Protein AF-A0A1Y3N374-F1 (afdb_monomer_lite)

Sequence (1079 aa):
MPLNIETLNTNYLNYKLINCNNNICKETVGYIKFKDYDGSVKYLSLTPSINTIITEEEFDQLSSNELCIIGDIDIDDTGNNKLNSYLLNVPDPDNSIFSDYTSKNIIINTYNNIIYYDNNYYDVGINIFNGNKKINIKNISKNCEKLSIYYCKNDGICQILEGRVKNNDDYYYIDYNGTSYKIEDSSFGNEKSFVTKCETNKYGNIIDTSYELCTTNNKSIPFVTNNKINYYVIAKDEDNFKFVRAIKDVFGLNPINGKIGLNVINTITGETIDLNSSSSQEIGSYLNDIALFNCYDLNTSIECDRTYGYIISGDNNYFKISYDGSNEKEGLSFALNNEGKLNSDDYIISSSKTFNNFENDNEYILIKGGSDHYIYDSRSTAGIKITNKGKIIDIDDISEVEDMNNLGIYYCTVNSICTSLEGYVNNSEGYYKIESNGNVIKLNDDSVYFVDICNSENLGKLMRATFNICLGGEISDSSNNVDYIVKENKKYKYIDIYDDNLIIKVDIDNNTINEKINLMDVSNRQIVPLPINSDISTINLSNYILFNCNEKMDLCKQTVGYIKDDDDTNPNYYSIFLDPNENQVITKDENNCNYSDGNWSDNIYILSKPDESDSVFKEDHDKNIIIKSTNNVIYKNNIYEDYDVNIFINNNKIAGTENITDDIIAKSSSLYLCNINGECQGVEGYIRNDDYYYRIDTNSPNNSGRILSEDLVNDCSSQDENIGSLLNTGEICISKTKSIPFAESATENKNYILFDKNDDEKLLRSFPNVFIIQDFSTDSSKITDGINIIDINYISPKIIDLTSIEVGNILNIYSLYNCDTTDKECKQTIGYIKDKLERYYSILLNPSKNTPTKTINCDNNNGTVGGLSKEDNNICIKINTNDKNDYYIAKEWDNETYILDIPDSNDSIFKDYSSKNIIVKGKDNVVLYYDNLYKEAGLNMYLYNTLDNEISNDLIKYISLYLCNMNGECQGVEGYIKNNDEYYYINTLSPNNNTLITSVESDINNPKPYKFVSNCSSNDKNVGYLLSKGEICISKRESIPFTTTENKNYLFYDKNEQINLLRSSPNMFIKQNIYSGKI

Structure (mmCIF, N/CA/C/O backbone):
data_AF-A0A1Y3N374-F1
#
_entry.id   AF-A0A1Y3N374-F1
#
loop_
_atom_site.group_PDB
_atom_site.id
_atom_site.type_symbol
_atom_site.label_atom_id
_atom_site.label_alt_id
_atom_site.label_comp_id
_atom_site.label_asym_id
_atom_site.label_entity_id
_atom_site.label_seq_id
_atom_site.pdbx_PDB_ins_code
_atom_site.Cartn_x
_atom_site.Cartn_y
_atom_site.Cartn_z
_atom_site.occupancy
_atom_site.B_iso_or_equiv
_atom_site.auth_seq_id
_atom_site.auth_comp_id
_atom_site.auth_asym_id
_atom_site.auth_atom_id
_atom_site.pdbx_PDB_model_num
ATOM 1 N N . MET A 1 1 ? 26.807 5.797 -76.625 1.00 38.94 1 MET A N 1
ATOM 2 C CA . MET A 1 1 ? 26.977 5.587 -78.083 1.00 38.94 1 MET A CA 1
ATOM 3 C C . MET A 1 1 ? 28.222 4.740 -78.282 1.00 38.94 1 MET A C 1
ATOM 5 O O . MET A 1 1 ? 29.236 5.123 -77.711 1.00 38.94 1 MET A O 1
ATOM 9 N N . PRO A 1 2 ? 28.192 3.627 -79.035 1.00 40.66 2 PRO A N 1
ATOM 10 C CA . PRO A 1 2 ? 29.426 2.985 -79.463 1.00 40.66 2 PRO A CA 1
ATOM 11 C C . PRO A 1 2 ? 30.103 3.925 -80.461 1.00 40.66 2 PRO A C 1
ATOM 13 O O . PRO A 1 2 ? 29.610 4.161 -81.563 1.00 40.66 2 PRO A O 1
ATOM 16 N N . LEU A 1 3 ? 31.189 4.546 -80.023 1.00 49.72 3 LEU A N 1
ATOM 17 C CA . LEU A 1 3 ? 32.066 5.318 -80.884 1.00 49.72 3 LEU A CA 1
ATOM 18 C C . LEU A 1 3 ? 32.816 4.283 -81.734 1.00 49.72 3 LEU A C 1
ATOM 20 O O . LEU A 1 3 ? 33.681 3.578 -81.219 1.00 49.72 3 LEU A O 1
ATOM 24 N N . ASN A 1 4 ? 32.429 4.124 -83.006 1.00 49.22 4 ASN A N 1
ATOM 25 C CA . ASN A 1 4 ? 33.161 3.268 -83.940 1.00 49.22 4 ASN A CA 1
ATOM 26 C C . ASN A 1 4 ? 34.440 4.014 -84.350 1.00 49.22 4 ASN A C 1
ATOM 28 O O . ASN A 1 4 ? 34.484 4.708 -85.365 1.00 49.22 4 ASN A O 1
ATOM 32 N N . ILE A 1 5 ? 35.442 3.982 -83.472 1.00 56.81 5 ILE A N 1
ATOM 33 C CA . ILE A 1 5 ? 36.741 4.623 -83.678 1.00 56.81 5 ILE A CA 1
ATOM 34 C C . ILE A 1 5 ? 37.578 3.679 -84.544 1.00 56.81 5 ILE A C 1
ATOM 36 O O . ILE A 1 5 ? 38.475 3.003 -84.057 1.00 56.81 5 ILE A O 1
ATOM 40 N N . GLU A 1 6 ? 37.249 3.583 -85.832 1.00 54.09 6 GLU A N 1
ATOM 41 C CA . GLU A 1 6 ? 38.085 2.839 -86.787 1.00 54.09 6 GLU A CA 1
ATOM 42 C C . GLU A 1 6 ? 39.301 3.668 -87.242 1.00 54.09 6 GLU A C 1
ATOM 44 O O . GLU A 1 6 ? 40.255 3.106 -87.764 1.00 54.09 6 GLU A O 1
ATOM 49 N N . THR A 1 7 ? 39.316 4.986 -86.983 1.00 56.53 7 THR A N 1
ATOM 50 C CA . THR A 1 7 ? 40.460 5.879 -87.243 1.00 56.53 7 THR A CA 1
ATOM 51 C C . THR A 1 7 ? 40.427 7.115 -86.327 1.00 56.53 7 THR A C 1
ATOM 53 O O . THR A 1 7 ? 39.555 7.977 -86.484 1.00 56.53 7 THR A O 1
ATOM 56 N N . LEU A 1 8 ? 41.369 7.251 -85.383 1.00 57.38 8 LEU A N 1
ATOM 57 C CA . LEU A 1 8 ? 41.571 8.495 -84.621 1.00 57.38 8 LEU A CA 1
ATOM 58 C C . LEU A 1 8 ? 42.264 9.543 -85.505 1.00 57.38 8 LEU A C 1
ATOM 60 O O . LEU A 1 8 ? 43.370 9.329 -85.994 1.00 57.38 8 LEU A O 1
ATOM 64 N N . ASN A 1 9 ? 41.625 10.698 -85.705 1.00 58.34 9 ASN A N 1
ATOM 65 C CA . ASN A 1 9 ? 42.278 11.875 -86.285 1.00 58.34 9 ASN A CA 1
ATOM 66 C C . ASN A 1 9 ? 43.235 12.493 -85.239 1.00 58.34 9 ASN A C 1
ATOM 68 O O . ASN A 1 9 ? 42.987 12.362 -84.040 1.00 58.34 9 ASN A O 1
ATOM 72 N N . THR A 1 10 ? 44.299 13.188 -85.654 1.00 59.28 10 THR A N 1
ATOM 73 C CA . THR A 1 10 ? 45.440 13.645 -84.812 1.00 59.28 10 THR A CA 1
ATOM 74 C C . THR A 1 10 ? 45.109 14.648 -83.685 1.00 59.28 10 THR A C 1
ATOM 76 O O . THR A 1 10 ? 46.013 15.201 -83.068 1.00 59.28 10 THR A O 1
ATOM 79 N N . ASN A 1 11 ? 43.830 14.880 -83.375 1.00 67.88 11 ASN A N 1
ATOM 80 C CA . ASN A 1 11 ? 43.337 15.901 -82.444 1.00 67.88 11 ASN A CA 1
ATOM 81 C C . ASN A 1 11 ? 42.724 15.323 -81.148 1.00 67.88 11 ASN A C 1
ATOM 83 O O . ASN A 1 11 ? 41.814 15.907 -80.559 1.00 67.88 11 ASN A O 1
ATOM 87 N N . TYR A 1 12 ? 43.218 14.169 -80.692 1.00 69.81 12 TYR A N 1
ATOM 88 C CA . TYR A 1 12 ? 42.733 13.469 -79.492 1.00 69.81 12 TYR A CA 1
ATOM 89 C C . TYR A 1 12 ? 43.020 14.202 -78.167 1.00 69.81 12 TYR A C 1
ATOM 91 O O . TYR A 1 12 ? 42.437 13.857 -77.141 1.00 69.81 12 TYR A O 1
ATOM 99 N N . LEU A 1 13 ? 43.853 15.250 -78.180 1.00 72.12 13 LEU A N 1
ATOM 100 C CA . LEU A 1 13 ? 44.147 16.095 -77.013 1.00 72.12 13 LEU A CA 1
ATOM 101 C C . LEU A 1 13 ? 42.910 16.815 -76.435 1.00 72.12 13 LEU A C 1
ATOM 103 O O . LEU A 1 13 ? 42.966 17.280 -75.305 1.00 72.12 13 LEU A O 1
ATOM 107 N N . ASN A 1 14 ? 41.798 16.894 -77.178 1.00 78.38 14 ASN A N 1
ATOM 108 C CA . ASN A 1 14 ? 40.573 17.583 -76.744 1.00 78.38 14 ASN A CA 1
ATOM 109 C C . ASN A 1 14 ? 39.453 16.645 -76.261 1.00 78.38 14 ASN A C 1
ATOM 111 O O . ASN A 1 14 ? 38.355 17.114 -75.956 1.00 78.38 14 ASN A O 1
ATOM 115 N N . TYR A 1 15 ? 39.672 15.329 -76.245 1.00 85.75 15 TYR A N 1
ATOM 116 C CA . TYR A 1 15 ? 38.650 14.398 -75.772 1.00 85.75 15 TYR A CA 1
ATOM 117 C C . TYR A 1 15 ? 38.587 14.364 -74.247 1.00 85.75 15 TYR A C 1
ATOM 119 O O . TYR A 1 15 ? 39.608 14.424 -73.572 1.00 85.75 15 TYR A O 1
ATOM 127 N N . LYS A 1 16 ? 37.369 14.247 -73.719 1.00 86.69 16 LYS A N 1
ATOM 128 C CA . LYS A 1 16 ? 37.085 14.052 -72.296 1.00 86.69 16 LYS A CA 1
ATOM 129 C C . LYS A 1 16 ? 36.184 12.843 -72.140 1.00 86.69 16 LYS A C 1
ATOM 131 O O . LYS A 1 16 ? 35.281 12.640 -72.956 1.00 86.69 16 LYS A O 1
ATOM 136 N N . LEU A 1 17 ? 36.411 12.068 -71.089 1.00 88.19 17 LEU A N 1
ATOM 137 C CA . LEU A 1 17 ? 35.530 10.971 -70.725 1.00 88.19 17 LEU A CA 1
ATOM 138 C C . LEU A 1 17 ? 34.507 11.479 -69.711 1.00 88.19 17 LEU A C 1
ATOM 140 O O . LEU A 1 17 ? 34.872 12.092 -68.713 1.00 88.19 17 LEU A O 1
ATOM 144 N N . ILE A 1 18 ? 33.221 11.264 -69.981 1.00 89.12 18 ILE A N 1
ATOM 145 C CA . ILE A 1 18 ? 32.132 11.730 -69.118 1.00 89.12 18 ILE A CA 1
ATOM 146 C C . ILE A 1 18 ? 31.271 10.530 -68.740 1.00 89.12 18 ILE A C 1
ATOM 148 O O . ILE A 1 18 ? 30.720 9.852 -69.606 1.00 89.12 18 ILE A O 1
ATOM 152 N N . ASN A 1 19 ? 31.149 10.292 -67.440 1.00 88.56 19 ASN A N 1
ATOM 153 C CA . ASN A 1 19 ? 30.288 9.285 -66.854 1.00 88.56 19 ASN A CA 1
ATOM 154 C C . ASN A 1 19 ? 28.923 9.896 -66.519 1.00 88.56 19 ASN A C 1
ATOM 156 O O . ASN A 1 19 ? 28.806 10.744 -65.631 1.00 88.56 19 ASN A O 1
ATOM 160 N N . CYS A 1 20 ? 27.893 9.478 -67.249 1.00 86.06 20 CYS A N 1
ATOM 161 C CA . CYS A 1 20 ? 26.536 9.983 -67.095 1.00 86.06 20 CYS A CA 1
ATOM 162 C C . CYS A 1 20 ? 25.623 8.920 -66.495 1.00 86.06 20 CYS A C 1
ATOM 164 O O . CYS A 1 20 ? 25.474 7.835 -67.055 1.00 86.06 20 CYS A O 1
ATOM 166 N N . ASN A 1 21 ? 24.954 9.273 -65.403 1.00 82.81 21 ASN A N 1
ATOM 167 C CA . ASN A 1 21 ? 24.017 8.412 -64.705 1.00 82.81 21 ASN A CA 1
ATOM 168 C C . ASN A 1 21 ? 22.880 9.243 -64.105 1.00 82.81 21 ASN A C 1
ATOM 170 O O . ASN A 1 21 ? 23.133 10.297 -63.525 1.00 82.81 21 ASN A O 1
ATOM 174 N N . ASN A 1 22 ? 21.631 8.803 -64.280 1.00 78.75 22 ASN A N 1
ATOM 175 C CA . ASN A 1 22 ? 20.432 9.515 -63.815 1.00 78.75 22 ASN A CA 1
ATOM 176 C C . ASN A 1 22 ? 20.418 11.022 -64.158 1.00 78.75 22 ASN A C 1
ATOM 178 O O . ASN A 1 22 ? 20.068 11.857 -63.329 1.00 78.75 22 ASN A O 1
ATOM 182 N N . ASN A 1 23 ? 20.801 11.378 -65.391 1.00 84.69 23 ASN A N 1
ATOM 183 C CA . ASN A 1 23 ? 20.922 12.759 -65.899 1.00 84.69 23 ASN A CA 1
ATOM 184 C C . ASN A 1 23 ? 22.010 13.630 -65.241 1.00 84.69 23 ASN A C 1
ATOM 186 O O . ASN A 1 23 ? 22.140 14.801 -65.595 1.00 84.69 23 ASN A O 1
ATOM 190 N N . ILE A 1 24 ? 22.819 13.079 -64.336 1.00 85.12 24 ILE A N 1
ATOM 191 C CA . ILE A 1 24 ? 24.013 13.731 -63.797 1.00 85.12 24 ILE A CA 1
ATOM 192 C C . ILE A 1 24 ? 25.214 13.204 -64.577 1.00 85.12 24 ILE A C 1
ATOM 194 O O . ILE A 1 24 ? 25.372 11.998 -64.738 1.00 85.12 24 ILE A O 1
ATOM 198 N N . CYS A 1 25 ? 26.058 14.098 -65.075 1.00 89.50 25 CYS A N 1
ATOM 199 C CA . CYS A 1 25 ? 27.251 13.751 -65.836 1.00 89.50 25 CYS A CA 1
ATOM 200 C C . CYS A 1 25 ? 28.483 14.312 -65.130 1.00 89.50 25 CYS A C 1
ATOM 202 O O . CYS A 1 25 ? 28.534 15.510 -64.854 1.00 89.50 25 CYS A O 1
ATOM 204 N N . LYS A 1 26 ? 29.474 13.462 -64.855 1.00 90.62 26 LYS A N 1
ATOM 205 C CA . LYS A 1 26 ? 30.761 13.859 -64.271 1.00 90.62 26 LYS A CA 1
ATOM 206 C C . LYS A 1 26 ? 31.896 13.482 -65.212 1.00 90.62 26 LYS A C 1
ATOM 208 O O . LYS A 1 26 ? 31.878 12.412 -65.811 1.00 90.62 26 LYS A O 1
ATOM 213 N N . GLU A 1 27 ? 32.879 14.361 -65.354 1.00 91.25 27 GLU A N 1
ATOM 214 C CA . GLU A 1 27 ? 34.135 14.014 -66.025 1.00 91.25 27 GLU A CA 1
ATOM 215 C C . GLU A 1 27 ? 34.834 12.900 -65.237 1.00 91.25 27 GLU A C 1
ATOM 217 O O . GLU A 1 27 ? 34.836 12.938 -64.009 1.00 91.25 27 GLU A O 1
ATOM 222 N N . THR A 1 28 ? 35.372 11.892 -65.920 1.00 91.62 28 THR A N 1
ATOM 223 C CA . THR A 1 28 ? 36.015 10.727 -65.300 1.00 91.62 28 THR A CA 1
ATOM 224 C C . THR A 1 28 ? 37.322 10.364 -66.007 1.00 91.62 28 THR A C 1
ATOM 226 O O . THR A 1 28 ? 37.671 10.954 -67.029 1.00 91.62 28 THR A O 1
ATOM 229 N N . VAL A 1 29 ? 38.037 9.384 -65.458 1.00 90.75 29 VAL A N 1
ATOM 230 C CA . VAL A 1 29 ? 39.277 8.831 -66.003 1.00 90.75 29 VAL A CA 1
ATOM 231 C C . VAL A 1 29 ? 39.061 7.421 -66.528 1.00 90.75 29 VAL A C 1
ATOM 233 O O . VAL A 1 29 ? 38.256 6.657 -65.989 1.00 90.75 29 VAL A O 1
ATOM 236 N N . GLY A 1 30 ? 39.764 7.071 -67.598 1.00 89.62 30 GLY A N 1
ATOM 237 C CA . GLY A 1 30 ? 39.640 5.751 -68.198 1.00 89.62 30 GLY A CA 1
ATOM 238 C C . GLY A 1 30 ? 40.519 5.538 -69.421 1.00 89.62 30 GLY A C 1
ATOM 239 O O . GLY A 1 30 ? 41.223 6.438 -69.877 1.00 89.62 30 GLY A O 1
ATOM 240 N N . TYR A 1 31 ? 40.428 4.332 -69.969 1.00 86.62 31 TYR A N 1
ATOM 241 C CA . TYR A 1 31 ? 41.072 3.922 -71.206 1.00 86.62 31 TYR A CA 1
ATOM 242 C C . TYR A 1 31 ? 40.028 3.631 -72.279 1.00 86.62 31 TYR A C 1
ATOM 244 O O . TYR A 1 31 ? 38.999 3.008 -72.009 1.00 86.62 31 TYR A O 1
ATOM 252 N N . ILE A 1 32 ? 40.325 4.028 -73.516 1.00 86.56 32 ILE A N 1
ATOM 253 C CA . ILE A 1 32 ? 39.585 3.609 -74.709 1.00 86.56 32 ILE A CA 1
ATOM 254 C C . ILE A 1 32 ? 40.515 2.781 -75.597 1.00 86.56 32 ILE A C 1
ATOM 256 O O . ILE A 1 32 ? 41.496 3.302 -76.123 1.00 86.56 32 ILE A O 1
ATOM 260 N N . LYS A 1 33 ? 40.192 1.502 -75.782 1.00 82.25 33 LYS A N 1
ATOM 261 C CA . LYS A 1 33 ? 40.842 0.569 -76.707 1.00 82.25 33 LYS A CA 1
ATOM 262 C C . LYS A 1 33 ? 40.433 0.901 -78.146 1.00 82.25 33 LYS A C 1
ATOM 264 O O . LYS A 1 33 ? 39.248 1.038 -78.453 1.00 82.25 33 LYS A O 1
ATOM 269 N N . PHE A 1 34 ? 41.398 1.019 -79.047 1.00 81.88 34 PHE A N 1
ATOM 270 C CA . PHE A 1 34 ? 41.159 1.209 -80.478 1.00 81.88 34 PHE A CA 1
ATOM 271 C C . PHE A 1 34 ? 42.207 0.453 -81.301 1.00 81.88 34 PHE A C 1
ATOM 273 O O . PHE A 1 34 ? 43.241 0.046 -80.776 1.00 81.88 34 PHE A O 1
ATOM 280 N N . LYS A 1 35 ? 41.933 0.235 -82.591 1.00 80.12 35 LYS A N 1
ATOM 281 C CA . LYS A 1 35 ? 42.917 -0.314 -83.534 1.00 80.12 35 LYS A CA 1
ATOM 282 C C . LYS A 1 35 ? 43.513 0.824 -84.351 1.00 80.12 35 LYS A C 1
ATOM 284 O O . LYS A 1 35 ? 42.766 1.657 -84.862 1.00 80.12 35 LYS A O 1
ATOM 289 N N . ASP A 1 36 ? 44.834 0.876 -84.446 1.00 76.38 36 ASP A N 1
ATOM 290 C CA . ASP A 1 36 ? 45.532 1.810 -85.326 1.00 76.38 36 ASP A CA 1
ATOM 291 C C . ASP A 1 36 ? 45.484 1.322 -86.791 1.00 76.38 36 ASP A C 1
ATOM 293 O O . ASP A 1 36 ? 45.034 0.210 -87.080 1.00 76.38 36 ASP A O 1
ATOM 297 N N . TYR A 1 37 ? 45.939 2.148 -87.737 1.00 77.38 37 TYR A N 1
ATOM 298 C CA . TYR A 1 37 ? 45.896 1.866 -89.180 1.00 77.38 37 TYR A CA 1
ATOM 299 C C . TYR A 1 37 ? 46.632 0.581 -89.592 1.00 77.38 37 TYR A C 1
ATOM 301 O O . TYR A 1 37 ? 46.298 -0.013 -90.617 1.00 77.38 37 TYR A O 1
ATOM 309 N N . ASP A 1 38 ? 47.635 0.158 -88.821 1.00 79.69 38 ASP A N 1
ATOM 310 C CA . ASP A 1 38 ? 48.390 -1.084 -89.032 1.00 79.69 38 ASP A CA 1
ATOM 311 C C . ASP A 1 38 ? 47.728 -2.316 -88.386 1.00 79.69 38 ASP A C 1
ATOM 313 O O . ASP A 1 38 ? 48.237 -3.432 -88.500 1.00 79.69 38 ASP A O 1
ATOM 317 N N . GLY A 1 39 ? 46.576 -2.128 -87.738 1.00 78.12 39 GLY A N 1
ATOM 318 C CA . GLY A 1 39 ? 45.850 -3.160 -87.012 1.00 78.12 39 GLY A CA 1
ATOM 319 C C . GLY A 1 39 ? 46.353 -3.403 -85.587 1.00 78.12 39 GLY A C 1
ATOM 320 O O . GLY A 1 39 ? 45.753 -4.237 -84.905 1.00 78.12 39 GLY A O 1
ATOM 321 N N . SER A 1 40 ? 47.393 -2.694 -85.126 1.00 79.69 40 SER A N 1
ATOM 322 C CA . SER A 1 40 ? 47.864 -2.763 -83.737 1.00 79.69 40 SER A CA 1
ATOM 323 C C . SER A 1 40 ? 46.813 -2.211 -82.775 1.00 79.69 40 SER A C 1
ATOM 325 O O . SER A 1 40 ? 46.105 -1.249 -83.084 1.00 79.69 40 SER A O 1
ATOM 327 N N . VAL A 1 41 ? 46.671 -2.838 -81.607 1.00 76.75 41 VAL A N 1
ATOM 328 C CA . VAL A 1 41 ? 45.777 -2.351 -80.553 1.00 76.75 41 VAL A CA 1
ATOM 329 C C . VAL A 1 41 ? 46.507 -1.264 -79.768 1.00 76.75 41 VAL A C 1
ATOM 331 O O . VAL A 1 41 ? 47.646 -1.441 -79.345 1.00 76.75 41 VAL A O 1
ATOM 334 N N . LYS A 1 42 ? 45.850 -0.121 -79.582 1.00 81.25 42 LYS A N 1
ATOM 335 C CA . LYS A 1 42 ? 46.342 0.994 -78.770 1.00 81.25 42 LYS A CA 1
ATOM 336 C C . LYS A 1 42 ? 45.277 1.428 -77.777 1.00 81.25 42 LYS A C 1
ATOM 338 O O . LYS A 1 42 ? 44.081 1.216 -77.995 1.00 81.25 42 LYS A O 1
ATOM 343 N N . TYR A 1 43 ? 45.718 2.070 -76.703 1.00 84.62 43 TYR A N 1
ATOM 344 C CA . TYR A 1 43 ? 44.834 2.594 -75.672 1.00 84.62 43 TYR A CA 1
ATOM 345 C C . TYR A 1 43 ? 44.989 4.108 -75.587 1.00 84.62 43 TYR A C 1
ATOM 347 O O . TYR A 1 43 ? 46.095 4.638 -75.485 1.00 84.62 43 TYR A O 1
ATOM 355 N N . LEU A 1 44 ? 43.864 4.816 -75.644 1.00 87.38 44 LEU A N 1
ATOM 356 C CA . LEU A 1 44 ? 43.804 6.239 -75.347 1.00 87.38 44 LEU A CA 1
ATOM 357 C C . LEU A 1 44 ? 43.488 6.394 -73.860 1.00 87.38 44 LEU A C 1
ATOM 359 O O . LEU A 1 44 ? 42.359 6.139 -73.440 1.00 87.38 44 LEU A O 1
ATOM 363 N N . SER A 1 45 ? 44.491 6.797 -73.087 1.00 86.56 45 SER A N 1
ATOM 364 C CA . SER A 1 45 ? 44.332 7.264 -71.714 1.00 86.56 45 SER A CA 1
ATOM 365 C C . SER A 1 45 ? 43.663 8.636 -71.727 1.00 86.56 45 SER A C 1
ATOM 367 O O . SER A 1 45 ? 44.141 9.558 -72.397 1.00 86.56 45 SER A O 1
ATOM 369 N N . LEU A 1 46 ? 42.550 8.764 -71.008 1.00 87.94 46 LEU A N 1
ATOM 370 C CA . LEU A 1 46 ? 41.818 10.013 -70.835 1.00 87.94 46 LEU A CA 1
ATOM 371 C C . LEU A 1 46 ? 41.874 10.420 -69.364 1.00 87.94 46 LEU A C 1
ATOM 373 O O . LEU A 1 46 ? 41.299 9.745 -68.508 1.00 87.94 46 LEU A O 1
ATOM 377 N N . THR A 1 47 ? 42.544 11.540 -69.088 1.00 83.62 47 THR A N 1
ATOM 378 C CA . THR A 1 47 ? 42.558 12.192 -67.769 1.00 83.62 47 THR A CA 1
ATOM 379 C C . THR A 1 47 ? 42.112 13.651 -67.904 1.00 83.62 47 THR A C 1
ATOM 381 O O . THR A 1 47 ? 42.148 14.190 -69.011 1.00 83.62 47 THR A O 1
ATOM 384 N N . PRO A 1 48 ? 41.727 14.341 -66.813 1.00 78.69 48 PRO A N 1
ATOM 385 C CA . PRO A 1 48 ? 41.330 15.747 -66.893 1.00 78.69 48 PRO A CA 1
ATOM 386 C C . PRO A 1 48 ? 42.462 16.671 -67.366 1.00 78.69 48 PRO A C 1
ATOM 388 O O . PRO A 1 48 ? 42.198 17.775 -67.843 1.00 78.69 48 PRO A O 1
ATOM 391 N N . SER A 1 49 ? 43.716 16.228 -67.214 1.00 77.44 49 SER A N 1
ATOM 392 C CA . SER A 1 49 ? 44.913 17.048 -67.412 1.00 77.44 49 SER A CA 1
ATOM 393 C C . SER A 1 49 ? 45.642 16.736 -68.719 1.00 77.44 49 SER A C 1
ATOM 395 O O . SER A 1 49 ? 46.111 17.658 -69.385 1.00 77.44 49 SER A O 1
ATOM 397 N N . ILE A 1 50 ? 45.789 15.454 -69.081 1.00 80.50 50 ILE A N 1
ATOM 398 C CA . ILE A 1 50 ? 46.586 15.010 -70.236 1.00 80.50 50 ILE A CA 1
ATOM 399 C C . ILE A 1 50 ? 45.983 13.733 -70.837 1.00 80.50 50 ILE A C 1
ATOM 401 O O . ILE A 1 50 ? 45.758 12.752 -70.129 1.00 80.50 50 ILE A O 1
ATOM 405 N N . ASN A 1 51 ? 45.805 13.724 -72.160 1.00 84.75 51 ASN A N 1
ATOM 406 C CA . ASN A 1 51 ? 45.480 12.514 -72.913 1.00 84.75 51 ASN A CA 1
ATOM 407 C C . ASN A 1 51 ? 46.753 11.931 -73.523 1.00 84.75 51 ASN A C 1
ATOM 409 O O . ASN A 1 51 ? 47.454 12.623 -74.268 1.00 84.75 51 ASN A O 1
ATOM 413 N N . THR A 1 52 ? 47.033 10.661 -73.253 1.00 83.56 52 THR A N 1
ATOM 414 C CA . THR A 1 52 ? 48.193 9.953 -73.807 1.00 83.56 52 THR A CA 1
ATOM 415 C C . THR A 1 52 ? 47.747 8.721 -74.582 1.00 83.56 52 THR A C 1
ATOM 417 O O . THR A 1 52 ? 46.814 8.019 -74.197 1.00 83.56 52 THR A O 1
ATOM 420 N N . ILE A 1 53 ? 48.398 8.473 -75.717 1.00 82.19 53 ILE A N 1
ATOM 421 C CA . ILE A 1 53 ? 48.298 7.182 -76.395 1.00 82.19 53 ILE A CA 1
ATOM 422 C C . ILE A 1 53 ? 49.395 6.323 -75.796 1.00 82.19 53 ILE A C 1
ATOM 424 O O . ILE A 1 53 ? 50.552 6.734 -75.809 1.00 82.19 53 ILE A O 1
ATOM 428 N N . ILE A 1 54 ? 49.014 5.162 -75.292 1.00 80.94 54 ILE A N 1
ATOM 429 C CA . ILE A 1 54 ? 49.944 4.160 -74.794 1.00 80.94 54 ILE A CA 1
ATOM 430 C C . ILE A 1 54 ? 49.807 2.909 -75.652 1.00 80.94 54 ILE A C 1
ATOM 432 O O . ILE A 1 54 ? 48.708 2.523 -76.076 1.00 80.94 54 ILE A O 1
ATOM 436 N N . THR A 1 55 ? 50.953 2.339 -75.991 1.00 76.06 55 THR A N 1
ATOM 437 C CA . THR A 1 55 ? 51.036 1.069 -76.709 1.00 76.06 55 THR A CA 1
ATOM 438 C C . THR A 1 55 ? 50.725 -0.097 -75.776 1.00 76.06 55 THR A C 1
ATOM 440 O O . THR A 1 55 ? 50.765 0.048 -74.559 1.00 76.06 55 THR A O 1
ATOM 443 N N . GLU A 1 56 ? 50.409 -1.259 -76.347 1.00 67.25 56 GLU A N 1
ATOM 444 C CA . GLU A 1 56 ? 50.206 -2.495 -75.581 1.00 67.25 56 GLU A CA 1
ATOM 445 C C . GLU A 1 56 ? 51.447 -2.875 -74.746 1.00 67.25 56 GLU A C 1
ATOM 447 O O . GLU A 1 56 ? 51.290 -3.411 -73.658 1.00 67.25 56 GLU A O 1
ATOM 452 N N . GLU A 1 57 ? 52.660 -2.525 -75.203 1.00 64.56 57 GLU A N 1
ATOM 453 C CA . GLU A 1 57 ? 53.921 -2.732 -74.464 1.00 64.56 57 GLU A CA 1
ATOM 454 C C . GLU A 1 57 ? 54.131 -1.712 -73.327 1.00 64.56 57 GLU A C 1
ATOM 456 O O . GLU A 1 57 ? 54.629 -2.068 -72.269 1.00 64.56 57 GLU A O 1
ATOM 461 N N . GLU A 1 58 ? 53.742 -0.443 -73.505 1.00 63.31 58 GLU A N 1
ATOM 462 C CA . GLU A 1 58 ? 53.799 0.572 -72.430 1.00 63.31 58 GLU A CA 1
ATOM 463 C C . GLU A 1 58 ? 52.680 0.385 -71.396 1.00 63.31 58 GLU A C 1
ATOM 465 O O . GLU A 1 58 ? 52.777 0.842 -70.256 1.00 63.31 58 GLU A O 1
ATOM 470 N N . PHE A 1 59 ? 51.616 -0.309 -71.791 1.00 62.94 59 PHE A N 1
ATOM 471 C CA . PHE A 1 59 ? 50.598 -0.866 -70.914 1.00 62.94 59 PHE A CA 1
ATOM 472 C C . PHE A 1 59 ? 51.144 -2.172 -70.306 1.00 62.94 59 PHE A C 1
ATOM 474 O O . PHE A 1 59 ? 50.580 -3.240 -70.520 1.00 62.94 59 PHE A O 1
ATOM 481 N N . ASP A 1 60 ? 52.266 -2.082 -69.577 1.00 48.62 60 ASP A N 1
ATOM 482 C CA . ASP A 1 60 ? 53.151 -3.164 -69.080 1.00 48.62 60 ASP A CA 1
ATOM 483 C C . ASP A 1 60 ? 52.498 -4.096 -68.017 1.00 48.62 60 ASP A C 1
ATOM 485 O O . ASP A 1 60 ? 53.124 -4.610 -67.090 1.00 48.62 60 ASP A O 1
ATOM 489 N N . GLN A 1 61 ? 51.187 -4.302 -68.127 1.00 51.97 61 GLN A N 1
ATOM 490 C CA . GLN A 1 61 ? 50.344 -5.161 -67.306 1.00 51.97 61 GLN A CA 1
ATOM 491 C C . GLN A 1 61 ? 49.426 -6.042 -68.180 1.00 51.97 61 GLN A C 1
ATOM 493 O O . GLN A 1 61 ? 48.300 -6.313 -67.793 1.00 51.97 61 GLN A O 1
ATOM 498 N N . LEU A 1 62 ? 49.847 -6.476 -69.376 1.00 45.88 62 LEU A N 1
ATOM 499 C CA . LEU A 1 62 ? 49.043 -7.330 -70.271 1.00 45.88 62 LEU A CA 1
ATOM 500 C C . LEU A 1 62 ? 49.806 -8.602 -70.646 1.00 45.88 62 LEU A C 1
ATOM 502 O O . LEU A 1 62 ? 50.742 -8.562 -71.441 1.00 45.88 62 LEU A O 1
ATOM 506 N N . SER A 1 63 ? 49.381 -9.758 -70.140 1.00 41.75 63 SER A N 1
ATOM 507 C CA . SER A 1 63 ? 49.698 -11.035 -70.784 1.00 41.75 63 SER A CA 1
ATOM 508 C C . SER A 1 63 ? 48.493 -11.466 -71.618 1.00 41.75 63 SER A C 1
ATOM 510 O O . SER A 1 63 ? 47.410 -11.644 -71.078 1.00 41.75 63 SER A O 1
ATOM 512 N N . SER A 1 64 ? 48.686 -11.663 -72.928 1.00 44.06 64 SER A N 1
ATOM 513 C CA . SER A 1 64 ? 47.773 -12.404 -73.824 1.00 44.06 64 SER A CA 1
ATOM 514 C C . SER A 1 64 ? 46.347 -11.848 -74.048 1.00 44.06 64 SER A C 1
ATOM 516 O O . SER A 1 64 ? 45.377 -12.569 -73.859 1.00 44.06 64 SER A O 1
ATOM 518 N N . ASN A 1 65 ? 46.200 -10.629 -74.599 1.00 43.66 65 ASN A N 1
ATOM 519 C CA . ASN A 1 65 ? 44.909 -10.014 -75.001 1.00 43.66 65 ASN A CA 1
ATOM 520 C C . ASN A 1 65 ? 43.898 -9.742 -73.863 1.00 43.66 65 ASN A C 1
ATOM 522 O O . ASN A 1 65 ? 42.778 -9.302 -74.139 1.00 43.66 65 ASN A O 1
ATOM 526 N N . GLU A 1 66 ? 44.288 -9.947 -72.608 1.00 49.50 66 GLU A N 1
ATOM 527 C CA . GLU A 1 66 ? 43.453 -9.773 -71.419 1.00 49.50 66 GLU A CA 1
ATOM 528 C C . GLU A 1 66 ? 43.972 -8.597 -70.591 1.00 49.50 66 GLU A C 1
ATOM 530 O O . GLU A 1 66 ? 45.174 -8.473 -70.356 1.00 49.50 66 GLU A O 1
ATOM 535 N N . LEU A 1 67 ? 43.065 -7.703 -70.177 1.00 51.50 67 LEU A N 1
ATOM 536 C CA . LEU A 1 67 ? 43.398 -6.523 -69.380 1.00 51.50 67 LEU A CA 1
ATOM 537 C C . LEU A 1 67 ? 43.751 -6.913 -67.938 1.00 51.50 67 LEU A C 1
ATOM 539 O O . LEU A 1 67 ? 42.899 -6.823 -67.060 1.00 51.50 67 LEU A O 1
ATOM 543 N N . CYS A 1 68 ? 45.004 -7.304 -67.697 1.00 49.34 68 CYS A N 1
ATOM 544 C CA . CYS A 1 68 ? 45.542 -7.638 -66.377 1.00 49.34 68 CYS A CA 1
ATOM 545 C C . CYS A 1 68 ? 45.702 -6.374 -65.510 1.00 49.34 68 CYS A C 1
ATOM 547 O O . CYS A 1 68 ? 46.802 -5.913 -65.226 1.00 49.34 68 CYS A O 1
ATOM 549 N N . ILE A 1 69 ? 44.595 -5.789 -65.050 1.00 52.12 69 ILE A N 1
ATOM 550 C CA . ILE A 1 69 ? 44.672 -4.763 -64.008 1.00 52.12 69 ILE A CA 1
ATOM 551 C C . ILE A 1 69 ? 45.060 -5.474 -62.708 1.00 52.12 69 ILE A C 1
ATOM 553 O O . ILE A 1 69 ? 44.221 -6.154 -62.132 1.00 52.12 69 ILE A O 1
ATOM 557 N N . ILE A 1 70 ? 46.333 -5.365 -62.310 1.00 51.62 70 ILE A N 1
ATOM 558 C CA . ILE A 1 70 ? 46.940 -5.857 -61.055 1.00 51.62 70 ILE A CA 1
ATOM 559 C C . ILE A 1 70 ? 46.199 -7.054 -60.409 1.00 51.62 70 ILE A C 1
ATOM 561 O O . ILE A 1 70 ? 45.297 -6.887 -59.590 1.00 51.62 70 ILE A O 1
ATOM 565 N N . GLY A 1 71 ? 46.649 -8.271 -60.744 1.00 48.44 71 GLY A N 1
ATOM 566 C CA . GLY A 1 71 ? 46.237 -9.539 -60.124 1.00 48.44 71 GLY A CA 1
ATOM 567 C C . GLY A 1 71 ? 45.105 -10.270 -60.853 1.00 48.44 71 GLY A C 1
ATOM 568 O O . GLY A 1 71 ? 43.945 -10.021 -60.560 1.00 48.44 71 GLY A O 1
ATOM 569 N N . ASP A 1 72 ? 45.444 -11.204 -61.751 1.00 46.81 72 ASP A N 1
ATOM 570 C CA . ASP A 1 72 ? 44.574 -12.232 -62.370 1.00 46.81 72 ASP A CA 1
ATOM 571 C C . ASP A 1 72 ? 43.128 -11.808 -62.755 1.00 46.81 72 ASP A C 1
ATOM 573 O O . ASP A 1 72 ? 42.200 -12.619 -62.665 1.00 46.81 72 ASP A O 1
ATOM 577 N N . ILE A 1 73 ? 42.876 -10.548 -63.145 1.00 51.16 73 ILE A N 1
ATOM 578 C CA . ILE A 1 73 ? 41.556 -10.133 -63.652 1.00 51.16 73 ILE A CA 1
ATOM 579 C C . ILE A 1 73 ? 41.516 -10.330 -65.169 1.00 51.16 73 ILE A C 1
ATOM 581 O O . ILE A 1 73 ? 41.818 -9.412 -65.927 1.00 51.16 73 ILE A O 1
ATOM 585 N N . ASP A 1 74 ? 41.043 -11.491 -65.614 1.00 53.72 74 ASP A N 1
ATOM 586 C CA . ASP A 1 74 ? 40.698 -11.699 -67.022 1.00 53.72 74 ASP A CA 1
ATOM 587 C C . ASP A 1 74 ? 39.369 -10.991 -67.331 1.00 53.72 74 ASP A C 1
ATOM 589 O O . ASP A 1 74 ? 38.271 -11.483 -67.041 1.00 53.72 74 ASP A O 1
ATOM 593 N N . ILE A 1 75 ? 39.444 -9.782 -67.896 1.00 58.22 75 ILE A N 1
ATOM 594 C CA . ILE A 1 75 ? 38.269 -9.117 -68.474 1.00 58.22 75 ILE A CA 1
ATOM 595 C C . ILE A 1 75 ? 38.009 -9.756 -69.838 1.00 58.22 75 ILE A C 1
ATOM 597 O O . ILE A 1 75 ? 38.545 -9.331 -70.858 1.00 58.22 75 ILE A O 1
ATOM 601 N N . ASP A 1 76 ? 37.178 -10.796 -69.829 1.00 51.88 76 ASP A N 1
ATOM 602 C CA . ASP A 1 76 ? 36.779 -11.557 -71.011 1.00 51.88 76 ASP A CA 1
ATOM 603 C C . ASP A 1 76 ? 36.017 -10.649 -72.009 1.00 51.88 76 ASP A C 1
ATOM 605 O O . ASP A 1 76 ? 34.839 -10.320 -71.819 1.00 51.88 76 ASP A O 1
ATOM 609 N N . ASP A 1 77 ? 36.709 -10.201 -73.063 1.00 50.88 77 ASP A N 1
ATOM 610 C CA . ASP A 1 77 ? 36.239 -9.308 -74.142 1.00 50.88 77 ASP A CA 1
ATOM 611 C C . ASP A 1 77 ? 35.307 -10.057 -75.123 1.00 50.88 77 ASP A C 1
ATOM 613 O O . ASP A 1 77 ? 35.455 -10.030 -76.346 1.00 50.88 77 ASP A O 1
ATOM 617 N N . THR A 1 78 ? 34.326 -10.798 -74.598 1.00 46.34 78 THR A N 1
ATOM 618 C CA . THR A 1 78 ? 33.401 -11.616 -75.400 1.00 46.34 78 THR A CA 1
ATOM 619 C C . THR A 1 78 ? 32.229 -10.804 -75.950 1.00 46.34 78 THR A C 1
ATOM 621 O O . THR A 1 78 ? 31.085 -11.234 -75.850 1.00 46.34 78 THR A O 1
ATOM 624 N N . GLY A 1 79 ? 32.473 -9.617 -76.523 1.00 52.31 79 GLY A N 1
ATOM 625 C CA . GLY A 1 79 ? 31.562 -8.912 -77.451 1.00 52.31 79 GLY A CA 1
ATOM 626 C C . GLY A 1 79 ? 30.102 -8.675 -77.014 1.00 52.31 79 GLY A C 1
ATOM 627 O O . GLY A 1 79 ? 29.264 -8.288 -77.831 1.00 52.31 79 GLY A O 1
ATOM 628 N N . ASN A 1 80 ? 29.760 -8.910 -75.750 1.00 55.56 80 ASN A N 1
ATOM 629 C CA . ASN A 1 80 ? 28.414 -8.764 -75.227 1.00 55.56 80 ASN A CA 1
ATOM 630 C C . ASN A 1 80 ? 28.267 -7.326 -74.731 1.00 55.56 80 ASN A C 1
ATOM 632 O O . ASN A 1 80 ? 28.982 -6.920 -73.823 1.00 55.56 80 ASN A O 1
ATOM 636 N N . ASN A 1 81 ? 27.319 -6.570 -75.300 1.00 61.59 81 ASN A N 1
ATOM 637 C CA . ASN A 1 81 ? 27.010 -5.158 -74.994 1.00 61.59 81 ASN A CA 1
ATOM 638 C C . ASN A 1 81 ? 26.504 -4.908 -73.545 1.00 61.59 81 ASN A C 1
ATOM 640 O O . ASN A 1 81 ? 25.609 -4.087 -73.329 1.00 61.59 81 ASN A O 1
ATOM 644 N N . LYS A 1 82 ? 27.003 -5.635 -72.543 1.00 72.06 82 LYS A N 1
ATOM 645 C CA . LYS A 1 82 ? 26.571 -5.572 -71.150 1.00 72.06 82 LYS A CA 1
ATOM 646 C C . LYS A 1 82 ? 27.642 -4.877 -70.315 1.00 72.06 82 LYS A C 1
ATOM 648 O O . LYS A 1 82 ? 28.777 -5.335 -70.254 1.00 72.06 82 LYS A O 1
ATOM 653 N N . LEU A 1 83 ? 27.248 -3.788 -69.658 1.00 79.12 83 LEU A N 1
ATOM 654 C CA . LEU A 1 83 ? 28.068 -3.096 -68.667 1.00 79.12 83 LEU A CA 1
ATOM 655 C C . LEU A 1 83 ? 28.398 -4.067 -67.524 1.00 79.12 83 LEU A C 1
ATOM 657 O O . LEU A 1 83 ? 27.483 -4.602 -66.893 1.00 79.12 83 LEU A O 1
ATOM 661 N N . ASN A 1 84 ? 29.684 -4.295 -67.271 1.00 82.25 84 ASN A N 1
ATOM 662 C CA . ASN A 1 84 ? 30.149 -5.043 -66.106 1.00 82.25 84 ASN A CA 1
ATOM 663 C C . ASN A 1 84 ? 30.939 -4.100 -65.197 1.00 82.25 84 ASN A C 1
ATOM 665 O O . ASN A 1 84 ? 31.846 -3.411 -65.672 1.00 82.25 84 ASN A O 1
ATOM 669 N N . SER A 1 85 ? 30.605 -4.105 -63.907 1.00 89.06 85 SER A N 1
ATOM 670 C CA . SER A 1 85 ? 31.320 -3.357 -62.872 1.00 89.06 85 SER A CA 1
ATOM 671 C C . SER A 1 85 ? 32.326 -4.264 -62.173 1.00 89.06 85 SER A C 1
ATOM 673 O O . SER A 1 85 ? 31.999 -5.395 -61.797 1.00 89.06 85 SER A O 1
ATOM 675 N N . TYR A 1 86 ? 33.532 -3.751 -61.981 1.00 88.38 86 TYR A N 1
ATOM 676 C CA . TYR A 1 86 ? 34.615 -4.411 -61.275 1.00 88.38 86 TYR A CA 1
ATOM 677 C C . TYR A 1 86 ? 35.146 -3.500 -60.173 1.00 88.38 86 TYR A C 1
ATOM 679 O O . TYR A 1 86 ? 35.078 -2.278 -60.275 1.00 88.38 86 TYR A O 1
ATOM 687 N N . LEU A 1 87 ? 35.666 -4.110 -59.121 1.00 88.81 87 LEU A N 1
ATOM 688 C CA . LEU A 1 87 ? 36.414 -3.450 -58.075 1.00 88.81 87 LEU A CA 1
ATOM 689 C C . LEU A 1 87 ? 37.891 -3.424 -58.465 1.00 88.81 87 LEU A C 1
ATOM 691 O O . LEU A 1 87 ? 38.468 -4.457 -58.795 1.00 88.81 87 LEU A O 1
ATOM 695 N N . LEU A 1 88 ? 38.504 -2.253 -58.392 1.00 87.12 88 LEU A N 1
ATOM 696 C CA . LEU A 1 88 ? 39.930 -2.069 -58.581 1.00 87.12 88 LEU A CA 1
ATOM 697 C C . LEU A 1 88 ? 40.544 -1.530 -57.292 1.00 87.12 88 LEU A C 1
ATOM 699 O O . LEU A 1 88 ? 40.220 -0.422 -56.873 1.00 87.12 88 LEU A O 1
ATOM 703 N N . ASN A 1 89 ? 41.451 -2.294 -56.690 1.00 83.81 89 ASN A N 1
ATOM 704 C CA . ASN A 1 89 ? 42.347 -1.779 -55.662 1.00 83.81 89 ASN A CA 1
ATOM 705 C C . ASN A 1 89 ? 43.541 -1.114 -56.357 1.00 83.81 89 ASN A C 1
ATOM 707 O O . ASN A 1 89 ? 44.282 -1.791 -57.065 1.00 83.81 89 ASN A O 1
ATOM 711 N N . VAL A 1 90 ? 43.689 0.204 -56.218 1.00 81.19 90 VAL A N 1
ATOM 712 C CA . VAL A 1 90 ? 44.724 0.968 -56.927 1.00 81.19 90 VAL A CA 1
ATOM 713 C C . VAL A 1 90 ? 46.051 0.902 -56.147 1.00 81.19 90 VAL A C 1
ATOM 715 O O . VAL A 1 90 ? 46.141 1.519 -55.080 1.00 81.19 90 VAL A O 1
ATOM 718 N N . PRO A 1 91 ? 47.088 0.194 -56.641 1.00 70.75 91 PRO A N 1
ATOM 719 C CA . PRO A 1 91 ? 48.402 0.151 -55.997 1.00 70.75 91 PRO A CA 1
ATOM 720 C C . PRO A 1 91 ? 49.189 1.465 -56.187 1.00 70.75 91 PRO A C 1
ATOM 722 O O . PRO A 1 91 ? 48.756 2.350 -56.923 1.00 70.75 91 PRO A O 1
ATOM 725 N N . ASP A 1 92 ? 50.338 1.569 -55.506 1.00 68.06 92 ASP A N 1
ATOM 726 C CA . ASP A 1 92 ? 51.306 2.694 -55.518 1.00 68.06 92 ASP A CA 1
ATOM 727 C C . ASP A 1 92 ? 51.675 3.198 -56.946 1.00 68.06 92 ASP A C 1
ATOM 729 O O . ASP A 1 92 ? 51.559 2.439 -57.911 1.00 68.06 92 ASP A O 1
ATOM 733 N N . PRO A 1 93 ? 52.124 4.460 -57.145 1.00 57.00 93 PRO A N 1
ATOM 734 C CA . PRO A 1 93 ? 51.504 5.402 -58.082 1.00 57.00 93 PRO A CA 1
ATOM 735 C C . PRO A 1 93 ? 52.214 5.523 -59.438 1.00 57.00 93 PRO A C 1
ATOM 737 O O . PRO A 1 93 ? 51.807 6.336 -60.271 1.00 57.00 93 PRO A O 1
ATOM 740 N N . ASP A 1 94 ? 53.268 4.755 -59.695 1.00 58.47 94 ASP A N 1
ATOM 741 C CA . ASP A 1 94 ? 54.083 4.970 -60.887 1.00 58.47 94 ASP A CA 1
ATOM 742 C C . ASP A 1 94 ? 53.445 4.265 -62.099 1.00 58.47 94 ASP A C 1
ATOM 744 O O . ASP A 1 94 ? 53.588 3.059 -62.288 1.00 58.47 94 ASP A O 1
ATOM 748 N N . ASN A 1 95 ? 52.748 5.057 -62.929 1.00 63.31 95 ASN A N 1
ATOM 749 C CA . ASN A 1 95 ? 52.209 4.751 -64.274 1.00 63.31 95 ASN A CA 1
ATOM 750 C C . ASN A 1 95 ? 50.724 4.341 -64.411 1.00 63.31 95 ASN A C 1
ATOM 752 O O . ASN A 1 95 ? 50.319 3.921 -65.496 1.00 63.31 95 ASN A O 1
ATOM 756 N N . SER A 1 96 ? 49.869 4.527 -63.398 1.00 74.94 96 SER A N 1
ATOM 757 C CA . SER A 1 96 ? 48.413 4.308 -63.543 1.00 74.94 96 SER A CA 1
ATOM 758 C C . SER A 1 96 ? 47.637 5.611 -63.763 1.00 74.94 96 SER A C 1
ATOM 760 O O . SER A 1 96 ? 47.860 6.593 -63.063 1.00 74.94 96 SER A O 1
ATOM 762 N N . ILE A 1 97 ? 46.640 5.613 -64.658 1.00 80.75 97 ILE A N 1
ATOM 763 C CA . ILE A 1 97 ? 45.704 6.753 -64.812 1.00 80.75 97 ILE A CA 1
ATOM 764 C C . ILE A 1 97 ? 44.799 6.956 -63.593 1.00 80.75 97 ILE A C 1
ATOM 766 O O . ILE A 1 97 ? 44.110 7.968 -63.484 1.00 80.75 97 ILE A O 1
ATOM 770 N N . PHE A 1 98 ? 44.766 5.963 -62.705 1.00 84.31 98 PHE A N 1
ATOM 771 C CA . PHE A 1 98 ? 44.009 5.989 -61.464 1.00 84.31 98 PHE A CA 1
ATOM 772 C C . PHE A 1 98 ? 44.877 6.418 -60.272 1.00 84.31 98 PHE A C 1
ATOM 774 O O . PHE A 1 98 ? 44.410 6.311 -59.145 1.00 84.31 98 PHE A O 1
ATOM 781 N N . SER A 1 99 ? 46.108 6.905 -60.485 1.00 81.62 99 SER A N 1
ATOM 782 C CA . SER A 1 99 ? 47.066 7.266 -59.422 1.00 81.62 99 SER A CA 1
ATOM 783 C C . SER A 1 99 ? 46.498 8.222 -58.365 1.00 81.62 99 SER A C 1
ATOM 785 O O . SER A 1 99 ? 46.848 8.120 -57.190 1.00 81.62 99 SER A O 1
ATOM 787 N N . ASP A 1 100 ? 45.559 9.095 -58.738 1.00 82.94 100 ASP A N 1
ATOM 788 C CA . ASP A 1 100 ? 44.858 10.002 -57.811 1.00 82.94 100 ASP A CA 1
ATOM 789 C C . ASP A 1 100 ? 44.003 9.261 -56.756 1.00 82.94 100 ASP A C 1
ATOM 791 O O . ASP A 1 100 ? 43.547 9.844 -55.768 1.00 82.94 100 ASP A O 1
ATOM 795 N N . TYR A 1 101 ? 43.791 7.959 -56.949 1.00 86.50 101 TYR A N 1
ATOM 796 C CA . TYR A 1 101 ? 43.024 7.065 -56.086 1.00 86.50 101 TYR A CA 1
ATOM 797 C C . TYR A 1 101 ? 43.895 5.970 -55.455 1.00 86.50 101 TYR A C 1
ATOM 799 O O . TYR A 1 101 ? 43.359 4.960 -55.008 1.00 86.50 101 TYR A O 1
ATOM 807 N N . THR A 1 102 ? 45.217 6.164 -55.396 1.00 84.94 102 THR A N 1
ATOM 808 C CA . THR A 1 102 ? 46.161 5.234 -54.748 1.00 84.94 102 THR A CA 1
ATOM 809 C C . THR A 1 102 ? 45.673 4.824 -53.353 1.00 84.94 102 THR A C 1
ATOM 811 O O . THR A 1 102 ? 45.217 5.664 -52.574 1.00 84.94 102 THR A O 1
ATOM 814 N N . SER A 1 103 ? 45.777 3.529 -53.034 1.00 83.62 103 SER A N 1
ATOM 815 C CA . SER A 1 103 ? 45.296 2.909 -51.785 1.00 83.62 103 SER A CA 1
ATOM 816 C C . SER A 1 103 ? 43.776 2.937 -51.571 1.00 83.62 103 SER A C 1
ATOM 818 O O . SER A 1 103 ? 43.303 2.643 -50.472 1.00 83.62 103 SER A O 1
ATOM 820 N N . LYS A 1 104 ? 42.984 3.277 -52.594 1.00 88.62 104 LYS A N 1
ATOM 821 C CA . LYS A 1 104 ? 41.518 3.190 -52.555 1.00 88.62 104 LYS A CA 1
ATOM 822 C C . LYS A 1 104 ? 41.037 2.009 -53.390 1.00 88.62 104 LYS A C 1
ATOM 824 O O . LYS A 1 104 ? 41.636 1.666 -54.408 1.00 88.62 104 LYS A O 1
ATOM 829 N N . ASN A 1 105 ? 39.903 1.435 -52.990 1.00 89.88 105 ASN A N 1
ATOM 830 C CA . ASN A 1 105 ? 39.150 0.540 -53.860 1.00 89.88 105 ASN A CA 1
ATOM 831 C C . ASN A 1 105 ? 38.148 1.384 -54.643 1.00 89.88 105 ASN A C 1
ATOM 833 O O . ASN A 1 105 ? 37.342 2.089 -54.038 1.00 89.88 105 ASN A O 1
ATOM 837 N N . ILE A 1 106 ? 38.200 1.331 -55.967 1.00 91.62 106 ILE A N 1
ATOM 838 C CA . ILE A 1 106 ? 37.305 2.081 -56.845 1.00 91.62 106 ILE A CA 1
ATOM 839 C C . ILE A 1 106 ? 36.484 1.137 -57.714 1.00 91.62 106 ILE A C 1
ATOM 841 O O . ILE A 1 106 ? 36.948 0.063 -58.095 1.00 91.62 106 ILE A O 1
ATOM 845 N N . ILE A 1 107 ? 35.271 1.544 -58.069 1.00 92.44 107 ILE A N 1
ATOM 846 C CA . ILE A 1 107 ? 34.495 0.866 -59.101 1.00 92.44 107 ILE A CA 1
ATOM 847 C C . ILE A 1 107 ? 34.989 1.315 -60.462 1.00 92.44 107 ILE A C 1
ATOM 849 O O . ILE A 1 107 ? 34.950 2.498 -60.795 1.00 92.44 107 ILE A O 1
ATOM 853 N N . ILE A 1 108 ? 35.387 0.354 -61.281 1.00 89.88 108 ILE A N 1
ATOM 854 C CA . ILE A 1 108 ? 35.588 0.557 -62.706 1.00 89.88 108 ILE A CA 1
ATOM 855 C C . ILE A 1 108 ? 34.485 -0.158 -63.474 1.00 89.88 108 ILE A C 1
ATOM 857 O O . ILE A 1 108 ? 34.088 -1.278 -63.157 1.00 89.88 108 ILE A O 1
ATOM 861 N N . ASN A 1 109 ? 33.990 0.484 -64.517 1.00 88.19 109 ASN A N 1
ATOM 862 C CA . ASN A 1 109 ? 33.061 -0.128 -65.445 1.00 88.19 109 ASN A CA 1
ATOM 863 C C . ASN A 1 109 ? 33.777 -0.462 -66.742 1.00 88.19 109 ASN A C 1
ATOM 865 O O . ASN A 1 109 ? 34.612 0.300 -67.229 1.00 88.19 109 ASN A O 1
ATOM 869 N N . THR A 1 110 ? 33.391 -1.590 -67.322 1.00 83.62 110 THR A N 1
ATOM 870 C CA . THR A 1 110 ? 33.863 -2.034 -68.633 1.00 83.62 110 THR A CA 1
ATOM 871 C C . THR A 1 110 ? 32.686 -2.078 -69.601 1.00 83.62 110 THR A C 1
ATOM 873 O O . THR A 1 110 ? 31.602 -2.573 -69.269 1.00 83.62 110 THR A O 1
ATOM 876 N N . TYR A 1 111 ? 32.878 -1.519 -70.793 1.00 79.38 111 TYR A N 1
ATOM 877 C CA . TYR A 1 111 ? 31.883 -1.527 -71.862 1.00 79.38 111 TYR A CA 1
ATOM 878 C C . TYR A 1 111 ? 32.563 -1.574 -73.229 1.00 79.38 111 TYR A C 1
ATOM 880 O O . TYR A 1 111 ? 33.168 -0.584 -73.643 1.00 79.38 111 TYR A O 1
ATOM 888 N N . ASN A 1 112 ? 32.419 -2.690 -73.952 1.00 74.69 112 ASN A N 1
ATOM 889 C CA . ASN A 1 112 ? 33.052 -2.954 -75.249 1.00 74.69 112 ASN A CA 1
ATOM 890 C C . ASN A 1 112 ? 34.567 -2.671 -75.216 1.00 74.69 112 ASN A C 1
ATOM 892 O O . ASN A 1 112 ? 35.349 -3.507 -74.793 1.00 74.69 112 ASN A O 1
ATOM 896 N N . ASN A 1 113 ? 34.957 -1.451 -75.590 1.00 77.88 113 ASN A N 1
ATOM 897 C CA . ASN A 1 113 ? 36.337 -0.993 -75.707 1.00 77.88 113 ASN A CA 1
ATOM 898 C C . ASN A 1 113 ? 36.728 0.052 -74.645 1.00 77.88 113 ASN A C 1
ATOM 900 O O . ASN A 1 113 ? 37.740 0.724 -74.808 1.00 77.88 113 ASN A O 1
ATOM 904 N N . ILE A 1 114 ? 35.917 0.279 -73.611 1.00 84.25 114 ILE A N 1
ATOM 905 C CA . ILE A 1 114 ? 36.145 1.341 -72.622 1.00 84.25 114 ILE A CA 1
ATOM 906 C C . ILE A 1 114 ? 36.251 0.729 -71.228 1.00 84.25 114 ILE A C 1
ATOM 908 O O . ILE A 1 114 ? 35.373 -0.038 -70.833 1.00 84.25 114 ILE A O 1
ATOM 912 N N . ILE A 1 115 ? 37.280 1.125 -70.479 1.00 86.50 115 ILE A N 1
ATOM 913 C CA . ILE A 1 115 ? 37.365 0.951 -69.025 1.00 86.50 115 ILE A CA 1
ATOM 914 C C . ILE A 1 115 ? 37.392 2.334 -68.399 1.00 86.50 115 ILE A C 1
ATOM 916 O O . ILE A 1 115 ? 38.178 3.174 -68.825 1.00 86.50 115 ILE A O 1
ATOM 920 N N . TYR A 1 116 ? 36.553 2.594 -67.404 1.00 89.69 116 TYR A N 1
ATOM 921 C CA . TYR A 1 116 ? 36.511 3.906 -66.766 1.00 89.69 116 TYR A CA 1
ATOM 922 C C . TYR A 1 116 ? 36.127 3.823 -65.297 1.00 89.69 116 TYR A C 1
ATOM 924 O O . TYR A 1 116 ? 35.385 2.930 -64.898 1.00 89.69 116 TYR A O 1
ATOM 932 N N . TYR A 1 117 ? 36.613 4.776 -64.507 1.00 91.44 117 TYR A N 1
ATOM 933 C CA . TYR A 1 117 ? 36.232 4.939 -63.109 1.00 91.44 117 TYR A CA 1
ATOM 934 C C . TYR A 1 117 ? 34.773 5.405 -63.006 1.00 91.44 117 TYR A C 1
ATOM 936 O O . TYR A 1 117 ? 34.390 6.436 -63.568 1.00 91.44 117 TYR A O 1
ATOM 944 N N . ASP A 1 118 ? 33.935 4.657 -62.294 1.00 91.12 118 ASP A N 1
ATOM 945 C CA . ASP A 1 118 ? 32.534 5.011 -62.084 1.00 91.12 118 ASP A CA 1
ATOM 946 C C . ASP A 1 118 ? 32.383 6.029 -60.945 1.00 91.12 118 ASP A C 1
ATOM 948 O O . ASP A 1 118 ? 31.849 5.740 -59.880 1.00 91.12 118 ASP A O 1
ATOM 952 N N . ASN A 1 119 ? 32.827 7.263 -61.185 1.00 89.56 119 ASN A N 1
ATOM 953 C CA . ASN A 1 119 ? 32.730 8.359 -60.215 1.00 89.56 119 ASN A CA 1
ATOM 954 C C . ASN A 1 119 ? 31.316 8.945 -60.013 1.00 89.56 119 ASN A C 1
ATOM 956 O O . ASN A 1 119 ? 31.136 10.010 -59.401 1.00 89.56 119 ASN A O 1
ATOM 960 N N . ASN A 1 120 ? 30.316 8.278 -60.585 1.00 88.00 120 ASN A N 1
ATOM 961 C CA . ASN A 1 120 ? 28.899 8.603 -60.510 1.00 88.00 120 ASN A CA 1
ATOM 962 C C . ASN A 1 120 ? 28.084 7.310 -60.340 1.00 88.00 120 ASN A C 1
ATOM 964 O O . ASN A 1 120 ? 27.123 7.030 -61.070 1.00 88.00 120 ASN A O 1
ATOM 968 N N . TYR A 1 121 ? 28.537 6.503 -59.386 1.00 89.25 121 TYR A N 1
ATOM 969 C CA . TYR A 1 121 ? 28.043 5.168 -59.124 1.00 89.25 121 TYR A CA 1
ATOM 970 C C . TYR A 1 121 ? 26.618 5.224 -58.563 1.00 89.25 121 TYR A C 1
ATOM 972 O O . TYR A 1 121 ? 26.361 5.880 -57.554 1.00 89.25 121 TYR A O 1
ATOM 980 N N . TYR A 1 122 ? 25.671 4.551 -59.225 1.00 84.25 122 TYR A N 1
ATOM 981 C CA . TYR A 1 122 ? 24.259 4.555 -58.807 1.00 84.25 122 TYR A CA 1
ATOM 982 C C . TYR A 1 122 ? 23.927 3.511 -57.751 1.00 84.25 122 TYR A C 1
ATOM 984 O O . TYR A 1 122 ? 22.958 3.694 -57.021 1.00 84.25 122 TYR A O 1
ATOM 992 N N . ASP A 1 123 ? 24.674 2.411 -57.696 1.00 86.19 123 ASP A N 1
ATOM 993 C CA . ASP A 1 123 ? 24.366 1.299 -56.795 1.00 86.19 123 ASP A CA 1
ATOM 994 C C . ASP A 1 123 ? 25.064 1.490 -55.444 1.00 86.19 123 ASP A C 1
ATOM 996 O O . ASP A 1 123 ? 25.832 0.646 -54.975 1.00 86.19 123 ASP A O 1
ATOM 1000 N N . VAL A 1 124 ? 24.857 2.680 -54.874 1.00 85.31 124 VAL A N 1
ATOM 1001 C CA . VAL A 1 124 ? 25.408 3.099 -53.584 1.00 85.31 124 VAL A CA 1
ATOM 1002 C C . VAL A 1 124 ? 24.927 2.142 -52.503 1.00 85.31 124 VAL A C 1
ATOM 1004 O O . VAL A 1 124 ? 23.742 1.825 -52.429 1.00 85.31 124 VAL A O 1
ATOM 1007 N N . GLY A 1 125 ? 25.842 1.707 -51.642 1.00 88.69 125 GLY A N 1
ATOM 1008 C CA . GLY A 1 125 ? 25.533 0.788 -50.555 1.00 88.69 125 GLY A CA 1
ATOM 1009 C C . GLY A 1 125 ? 26.342 -0.501 -50.605 1.00 88.69 125 GLY A C 1
ATOM 1010 O O . GLY A 1 125 ? 27.454 -0.544 -51.142 1.00 88.69 125 GLY A O 1
ATOM 1011 N N . ILE A 1 126 ? 25.783 -1.557 -50.010 1.00 91.00 126 ILE A N 1
ATOM 1012 C CA . ILE A 1 126 ? 26.422 -2.871 -49.936 1.00 91.00 126 ILE A CA 1
ATOM 1013 C C . ILE A 1 126 ? 26.403 -3.549 -51.309 1.00 91.00 126 ILE A C 1
ATOM 1015 O O . ILE A 1 126 ? 25.349 -3.791 -51.891 1.00 91.00 126 ILE A O 1
ATOM 1019 N N . ASN A 1 127 ? 27.586 -3.913 -51.786 1.00 91.69 127 ASN A N 1
ATOM 1020 C CA . ASN A 1 127 ? 27.815 -4.618 -53.035 1.00 91.69 127 ASN A CA 1
ATOM 1021 C C . ASN A 1 127 ? 28.646 -5.881 -52.774 1.00 91.69 127 ASN A C 1
ATOM 1023 O O . ASN A 1 127 ? 29.575 -5.860 -51.966 1.00 91.69 127 ASN A O 1
ATOM 1027 N N . ILE A 1 128 ? 28.324 -6.971 -53.476 1.00 91.38 128 ILE A N 1
ATOM 1028 C CA . ILE A 1 128 ? 29.062 -8.238 -53.391 1.00 91.38 128 ILE A CA 1
ATOM 1029 C C . ILE A 1 128 ? 29.873 -8.443 -54.662 1.00 91.38 128 ILE A C 1
ATOM 1031 O O . ILE A 1 128 ? 29.368 -8.285 -55.780 1.00 91.38 128 ILE A O 1
ATOM 1035 N N . PHE A 1 129 ? 31.119 -8.853 -54.476 1.00 89.50 129 PHE A N 1
ATOM 1036 C CA . PHE A 1 129 ? 32.045 -9.176 -55.546 1.00 89.50 129 PHE A CA 1
ATOM 1037 C C . PHE A 1 129 ? 32.469 -10.636 -55.424 1.00 89.50 129 PHE A C 1
ATOM 1039 O O . PHE A 1 129 ? 32.535 -11.183 -54.328 1.00 89.50 129 PHE A O 1
ATOM 1046 N N . ASN A 1 130 ? 32.711 -11.283 -56.562 1.00 86.38 130 ASN A N 1
ATOM 1047 C CA . ASN A 1 130 ? 33.384 -12.575 -56.632 1.00 86.38 130 ASN A CA 1
ATOM 1048 C C . ASN A 1 130 ? 34.712 -12.361 -57.360 1.00 86.38 130 ASN A C 1
ATOM 1050 O O . ASN A 1 130 ? 34.727 -12.010 -58.545 1.00 86.38 130 ASN A O 1
ATOM 1054 N N . GLY A 1 131 ? 35.811 -12.481 -56.619 1.00 83.44 131 GLY A N 1
ATOM 1055 C CA . GLY A 1 131 ? 37.061 -11.827 -56.977 1.00 83.44 131 GLY A CA 1
ATOM 1056 C C . GLY A 1 131 ? 36.823 -10.322 -57.069 1.00 83.44 131 GLY A C 1
ATOM 1057 O O . GLY A 1 131 ? 36.277 -9.714 -56.154 1.00 83.44 131 GLY A O 1
ATOM 1058 N N . ASN A 1 132 ? 37.146 -9.746 -58.221 1.00 84.56 132 ASN A N 1
ATOM 1059 C CA . ASN A 1 132 ? 36.979 -8.318 -58.470 1.00 84.56 132 ASN A CA 1
ATOM 1060 C C . ASN A 1 132 ? 35.701 -7.990 -59.247 1.00 84.56 132 ASN A C 1
ATOM 1062 O O . ASN A 1 132 ? 35.413 -6.826 -59.491 1.00 84.56 132 ASN A O 1
ATOM 1066 N N . LYS A 1 133 ? 34.903 -8.981 -59.660 1.00 86.81 133 LYS A N 1
ATOM 1067 C CA . LYS A 1 133 ? 33.691 -8.744 -60.454 1.00 86.81 133 LYS A CA 1
ATOM 1068 C C . LYS A 1 133 ? 32.475 -8.587 -59.560 1.00 86.81 133 LYS A C 1
ATOM 1070 O O . LYS A 1 133 ? 32.177 -9.480 -58.767 1.00 86.81 133 LYS A O 1
ATOM 1075 N N . LYS A 1 134 ? 31.713 -7.510 -59.749 1.00 89.38 134 LYS A N 1
ATOM 1076 C CA . LYS A 1 134 ? 30.430 -7.332 -59.069 1.00 89.38 134 LYS A CA 1
ATOM 1077 C C . LYS A 1 134 ? 29.439 -8.407 -59.509 1.00 89.38 134 LYS A C 1
ATOM 1079 O O . LYS A 1 134 ? 29.252 -8.644 -60.706 1.00 89.38 134 LYS A O 1
ATOM 1084 N N . ILE A 1 135 ? 28.756 -9.023 -58.550 1.00 88.69 135 ILE A N 1
ATOM 1085 C CA . ILE A 1 135 ? 27.738 -10.044 -58.805 1.00 88.69 135 ILE A CA 1
ATOM 1086 C C . ILE A 1 135 ? 26.415 -9.706 -58.115 1.00 88.69 135 ILE A C 1
ATOM 1088 O O . ILE A 1 135 ? 26.347 -8.910 -57.186 1.00 88.69 135 ILE A O 1
ATOM 1092 N N . ASN A 1 136 ? 25.337 -10.333 -58.585 1.00 85.88 136 ASN A N 1
ATOM 1093 C CA . ASN A 1 136 ? 24.087 -10.398 -57.833 1.00 85.88 136 ASN A CA 1
ATOM 1094 C C . ASN A 1 136 ? 24.158 -11.594 -56.871 1.00 85.88 136 ASN A C 1
ATOM 1096 O O . ASN A 1 136 ? 24.709 -12.626 -57.252 1.00 85.88 136 ASN A O 1
ATOM 1100 N N . ILE A 1 137 ? 23.554 -11.491 -55.685 1.00 84.25 137 ILE A N 1
ATOM 1101 C CA . ILE A 1 137 ? 23.505 -12.565 -54.672 1.00 84.25 137 ILE A CA 1
ATOM 1102 C C . ILE A 1 137 ? 23.029 -13.895 -55.275 1.00 84.25 137 ILE A C 1
ATOM 1104 O O . ILE A 1 137 ? 23.618 -14.940 -55.022 1.00 84.25 137 ILE A O 1
ATOM 1108 N N . LYS A 1 138 ? 22.036 -13.855 -56.176 1.00 82.44 138 LYS A N 1
ATOM 1109 C CA . LYS A 1 138 ? 21.503 -15.051 -56.859 1.00 82.44 138 LYS A CA 1
ATOM 1110 C C . LYS A 1 138 ? 22.516 -15.776 -57.754 1.00 82.44 138 LYS A C 1
ATOM 1112 O O . LYS A 1 138 ? 22.261 -16.901 -58.168 1.00 82.44 138 LYS A O 1
ATOM 1117 N N . ASN A 1 139 ? 23.629 -15.124 -58.088 1.00 81.94 139 ASN A N 1
ATOM 1118 C CA . ASN A 1 139 ? 24.673 -15.651 -58.964 1.00 81.94 139 ASN A CA 1
ATOM 1119 C C . ASN A 1 139 ? 25.890 -16.178 -58.185 1.00 81.94 139 ASN A C 1
ATOM 1121 O O . ASN A 1 139 ? 26.911 -16.480 -58.804 1.00 81.94 139 ASN A O 1
ATOM 1125 N N . ILE A 1 140 ? 25.812 -16.276 -56.853 1.00 82.69 140 ILE A N 1
ATOM 1126 C CA . ILE A 1 140 ? 26.843 -16.936 -56.045 1.00 82.69 140 ILE A CA 1
ATOM 1127 C C . ILE A 1 140 ? 26.837 -18.432 -56.399 1.00 82.69 140 ILE A C 1
ATOM 1129 O O . ILE A 1 140 ? 25.810 -19.106 -56.289 1.00 82.69 140 ILE A O 1
ATOM 1133 N N . SER A 1 141 ? 27.971 -18.945 -56.884 1.00 72.19 141 SER A N 1
ATOM 1134 C CA . SER A 1 141 ? 28.138 -20.358 -57.237 1.00 72.19 141 SER A CA 1
ATOM 1135 C C . SER A 1 141 ? 28.543 -21.185 -56.008 1.00 72.19 141 SER A C 1
ATOM 1137 O O . SER A 1 141 ? 28.949 -20.652 -54.980 1.00 72.19 141 SER A O 1
ATOM 1139 N N . LYS A 1 142 ? 28.432 -22.517 -56.085 1.00 66.25 142 LYS A N 1
ATOM 1140 C CA . LYS A 1 142 ? 28.712 -23.398 -54.932 1.00 66.25 142 LYS A CA 1
ATOM 1141 C C . LYS A 1 142 ? 30.185 -23.408 -54.472 1.00 66.25 142 LYS A C 1
ATOM 1143 O O . LYS A 1 142 ? 30.429 -23.799 -53.339 1.00 66.25 142 LYS A O 1
ATOM 1148 N N . ASN A 1 143 ? 31.134 -22.947 -55.298 1.00 62.88 143 ASN A N 1
ATOM 1149 C CA . ASN A 1 143 ? 32.584 -22.956 -55.027 1.00 62.88 143 ASN A CA 1
ATOM 1150 C C . ASN A 1 143 ? 33.161 -21.529 -54.970 1.00 62.88 143 ASN A C 1
ATOM 1152 O O . ASN A 1 143 ? 34.030 -21.167 -55.763 1.00 62.88 143 ASN A O 1
ATOM 1156 N N . CYS A 1 144 ? 32.639 -20.684 -54.084 1.00 63.75 144 CYS A N 1
ATOM 1157 C CA . CYS A 1 144 ? 33.077 -19.295 -53.979 1.00 63.75 144 CYS A CA 1
ATOM 1158 C C . CYS A 1 144 ? 34.081 -19.107 -52.829 1.00 63.75 144 CYS A C 1
ATOM 1160 O O . CYS A 1 144 ? 33.679 -18.887 -51.692 1.00 63.75 144 CYS A O 1
ATOM 1162 N N . GLU A 1 145 ? 35.380 -19.165 -53.138 1.00 66.75 145 GLU A N 1
ATOM 1163 C CA . GLU A 1 145 ? 36.479 -18.871 -52.191 1.00 66.75 145 GLU A CA 1
ATOM 1164 C C . GLU A 1 145 ? 36.896 -17.383 -52.186 1.00 66.75 145 GLU A C 1
ATOM 1166 O O . GLU A 1 145 ? 37.724 -16.974 -51.377 1.00 66.75 145 GLU A O 1
ATOM 1171 N N . LYS A 1 146 ? 36.331 -16.560 -53.085 1.00 79.81 146 LYS A N 1
ATOM 1172 C CA . LYS A 1 146 ? 36.717 -15.152 -53.298 1.00 79.81 146 LYS A CA 1
ATOM 1173 C C . LYS A 1 146 ? 35.547 -14.159 -53.176 1.00 79.81 146 LYS A C 1
ATOM 1175 O O . LYS A 1 146 ? 35.541 -13.156 -53.889 1.00 79.81 146 LYS A O 1
ATOM 1180 N N . LEU A 1 147 ? 34.512 -14.438 -52.374 1.00 88.50 147 LEU A N 1
ATOM 1181 C CA . LEU A 1 147 ? 33.465 -13.430 -52.146 1.00 88.50 147 LEU A CA 1
ATOM 1182 C C . LEU A 1 147 ? 33.985 -12.333 -51.233 1.00 88.50 147 LEU A C 1
ATOM 1184 O O . LEU A 1 147 ? 34.563 -12.602 -50.185 1.00 88.50 147 LEU A O 1
ATOM 1188 N N . SER A 1 148 ? 33.675 -11.101 -51.595 1.00 90.56 148 SER A N 1
ATOM 1189 C CA . SER A 1 148 ? 33.973 -9.931 -50.788 1.00 90.56 148 SER A CA 1
ATOM 1190 C C . SER A 1 148 ? 32.767 -8.998 -50.755 1.00 90.56 148 SER A C 1
ATOM 1192 O O . SER A 1 148 ? 31.980 -8.925 -51.705 1.00 90.56 148 SER A O 1
ATOM 1194 N N . ILE A 1 149 ? 32.586 -8.316 -49.625 1.00 93.00 149 ILE A N 1
ATOM 1195 C CA . ILE A 1 149 ? 31.523 -7.332 -49.430 1.00 93.00 149 ILE A CA 1
ATOM 1196 C C . ILE A 1 149 ? 32.177 -5.965 -49.346 1.00 93.00 149 ILE A C 1
ATOM 1198 O O . ILE A 1 149 ? 33.119 -5.767 -48.585 1.00 93.00 149 ILE A O 1
ATOM 1202 N N . TYR A 1 150 ? 31.646 -5.014 -50.102 1.00 92.44 150 TYR A N 1
ATOM 1203 C CA . TYR A 1 150 ? 32.077 -3.629 -50.034 1.00 92.44 150 TYR A CA 1
ATOM 1204 C C . TYR A 1 150 ? 30.887 -2.701 -49.860 1.00 92.44 150 TYR A C 1
ATOM 1206 O O . TYR A 1 150 ? 29.834 -2.902 -50.463 1.00 92.44 150 TYR A O 1
ATOM 1214 N N . TYR A 1 151 ? 31.076 -1.644 -49.081 1.00 91.44 151 TYR A N 1
ATOM 1215 C CA . TYR A 1 151 ? 30.207 -0.481 -49.108 1.00 91.44 151 TYR A CA 1
ATOM 1216 C C . TYR A 1 151 ? 30.758 0.536 -50.102 1.00 91.44 151 TYR A C 1
ATOM 1218 O O . TYR A 1 151 ? 31.864 1.038 -49.913 1.00 91.44 151 TYR A O 1
ATOM 1226 N N . CYS A 1 152 ? 30.001 0.848 -51.148 1.00 91.81 152 CYS A N 1
ATOM 1227 C CA . CYS A 1 152 ? 30.424 1.761 -52.206 1.00 91.81 152 CYS A CA 1
ATOM 1228 C C . CYS A 1 152 ? 29.635 3.070 -52.154 1.00 91.81 152 CYS A C 1
ATOM 1230 O O . CYS A 1 152 ? 28.407 3.059 -52.058 1.00 91.81 152 CYS A O 1
ATOM 1232 N N . LYS A 1 153 ? 30.346 4.198 -52.231 1.00 89.69 153 LYS A N 1
ATOM 1233 C CA . LYS A 1 153 ? 29.788 5.558 -52.253 1.00 89.69 153 LYS A CA 1
ATOM 1234 C C . LYS A 1 153 ? 29.389 5.972 -53.677 1.00 89.69 153 LYS A C 1
ATOM 1236 O O . LYS A 1 153 ? 29.710 5.298 -54.655 1.00 89.69 153 LYS A O 1
ATOM 1241 N N . ASN A 1 154 ? 28.686 7.101 -53.804 1.00 88.12 154 ASN A N 1
ATOM 1242 C CA . ASN A 1 154 ? 28.251 7.653 -55.099 1.00 88.12 154 ASN A CA 1
ATOM 1243 C C . ASN A 1 154 ? 29.409 8.147 -55.983 1.00 88.12 154 ASN A C 1
ATOM 1245 O O . ASN A 1 154 ? 29.246 8.326 -57.189 1.00 88.12 154 ASN A O 1
ATOM 1249 N N . ASP A 1 155 ? 30.572 8.384 -55.388 1.00 89.56 155 ASP A N 1
ATOM 1250 C CA . ASP A 1 155 ? 31.811 8.674 -56.089 1.00 89.56 155 ASP A CA 1
ATOM 1251 C C . ASP A 1 155 ? 32.518 7.401 -56.562 1.00 89.56 155 ASP A C 1
ATOM 1253 O O . ASP A 1 155 ? 33.575 7.516 -57.154 1.00 89.56 155 ASP A O 1
ATOM 1257 N N . GLY A 1 156 ? 31.958 6.207 -56.344 1.00 90.19 156 GLY A N 1
ATOM 1258 C CA . GLY A 1 156 ? 32.552 4.947 -56.781 1.00 90.19 156 GLY A CA 1
ATOM 1259 C C . GLY A 1 156 ? 33.701 4.455 -55.905 1.00 90.19 156 GLY A C 1
ATOM 1260 O O . GLY A 1 156 ? 34.303 3.440 -56.248 1.00 90.19 156 GLY A O 1
ATOM 1261 N N . ILE A 1 157 ? 34.015 5.118 -54.787 1.00 91.81 157 ILE A N 1
ATOM 1262 C CA . ILE A 1 157 ? 34.989 4.620 -53.809 1.00 91.81 157 ILE A CA 1
ATOM 1263 C C . ILE A 1 157 ? 34.299 3.616 -52.886 1.00 91.81 157 ILE A C 1
ATOM 1265 O O . ILE A 1 157 ? 33.209 3.864 -52.365 1.00 91.81 157 ILE A O 1
ATOM 1269 N N . CYS A 1 158 ? 34.958 2.486 -52.658 1.00 91.94 158 CYS A N 1
ATOM 1270 C CA . CYS A 1 158 ? 34.447 1.369 -51.887 1.00 91.94 158 CYS A CA 1
ATOM 1271 C C . CYS A 1 158 ? 35.329 1.048 -50.674 1.00 91.94 158 CYS A C 1
ATOM 1273 O O . CYS A 1 158 ? 36.561 1.037 -50.747 1.00 91.94 158 CYS A O 1
ATOM 1275 N N . GLN A 1 159 ? 34.682 0.720 -49.561 1.00 90.00 159 GLN A N 1
ATOM 1276 C CA . GLN A 1 159 ? 35.307 0.234 -48.335 1.00 90.00 159 GLN A CA 1
ATOM 1277 C C . GLN A 1 159 ? 34.936 -1.231 -48.124 1.00 90.00 159 GLN A C 1
ATOM 1279 O O . GLN A 1 159 ? 33.763 -1.583 -48.232 1.00 90.00 159 GLN A O 1
ATOM 1284 N N . ILE A 1 160 ? 35.929 -2.077 -47.846 1.00 91.06 160 ILE A N 1
ATOM 1285 C CA . ILE A 1 160 ? 35.692 -3.493 -47.552 1.00 91.06 160 ILE A CA 1
ATOM 1286 C C . ILE A 1 160 ? 34.952 -3.643 -46.221 1.00 91.06 160 ILE A C 1
ATOM 1288 O O . ILE A 1 160 ? 35.227 -2.915 -45.268 1.00 91.06 160 ILE A O 1
ATOM 1292 N N . LEU A 1 161 ? 34.019 -4.587 -46.168 1.00 92.19 161 LEU A N 1
ATOM 1293 C CA . LEU A 1 161 ? 33.267 -4.956 -44.977 1.00 92.19 161 LEU A CA 1
ATOM 1294 C C . LEU A 1 161 ? 33.479 -6.439 -44.667 1.00 92.19 161 LEU A C 1
ATOM 1296 O O . LEU A 1 161 ? 33.537 -7.269 -45.576 1.00 92.19 161 LEU A O 1
ATOM 1300 N N . GLU A 1 162 ? 33.491 -6.782 -43.382 1.00 92.94 162 GLU A N 1
ATOM 1301 C CA . GLU A 1 162 ? 33.148 -8.141 -42.965 1.00 92.94 162 GLU A CA 1
ATOM 1302 C C . GLU A 1 162 ? 31.653 -8.359 -43.230 1.00 92.94 162 GLU A C 1
ATOM 1304 O O . GLU A 1 162 ? 30.865 -7.412 -43.218 1.00 92.94 162 GLU A O 1
ATOM 1309 N N . GLY A 1 163 ? 31.205 -9.592 -43.441 1.00 92.94 163 GLY A N 1
ATOM 1310 C CA . GLY A 1 163 ? 29.770 -9.808 -43.517 1.00 92.94 163 GLY A CA 1
ATOM 1311 C C . GLY A 1 163 ? 29.299 -11.243 -43.536 1.00 92.94 163 GLY A C 1
ATOM 1312 O O . GLY A 1 163 ? 30.077 -12.196 -43.432 1.00 92.94 163 GLY A O 1
ATOM 1313 N N . ARG A 1 164 ? 27.978 -11.374 -43.633 1.00 92.88 164 ARG A N 1
ATOM 1314 C CA . ARG A 1 164 ? 27.262 -12.641 -43.767 1.00 92.88 164 ARG A CA 1
ATOM 1315 C C . ARG A 1 164 ? 26.346 -12.556 -44.978 1.00 92.88 164 ARG A C 1
ATOM 1317 O O . ARG A 1 164 ? 25.630 -11.570 -45.131 1.00 92.88 164 ARG A O 1
ATOM 1324 N N . VAL A 1 165 ? 26.357 -13.579 -45.823 1.00 91.94 165 VAL A N 1
ATOM 1325 C CA . VAL A 1 165 ? 25.508 -13.642 -47.022 1.00 91.94 165 VAL A CA 1
ATOM 1326 C C . VAL A 1 165 ? 24.670 -14.902 -46.978 1.00 91.94 165 VAL A C 1
ATOM 1328 O O . VAL A 1 165 ? 25.207 -15.989 -46.774 1.00 91.94 165 VAL A O 1
ATOM 1331 N N . LYS A 1 166 ? 23.369 -14.756 -47.216 1.00 90.62 166 LYS A N 1
ATOM 1332 C CA . LYS A 1 166 ? 22.450 -15.857 -47.470 1.00 90.62 166 LYS A CA 1
ATOM 1333 C C . LYS A 1 166 ? 22.259 -16.012 -48.977 1.00 90.62 166 LYS A C 1
ATOM 1335 O O . LYS A 1 166 ? 21.977 -15.053 -49.689 1.00 90.62 166 LYS A O 1
ATOM 1340 N N . ASN A 1 167 ? 22.393 -17.230 -49.480 1.00 88.50 167 ASN A N 1
ATOM 1341 C CA . ASN A 1 167 ? 22.058 -17.567 -50.857 1.00 88.50 167 ASN A CA 1
ATOM 1342 C C . ASN A 1 167 ? 21.240 -18.857 -50.869 1.00 88.50 167 ASN A C 1
ATOM 1344 O O . ASN A 1 167 ? 21.787 -19.957 -50.798 1.00 88.50 167 ASN A O 1
ATOM 1348 N N . ASN A 1 168 ? 19.920 -18.718 -50.994 1.00 85.69 168 ASN A N 1
ATOM 1349 C CA . ASN A 1 168 ? 18.970 -19.815 -50.800 1.00 85.69 168 ASN A CA 1
ATOM 1350 C C . ASN A 1 168 ? 19.143 -20.432 -49.397 1.00 85.69 168 ASN A C 1
ATOM 1352 O O . ASN A 1 168 ? 18.940 -19.720 -48.413 1.00 85.69 168 ASN A O 1
ATOM 1356 N N . ASP A 1 169 ? 19.539 -21.703 -49.318 1.00 85.62 169 ASP A N 1
ATOM 1357 C CA . ASP A 1 169 ? 19.758 -22.445 -48.068 1.00 85.62 169 ASP A CA 1
ATOM 1358 C C . ASP A 1 169 ? 21.225 -22.406 -47.597 1.00 85.62 169 ASP A C 1
ATOM 1360 O O . ASP A 1 169 ? 21.552 -22.934 -46.538 1.00 85.62 169 ASP A O 1
ATOM 1364 N N . ASP A 1 170 ? 22.122 -21.790 -48.376 1.00 87.56 170 ASP A N 1
ATOM 1365 C CA . ASP A 1 170 ? 23.546 -21.694 -48.055 1.00 87.56 170 ASP A CA 1
ATOM 1366 C C . ASP A 1 170 ? 23.880 -20.343 -47.398 1.00 87.56 170 ASP A C 1
ATOM 1368 O O . ASP A 1 170 ? 23.394 -19.287 -47.817 1.00 87.56 170 ASP A O 1
ATOM 1372 N N . TYR A 1 171 ? 24.771 -20.373 -46.403 1.00 89.56 171 TYR A N 1
ATOM 1373 C CA . TYR A 1 171 ? 25.227 -19.203 -45.651 1.00 89.56 171 TYR A CA 1
ATOM 1374 C C . TYR A 1 171 ? 26.741 -19.056 -45.771 1.00 89.56 171 TYR A C 1
ATOM 1376 O O . TYR A 1 171 ? 27.477 -20.043 -45.734 1.00 89.56 171 TYR A O 1
ATOM 1384 N N . TYR A 1 172 ? 27.215 -17.821 -45.906 1.00 89.38 172 TYR A N 1
ATOM 1385 C CA . TYR A 1 172 ? 28.628 -17.515 -46.105 1.00 89.38 172 TYR A CA 1
ATOM 1386 C C . TYR A 1 172 ? 29.109 -16.479 -45.093 1.00 89.38 172 TYR A C 1
ATOM 1388 O O . TYR A 1 172 ? 28.438 -15.474 -44.864 1.00 89.38 172 TYR A O 1
ATOM 1396 N N . TYR A 1 173 ? 30.290 -16.715 -44.529 1.00 90.00 173 TYR A N 1
ATOM 1397 C CA . TYR A 1 173 ? 31.080 -15.762 -43.755 1.00 90.00 173 TYR A CA 1
ATOM 1398 C C . TYR A 1 173 ? 32.128 -15.126 -44.676 1.00 90.00 173 TYR A C 1
ATOM 1400 O O . TYR A 1 173 ? 32.799 -15.838 -45.424 1.00 90.00 173 TYR A O 1
ATOM 1408 N N . ILE A 1 174 ? 32.278 -13.804 -44.620 1.00 90.69 174 ILE A N 1
ATOM 1409 C CA . ILE A 1 174 ? 33.250 -13.043 -45.415 1.00 90.69 174 ILE A CA 1
ATOM 1410 C C . ILE A 1 174 ? 34.082 -12.182 -44.464 1.00 90.69 174 ILE A C 1
ATOM 1412 O O . ILE A 1 174 ? 33.504 -11.403 -43.704 1.00 90.69 174 ILE A O 1
ATOM 1416 N N . ASP A 1 175 ? 35.411 -12.326 -44.497 1.00 87.69 175 ASP A N 1
ATOM 1417 C CA . ASP A 1 175 ? 36.334 -11.512 -43.691 1.00 87.69 175 ASP A CA 1
ATOM 1418 C C . ASP A 1 175 ? 36.787 -10.219 -44.393 1.00 87.69 175 ASP A C 1
ATOM 1420 O O . ASP A 1 175 ? 36.565 -10.009 -45.587 1.00 87.69 175 ASP A O 1
ATOM 1424 N N . TYR A 1 176 ? 37.482 -9.355 -43.645 1.00 86.75 176 TYR A N 1
ATOM 1425 C CA . TYR A 1 176 ? 38.060 -8.099 -44.142 1.00 86.75 176 TYR A CA 1
ATOM 1426 C C . TYR A 1 176 ? 39.179 -8.272 -45.182 1.00 86.75 176 TYR A C 1
ATOM 1428 O O . TYR A 1 176 ? 39.627 -7.276 -45.743 1.00 86.75 176 TYR A O 1
ATOM 1436 N N . ASN A 1 177 ? 39.638 -9.497 -45.454 1.00 82.81 177 ASN A N 1
ATOM 1437 C CA . ASN A 1 177 ? 40.596 -9.769 -46.527 1.00 82.81 177 ASN A CA 1
ATOM 1438 C C . ASN A 1 177 ? 39.890 -10.188 -47.827 1.00 82.81 177 ASN A C 1
ATOM 1440 O O . ASN A 1 177 ? 40.560 -10.501 -48.810 1.00 82.81 177 ASN A O 1
ATOM 1444 N N . GLY A 1 178 ? 38.552 -10.229 -47.841 1.00 76.25 178 GLY A N 1
ATOM 1445 C CA . GLY A 1 178 ? 37.773 -10.696 -48.985 1.00 76.25 178 GLY A CA 1
ATOM 1446 C C . GLY A 1 178 ? 37.851 -12.211 -49.176 1.00 76.25 178 GLY A C 1
ATOM 1447 O O . GLY A 1 178 ? 37.640 -12.699 -50.287 1.00 76.25 178 GLY A O 1
ATOM 1448 N N . THR A 1 179 ? 38.183 -12.952 -48.112 1.00 83.19 179 THR A N 1
ATOM 1449 C CA . THR A 1 179 ? 38.125 -14.414 -48.117 1.00 83.19 179 THR A CA 1
ATOM 1450 C C . THR A 1 179 ? 36.749 -14.850 -47.642 1.00 83.19 179 THR A C 1
ATOM 1452 O O . THR A 1 179 ? 36.273 -14.421 -46.586 1.00 83.19 179 THR A O 1
ATOM 1455 N N . SER A 1 180 ? 36.114 -15.733 -48.409 1.00 86.94 180 SER A N 1
ATOM 1456 C CA . SER A 1 180 ? 34.784 -16.242 -48.098 1.00 86.94 180 SER A CA 1
ATOM 1457 C C . SER A 1 180 ? 34.795 -17.713 -47.730 1.00 86.94 180 SER A C 1
ATOM 1459 O O . SER A 1 180 ? 35.466 -18.529 -48.357 1.00 86.94 180 SER A O 1
ATOM 1461 N N . TYR A 1 181 ? 33.988 -18.053 -46.735 1.00 85.25 181 TYR A N 1
ATOM 1462 C CA . TYR A 1 181 ? 33.850 -19.397 -46.201 1.00 85.25 181 TYR A CA 1
ATOM 1463 C C . TYR A 1 181 ? 32.368 -19.740 -46.186 1.00 85.25 181 TYR A C 1
ATOM 1465 O O . TYR A 1 181 ? 31.553 -18.958 -45.695 1.00 85.25 181 TYR A O 1
ATOM 1473 N N . LYS A 1 182 ? 32.007 -20.907 -46.715 1.00 85.44 182 LYS A N 1
ATOM 1474 C CA . LYS A 1 182 ? 30.674 -21.455 -46.480 1.00 85.44 182 LYS A CA 1
ATOM 1475 C C . LYS A 1 182 ? 30.576 -21.838 -45.000 1.00 85.44 182 LYS A C 1
ATOM 1477 O O . LYS A 1 182 ? 31.478 -22.492 -44.483 1.00 85.44 182 LYS A O 1
ATOM 1482 N N . ILE A 1 183 ? 29.519 -21.401 -44.325 1.00 84.19 183 ILE A N 1
ATOM 1483 C CA . ILE A 1 183 ? 29.266 -21.760 -42.930 1.00 84.19 183 ILE A CA 1
ATOM 1484 C C . ILE A 1 183 ? 28.742 -23.200 -42.934 1.00 84.19 183 ILE A C 1
ATOM 1486 O O . ILE A 1 183 ? 27.677 -23.478 -43.484 1.00 84.19 183 ILE A O 1
ATOM 1490 N N . GLU A 1 184 ? 29.530 -24.118 -42.379 1.00 76.19 184 GLU A N 1
ATOM 1491 C CA . GLU A 1 184 ? 29.189 -25.536 -42.229 1.00 76.19 184 GLU A CA 1
ATOM 1492 C C . GLU A 1 184 ? 29.062 -25.896 -40.742 1.00 76.19 184 GLU A C 1
ATOM 1494 O O . GLU A 1 184 ? 29.674 -25.261 -39.881 1.00 76.19 184 GLU A O 1
ATOM 1499 N N . ASP A 1 185 ? 28.290 -26.942 -40.448 1.00 56.75 185 ASP A N 1
ATOM 1500 C CA . ASP A 1 185 ? 27.735 -27.247 -39.121 1.00 56.75 185 ASP A CA 1
ATOM 1501 C C . ASP A 1 185 ? 28.739 -27.585 -37.997 1.00 56.75 185 ASP A C 1
ATOM 1503 O O . ASP A 1 185 ? 28.311 -27.813 -36.873 1.00 56.75 185 ASP A O 1
ATOM 1507 N N . SER A 1 186 ? 30.060 -27.676 -38.223 1.00 53.88 186 SER A N 1
ATOM 1508 C CA . SER A 1 186 ? 30.965 -28.112 -37.126 1.00 53.88 186 SER A CA 1
ATOM 1509 C C . SER A 1 186 ? 32.489 -27.957 -37.296 1.00 53.88 186 SER A C 1
ATOM 1511 O O . SER A 1 186 ? 33.219 -28.243 -36.347 1.00 53.88 186 SER A O 1
ATOM 1513 N N . SER A 1 187 ? 33.027 -27.521 -38.442 1.00 49.25 187 SER A N 1
ATOM 1514 C CA . SER A 1 187 ? 34.453 -27.785 -38.756 1.00 49.25 187 SER A CA 1
ATOM 1515 C C . SER A 1 187 ? 35.448 -26.636 -38.527 1.00 49.25 187 SER A C 1
ATOM 1517 O O . SER A 1 187 ? 36.657 -26.867 -38.581 1.00 49.25 187 SER A O 1
ATOM 1519 N N . PHE A 1 188 ? 34.994 -25.398 -38.307 1.00 51.69 188 PHE A N 1
ATOM 1520 C CA . PHE A 1 188 ? 35.867 -24.216 -38.241 1.00 51.69 188 PHE A CA 1
ATOM 1521 C C . PHE A 1 188 ? 35.636 -23.408 -36.959 1.00 51.69 188 PHE A C 1
ATOM 1523 O O . PHE A 1 188 ? 34.528 -23.380 -36.425 1.00 51.69 188 PHE A O 1
ATOM 1530 N N . GLY A 1 189 ? 36.708 -22.777 -36.457 1.00 55.66 189 GLY A N 1
ATOM 1531 C CA . GLY A 1 189 ? 36.747 -22.067 -35.174 1.00 55.66 189 GLY A CA 1
ATOM 1532 C C . GLY A 1 189 ? 35.596 -21.080 -34.943 1.00 55.66 189 GLY A C 1
ATOM 1533 O O . GLY A 1 189 ? 34.897 -20.689 -35.869 1.00 55.66 189 GLY A O 1
ATOM 1534 N N . ASN A 1 190 ? 35.446 -20.664 -33.686 1.00 60.28 190 ASN A N 1
ATOM 1535 C CA . ASN A 1 190 ? 34.286 -20.007 -33.065 1.00 60.28 190 ASN A CA 1
ATOM 1536 C C . ASN A 1 190 ? 33.523 -18.896 -33.824 1.00 60.28 190 ASN A C 1
ATOM 1538 O O . ASN A 1 190 ? 32.416 -18.589 -33.389 1.00 60.28 190 ASN A O 1
ATOM 1542 N N . GLU A 1 191 ? 34.078 -18.288 -34.874 1.00 62.09 191 GLU A N 1
ATOM 1543 C CA . GLU A 1 191 ? 33.477 -17.199 -35.673 1.00 62.09 191 GLU A CA 1
ATOM 1544 C C . GLU A 1 191 ? 33.028 -17.639 -37.085 1.00 62.09 191 GLU A C 1
ATOM 1546 O O . GLU A 1 191 ? 32.336 -16.897 -37.775 1.00 62.09 191 GLU A O 1
ATOM 1551 N N . LYS A 1 192 ? 33.410 -18.848 -37.526 1.00 71.88 192 LYS A N 1
ATOM 1552 C CA . LYS A 1 192 ? 33.179 -19.381 -38.887 1.00 71.88 192 LYS A CA 1
ATOM 1553 C C . LYS A 1 192 ? 32.199 -20.561 -38.927 1.00 71.88 192 LYS A C 1
ATOM 1555 O O . LYS A 1 192 ? 32.084 -21.237 -39.946 1.00 71.88 192 LYS A O 1
ATOM 1560 N N . SER A 1 193 ? 31.528 -20.822 -37.815 1.00 75.62 193 SER A N 1
ATOM 1561 C CA . SER A 1 193 ? 30.529 -21.876 -37.637 1.00 75.62 193 SER A CA 1
ATOM 1562 C C . SER A 1 193 ? 29.208 -21.266 -37.186 1.00 75.62 193 SER A C 1
ATOM 1564 O O . SER A 1 193 ? 29.173 -20.145 -36.663 1.00 75.62 193 SER A O 1
ATOM 1566 N N . PHE A 1 194 ? 28.121 -22.007 -37.393 1.00 83.50 194 PHE A N 1
ATOM 1567 C CA . PHE A 1 194 ? 26.875 -21.686 -36.718 1.00 83.50 194 PHE A CA 1
ATOM 1568 C C . PHE A 1 194 ? 27.065 -21.744 -35.199 1.00 83.50 194 PHE A C 1
ATOM 1570 O O . PHE A 1 194 ? 27.913 -22.478 -34.682 1.00 83.50 194 PHE A O 1
ATOM 1577 N N . VAL A 1 195 ? 26.279 -20.950 -34.483 1.00 85.44 195 VAL A N 1
ATOM 1578 C CA . VAL A 1 195 ? 26.223 -20.987 -33.020 1.00 85.44 195 VAL A CA 1
ATOM 1579 C C . VAL A 1 195 ? 24.867 -21.506 -32.573 1.00 85.44 195 VAL A C 1
ATOM 1581 O O . VAL A 1 195 ? 23.857 -21.201 -33.191 1.00 85.44 195 VAL A O 1
ATOM 1584 N N . THR A 1 196 ? 24.830 -22.266 -31.483 1.00 84.56 196 THR A N 1
ATOM 1585 C CA . THR A 1 196 ? 23.573 -22.828 -30.962 1.00 84.56 196 THR A CA 1
ATOM 1586 C C . THR A 1 196 ? 22.707 -21.779 -30.260 1.00 84.56 196 THR A C 1
ATOM 1588 O O . THR A 1 196 ? 21.501 -21.949 -30.116 1.00 84.56 196 THR A O 1
ATOM 1591 N N . LYS A 1 197 ? 23.333 -20.705 -29.764 1.00 86.62 197 LYS A N 1
ATOM 1592 C CA . LYS A 1 197 ? 22.699 -19.566 -29.088 1.00 86.62 197 LYS A CA 1
ATOM 1593 C C . LYS A 1 197 ? 23.628 -18.351 -29.102 1.00 86.62 197 LYS A C 1
ATOM 1595 O O . LYS A 1 197 ? 24.835 -18.495 -29.313 1.00 86.62 197 LYS A O 1
ATOM 1600 N N . CYS A 1 198 ? 23.076 -17.169 -28.847 1.00 86.06 198 CYS A N 1
ATOM 1601 C CA . CYS A 1 198 ? 23.864 -15.946 -28.740 1.00 86.06 198 CYS A CA 1
ATOM 1602 C C . CYS A 1 198 ? 24.459 -15.782 -27.340 1.00 86.06 198 CYS A C 1
ATOM 1604 O O . CYS A 1 198 ? 23.729 -15.736 -26.353 1.00 86.06 198 CYS A O 1
ATOM 1606 N N . GLU A 1 199 ? 25.784 -15.661 -27.287 1.00 85.50 199 GLU A N 1
ATOM 1607 C CA . GLU A 1 199 ? 26.583 -15.375 -26.090 1.00 85.50 199 GLU A CA 1
ATOM 1608 C C . GLU A 1 199 ? 27.599 -14.271 -26.416 1.00 85.50 199 GLU A C 1
ATOM 1610 O O . GLU A 1 199 ? 27.939 -14.082 -27.586 1.00 85.50 199 GLU A O 1
ATOM 1615 N N . THR A 1 200 ? 28.132 -13.583 -25.402 1.00 77.25 200 THR A N 1
ATOM 1616 C CA . THR A 1 200 ? 28.998 -12.395 -25.540 1.00 77.25 200 THR A CA 1
ATOM 1617 C C . THR A 1 200 ? 30.136 -12.542 -26.554 1.00 77.25 200 THR A C 1
ATOM 1619 O O . THR A 1 200 ? 30.412 -11.628 -27.323 1.00 77.25 200 THR A O 1
ATOM 1622 N N . ASN A 1 201 ? 30.772 -13.712 -26.656 1.00 79.56 201 ASN A N 1
ATOM 1623 C CA . ASN A 1 201 ? 31.859 -13.940 -27.616 1.00 79.56 201 ASN A CA 1
ATOM 1624 C C . ASN A 1 201 ? 31.405 -14.356 -29.034 1.00 79.56 201 ASN A C 1
ATOM 1626 O O . ASN A 1 201 ? 32.265 -14.630 -29.874 1.00 79.56 201 ASN A O 1
ATOM 1630 N N . LYS A 1 202 ? 30.093 -14.420 -29.296 1.00 86.31 202 LYS A N 1
ATOM 1631 C CA . LYS A 1 202 ? 29.463 -14.896 -30.542 1.00 86.31 202 LYS A CA 1
ATOM 1632 C C . LYS A 1 202 ? 28.674 -13.823 -31.301 1.00 86.31 202 LYS A C 1
ATOM 1634 O O . LYS A 1 202 ? 28.037 -14.145 -32.304 1.00 86.31 202 LYS A O 1
ATOM 1639 N N . TYR A 1 203 ? 28.670 -12.568 -30.858 1.00 89.12 203 TYR A N 1
ATOM 1640 C CA . TYR A 1 203 ? 27.929 -11.513 -31.557 1.00 89.12 203 TYR A CA 1
ATOM 1641 C C . TYR A 1 203 ? 28.476 -11.281 -32.969 1.00 89.12 203 TYR A C 1
ATOM 1643 O O . TYR A 1 203 ? 29.686 -11.241 -33.195 1.00 89.12 203 TYR A O 1
ATOM 1651 N N . GLY A 1 204 ? 27.566 -11.158 -33.935 1.00 87.19 204 GLY A N 1
ATOM 1652 C CA . GLY A 1 204 ? 27.871 -11.160 -35.364 1.00 87.19 204 GLY A CA 1
ATOM 1653 C C . GLY A 1 204 ? 27.933 -12.555 -36.007 1.00 87.19 204 GLY A C 1
ATOM 1654 O O . GLY A 1 204 ? 28.183 -12.648 -37.211 1.00 87.19 204 GLY A O 1
ATOM 1655 N N . ASN A 1 205 ? 27.698 -13.643 -35.265 1.00 89.06 205 ASN A N 1
ATOM 1656 C CA . ASN A 1 205 ? 27.564 -14.994 -35.833 1.00 89.06 205 ASN A CA 1
ATOM 1657 C C . ASN A 1 205 ? 26.109 -15.324 -36.194 1.00 89.06 205 ASN A C 1
ATOM 1659 O O . ASN A 1 205 ? 25.192 -14.641 -35.752 1.00 89.06 205 ASN A O 1
ATOM 1663 N N . ILE A 1 206 ? 25.903 -16.373 -36.997 1.00 90.12 206 ILE A N 1
ATOM 1664 C CA . ILE A 1 206 ? 24.568 -16.866 -37.370 1.00 90.12 206 ILE A CA 1
ATOM 1665 C C . ILE A 1 206 ? 24.173 -18.042 -36.470 1.00 90.12 206 ILE A C 1
ATOM 1667 O O . ILE A 1 206 ? 24.989 -18.941 -36.257 1.00 90.12 206 ILE A O 1
ATOM 1671 N N . ILE A 1 207 ? 22.936 -18.048 -35.970 1.00 88.19 207 ILE A N 1
ATOM 1672 C CA . ILE A 1 207 ? 22.391 -19.151 -35.163 1.00 88.19 207 ILE A CA 1
ATOM 1673 C C . ILE A 1 207 ? 22.020 -20.342 -36.065 1.00 88.19 207 ILE A C 1
ATOM 1675 O O . ILE A 1 207 ? 21.408 -20.135 -37.110 1.00 88.19 207 ILE A O 1
ATOM 1679 N N . ASP A 1 208 ? 22.350 -21.577 -35.678 1.00 83.38 208 ASP A N 1
ATOM 1680 C CA . ASP A 1 208 ? 22.016 -22.804 -36.435 1.00 83.38 208 ASP A CA 1
ATOM 1681 C C . ASP A 1 208 ? 20.505 -23.077 -36.544 1.00 83.38 208 ASP A C 1
ATOM 1683 O O . ASP A 1 208 ? 20.030 -23.568 -37.565 1.00 83.38 208 ASP A O 1
ATOM 1687 N N . THR A 1 209 ? 19.745 -22.760 -35.497 1.00 80.50 209 THR A N 1
ATOM 1688 C CA . THR A 1 209 ? 18.314 -23.072 -35.383 1.00 80.50 209 THR A CA 1
ATOM 1689 C C . THR A 1 209 ? 17.412 -22.029 -36.035 1.00 80.50 209 THR A C 1
ATOM 1691 O O . THR A 1 209 ? 16.437 -22.394 -36.692 1.00 80.50 209 THR A O 1
ATOM 1694 N N . SER A 1 210 ? 17.715 -20.738 -35.866 1.00 84.81 210 SER A N 1
ATOM 1695 C CA . SER A 1 210 ? 16.897 -19.640 -36.406 1.00 84.81 210 SER A CA 1
ATOM 1696 C C . SER A 1 210 ? 17.468 -19.015 -37.681 1.00 84.81 210 SER A C 1
ATOM 1698 O O . SER A 1 210 ? 16.741 -18.345 -38.414 1.00 84.81 210 SER A O 1
ATOM 1700 N N . TYR A 1 211 ? 18.749 -19.250 -37.987 1.00 87.88 211 TYR A N 1
ATOM 1701 C CA . TYR A 1 211 ? 19.476 -18.624 -39.097 1.00 87.88 211 TYR A CA 1
ATOM 1702 C C . TYR A 1 211 ? 19.504 -17.090 -39.053 1.00 87.88 211 TYR A C 1
ATOM 1704 O O . TYR A 1 211 ? 19.551 -16.417 -40.090 1.00 87.88 211 TYR A O 1
ATOM 1712 N N . GLU A 1 212 ? 19.490 -16.541 -37.845 1.00 92.38 212 GLU A N 1
ATOM 1713 C CA . GLU A 1 212 ? 19.525 -15.109 -37.567 1.00 92.38 212 GLU A CA 1
ATOM 1714 C C . GLU A 1 212 ? 20.912 -14.667 -37.085 1.00 92.38 212 GLU A C 1
ATOM 1716 O O . GLU A 1 212 ? 21.689 -15.472 -36.572 1.00 92.38 212 GLU A O 1
ATOM 1721 N N . LEU A 1 213 ? 21.234 -13.382 -37.249 1.00 92.75 213 LEU A N 1
ATOM 1722 C CA . LEU A 1 213 ? 22.489 -12.794 -36.782 1.00 92.75 213 LEU A CA 1
ATOM 1723 C C . LEU A 1 213 ? 22.400 -12.474 -35.290 1.00 92.75 213 LEU A C 1
ATOM 1725 O O . LEU A 1 213 ? 21.563 -11.669 -34.895 1.00 92.75 213 LEU A O 1
ATOM 1729 N N . CYS A 1 214 ? 23.288 -13.039 -34.478 1.00 91.81 214 CYS A N 1
ATOM 1730 C CA . CYS A 1 214 ? 23.400 -12.722 -33.059 1.00 91.81 214 CYS A CA 1
ATOM 1731 C C . CYS A 1 214 ? 23.794 -11.264 -32.836 1.00 91.81 214 CYS A C 1
ATOM 1733 O O . CYS A 1 214 ? 24.846 -10.827 -33.310 1.00 91.81 214 CYS A O 1
ATOM 1735 N N . THR A 1 215 ? 22.988 -10.536 -32.069 1.00 89.06 215 THR A N 1
ATOM 1736 C CA . THR A 1 215 ? 23.251 -9.137 -31.718 1.00 89.06 215 THR A CA 1
ATOM 1737 C C . THR A 1 215 ? 23.660 -8.990 -30.263 1.00 89.06 215 THR A C 1
ATOM 1739 O O . THR A 1 215 ? 24.613 -8.263 -29.997 1.00 89.06 215 THR A O 1
ATOM 1742 N N . THR A 1 216 ? 22.984 -9.697 -29.351 1.00 87.50 216 THR A N 1
ATOM 1743 C CA . THR A 1 216 ? 23.262 -9.704 -27.904 1.00 87.50 216 THR A CA 1
ATOM 1744 C C . THR A 1 216 ? 22.908 -11.058 -27.278 1.00 87.50 216 THR A C 1
ATOM 1746 O O . THR A 1 216 ? 22.508 -11.982 -27.989 1.00 87.50 216 THR A O 1
ATOM 1749 N N . ASN A 1 217 ? 23.068 -11.217 -25.958 1.00 83.56 217 ASN A N 1
ATOM 1750 C CA . ASN A 1 217 ? 22.670 -12.433 -25.246 1.00 83.56 217 ASN A CA 1
ATOM 1751 C C . ASN A 1 217 ? 21.192 -12.750 -25.523 1.00 83.56 217 ASN A C 1
ATOM 1753 O O . ASN A 1 217 ? 20.304 -11.955 -25.226 1.00 83.56 217 ASN A O 1
ATOM 1757 N N . ASN A 1 218 ? 20.940 -13.926 -26.102 1.00 81.50 218 ASN A N 1
ATOM 1758 C CA . ASN A 1 218 ? 19.610 -14.407 -26.500 1.00 81.50 218 ASN A CA 1
ATOM 1759 C C . ASN A 1 218 ? 18.828 -13.523 -27.494 1.00 81.50 218 ASN A C 1
ATOM 1761 O O . ASN A 1 218 ? 17.632 -13.750 -27.671 1.00 81.50 218 ASN A O 1
ATOM 1765 N N . LYS A 1 219 ? 19.464 -12.556 -28.171 1.00 87.69 219 LYS A N 1
ATOM 1766 C CA . LYS A 1 219 ? 18.811 -11.777 -29.231 1.00 87.69 219 LYS A CA 1
ATOM 1767 C C . LYS A 1 219 ? 19.540 -11.873 -30.551 1.00 87.69 219 LYS A C 1
ATOM 1769 O O . LYS A 1 219 ? 20.771 -11.833 -30.637 1.00 87.69 219 LYS A O 1
ATOM 1774 N N . SER A 1 220 ? 18.731 -11.951 -31.592 1.00 91.44 220 SER A N 1
ATOM 1775 C CA . SER A 1 220 ? 19.180 -12.045 -32.963 1.00 91.44 220 SER A CA 1
ATOM 1776 C C . SER A 1 220 ? 18.260 -11.284 -33.900 1.00 91.44 220 SER A C 1
ATOM 1778 O O . SER A 1 220 ? 17.131 -10.935 -33.557 1.00 91.44 220 SER A O 1
ATOM 1780 N N . ILE A 1 221 ? 18.782 -10.984 -35.086 1.00 92.00 221 ILE A N 1
ATOM 1781 C CA . ILE A 1 221 ? 18.049 -10.296 -36.142 1.00 92.00 221 ILE A CA 1
ATOM 1782 C C . ILE A 1 221 ? 18.006 -11.160 -37.408 1.00 92.00 221 ILE A C 1
ATOM 1784 O O . ILE A 1 221 ? 19.048 -11.652 -37.861 1.00 92.00 221 ILE A O 1
ATOM 1788 N N . PRO A 1 222 ? 16.829 -11.352 -38.023 1.00 92.31 222 PRO A N 1
ATOM 1789 C CA . PRO A 1 222 ? 16.719 -12.122 -39.252 1.00 92.31 222 PRO A CA 1
ATOM 1790 C C . PRO A 1 222 ? 17.295 -11.362 -40.445 1.00 92.31 222 PRO A C 1
ATOM 1792 O O . PRO A 1 222 ? 17.327 -10.129 -40.480 1.00 92.31 222 PRO A O 1
ATOM 1795 N N . PHE A 1 223 ? 17.707 -12.107 -41.474 1.00 89.38 223 PHE A N 1
ATOM 1796 C CA . PHE A 1 223 ? 18.044 -11.518 -42.769 1.00 89.38 223 PHE A CA 1
ATOM 1797 C C . PHE A 1 223 ? 16.854 -10.723 -43.317 1.00 89.38 223 PHE A C 1
ATOM 1799 O O . PHE A 1 223 ? 15.718 -11.201 -43.347 1.00 89.38 223 PHE A O 1
ATOM 1806 N N . VAL A 1 224 ? 17.125 -9.506 -43.789 1.00 88.12 224 VAL A N 1
ATOM 1807 C CA . VAL A 1 224 ? 16.092 -8.640 -44.361 1.00 88.12 224 VAL A CA 1
ATOM 1808 C C . VAL A 1 224 ? 15.543 -9.282 -45.637 1.00 88.12 224 VAL A C 1
ATOM 1810 O O . VAL A 1 224 ? 16.292 -9.774 -46.476 1.00 88.12 224 VAL A O 1
ATOM 1813 N N . THR A 1 225 ? 14.220 -9.288 -45.797 1.00 82.94 225 THR A N 1
ATOM 1814 C CA . THR A 1 225 ? 13.541 -9.914 -46.949 1.00 82.94 225 THR A CA 1
ATOM 1815 C C . THR A 1 225 ? 13.085 -8.903 -48.006 1.00 82.94 225 THR A C 1
ATOM 1817 O O . THR A 1 225 ? 12.851 -9.265 -49.168 1.00 82.94 225 THR A O 1
ATOM 1820 N N . ASN A 1 226 ? 12.972 -7.631 -47.615 1.00 82.62 226 ASN A N 1
ATOM 1821 C CA . ASN A 1 226 ? 12.595 -6.511 -48.471 1.00 82.62 226 ASN A CA 1
ATOM 1822 C C . ASN A 1 226 ? 13.839 -5.756 -48.988 1.00 82.62 226 ASN A C 1
ATOM 1824 O O . ASN A 1 226 ? 14.969 -6.072 -48.634 1.00 82.62 226 ASN A O 1
ATOM 1828 N N . ASN A 1 227 ? 13.636 -4.763 -49.855 1.00 79.19 227 ASN A N 1
ATOM 1829 C CA . ASN A 1 227 ? 14.733 -3.955 -50.403 1.00 79.19 227 ASN A CA 1
ATOM 1830 C C . ASN A 1 227 ? 15.086 -2.735 -49.524 1.00 79.19 227 ASN A C 1
ATOM 1832 O O . ASN A 1 227 ? 15.801 -1.853 -49.992 1.00 79.19 227 ASN A O 1
ATOM 1836 N N . LYS A 1 228 ? 14.551 -2.627 -48.298 1.00 83.06 228 LYS A N 1
ATOM 1837 C CA . LYS A 1 228 ? 14.915 -1.542 -47.377 1.00 83.06 228 LYS A CA 1
ATOM 1838 C C . LYS A 1 228 ? 16.212 -1.905 -46.662 1.00 83.06 228 LYS A C 1
ATOM 1840 O O . LYS A 1 228 ? 16.447 -3.067 -46.346 1.00 83.06 228 LYS A O 1
ATOM 1845 N N . ILE A 1 229 ? 17.043 -0.900 -46.417 1.00 86.25 229 ILE A N 1
ATOM 1846 C CA . ILE A 1 229 ? 18.249 -1.056 -45.608 1.00 86.25 229 ILE A CA 1
ATOM 1847 C C . ILE A 1 229 ? 17.845 -0.888 -44.145 1.00 86.25 229 ILE A C 1
ATOM 1849 O O . ILE A 1 229 ? 17.239 0.123 -43.790 1.00 86.25 229 ILE A O 1
ATOM 1853 N N . ASN A 1 230 ? 18.186 -1.866 -43.314 1.00 89.69 230 ASN A N 1
ATOM 1854 C CA . ASN A 1 230 ? 18.079 -1.756 -41.866 1.00 89.69 230 ASN A CA 1
ATOM 1855 C C . ASN A 1 230 ? 19.470 -1.557 -41.262 1.00 89.69 230 ASN A C 1
ATOM 1857 O O . ASN A 1 230 ? 20.474 -2.035 -41.794 1.00 89.69 230 ASN A O 1
ATOM 1861 N N . TYR A 1 231 ? 19.514 -0.859 -40.136 1.00 92.88 231 TYR A N 1
ATOM 1862 C CA . TYR A 1 231 ? 20.748 -0.481 -39.463 1.00 92.88 231 TYR A CA 1
ATOM 1863 C C . TYR A 1 231 ? 20.711 -0.959 -38.018 1.00 92.88 231 TYR A C 1
ATOM 1865 O O . TYR A 1 231 ? 19.693 -0.787 -37.347 1.00 92.88 231 TYR A O 1
ATOM 1873 N N . TYR A 1 232 ? 21.822 -1.518 -37.548 1.00 94.38 232 TYR A N 1
ATOM 1874 C CA . TYR A 1 232 ? 21.985 -1.997 -36.177 1.00 94.38 232 TYR A CA 1
ATOM 1875 C C . TYR A 1 232 ? 23.387 -1.665 -35.672 1.00 94.38 232 TYR A C 1
ATOM 1877 O O . TYR A 1 232 ? 24.312 -1.473 -36.462 1.00 94.38 232 TYR A O 1
ATOM 1885 N N . VAL A 1 233 ? 23.556 -1.652 -34.356 1.00 94.69 233 VAL A N 1
ATOM 1886 C CA . VAL A 1 233 ? 24.869 -1.647 -33.708 1.00 94.69 233 VAL A CA 1
ATOM 1887 C C . VAL A 1 233 ? 24.945 -2.893 -32.839 1.00 94.69 233 VAL A C 1
ATOM 1889 O O . VAL A 1 233 ? 23.976 -3.240 -32.172 1.00 94.69 233 VAL A O 1
ATOM 1892 N N . ILE A 1 234 ? 26.075 -3.588 -32.882 1.00 93.88 234 ILE A N 1
ATOM 1893 C CA . ILE A 1 234 ? 26.362 -4.727 -32.007 1.00 93.88 234 ILE A CA 1
ATOM 1894 C C . ILE A 1 234 ? 27.668 -4.457 -31.270 1.00 93.88 234 ILE A C 1
ATOM 1896 O O . ILE A 1 234 ? 28.567 -3.828 -31.831 1.00 93.88 234 ILE A O 1
ATOM 1900 N N . ALA A 1 235 ? 27.781 -4.929 -30.034 1.00 90.56 235 ALA A N 1
ATOM 1901 C CA . ALA A 1 235 ? 28.925 -4.647 -29.176 1.00 90.56 235 ALA A CA 1
ATOM 1902 C C . ALA A 1 235 ? 29.342 -5.908 -28.425 1.00 90.56 235 ALA A C 1
ATOM 1904 O O . ALA A 1 235 ? 28.561 -6.461 -27.655 1.00 90.56 235 ALA A O 1
ATOM 1905 N N . LYS A 1 236 ? 30.565 -6.383 -28.676 1.00 83.81 236 LYS A N 1
ATOM 1906 C CA . LYS A 1 236 ? 31.123 -7.564 -27.994 1.00 83.81 236 LYS A CA 1
ATOM 1907 C C . LYS A 1 236 ? 31.548 -7.236 -26.561 1.00 83.81 236 LYS A C 1
ATOM 1909 O O . LYS A 1 236 ? 31.376 -8.059 -25.669 1.00 83.81 236 LYS A O 1
ATOM 1914 N N . ASP A 1 237 ? 32.083 -6.039 -26.374 1.00 82.94 237 ASP A N 1
ATOM 1915 C CA . ASP A 1 237 ? 32.526 -5.434 -25.119 1.00 82.94 237 ASP A CA 1
ATOM 1916 C C . ASP A 1 237 ? 32.631 -3.907 -25.328 1.00 82.94 237 ASP A C 1
ATOM 1918 O O . ASP A 1 237 ? 32.256 -3.406 -26.394 1.00 82.94 237 ASP A O 1
ATOM 1922 N N . GLU A 1 238 ? 33.110 -3.176 -24.319 1.00 85.06 238 GLU A N 1
ATOM 1923 C CA . GLU A 1 238 ? 33.191 -1.705 -24.309 1.00 85.06 238 GLU A CA 1
ATOM 1924 C C . GLU A 1 238 ? 34.100 -1.104 -25.395 1.00 85.06 238 GLU A C 1
ATOM 1926 O O . GLU A 1 238 ? 33.973 0.082 -25.690 1.00 85.06 238 GLU A O 1
ATOM 1931 N N . ASP A 1 239 ? 34.971 -1.900 -26.022 1.00 85.94 239 ASP A N 1
ATOM 1932 C CA . ASP A 1 239 ? 35.914 -1.436 -27.047 1.00 85.94 239 ASP A CA 1
ATOM 1933 C C . ASP A 1 239 ? 35.578 -1.967 -28.454 1.00 85.94 239 ASP A C 1
ATOM 1935 O O . ASP A 1 239 ? 36.165 -1.539 -29.450 1.00 85.94 239 ASP A O 1
ATOM 1939 N N . ASN A 1 240 ? 34.638 -2.912 -28.575 1.00 89.25 240 ASN A N 1
ATOM 1940 C CA . ASN A 1 240 ? 34.399 -3.672 -29.804 1.00 89.25 240 ASN A CA 1
ATOM 1941 C C . ASN A 1 240 ? 32.973 -3.501 -30.343 1.00 89.25 240 ASN A C 1
ATOM 1943 O O . ASN A 1 240 ? 32.169 -4.443 -30.349 1.00 89.25 240 ASN A O 1
ATOM 1947 N N . PHE A 1 241 ? 32.685 -2.308 -30.865 1.00 93.81 241 PHE A N 1
ATOM 1948 C CA . PHE A 1 241 ? 31.427 -1.993 -31.543 1.00 93.81 241 PHE A CA 1
ATOM 1949 C C . PHE A 1 241 ? 31.513 -2.236 -33.055 1.00 93.81 241 PHE A C 1
ATOM 1951 O O . PHE A 1 241 ? 32.503 -1.906 -33.716 1.00 93.81 241 PHE A O 1
ATOM 1958 N N . LYS A 1 242 ? 30.437 -2.773 -33.636 1.00 93.88 242 LYS A N 1
ATOM 1959 C CA . LYS A 1 242 ? 30.264 -2.903 -35.086 1.00 93.88 242 LYS A CA 1
ATOM 1960 C C . LYS A 1 242 ? 28.931 -2.306 -35.526 1.00 93.88 242 LYS A C 1
ATOM 1962 O O . LYS A 1 242 ? 27.881 -2.628 -34.975 1.00 93.88 242 LYS A O 1
ATOM 1967 N N . PHE A 1 243 ? 28.970 -1.487 -36.571 1.00 95.12 243 PHE A N 1
ATOM 1968 C CA . PHE A 1 243 ? 27.790 -1.027 -37.288 1.00 95.12 243 PHE A CA 1
ATOM 1969 C C . PHE A 1 243 ? 27.396 -2.055 -38.346 1.00 95.12 243 PHE A C 1
ATOM 1971 O O . PHE A 1 243 ? 28.180 -2.382 -39.241 1.00 95.12 243 PHE A O 1
ATOM 1978 N N . VAL A 1 244 ? 26.172 -2.559 -38.246 1.00 94.81 244 VAL A N 1
ATOM 1979 C CA . VAL A 1 244 ? 25.613 -3.560 -39.151 1.00 94.81 244 VAL A CA 1
ATOM 1980 C C . VAL A 1 244 ? 24.652 -2.877 -40.111 1.00 94.81 244 VAL A C 1
ATOM 1982 O O . VAL A 1 244 ? 23.649 -2.289 -39.709 1.00 94.81 244 VAL A O 1
ATOM 1985 N N . ARG A 1 245 ? 24.931 -3.007 -41.403 1.00 93.56 245 ARG A N 1
ATOM 1986 C CA . ARG A 1 245 ? 24.006 -2.666 -42.480 1.00 93.56 245 ARG A CA 1
ATOM 1987 C C . ARG A 1 245 ? 23.397 -3.955 -43.002 1.00 93.56 245 ARG A C 1
ATOM 1989 O O . ARG A 1 245 ? 24.108 -4.820 -43.510 1.00 93.56 245 ARG A O 1
ATOM 1996 N N . ALA A 1 246 ? 22.090 -4.083 -42.873 1.00 92.38 246 ALA A N 1
ATOM 1997 C CA . ALA A 1 246 ? 21.354 -5.235 -43.349 1.00 92.38 246 ALA A CA 1
ATOM 1998 C C . ALA A 1 246 ? 20.579 -4.848 -44.608 1.00 92.38 246 ALA A C 1
ATOM 2000 O O . ALA A 1 246 ? 19.707 -3.980 -44.571 1.00 92.38 246 ALA A O 1
ATOM 2001 N N . ILE A 1 247 ? 20.905 -5.492 -45.722 1.00 91.19 247 ILE A N 1
ATOM 2002 C CA . ILE A 1 247 ? 20.100 -5.452 -46.943 1.00 91.19 247 ILE A CA 1
ATOM 2003 C C . ILE A 1 247 ? 19.565 -6.849 -47.218 1.00 91.19 247 ILE A C 1
ATOM 2005 O O . ILE A 1 247 ? 19.866 -7.800 -46.492 1.00 91.19 247 ILE A O 1
ATOM 2009 N N . LYS A 1 248 ? 18.774 -6.981 -48.282 1.00 90.44 248 LYS A N 1
ATOM 2010 C CA . LYS A 1 248 ? 18.228 -8.272 -48.670 1.00 90.44 248 LYS A CA 1
ATOM 2011 C C . LYS A 1 248 ? 19.313 -9.351 -48.723 1.00 90.44 248 LYS A C 1
ATOM 2013 O O . LYS A 1 248 ? 20.240 -9.236 -49.519 1.00 90.44 248 LYS A O 1
ATOM 2018 N N . ASP A 1 249 ? 19.153 -10.381 -47.892 1.00 91.25 249 ASP A N 1
ATOM 2019 C CA . ASP A 1 249 ? 20.034 -11.551 -47.799 1.00 91.25 249 ASP A CA 1
ATOM 2020 C C . ASP A 1 249 ? 21.517 -11.253 -47.442 1.00 91.25 249 ASP A C 1
ATOM 2022 O O . ASP A 1 249 ? 22.366 -12.139 -47.557 1.00 91.25 249 ASP A O 1
ATOM 2026 N N . VAL A 1 250 ? 21.863 -10.039 -46.981 1.00 92.69 250 VAL A N 1
ATOM 2027 C CA . VAL A 1 250 ? 23.255 -9.655 -46.657 1.00 92.69 250 VAL A CA 1
ATOM 2028 C C . VAL A 1 250 ? 23.334 -8.797 -45.400 1.00 92.69 250 VAL A C 1
ATOM 2030 O O . VAL A 1 250 ? 22.660 -7.775 -45.290 1.00 92.69 250 VAL A O 1
ATOM 2033 N N . PHE A 1 251 ? 24.253 -9.154 -44.507 1.00 94.75 251 PHE A N 1
ATOM 2034 C CA . PHE A 1 251 ? 24.737 -8.292 -43.433 1.00 94.75 251 PHE A CA 1
ATOM 2035 C C . PHE A 1 251 ? 26.155 -7.826 -43.752 1.00 94.75 251 PHE A C 1
ATOM 2037 O O . PHE A 1 251 ? 27.050 -8.654 -43.905 1.00 94.75 251 PHE A O 1
ATOM 2044 N N . GLY A 1 252 ? 26.368 -6.515 -43.833 1.00 93.50 252 GLY A N 1
ATOM 2045 C CA . GLY A 1 252 ? 27.693 -5.900 -43.868 1.00 93.50 252 GLY A CA 1
ATOM 2046 C C . GLY A 1 252 ? 28.025 -5.292 -42.509 1.00 93.50 252 GLY A C 1
ATOM 2047 O O . GLY A 1 252 ? 27.264 -4.470 -42.004 1.00 93.50 252 GLY A O 1
ATOM 2048 N N . LEU A 1 253 ? 29.144 -5.697 -41.921 1.00 93.62 253 LEU A N 1
ATOM 2049 C CA . LEU A 1 253 ? 29.611 -5.297 -40.601 1.00 93.62 253 LEU A CA 1
ATOM 2050 C C . LEU A 1 253 ? 30.858 -4.418 -40.755 1.00 93.62 253 LEU A C 1
ATOM 2052 O O . LEU A 1 253 ? 31.821 -4.805 -41.414 1.00 93.62 253 LEU A O 1
ATOM 2056 N N . ASN A 1 254 ? 30.830 -3.238 -40.140 1.00 91.69 254 ASN A N 1
ATOM 2057 C CA . ASN A 1 254 ? 31.946 -2.293 -40.103 1.00 91.69 254 ASN A CA 1
ATOM 2058 C C . ASN A 1 254 ? 32.333 -2.031 -38.641 1.00 91.69 254 ASN A C 1
ATOM 2060 O O . ASN A 1 254 ? 31.419 -1.783 -37.853 1.00 91.69 254 ASN A O 1
ATOM 2064 N N . PRO A 1 255 ? 33.617 -2.051 -38.246 1.00 91.62 255 PRO A N 1
ATOM 2065 C CA . PRO A 1 255 ? 33.993 -1.655 -36.898 1.00 91.62 255 PRO A CA 1
ATOM 2066 C C . PRO A 1 255 ? 33.781 -0.148 -36.735 1.00 91.62 255 PRO A C 1
ATOM 2068 O O . PRO A 1 255 ? 33.987 0.618 -37.679 1.00 91.62 255 PRO A O 1
ATOM 2071 N N . ILE A 1 256 ? 33.357 0.269 -35.546 1.00 93.75 256 ILE A N 1
ATOM 2072 C CA . ILE A 1 256 ? 33.125 1.677 -35.216 1.00 93.75 256 ILE A CA 1
ATOM 2073 C C . ILE A 1 256 ? 33.727 2.016 -33.854 1.00 93.75 256 ILE A C 1
ATOM 2075 O O . ILE A 1 256 ? 33.819 1.151 -32.986 1.00 93.75 256 ILE A O 1
ATOM 2079 N N . ASN A 1 257 ? 34.067 3.288 -33.646 1.00 92.50 257 ASN A N 1
ATOM 2080 C CA . ASN A 1 257 ? 34.485 3.810 -32.342 1.00 92.50 257 ASN A CA 1
ATOM 2081 C C . ASN A 1 257 ? 33.249 4.111 -31.479 1.00 92.50 257 ASN A C 1
ATOM 2083 O O . ASN A 1 257 ? 32.957 5.266 -31.172 1.00 92.50 257 ASN A O 1
ATOM 2087 N N . GLY A 1 258 ? 32.469 3.069 -31.187 1.00 90.19 258 GLY A N 1
ATOM 2088 C CA . GLY A 1 258 ? 31.256 3.180 -30.383 1.00 90.19 258 GLY A CA 1
ATOM 2089 C C . GLY A 1 258 ? 31.546 3.354 -28.892 1.00 90.19 258 GLY A C 1
ATOM 2090 O O . GLY A 1 258 ? 32.680 3.213 -28.443 1.00 90.19 258 GLY A O 1
ATOM 2091 N N . LYS A 1 259 ? 30.502 3.669 -28.128 1.00 92.88 259 LYS A N 1
ATOM 2092 C CA . LYS A 1 259 ? 30.538 3.785 -26.663 1.00 92.88 259 LYS A CA 1
ATOM 2093 C C . LYS A 1 259 ? 29.238 3.283 -26.033 1.00 92.88 259 LYS A C 1
ATOM 2095 O O . LYS A 1 259 ? 28.208 3.228 -26.707 1.00 92.88 259 LYS A O 1
ATOM 2100 N N . ILE A 1 260 ? 29.258 2.981 -24.733 1.00 90.56 260 ILE A N 1
ATOM 2101 C CA . ILE A 1 260 ? 28.026 2.871 -23.933 1.00 90.56 260 ILE A CA 1
ATOM 2102 C C . ILE A 1 260 ? 27.334 4.250 -23.915 1.00 90.56 260 ILE A C 1
ATOM 2104 O O . ILE A 1 260 ? 27.989 5.289 -23.806 1.00 90.56 260 ILE A O 1
ATOM 2108 N N . GLY A 1 261 ? 26.010 4.263 -24.061 1.00 90.38 261 GLY A N 1
ATOM 2109 C CA . GLY A 1 261 ? 25.187 5.456 -24.262 1.00 90.38 261 GLY A CA 1
ATOM 2110 C C . GLY A 1 261 ? 24.902 5.755 -25.738 1.00 90.38 261 GLY A C 1
ATOM 2111 O O . GLY A 1 261 ? 24.873 4.856 -26.583 1.00 90.38 261 GLY A O 1
ATOM 2112 N N . LEU A 1 262 ? 24.663 7.032 -26.056 1.00 92.62 262 LEU A N 1
ATOM 2113 C CA . LEU A 1 262 ? 24.292 7.452 -27.407 1.00 92.62 262 LEU A CA 1
ATOM 2114 C C . LEU A 1 262 ? 25.467 7.363 -28.392 1.00 92.62 262 LEU A C 1
ATOM 2116 O O . LEU A 1 262 ? 26.524 7.966 -28.198 1.00 92.62 262 LEU A O 1
ATOM 2120 N N . ASN A 1 263 ? 25.212 6.700 -29.515 1.00 94.19 263 ASN A N 1
ATOM 2121 C CA . ASN A 1 263 ? 26.043 6.649 -30.705 1.00 94.19 263 ASN A CA 1
ATOM 2122 C C . ASN A 1 263 ? 25.285 7.298 -31.868 1.00 94.19 263 ASN A C 1
ATOM 2124 O O . ASN A 1 263 ? 24.244 6.803 -32.307 1.00 94.19 263 ASN A O 1
ATOM 2128 N N . VAL A 1 264 ? 25.822 8.405 -32.380 1.00 94.94 264 VAL A N 1
ATOM 2129 C CA . VAL A 1 264 ? 25.317 9.079 -33.581 1.00 94.94 264 VAL A CA 1
ATOM 2130 C C . VAL A 1 264 ? 26.113 8.556 -34.764 1.00 94.94 264 VAL A C 1
ATOM 2132 O O . VAL A 1 264 ? 27.328 8.723 -34.803 1.00 94.94 264 VAL A O 1
ATOM 2135 N N . ILE A 1 265 ? 25.463 7.883 -35.710 1.00 94.75 265 ILE A N 1
ATOM 2136 C CA . ILE A 1 265 ? 26.158 7.196 -36.803 1.00 94.75 265 ILE A CA 1
ATOM 2137 C C . ILE A 1 265 ? 25.776 7.816 -38.136 1.00 94.75 265 ILE A C 1
ATOM 2139 O O . ILE A 1 265 ? 24.594 7.915 -38.470 1.00 94.75 265 ILE A O 1
ATOM 2143 N N . ASN A 1 266 ? 26.788 8.159 -38.932 1.00 92.56 266 ASN A N 1
ATOM 2144 C CA . ASN A 1 266 ? 26.601 8.409 -40.351 1.00 92.56 266 ASN A CA 1
ATOM 2145 C C . ASN A 1 266 ? 26.396 7.060 -41.054 1.00 92.56 266 ASN A C 1
ATOM 2147 O O . ASN A 1 266 ? 27.317 6.265 -41.199 1.00 92.56 266 ASN A O 1
ATOM 2151 N N . THR A 1 267 ? 25.179 6.773 -41.486 1.00 90.06 267 THR A N 1
ATOM 2152 C CA . THR A 1 267 ? 24.784 5.512 -42.124 1.00 90.06 267 THR A CA 1
ATOM 2153 C C . THR A 1 267 ? 25.494 5.265 -43.460 1.00 90.06 267 THR A C 1
ATOM 2155 O O . THR A 1 267 ? 25.702 4.101 -43.831 1.00 90.06 267 THR A O 1
ATOM 2158 N N . ILE A 1 268 ? 25.960 6.324 -44.144 1.00 85.12 268 ILE A N 1
ATOM 2159 C CA . ILE A 1 268 ? 26.774 6.204 -45.356 1.00 85.12 268 ILE A CA 1
ATOM 2160 C C . ILE A 1 268 ? 28.201 5.795 -45.006 1.00 85.12 268 ILE A C 1
ATOM 2162 O O . ILE A 1 268 ? 28.651 4.749 -45.463 1.00 85.12 268 ILE A O 1
ATOM 2166 N N . THR A 1 269 ? 28.936 6.569 -44.207 1.00 85.81 269 THR A N 1
ATOM 2167 C CA . THR A 1 269 ? 30.352 6.253 -43.924 1.00 85.81 269 THR A CA 1
ATOM 2168 C C . THR A 1 269 ? 30.500 5.107 -42.927 1.00 85.81 269 THR A C 1
ATOM 2170 O O . THR A 1 269 ? 31.418 4.301 -43.027 1.00 85.81 269 THR A O 1
ATOM 2173 N N . GLY A 1 270 ? 29.526 4.936 -42.038 1.00 86.56 270 GLY A N 1
ATOM 2174 C CA . GLY A 1 270 ? 29.576 3.994 -40.925 1.00 86.56 270 GLY A CA 1
ATOM 2175 C C . GLY A 1 270 ? 30.503 4.478 -39.826 1.00 86.56 270 GLY A C 1
ATOM 2176 O O . GLY A 1 270 ? 31.009 3.650 -39.085 1.00 86.56 270 GLY A O 1
ATOM 2177 N N . GLU A 1 271 ? 30.767 5.781 -39.767 1.00 90.69 271 GLU A N 1
ATOM 2178 C CA . GLU A 1 271 ? 31.568 6.415 -38.729 1.00 90.69 271 GLU A CA 1
ATOM 2179 C C . GLU A 1 271 ? 30.649 7.008 -37.660 1.00 90.69 271 GLU A C 1
ATOM 2181 O O . GLU A 1 271 ? 29.533 7.464 -37.939 1.00 90.69 271 GLU A O 1
ATOM 2186 N N . THR A 1 272 ? 31.139 7.005 -36.425 1.00 93.00 272 THR A N 1
ATOM 2187 C CA . THR A 1 272 ? 30.519 7.708 -35.303 1.00 93.00 272 THR A CA 1
ATOM 2188 C C . THR A 1 272 ? 30.791 9.203 -35.415 1.00 93.00 272 THR A C 1
ATOM 2190 O O . THR A 1 272 ? 31.934 9.614 -35.608 1.00 93.00 272 THR A O 1
ATOM 2193 N N . ILE A 1 273 ? 29.749 10.012 -35.265 1.00 93.62 273 ILE A N 1
ATOM 2194 C CA . ILE A 1 273 ? 29.811 11.472 -35.267 1.00 93.62 273 ILE A CA 1
ATOM 2195 C C . ILE A 1 273 ? 29.988 11.943 -33.823 1.00 93.62 273 ILE A C 1
ATOM 2197 O O . ILE A 1 273 ? 29.154 11.651 -32.964 1.00 93.62 273 ILE A O 1
ATOM 2201 N N . ASP A 1 274 ? 31.057 12.690 -33.558 1.00 92.12 274 ASP A N 1
ATOM 2202 C CA . ASP A 1 274 ? 31.238 13.378 -32.280 1.00 92.12 274 ASP A CA 1
ATOM 2203 C C . ASP A 1 274 ? 30.526 14.734 -32.319 1.00 92.12 274 ASP A C 1
ATOM 2205 O O . ASP A 1 274 ? 30.964 15.683 -32.978 1.00 92.12 274 ASP A O 1
ATOM 2209 N N . LEU A 1 275 ? 29.406 14.815 -31.604 1.00 90.00 275 LEU A N 1
ATOM 2210 C CA . LEU A 1 275 ? 28.559 16.002 -31.546 1.00 90.00 275 LEU A CA 1
ATOM 2211 C C . LEU A 1 275 ? 29.292 17.233 -30.997 1.00 90.00 275 LEU A C 1
ATOM 2213 O O . LEU A 1 275 ? 29.012 18.346 -31.439 1.00 90.00 275 LEU A O 1
ATOM 2217 N N . ASN A 1 276 ? 30.269 17.048 -30.103 1.00 87.38 276 ASN A N 1
ATOM 2218 C CA . ASN A 1 276 ? 30.978 18.158 -29.458 1.00 87.38 276 ASN A CA 1
ATOM 2219 C C . ASN A 1 276 ? 31.961 18.865 -30.396 1.00 87.38 276 ASN A C 1
ATOM 2221 O O . ASN A 1 276 ? 32.236 20.053 -30.224 1.00 87.38 276 ASN A O 1
ATOM 2225 N N . SER A 1 277 ? 32.501 18.145 -31.380 1.00 89.69 277 SER A N 1
ATOM 2226 C CA . SER A 1 277 ? 33.449 18.683 -32.360 1.00 89.69 277 SER A CA 1
ATOM 2227 C C . SER A 1 277 ? 32.805 19.025 -33.708 1.00 89.69 277 SER A C 1
ATOM 2229 O O . SER A 1 277 ? 33.369 19.820 -34.462 1.00 89.69 277 SER A O 1
ATOM 2231 N N . SER A 1 278 ? 31.613 18.494 -33.993 1.00 91.62 278 SER A N 1
ATOM 2232 C CA . SER A 1 278 ? 30.915 18.696 -35.268 1.00 91.62 278 SER A CA 1
ATOM 2233 C C . SER A 1 278 ? 30.153 20.024 -35.317 1.00 91.62 278 SER A C 1
ATOM 2235 O O . SER A 1 278 ? 29.372 20.353 -34.422 1.00 91.62 278 SER A O 1
ATOM 2237 N N . SER A 1 279 ? 30.316 20.783 -36.405 1.00 91.75 279 SER A N 1
ATOM 2238 C CA . SER A 1 279 ? 29.540 22.017 -36.632 1.00 91.75 279 SER A CA 1
ATOM 2239 C C . SER A 1 279 ? 28.139 21.730 -37.188 1.00 91.75 279 SER A C 1
ATOM 2241 O O . SER A 1 279 ? 27.907 20.706 -37.834 1.00 91.75 279 SER A O 1
ATOM 2243 N N . SER A 1 280 ? 27.196 22.664 -37.036 1.00 89.50 280 SER A N 1
ATOM 2244 C CA . SER A 1 280 ? 25.855 22.516 -37.622 1.00 89.50 280 SER A CA 1
ATOM 2245 C C . SER A 1 280 ? 25.855 22.435 -39.148 1.00 89.50 280 SER A C 1
ATOM 2247 O O . SER A 1 280 ? 24.972 21.813 -39.740 1.00 89.50 280 SER A O 1
ATOM 2249 N N . GLN A 1 281 ? 26.832 23.070 -39.800 1.00 91.38 281 GLN A N 1
ATOM 2250 C CA . GLN A 1 281 ? 27.007 22.999 -41.248 1.00 91.38 281 GLN A CA 1
ATOM 2251 C C . GLN A 1 281 ? 27.464 21.604 -41.681 1.00 91.38 281 GLN A C 1
ATOM 2253 O O . GLN A 1 281 ? 27.014 21.102 -42.709 1.00 91.38 281 GLN A O 1
ATOM 2258 N N . GLU A 1 282 ? 28.338 20.988 -40.889 1.00 90.69 282 GLU A N 1
ATOM 2259 C CA . GLU A 1 282 ? 28.841 19.643 -41.130 1.00 90.69 282 GLU A CA 1
ATOM 2260 C C . GLU A 1 282 ? 27.721 18.611 -40.974 1.00 90.69 282 GLU A C 1
ATOM 2262 O O . GLU A 1 282 ? 27.394 17.935 -41.948 1.00 90.69 282 GLU A O 1
ATOM 2267 N N . ILE A 1 283 ? 27.037 18.590 -39.824 1.00 91.00 283 ILE A N 1
ATOM 2268 C CA . ILE A 1 283 ? 25.879 17.712 -39.578 1.00 91.00 283 ILE A CA 1
ATOM 2269 C C . ILE A 1 283 ? 24.784 17.937 -40.627 1.00 91.00 283 ILE A C 1
ATOM 2271 O O . ILE A 1 283 ? 24.236 16.986 -41.180 1.00 91.00 283 ILE A O 1
ATOM 2275 N N . GLY A 1 284 ? 24.510 19.198 -40.975 1.00 89.69 284 GLY A N 1
ATOM 2276 C CA . GLY A 1 284 ? 23.540 19.551 -42.010 1.00 89.69 284 GLY A CA 1
ATOM 2277 C C . GLY A 1 284 ? 23.869 18.989 -43.399 1.00 89.69 284 GLY A C 1
ATOM 2278 O O . GLY A 1 284 ? 22.951 18.754 -44.183 1.00 89.69 284 GLY A O 1
ATOM 2279 N N . SER A 1 285 ? 25.147 18.745 -43.714 1.00 89.38 285 SER A N 1
ATOM 2280 C CA . SER A 1 285 ? 25.574 18.234 -45.025 1.00 89.38 285 SER A CA 1
ATOM 2281 C C . SER A 1 285 ? 25.268 16.748 -45.251 1.00 89.38 285 SER A C 1
ATOM 2283 O O . SER A 1 285 ? 25.177 16.324 -46.402 1.00 89.38 285 SER A O 1
ATOM 2285 N N . TYR A 1 286 ? 25.056 15.985 -44.175 1.00 87.50 286 TYR A N 1
ATOM 2286 C CA . TYR A 1 286 ? 24.716 14.558 -44.202 1.00 87.50 286 TYR A CA 1
ATOM 2287 C C . TYR A 1 286 ? 23.530 14.227 -43.282 1.00 87.50 286 TYR A C 1
ATOM 2289 O O . TYR A 1 286 ? 23.383 13.097 -42.831 1.00 87.50 286 TYR A O 1
ATOM 2297 N N . LEU A 1 287 ? 22.661 15.207 -43.001 1.00 90.31 287 LEU A N 1
ATOM 2298 C CA . LEU A 1 287 ? 21.573 15.083 -42.024 1.00 90.31 287 LEU A CA 1
ATOM 2299 C C . LEU A 1 287 ? 20.656 13.884 -42.294 1.00 90.31 287 LEU A C 1
ATOM 2301 O O . LEU A 1 287 ? 20.311 13.163 -41.365 1.00 90.31 287 LEU A O 1
ATOM 2305 N N . ASN A 1 288 ? 20.303 13.635 -43.556 1.00 88.94 288 ASN A N 1
ATOM 2306 C CA . ASN A 1 288 ? 19.443 12.508 -43.953 1.00 88.94 288 ASN A CA 1
ATOM 2307 C C . ASN A 1 288 ? 20.116 11.138 -43.795 1.00 88.94 288 ASN A C 1
ATOM 2309 O O . ASN A 1 288 ? 19.450 10.110 -43.875 1.00 88.94 288 ASN A O 1
ATOM 2313 N N . ASP A 1 289 ? 21.424 11.127 -43.559 1.00 90.44 289 ASP A N 1
ATOM 2314 C CA . ASP A 1 289 ? 22.227 9.924 -43.433 1.00 90.44 289 ASP A CA 1
ATOM 2315 C C . ASP A 1 289 ? 22.574 9.632 -41.970 1.00 90.44 289 ASP A C 1
ATOM 2317 O O . ASP A 1 289 ? 23.420 8.785 -41.713 1.00 90.44 289 ASP A O 1
ATOM 2321 N N . ILE A 1 290 ? 21.946 10.298 -40.999 1.00 93.69 290 ILE A N 1
ATOM 2322 C CA . ILE A 1 290 ? 22.202 10.095 -39.567 1.00 93.69 290 ILE A CA 1
ATOM 2323 C C . ILE A 1 290 ? 21.179 9.132 -38.958 1.00 93.69 290 ILE A C 1
ATOM 2325 O O . ILE A 1 290 ? 19.974 9.258 -39.181 1.00 93.69 290 ILE A O 1
ATOM 2329 N N . ALA A 1 291 ? 21.661 8.206 -38.128 1.00 94.44 291 ALA A N 1
ATOM 2330 C CA . ALA A 1 291 ? 20.841 7.370 -37.257 1.00 94.44 291 ALA A CA 1
ATOM 2331 C C . ALA A 1 291 ? 21.381 7.380 -35.818 1.00 94.44 291 ALA A C 1
ATOM 2333 O O . ALA A 1 291 ? 22.587 7.513 -35.603 1.00 94.44 291 ALA A O 1
ATOM 2334 N N . LEU A 1 292 ? 20.482 7.224 -34.843 1.00 94.62 292 LEU A N 1
ATOM 2335 C CA . LEU A 1 292 ? 20.815 7.176 -33.419 1.00 94.62 292 LEU A CA 1
ATOM 2336 C C . LEU A 1 292 ? 20.712 5.747 -32.889 1.00 94.62 292 LEU A C 1
ATOM 2338 O O . LEU A 1 292 ? 19.728 5.051 -33.150 1.00 94.62 292 LEU A O 1
ATOM 2342 N N . PHE A 1 293 ? 21.703 5.338 -32.104 1.00 94.19 293 PHE A N 1
ATOM 2343 C CA . PHE A 1 293 ? 21.706 4.068 -31.384 1.00 94.19 293 PHE A CA 1
ATOM 2344 C C . PHE A 1 293 ? 22.089 4.308 -29.933 1.00 94.19 293 PHE A C 1
ATOM 2346 O O . PHE A 1 293 ? 23.129 4.907 -29.674 1.00 94.19 293 PHE A O 1
ATOM 2353 N N . ASN A 1 294 ? 21.275 3.843 -28.994 1.00 92.69 294 ASN A N 1
ATOM 2354 C CA . ASN A 1 294 ? 21.601 3.905 -27.576 1.00 92.69 294 ASN A CA 1
ATOM 2355 C C . ASN A 1 294 ? 22.058 2.531 -27.100 1.00 92.69 294 ASN A C 1
ATOM 2357 O O . ASN A 1 294 ? 21.335 1.552 -27.280 1.00 92.69 294 ASN A O 1
ATOM 2361 N N . CYS A 1 295 ? 23.256 2.465 -26.529 1.00 92.12 295 CYS A N 1
ATOM 2362 C CA . CYS A 1 295 ? 23.867 1.233 -26.055 1.00 92.12 295 CYS A CA 1
ATOM 2363 C C . CYS A 1 295 ? 23.837 1.165 -24.525 1.00 92.12 295 CYS A C 1
ATOM 2365 O O . CYS A 1 295 ? 24.287 2.090 -23.853 1.00 92.12 295 CYS A O 1
ATOM 2367 N N . TYR A 1 296 ? 23.332 0.066 -23.978 1.00 87.88 296 TYR A N 1
ATOM 2368 C CA . TYR A 1 296 ? 23.137 -0.170 -22.552 1.00 87.88 296 TYR A CA 1
ATOM 2369 C C . TYR A 1 296 ? 24.075 -1.276 -22.077 1.00 87.88 296 TYR A C 1
ATOM 2371 O O . TYR A 1 296 ? 24.201 -2.302 -22.748 1.00 87.88 296 TYR A O 1
ATOM 2379 N N . ASP A 1 297 ? 24.694 -1.084 -20.917 1.00 88.19 297 ASP A N 1
ATOM 2380 C CA . ASP A 1 297 ? 25.420 -2.143 -20.221 1.00 88.19 297 ASP A CA 1
ATOM 2381 C C . ASP A 1 297 ? 24.453 -2.930 -19.324 1.00 88.19 297 ASP A C 1
ATOM 2383 O O . ASP A 1 297 ? 23.769 -2.358 -18.477 1.00 88.19 297 ASP A O 1
ATOM 2387 N N . LEU A 1 298 ? 24.365 -4.243 -19.545 1.00 81.19 298 LEU A N 1
ATOM 2388 C CA . LEU A 1 298 ? 23.509 -5.171 -18.802 1.00 81.19 298 LEU A CA 1
ATOM 2389 C C . LEU A 1 298 ? 24.322 -6.058 -17.842 1.00 81.19 298 LEU A C 1
ATOM 2391 O O . LEU A 1 298 ? 23.913 -7.188 -17.558 1.00 81.19 298 LEU A O 1
ATOM 2395 N N . ASN A 1 299 ? 25.503 -5.605 -17.403 1.00 79.62 299 ASN A N 1
ATOM 2396 C CA . ASN A 1 299 ? 26.510 -6.312 -16.591 1.00 79.62 299 ASN A CA 1
ATOM 2397 C C . ASN A 1 299 ? 27.156 -7.537 -17.270 1.00 79.62 299 ASN A C 1
ATOM 2399 O O . ASN A 1 299 ? 28.309 -7.870 -17.010 1.00 79.62 299 ASN A O 1
ATOM 2403 N N . THR A 1 300 ? 26.414 -8.252 -18.118 1.00 79.88 300 THR A N 1
ATOM 2404 C CA . THR A 1 300 ? 26.842 -9.487 -18.801 1.00 79.88 300 THR A CA 1
ATOM 2405 C C . THR A 1 300 ? 26.975 -9.318 -20.317 1.00 79.88 300 THR A C 1
ATOM 2407 O O . THR A 1 300 ? 27.556 -10.171 -20.996 1.00 79.88 300 THR A O 1
ATOM 2410 N N . SER A 1 301 ? 26.438 -8.224 -20.861 1.00 85.56 301 SER A N 1
ATOM 2411 C CA . SER A 1 301 ? 26.447 -7.899 -22.286 1.00 85.56 301 SER A CA 1
ATOM 2412 C C . SER A 1 301 ? 26.137 -6.429 -22.525 1.00 85.56 301 SER A C 1
ATOM 2414 O O . SER A 1 301 ? 25.394 -5.835 -21.748 1.00 85.56 301 SER A O 1
ATOM 2416 N N . ILE A 1 302 ? 26.598 -5.896 -23.655 1.00 88.94 302 ILE A N 1
ATOM 2417 C CA . ILE A 1 302 ? 26.178 -4.585 -24.148 1.00 88.94 302 ILE A CA 1
ATOM 2418 C C . ILE A 1 302 ? 25.103 -4.782 -25.208 1.00 88.94 302 ILE A C 1
ATOM 2420 O O . ILE A 1 302 ? 25.253 -5.599 -26.119 1.00 88.94 302 ILE A O 1
ATOM 2424 N N . GLU A 1 303 ? 24.025 -4.018 -25.102 1.00 89.56 303 GLU A N 1
ATOM 2425 C CA . GLU A 1 303 ? 22.938 -4.049 -26.064 1.00 89.56 303 GLU A CA 1
ATOM 2426 C C . GLU A 1 303 ? 22.649 -2.676 -26.645 1.00 89.56 303 GLU A C 1
ATOM 2428 O O . GLU A 1 303 ? 22.481 -1.723 -25.898 1.00 89.56 303 GLU A O 1
ATOM 2433 N N . CYS A 1 304 ? 22.552 -2.581 -27.970 1.00 91.50 304 CYS A N 1
ATOM 2434 C CA . CYS A 1 304 ? 22.304 -1.324 -28.659 1.00 91.50 304 CYS A CA 1
ATOM 2435 C C . CYS A 1 304 ? 20.973 -1.343 -29.406 1.00 91.50 304 CYS A C 1
ATOM 2437 O O . CYS A 1 304 ? 20.801 -2.101 -30.362 1.00 91.50 304 CYS A O 1
ATOM 2439 N N . ASP A 1 305 ? 20.076 -0.439 -29.026 1.00 89.94 305 ASP A N 1
ATOM 2440 C CA . ASP A 1 305 ? 18.800 -0.238 -29.701 1.00 89.94 305 ASP A CA 1
ATOM 2441 C C . ASP A 1 305 ? 18.851 1.004 -30.582 1.00 89.94 305 ASP A C 1
ATOM 2443 O O . ASP A 1 305 ? 19.414 2.042 -30.221 1.00 89.94 305 ASP A O 1
ATOM 2447 N N . ARG A 1 306 ? 18.226 0.918 -31.757 1.00 91.00 306 ARG A N 1
ATOM 2448 C CA . ARG A 1 306 ? 17.995 2.101 -32.583 1.00 91.00 306 ARG A CA 1
ATOM 2449 C C . ARG A 1 306 ? 16.966 2.992 -31.893 1.00 91.00 306 ARG A C 1
ATOM 2451 O O . ARG A 1 306 ? 15.864 2.537 -31.605 1.00 91.00 306 ARG A O 1
ATOM 2458 N N . THR A 1 307 ? 17.302 4.261 -31.716 1.00 91.50 307 THR A N 1
ATOM 2459 C CA . THR A 1 307 ? 16.425 5.268 -31.109 1.00 91.50 307 THR A CA 1
ATOM 2460 C C . THR A 1 307 ? 16.212 6.449 -32.065 1.00 91.50 307 THR A C 1
ATOM 2462 O O . THR A 1 307 ? 16.684 6.457 -33.206 1.00 91.50 307 THR A O 1
ATOM 2465 N N . TYR A 1 308 ? 15.447 7.433 -31.621 1.00 89.94 308 TYR A N 1
ATOM 2466 C CA . TYR A 1 308 ? 15.168 8.696 -32.286 1.00 89.94 308 TYR A CA 1
ATOM 2467 C C . TYR A 1 308 ? 15.051 9.785 -31.219 1.00 89.94 308 TYR A C 1
ATOM 2469 O O . TYR A 1 308 ? 14.871 9.501 -30.033 1.00 89.94 308 TYR A O 1
ATOM 2477 N N . GLY A 1 309 ? 15.214 11.040 -31.619 1.00 88.94 309 GLY A N 1
ATOM 2478 C CA . GLY A 1 309 ? 15.402 12.102 -30.643 1.00 88.94 309 GLY A CA 1
ATOM 2479 C C . GLY A 1 309 ? 15.928 13.394 -31.234 1.00 88.94 309 GLY A C 1
ATOM 2480 O O . GLY A 1 309 ? 15.884 13.621 -32.441 1.00 88.94 309 GLY A O 1
ATOM 2481 N N . TYR A 1 310 ? 16.461 14.222 -30.352 1.00 87.69 310 TYR A N 1
ATOM 2482 C CA . TYR A 1 310 ? 17.094 15.491 -30.646 1.00 87.69 310 TYR A CA 1
ATOM 2483 C C . TYR A 1 310 ? 18.580 15.410 -30.316 1.00 87.69 310 TYR A C 1
ATOM 2485 O O . TYR A 1 310 ? 18.953 14.869 -29.277 1.00 87.69 310 TYR A O 1
ATOM 2493 N N . ILE A 1 311 ? 19.420 15.970 -31.181 1.00 90.12 311 ILE A N 1
ATOM 2494 C CA . ILE A 1 311 ? 20.865 16.119 -30.962 1.00 90.12 311 ILE A CA 1
ATOM 2495 C C . ILE A 1 311 ? 21.277 17.582 -31.135 1.00 90.12 311 ILE A C 1
ATOM 2497 O O . ILE A 1 311 ? 20.635 18.330 -31.882 1.00 90.12 311 ILE A O 1
ATOM 2501 N N . ILE A 1 312 ? 22.364 17.975 -30.473 1.00 88.19 312 ILE A N 1
ATOM 2502 C CA . ILE A 1 312 ? 22.955 19.311 -30.568 1.00 88.19 312 ILE A CA 1
ATOM 2503 C C . ILE A 1 312 ? 24.352 19.230 -31.176 1.00 88.19 312 ILE A C 1
ATOM 2505 O O . ILE A 1 312 ? 25.159 18.397 -30.785 1.00 88.19 312 ILE A O 1
ATOM 2509 N N . SER A 1 313 ? 24.648 20.117 -32.124 1.00 89.50 313 SER A N 1
ATOM 2510 C CA . SER A 1 313 ? 26.001 20.310 -32.663 1.00 89.50 313 SER A CA 1
ATOM 2511 C C . SER A 1 313 ? 26.884 21.171 -31.751 1.00 89.50 313 SER A C 1
ATOM 2513 O O . SER A 1 313 ? 26.381 21.982 -30.979 1.00 89.50 313 SER A O 1
ATOM 2515 N N . GLY A 1 314 ? 28.209 21.124 -31.906 1.00 86.31 314 GLY A N 1
ATOM 2516 C CA . GLY A 1 314 ? 29.155 21.903 -31.089 1.00 86.31 314 GLY A CA 1
ATOM 2517 C C . GLY A 1 314 ? 28.985 23.434 -31.157 1.00 86.31 314 GLY A C 1
ATOM 2518 O O . GLY A 1 314 ? 29.491 24.161 -30.304 1.00 86.31 314 GLY A O 1
ATOM 2519 N N . ASP A 1 315 ? 28.242 23.947 -32.144 1.00 87.69 315 ASP A N 1
ATOM 2520 C CA . ASP A 1 315 ? 27.829 25.354 -32.277 1.00 87.69 315 ASP A CA 1
ATOM 2521 C C . ASP A 1 315 ? 26.380 25.625 -31.801 1.00 87.69 315 ASP A C 1
ATOM 2523 O O . ASP A 1 315 ? 25.800 26.658 -32.141 1.00 87.69 315 ASP A O 1
ATOM 2527 N N . ASN A 1 316 ? 25.807 24.724 -30.995 1.00 85.25 316 ASN A N 1
ATOM 2528 C CA . ASN A 1 316 ? 24.493 24.812 -30.346 1.00 85.25 316 ASN A CA 1
ATOM 2529 C C . ASN A 1 316 ? 23.283 24.891 -31.298 1.00 85.25 316 ASN A C 1
ATOM 2531 O O . ASN A 1 316 ? 22.302 25.579 -31.004 1.00 85.25 316 ASN A O 1
ATOM 2535 N N . ASN A 1 317 ? 23.326 24.201 -32.442 1.00 86.88 317 ASN A N 1
ATOM 2536 C CA . ASN A 1 317 ? 22.146 24.032 -33.297 1.00 86.88 317 ASN A CA 1
ATOM 2537 C C . ASN A 1 317 ? 21.503 22.666 -33.058 1.00 86.88 317 ASN A C 1
ATOM 2539 O O . ASN A 1 317 ? 22.193 21.689 -32.782 1.00 86.88 317 ASN A O 1
ATOM 2543 N N . TYR A 1 318 ? 20.185 22.606 -33.231 1.00 87.38 318 TYR A N 1
ATOM 2544 C CA . TYR A 1 318 ? 19.374 21.445 -32.894 1.00 87.38 318 TYR A CA 1
ATOM 2545 C C . TYR A 1 318 ? 18.940 20.703 -34.154 1.00 87.38 318 TYR A C 1
ATOM 2547 O O . TYR A 1 318 ? 18.571 21.307 -35.168 1.00 87.38 318 TYR A O 1
ATOM 2555 N N . PHE A 1 319 ? 18.971 19.380 -34.071 1.00 89.00 319 PHE A N 1
ATOM 2556 C CA . PHE A 1 319 ? 18.534 18.491 -35.135 1.00 89.00 319 PHE A CA 1
ATOM 2557 C C . PHE A 1 319 ? 17.619 17.434 -34.552 1.00 89.00 319 PHE A C 1
ATOM 2559 O O . PHE A 1 319 ? 17.948 16.813 -33.543 1.00 89.00 319 PHE A O 1
ATOM 2566 N N . LYS A 1 320 ? 16.492 17.213 -35.216 1.00 89.56 320 LYS A N 1
ATOM 2567 C CA . LYS A 1 320 ? 15.588 16.118 -34.910 1.00 89.56 320 LYS A CA 1
ATOM 2568 C C . LYS A 1 320 ? 15.913 14.952 -35.824 1.00 89.56 320 LYS A C 1
ATOM 2570 O O . LYS A 1 320 ? 15.892 15.083 -37.050 1.00 89.56 320 LYS A O 1
ATOM 2575 N N . ILE A 1 321 ? 16.229 13.821 -35.212 1.00 90.94 321 ILE A N 1
ATOM 2576 C CA . ILE A 1 321 ? 16.567 12.580 -35.894 1.00 90.94 321 ILE A CA 1
ATOM 2577 C C . ILE A 1 321 ? 15.398 11.621 -35.731 1.00 90.94 321 ILE A C 1
ATOM 2579 O O . ILE A 1 321 ? 15.068 11.215 -34.617 1.00 90.94 321 ILE A O 1
ATOM 2583 N N . SER A 1 322 ? 14.768 11.280 -36.850 1.00 86.88 322 SER A N 1
ATOM 2584 C CA . SER A 1 322 ? 13.561 10.460 -36.910 1.00 86.88 322 SER A CA 1
ATOM 2585 C C . SER A 1 322 ? 13.915 8.995 -37.163 1.00 86.88 322 SER A C 1
ATOM 2587 O O . SER A 1 322 ? 14.896 8.675 -37.839 1.00 86.88 322 SER A O 1
ATOM 2589 N N . TYR A 1 323 ? 13.093 8.071 -36.660 1.00 84.38 323 TYR A N 1
ATOM 2590 C CA . TYR A 1 323 ? 13.336 6.634 -36.838 1.00 84.38 323 TYR A CA 1
ATOM 2591 C C . TYR A 1 323 ? 13.295 6.194 -38.315 1.00 84.38 323 TYR A C 1
ATOM 2593 O O . TYR A 1 323 ? 13.995 5.267 -38.718 1.00 84.38 323 TYR A O 1
ATOM 2601 N N . ASP A 1 324 ? 12.506 6.861 -39.155 1.00 81.88 324 ASP A N 1
ATOM 2602 C CA . ASP A 1 324 ? 12.379 6.582 -40.591 1.00 81.88 324 ASP A CA 1
ATOM 2603 C C . ASP A 1 324 ? 13.428 7.301 -41.463 1.00 81.88 324 ASP A C 1
ATOM 2605 O O . ASP A 1 324 ? 13.508 7.035 -42.664 1.00 81.88 324 ASP A O 1
ATOM 2609 N N . GLY A 1 325 ? 14.256 8.164 -40.862 1.00 81.38 325 GLY A N 1
ATOM 2610 C CA . GLY A 1 325 ? 15.265 8.971 -41.546 1.00 81.38 325 GLY A CA 1
ATOM 2611 C C . GLY A 1 325 ? 14.768 10.323 -42.067 1.00 81.38 325 GLY A C 1
ATOM 2612 O O . GLY A 1 325 ? 15.536 11.016 -42.735 1.00 81.38 325 GLY A O 1
ATOM 2613 N N . SER A 1 326 ? 13.527 10.742 -41.774 1.00 85.69 326 SER A N 1
ATOM 2614 C CA . SER A 1 326 ? 13.047 12.098 -42.085 1.00 85.69 326 SER A CA 1
ATOM 2615 C C . SER A 1 326 ? 13.623 13.123 -41.094 1.00 85.69 326 SER A C 1
ATOM 2617 O O . SER A 1 326 ? 12.916 13.682 -40.250 1.00 85.69 326 SER A O 1
ATOM 2619 N N . ASN A 1 327 ? 14.939 13.304 -41.141 1.00 89.81 327 ASN A N 1
ATOM 2620 C CA . ASN A 1 327 ? 15.681 14.150 -40.215 1.00 89.81 327 ASN A CA 1
ATOM 2621 C C . ASN A 1 327 ? 15.519 15.626 -40.600 1.00 89.81 327 ASN A C 1
ATOM 2623 O O . ASN A 1 327 ? 15.566 15.981 -41.779 1.00 89.81 327 ASN A O 1
ATOM 2627 N N . GLU A 1 328 ? 15.348 16.502 -39.612 1.00 88.50 328 GLU A N 1
ATOM 2628 C CA . GLU A 1 328 ? 15.117 17.929 -39.846 1.00 88.50 328 GLU A CA 1
ATOM 2629 C C . GLU A 1 328 ? 16.009 18.812 -38.969 1.00 88.50 328 GLU A C 1
ATOM 2631 O O . GLU A 1 328 ? 16.294 18.508 -37.809 1.00 88.50 328 GLU A O 1
ATOM 2636 N N . LYS A 1 329 ? 16.490 19.919 -39.550 1.00 84.81 329 LYS A N 1
ATOM 2637 C CA . LYS A 1 329 ? 17.143 20.981 -38.782 1.00 84.81 329 LYS A CA 1
ATOM 2638 C C . LYS A 1 329 ? 16.042 21.813 -38.143 1.00 84.81 329 LYS A C 1
ATOM 2640 O O . LYS A 1 329 ? 15.262 22.439 -38.861 1.00 84.81 329 LYS A O 1
ATOM 2645 N N . GLU A 1 330 ? 16.008 21.853 -36.820 1.00 74.44 330 GLU A N 1
ATOM 2646 C CA . GLU A 1 330 ? 14.931 22.505 -36.083 1.00 74.44 330 GLU A CA 1
ATOM 2647 C C . GLU A 1 330 ? 15.449 23.780 -35.403 1.00 74.44 330 GLU A C 1
ATOM 2649 O O . GLU A 1 330 ? 16.524 23.807 -34.801 1.00 74.44 330 GLU A O 1
ATOM 2654 N N . GLY A 1 331 ? 14.706 24.882 -35.537 1.00 64.25 331 GLY A N 1
ATOM 2655 C CA . GLY A 1 331 ? 14.915 26.062 -34.699 1.00 64.25 331 GLY A CA 1
ATOM 2656 C C . GLY A 1 331 ? 14.254 25.805 -33.353 1.00 64.25 331 GLY A C 1
ATOM 2657 O O . GLY A 1 331 ? 13.120 25.341 -33.343 1.00 64.25 331 GLY A O 1
ATOM 2658 N N . LEU A 1 332 ? 14.939 26.077 -32.238 1.00 55.88 332 LEU A N 1
ATOM 2659 C CA . LEU A 1 332 ? 14.447 25.743 -30.900 1.00 55.88 332 LEU A CA 1
ATOM 2660 C C . LEU A 1 332 ? 13.062 26.360 -30.622 1.00 55.88 332 LEU A C 1
ATOM 2662 O O . LEU A 1 332 ? 12.943 27.507 -30.200 1.00 55.88 332 LEU A O 1
ATOM 2666 N N . SER A 1 333 ? 12.012 25.583 -30.858 1.00 53.31 333 SER A N 1
ATOM 2667 C CA . SER A 1 333 ? 10.637 25.833 -30.424 1.00 53.31 333 SER A CA 1
ATOM 2668 C C . SER A 1 333 ? 10.193 24.693 -29.506 1.00 53.31 333 SER A C 1
ATOM 2670 O O . SER A 1 333 ? 9.022 24.318 -29.461 1.00 53.31 333 SER A O 1
ATOM 2672 N N . PHE A 1 334 ? 11.147 24.095 -28.795 1.00 56.12 334 PHE A N 1
ATOM 2673 C CA . PHE A 1 334 ? 10.876 22.987 -27.906 1.00 56.12 334 PHE A CA 1
ATOM 2674 C C . PHE A 1 334 ? 10.497 23.539 -26.530 1.00 56.12 334 PHE A C 1
ATOM 2676 O O . PHE A 1 334 ? 11.334 24.057 -25.795 1.00 56.12 334 PHE A O 1
ATOM 2683 N N . ALA A 1 335 ? 9.203 23.501 -26.219 1.00 46.06 335 ALA A N 1
ATOM 2684 C CA . ALA A 1 335 ? 8.631 24.026 -24.985 1.00 46.06 335 ALA A CA 1
ATOM 2685 C C . ALA A 1 335 ? 8.861 23.069 -23.797 1.00 46.06 335 ALA A C 1
ATOM 2687 O O . ALA A 1 335 ? 7.910 22.580 -23.193 1.00 46.06 335 ALA A O 1
ATOM 2688 N N . LEU A 1 336 ? 10.122 22.795 -23.448 1.00 56.28 336 LEU A N 1
ATOM 2689 C CA . LEU A 1 336 ? 10.456 22.440 -22.068 1.00 56.28 336 LEU A CA 1
ATOM 2690 C C . LEU A 1 336 ? 10.538 23.774 -21.325 1.00 56.28 336 LEU A C 1
ATOM 2692 O O . LEU A 1 336 ? 11.446 24.567 -21.550 1.00 56.28 336 LEU A O 1
ATOM 2696 N N . ASN A 1 337 ? 9.516 24.077 -20.527 1.00 48.12 337 ASN A N 1
ATOM 2697 C CA . ASN A 1 337 ? 9.246 25.410 -19.978 1.00 48.12 337 ASN A CA 1
ATOM 2698 C C . ASN A 1 337 ? 10.315 25.977 -19.017 1.00 48.12 337 ASN A C 1
ATOM 2700 O O . ASN A 1 337 ? 10.042 26.990 -18.385 1.00 48.12 337 ASN A O 1
ATOM 2704 N N . ASN A 1 338 ? 11.515 25.401 -18.898 1.00 46.62 338 ASN A N 1
ATOM 2705 C CA . ASN A 1 338 ? 12.612 25.996 -18.137 1.00 46.62 338 ASN A CA 1
ATOM 2706 C C . ASN A 1 338 ? 13.972 25.788 -18.830 1.00 46.62 338 ASN A C 1
ATOM 2708 O O . ASN A 1 338 ? 14.411 24.673 -19.071 1.00 46.62 338 ASN A O 1
ATOM 2712 N N . GLU A 1 339 ? 14.618 26.915 -19.137 1.00 42.84 339 GLU A N 1
ATOM 2713 C CA . GLU A 1 339 ? 16.063 27.096 -19.340 1.00 42.84 339 GLU A CA 1
ATOM 2714 C C . GLU A 1 339 ? 16.831 26.224 -20.351 1.00 42.84 339 GLU A C 1
ATOM 2716 O O . GLU A 1 339 ? 17.953 25.856 -20.053 1.00 42.84 339 GLU A O 1
ATOM 2721 N N . GLY A 1 340 ? 16.327 25.983 -21.568 1.00 45.44 340 GLY A N 1
ATOM 2722 C CA . GLY A 1 340 ? 17.107 25.900 -22.832 1.00 45.44 340 GLY A CA 1
ATOM 2723 C C . GLY A 1 340 ? 18.494 25.211 -22.890 1.00 45.44 340 GLY A C 1
ATOM 2724 O O . GLY A 1 340 ? 19.260 25.502 -23.810 1.00 45.44 340 GLY A O 1
ATOM 2725 N N . LYS A 1 341 ? 18.846 24.338 -21.947 1.00 55.94 341 LYS A N 1
ATOM 2726 C CA . LYS A 1 341 ? 20.116 23.624 -21.832 1.00 55.94 341 LYS A CA 1
ATOM 2727 C C . LYS A 1 341 ? 19.799 22.163 -21.592 1.00 55.94 341 LYS A C 1
ATOM 2729 O O . LYS A 1 341 ? 19.077 21.837 -20.656 1.00 55.94 341 LYS A O 1
ATOM 2734 N N . LEU A 1 342 ? 20.377 21.302 -22.419 1.00 62.00 342 LEU A N 1
ATOM 2735 C CA . LEU A 1 342 ? 20.339 19.874 -22.160 1.00 62.00 342 LEU A CA 1
ATOM 2736 C C . LEU A 1 342 ? 21.169 19.566 -20.914 1.00 62.00 342 LEU A C 1
ATOM 2738 O O . LEU A 1 342 ? 22.329 19.967 -20.808 1.00 62.00 342 LEU A O 1
ATOM 2742 N N . ASN A 1 343 ? 20.562 18.865 -19.972 1.00 66.50 343 ASN A N 1
ATOM 2743 C CA . ASN A 1 343 ? 21.195 18.262 -18.810 1.00 66.50 343 ASN A CA 1
ATOM 2744 C C . ASN A 1 343 ? 21.123 16.735 -18.934 1.00 66.50 343 ASN A C 1
ATOM 2746 O O . ASN A 1 343 ? 20.309 16.192 -19.678 1.00 66.50 343 ASN A O 1
ATOM 2750 N N . SER A 1 344 ? 21.995 16.044 -18.204 1.00 77.06 344 SER A N 1
ATOM 2751 C CA . SER A 1 344 ? 22.114 14.581 -18.197 1.00 77.06 344 SER A CA 1
ATOM 2752 C C . SER A 1 344 ? 21.013 13.879 -17.388 1.00 77.06 344 SER A C 1
ATOM 2754 O O . SER A 1 344 ? 21.275 12.854 -16.769 1.00 77.06 344 SER A O 1
ATOM 2756 N N . ASP A 1 345 ? 19.826 14.479 -17.321 1.00 83.06 345 ASP A N 1
ATOM 2757 C CA . ASP A 1 345 ? 18.703 14.002 -16.517 1.00 83.06 345 ASP A CA 1
ATOM 2758 C C . ASP A 1 345 ? 17.657 13.307 -17.402 1.00 83.06 345 ASP A C 1
ATOM 2760 O O . ASP A 1 345 ? 17.482 13.668 -18.568 1.00 83.06 345 ASP A O 1
ATOM 2764 N N . ASP A 1 346 ? 16.922 12.350 -16.839 1.00 87.00 346 ASP A N 1
ATOM 2765 C CA . ASP A 1 346 ? 15.812 11.676 -17.518 1.00 87.00 346 ASP A CA 1
ATOM 2766 C C . ASP A 1 346 ? 14.502 12.455 -17.336 1.00 87.00 346 ASP A C 1
ATOM 2768 O O . ASP A 1 346 ? 14.268 13.082 -16.298 1.00 87.00 346 ASP A O 1
ATOM 2772 N N . TYR A 1 347 ? 13.629 12.422 -18.346 1.00 85.88 347 TYR A N 1
ATOM 2773 C CA . TYR A 1 347 ? 12.375 13.177 -18.348 1.00 85.88 347 TYR A CA 1
ATOM 2774 C C . TYR A 1 347 ? 11.185 12.352 -18.826 1.00 85.88 347 TYR A C 1
ATOM 2776 O O . TYR A 1 347 ? 11.311 11.492 -19.691 1.00 85.88 347 TYR A O 1
ATOM 2784 N N . ILE A 1 348 ? 9.995 12.699 -18.340 1.00 85.69 348 ILE A N 1
ATOM 2785 C CA . ILE A 1 348 ? 8.715 12.236 -18.877 1.00 85.69 348 ILE A CA 1
ATOM 2786 C C . ILE A 1 348 ? 8.017 13.405 -19.565 1.00 85.69 348 ILE A C 1
ATOM 2788 O O . ILE A 1 348 ? 7.798 14.464 -18.971 1.00 85.69 348 ILE A O 1
ATOM 2792 N N . ILE A 1 349 ? 7.655 13.212 -20.833 1.00 82.44 349 ILE A N 1
ATOM 2793 C CA . ILE A 1 349 ? 7.046 14.248 -21.676 1.00 82.44 349 ILE A CA 1
ATOM 2794 C C . ILE A 1 349 ? 5.806 13.728 -22.403 1.00 82.44 349 ILE A C 1
ATOM 2796 O O . ILE A 1 349 ? 5.682 12.539 -22.681 1.00 82.44 349 ILE A O 1
ATOM 2800 N N . SER A 1 350 ? 4.888 14.633 -22.743 1.00 78.81 350 SER A N 1
ATOM 2801 C CA . SER A 1 350 ? 3.691 14.324 -23.540 1.00 78.81 350 SER A CA 1
ATOM 2802 C C . SER A 1 350 ? 4.070 14.006 -24.991 1.00 78.81 350 SER A C 1
ATOM 2804 O O . SER A 1 350 ? 4.633 14.862 -25.676 1.00 78.81 350 SER A O 1
ATOM 2806 N N . SER A 1 351 ? 3.708 12.821 -25.486 1.00 71.19 351 SER A N 1
ATOM 2807 C CA . SER A 1 351 ? 4.025 12.334 -26.842 1.00 71.19 351 SER A CA 1
ATOM 2808 C C . SER A 1 351 ? 3.549 13.278 -27.959 1.00 71.19 351 SER A C 1
ATOM 2810 O O . SER A 1 351 ? 4.318 13.574 -28.878 1.00 71.19 351 SER A O 1
ATOM 2812 N N . SER A 1 352 ? 2.343 13.844 -27.818 1.00 65.31 352 SER A N 1
ATOM 2813 C CA . SER A 1 352 ? 1.702 14.778 -28.765 1.00 65.31 352 SER A CA 1
ATOM 2814 C C . SER A 1 352 ? 2.489 16.055 -29.062 1.00 65.31 352 SER A C 1
ATOM 2816 O O . SER A 1 352 ? 2.253 16.710 -30.076 1.00 65.31 352 SER A O 1
ATOM 2818 N N . LYS A 1 353 ? 3.428 16.442 -28.192 1.00 59.62 353 LYS A N 1
ATOM 2819 C CA . LYS A 1 353 ? 4.205 17.680 -28.347 1.00 59.62 353 LYS A CA 1
ATOM 2820 C C . LYS A 1 353 ? 5.591 17.466 -28.947 1.00 59.62 353 LYS A C 1
ATOM 2822 O O . LYS A 1 353 ? 6.254 18.454 -29.253 1.00 59.62 353 LYS A O 1
ATOM 2827 N N . THR A 1 354 ? 6.049 16.223 -29.089 1.00 59.22 354 THR A N 1
ATOM 2828 C CA . THR A 1 354 ? 7.484 15.958 -29.269 1.00 59.22 354 THR A CA 1
ATOM 2829 C C . THR A 1 354 ? 7.812 15.057 -30.447 1.00 59.22 354 THR A C 1
ATOM 2831 O O . THR A 1 354 ? 8.762 15.332 -31.178 1.00 59.22 354 THR A O 1
ATOM 2834 N N . PHE A 1 355 ? 7.037 14.000 -30.676 1.00 63.38 355 PHE A N 1
ATOM 2835 C CA . PHE A 1 355 ? 7.327 13.060 -31.752 1.00 63.38 355 PHE A CA 1
ATOM 2836 C C . PHE A 1 355 ? 6.054 12.800 -32.551 1.00 63.38 355 PHE A C 1
ATOM 2838 O O . PHE A 1 355 ? 5.153 12.116 -32.081 1.00 63.38 355 PHE A O 1
ATOM 2845 N N . ASN A 1 356 ? 6.006 13.295 -33.792 1.00 55.59 356 ASN A N 1
ATOM 2846 C CA . ASN A 1 356 ? 4.868 13.156 -34.721 1.00 55.59 356 ASN A CA 1
ATOM 2847 C C . ASN A 1 356 ? 4.515 11.696 -35.102 1.00 55.59 356 ASN A C 1
ATOM 2849 O O . ASN A 1 356 ? 3.683 11.488 -35.979 1.00 55.59 356 ASN A O 1
ATOM 2853 N N . ASN A 1 357 ? 5.157 10.696 -34.492 1.00 56.03 357 ASN A N 1
ATOM 2854 C CA . ASN A 1 357 ? 5.005 9.279 -34.818 1.00 56.03 357 ASN A CA 1
ATOM 2855 C C . ASN A 1 357 ? 4.100 8.509 -33.840 1.00 56.03 357 ASN A C 1
ATOM 2857 O O . ASN A 1 357 ? 3.863 7.326 -34.072 1.00 56.03 357 ASN A O 1
ATOM 2861 N N . PHE A 1 358 ? 3.600 9.137 -32.771 1.00 54.78 358 PHE A N 1
ATOM 2862 C CA . PHE A 1 358 ? 2.649 8.504 -31.853 1.00 54.78 358 PHE A CA 1
ATOM 2863 C C . PHE A 1 358 ? 1.219 8.937 -32.194 1.00 54.78 358 PHE A C 1
ATOM 2865 O O . PHE A 1 358 ? 0.926 10.127 -32.248 1.00 54.78 358 PHE A O 1
ATOM 2872 N N . GLU A 1 359 ? 0.333 7.970 -32.449 1.00 48.47 359 GLU A N 1
ATOM 2873 C CA . GLU A 1 359 ? -1.059 8.224 -32.862 1.00 48.47 359 GLU A CA 1
ATOM 2874 C C . GLU A 1 359 ? -1.982 8.648 -31.697 1.00 48.47 359 GLU A C 1
ATOM 2876 O O . GLU A 1 359 ? -3.102 9.093 -31.945 1.00 48.47 359 GLU A O 1
ATOM 2881 N N . ASN A 1 360 ? -1.530 8.546 -30.439 1.00 55.97 360 ASN A N 1
ATOM 2882 C CA . ASN A 1 360 ? -2.336 8.829 -29.249 1.00 55.97 360 ASN A CA 1
ATOM 2883 C C . ASN A 1 360 ? -1.898 10.118 -28.540 1.00 55.97 360 ASN A C 1
ATOM 2885 O O . ASN A 1 360 ? -0.882 10.149 -27.852 1.00 55.97 360 ASN A O 1
ATOM 2889 N N . ASP A 1 361 ? -2.735 11.157 -28.604 1.00 55.62 361 ASP A N 1
ATOM 2890 C CA . ASP A 1 361 ? -2.432 12.485 -28.048 1.00 55.62 361 ASP A CA 1
ATOM 2891 C C . ASP A 1 361 ? -2.272 12.550 -26.508 1.00 55.62 361 ASP A C 1
ATOM 2893 O O . ASP A 1 361 ? -1.864 13.588 -25.977 1.00 55.62 361 ASP A O 1
ATOM 2897 N N . ASN A 1 362 ? -2.567 11.452 -25.796 1.00 59.19 362 ASN A N 1
ATOM 2898 C CA . ASN A 1 362 ? -2.608 11.359 -24.329 1.00 59.19 362 ASN A CA 1
ATOM 2899 C C . ASN A 1 362 ? -1.506 10.475 -23.712 1.00 59.19 362 ASN A C 1
ATOM 2901 O O . ASN A 1 362 ? -1.527 10.238 -22.505 1.00 59.19 362 ASN A O 1
ATOM 2905 N N . GLU A 1 363 ? -0.574 9.946 -24.505 1.00 75.31 363 GLU A N 1
ATOM 2906 C CA . GLU A 1 363 ? 0.505 9.104 -23.974 1.00 75.31 363 GLU A CA 1
ATOM 2907 C C . GLU A 1 363 ? 1.690 9.957 -23.515 1.00 75.31 363 GLU A C 1
ATOM 2909 O O . GLU A 1 363 ? 2.093 10.894 -24.208 1.00 75.31 363 GLU A O 1
ATOM 2914 N N . TYR A 1 364 ? 2.269 9.635 -22.359 1.00 84.94 364 TYR A N 1
ATOM 2915 C CA . TYR A 1 364 ? 3.556 10.183 -21.941 1.00 84.94 364 TYR A CA 1
ATOM 2916 C C . TYR A 1 364 ? 4.660 9.196 -22.305 1.00 84.94 364 TYR A C 1
ATOM 2918 O O . TYR A 1 364 ? 4.421 7.992 -22.374 1.00 84.94 364 TYR A O 1
ATOM 2926 N N . ILE A 1 365 ? 5.869 9.686 -22.536 1.00 85.12 365 ILE A N 1
ATOM 2927 C CA . ILE A 1 365 ? 7.022 8.847 -22.864 1.00 85.12 365 ILE A CA 1
ATOM 2928 C C . ILE A 1 365 ? 8.214 9.212 -21.996 1.00 85.12 365 ILE A C 1
ATOM 2930 O O . ILE A 1 365 ? 8.415 10.389 -21.680 1.00 85.12 365 ILE A O 1
ATOM 2934 N N . LEU A 1 366 ? 9.016 8.206 -21.655 1.00 86.56 366 LEU A N 1
ATOM 2935 C CA . LEU A 1 366 ? 10.322 8.428 -21.057 1.00 86.56 366 LEU A CA 1
ATOM 2936 C C . LEU A 1 366 ? 11.334 8.824 -22.136 1.00 86.56 366 LEU A C 1
ATOM 2938 O O . LEU A 1 366 ? 11.514 8.126 -23.139 1.00 86.56 366 LEU A O 1
ATOM 2942 N N . ILE A 1 367 ? 12.027 9.930 -21.900 1.00 86.56 367 ILE A N 1
ATOM 2943 C CA . ILE A 1 367 ? 13.190 10.350 -22.669 1.00 86.56 367 ILE A CA 1
ATOM 2944 C C . ILE A 1 367 ? 14.422 10.400 -21.766 1.00 86.56 367 ILE A C 1
ATOM 2946 O O . ILE A 1 367 ? 14.358 10.816 -20.610 1.00 86.56 367 ILE A O 1
ATOM 2950 N N . LYS A 1 368 ? 15.558 10.006 -22.328 1.00 86.19 368 LYS A N 1
ATOM 2951 C CA . LYS A 1 368 ? 16.865 10.071 -21.684 1.00 86.19 368 LYS A CA 1
ATOM 2952 C C . LYS A 1 368 ? 17.604 11.321 -22.134 1.00 86.19 368 LYS A C 1
ATOM 2954 O O . LYS A 1 368 ? 17.737 11.558 -23.342 1.00 86.19 368 LYS A O 1
ATOM 2959 N N . GLY A 1 369 ? 18.058 12.123 -21.175 1.00 83.88 369 GLY A N 1
ATOM 2960 C CA . GLY A 1 369 ? 18.827 13.339 -21.422 1.00 83.88 369 GLY A CA 1
ATOM 2961 C C . GLY A 1 369 ? 20.327 13.116 -21.314 1.00 83.88 369 GLY A C 1
ATOM 2962 O O . GLY A 1 369 ? 20.826 12.459 -20.404 1.00 83.88 369 GLY A O 1
ATOM 2963 N N . GLY A 1 370 ? 21.063 13.695 -22.255 1.00 83.56 370 GLY A N 1
ATOM 2964 C CA . GLY A 1 370 ? 22.509 13.861 -22.200 1.00 83.56 370 GLY A CA 1
ATOM 2965 C C . GLY A 1 370 ? 22.879 15.324 -22.410 1.00 83.56 370 GLY A C 1
ATOM 2966 O O . GLY A 1 370 ? 22.051 16.132 -22.809 1.00 83.56 370 GLY A O 1
ATOM 2967 N N . SER A 1 371 ? 24.145 15.685 -22.198 1.00 82.00 371 SER A N 1
ATOM 2968 C CA . SER A 1 371 ? 24.618 17.066 -22.409 1.00 82.00 371 SER A CA 1
ATOM 2969 C C . SER A 1 371 ? 24.438 17.583 -23.845 1.00 82.00 371 SER A C 1
ATOM 2971 O O . SER A 1 371 ? 24.487 18.788 -24.077 1.00 82.00 371 SER A O 1
ATOM 2973 N N . ASP A 1 372 ? 24.262 16.679 -24.807 1.00 85.25 372 ASP A N 1
ATOM 2974 C CA . ASP A 1 372 ? 24.203 16.929 -26.248 1.00 85.25 372 ASP A CA 1
ATOM 2975 C C . ASP A 1 372 ? 23.000 16.257 -26.945 1.00 85.25 372 ASP A C 1
ATOM 2977 O O . ASP A 1 372 ? 22.866 16.371 -28.166 1.00 85.25 372 ASP A O 1
ATOM 2981 N N . HIS A 1 373 ? 22.102 15.586 -26.208 1.00 87.19 373 HIS A N 1
ATOM 2982 C CA . HIS A 1 373 ? 20.924 14.930 -26.787 1.00 87.19 373 HIS A CA 1
ATOM 2983 C C . HIS A 1 373 ? 19.719 14.769 -25.842 1.00 87.19 373 HIS A C 1
ATOM 2985 O O . HIS A 1 373 ? 19.861 14.740 -24.625 1.00 87.19 373 HIS A O 1
ATOM 2991 N N . TYR A 1 374 ? 18.540 14.563 -26.436 1.00 86.38 374 TYR A N 1
ATOM 2992 C CA . TYR A 1 374 ? 17.381 13.915 -25.809 1.00 86.38 374 TYR A CA 1
ATOM 2993 C C . TYR A 1 374 ? 16.924 12.775 -26.707 1.00 86.38 374 TYR A C 1
ATOM 2995 O O . TYR A 1 374 ? 16.584 13.013 -27.865 1.00 86.38 374 TYR A O 1
ATOM 3003 N N . ILE A 1 375 ? 16.883 11.551 -26.200 1.00 87.19 375 ILE A N 1
ATOM 3004 C CA . ILE A 1 375 ? 16.472 10.381 -26.985 1.00 87.19 375 ILE A CA 1
ATOM 3005 C C . ILE A 1 375 ? 15.311 9.667 -26.319 1.00 87.19 375 ILE A C 1
ATOM 3007 O O . ILE A 1 375 ? 15.194 9.665 -25.098 1.00 87.19 375 ILE A O 1
ATOM 3011 N N . TYR A 1 376 ? 14.463 9.037 -27.123 1.00 85.44 376 TYR A N 1
ATOM 3012 C CA . TYR A 1 376 ? 13.501 8.079 -26.602 1.00 85.44 376 TYR A CA 1
ATOM 3013 C C . TYR A 1 376 ? 14.259 6.910 -25.963 1.00 85.44 376 TYR A C 1
ATOM 3015 O O . TYR A 1 376 ? 15.099 6.275 -26.610 1.00 85.44 376 TYR A O 1
ATOM 3023 N N . ASP A 1 377 ? 14.005 6.650 -24.684 1.00 83.44 377 ASP A N 1
ATOM 3024 C CA . ASP A 1 377 ? 14.609 5.506 -24.014 1.00 83.44 377 ASP A CA 1
ATOM 3025 C C . ASP A 1 377 ? 13.716 4.296 -24.256 1.00 83.44 377 ASP A C 1
ATOM 3027 O O . ASP A 1 377 ? 12.599 4.275 -23.770 1.00 83.44 377 ASP A O 1
ATOM 3031 N N . SER A 1 378 ? 14.154 3.288 -25.002 1.00 71.56 378 SER A N 1
ATOM 3032 C CA . SER A 1 378 ? 13.347 2.083 -25.234 1.00 71.56 378 SER A CA 1
ATOM 3033 C C . SER A 1 378 ? 13.450 1.049 -24.107 1.00 71.56 378 SER A C 1
ATOM 3035 O O . SER A 1 378 ? 12.845 -0.014 -24.227 1.00 71.56 378 SER A O 1
ATOM 3037 N N . ARG A 1 379 ? 14.230 1.314 -23.045 1.00 68.12 379 ARG A N 1
ATOM 3038 C CA . ARG A 1 379 ? 14.521 0.352 -21.966 1.00 68.12 379 ARG A CA 1
ATOM 3039 C C . ARG A 1 379 ? 14.491 0.963 -20.582 1.00 68.12 379 ARG A C 1
ATOM 3041 O O . ARG A 1 379 ? 15.439 0.845 -19.804 1.00 68.12 379 ARG A O 1
ATOM 3048 N N . SER A 1 380 ? 13.366 1.569 -20.256 1.00 66.06 380 SER A N 1
ATOM 3049 C CA . SER A 1 380 ? 13.130 1.943 -18.874 1.00 66.06 380 SER A CA 1
ATOM 3050 C C . SER A 1 380 ? 12.792 0.732 -18.017 1.00 66.06 380 SER A C 1
ATOM 3052 O O . SER A 1 380 ? 12.184 -0.242 -18.472 1.00 66.06 380 SER A O 1
ATOM 3054 N N . THR A 1 381 ? 13.178 0.803 -16.744 1.00 67.62 381 THR A N 1
ATOM 3055 C CA . THR A 1 381 ? 12.553 -0.046 -15.738 1.00 67.62 381 THR A CA 1
ATOM 3056 C C . THR A 1 381 ? 11.085 0.344 -15.661 1.00 67.62 381 THR A C 1
ATOM 3058 O O . THR A 1 381 ? 10.760 1.515 -15.431 1.00 67.62 381 THR A O 1
ATOM 3061 N N . ALA A 1 382 ? 10.208 -0.636 -15.889 1.00 72.44 382 ALA A N 1
ATOM 3062 C CA . ALA A 1 382 ? 8.796 -0.444 -15.622 1.00 72.44 382 ALA A CA 1
ATOM 3063 C C . ALA A 1 382 ? 8.604 -0.073 -14.151 1.00 72.44 382 ALA A C 1
ATOM 3065 O O . ALA A 1 382 ? 9.390 -0.476 -13.292 1.00 72.44 382 ALA A O 1
ATOM 3066 N N . GLY A 1 383 ? 7.559 0.692 -13.874 1.00 78.44 383 GLY A N 1
ATOM 3067 C CA . GLY A 1 383 ? 7.222 1.095 -12.523 1.00 78.44 383 GLY A CA 1
ATOM 3068 C C . GLY A 1 383 ? 6.919 2.574 -12.408 1.00 78.44 383 GLY A C 1
ATOM 3069 O O . GLY A 1 383 ? 6.746 3.301 -13.391 1.00 78.44 383 GLY A O 1
ATOM 3070 N N . ILE A 1 384 ? 6.827 2.997 -11.159 1.00 83.62 384 ILE A N 1
ATOM 3071 C CA . ILE A 1 384 ? 6.451 4.347 -10.788 1.00 83.62 384 ILE A CA 1
ATOM 3072 C C . ILE A 1 384 ? 7.649 5.277 -10.964 1.00 83.62 384 ILE A C 1
ATOM 3074 O O . ILE A 1 384 ? 8.775 4.962 -10.583 1.00 83.62 384 ILE A O 1
ATOM 3078 N N . LYS A 1 385 ? 7.389 6.436 -11.561 1.00 87.94 385 LYS A N 1
ATOM 3079 C CA . LYS A 1 385 ? 8.330 7.535 -11.746 1.00 87.94 385 LYS A CA 1
ATOM 3080 C C . LYS A 1 385 ? 7.673 8.818 -11.267 1.00 87.94 385 LYS A C 1
ATOM 3082 O O . LYS A 1 385 ? 6.521 9.102 -11.602 1.00 87.94 385 LYS A O 1
ATOM 3087 N N . ILE A 1 386 ? 8.427 9.606 -10.519 1.00 89.44 386 ILE A N 1
ATOM 3088 C CA . ILE A 1 386 ? 7.996 10.914 -10.040 1.00 89.44 386 ILE A CA 1
ATOM 3089 C C . ILE A 1 386 ? 8.787 11.946 -10.800 1.00 89.44 386 ILE A C 1
ATOM 3091 O O . ILE A 1 386 ? 9.987 11.785 -11.008 1.00 89.44 386 ILE A O 1
ATOM 3095 N N . THR A 1 387 ? 8.110 12.998 -11.241 1.00 89.81 387 THR A N 1
ATOM 3096 C CA . THR A 1 387 ? 8.771 14.073 -11.964 1.00 89.81 387 THR A CA 1
ATOM 3097 C C . THR A 1 387 ? 8.470 15.423 -11.372 1.00 89.81 387 THR A C 1
ATOM 3099 O O . THR A 1 387 ? 7.312 15.696 -11.078 1.00 89.81 387 THR A O 1
ATOM 3102 N N . ASN A 1 388 ? 9.460 16.304 -11.339 1.00 88.25 388 ASN A N 1
ATOM 3103 C CA . ASN A 1 388 ? 9.278 17.729 -11.110 1.00 88.25 388 ASN A CA 1
ATOM 3104 C C . ASN A 1 388 ? 9.635 18.483 -12.396 1.00 88.25 388 ASN A C 1
ATOM 3106 O O . ASN A 1 388 ? 10.747 18.363 -12.907 1.00 88.25 388 ASN A O 1
ATOM 3110 N N . LYS A 1 389 ? 8.685 19.240 -12.960 1.00 83.94 389 LYS A N 1
ATOM 3111 C CA . LYS A 1 389 ? 8.841 19.917 -14.268 1.00 83.94 389 LYS A CA 1
ATOM 3112 C C . LYS A 1 389 ? 9.195 18.935 -15.395 1.00 83.94 389 LYS A C 1
ATOM 3114 O O . LYS A 1 389 ? 9.922 19.279 -16.324 1.00 83.94 389 LYS A O 1
ATOM 3119 N N . GLY A 1 390 ? 8.681 17.708 -15.302 1.00 83.19 390 GLY A N 1
ATOM 3120 C CA . GLY A 1 390 ? 8.950 16.616 -16.238 1.00 83.19 390 GLY A CA 1
ATOM 3121 C C . GLY A 1 390 ? 10.279 15.892 -16.012 1.00 83.19 390 GLY A C 1
ATOM 3122 O O . GLY A 1 390 ? 10.415 14.791 -16.526 1.00 83.19 390 GLY A O 1
ATOM 3123 N N . LYS A 1 391 ? 11.228 16.436 -15.235 1.00 86.94 391 LYS A N 1
ATOM 3124 C CA . LYS A 1 391 ? 12.473 15.743 -14.857 1.00 86.94 391 LYS A CA 1
ATOM 3125 C C . LYS A 1 391 ? 12.169 14.677 -13.811 1.00 86.94 391 LYS A C 1
ATOM 3127 O O . LYS A 1 391 ? 11.512 15.009 -12.829 1.00 86.94 391 LYS A O 1
ATOM 3132 N N . ILE A 1 392 ? 12.673 13.457 -13.981 1.00 88.31 392 ILE A N 1
ATOM 3133 C CA . ILE A 1 392 ? 12.571 12.406 -12.963 1.00 88.31 392 ILE A CA 1
ATOM 3134 C C . ILE A 1 392 ? 13.394 12.778 -11.731 1.00 88.31 392 ILE A C 1
ATOM 3136 O O . ILE A 1 392 ? 14.528 13.242 -11.848 1.00 88.31 392 ILE A O 1
ATOM 3140 N N . ILE A 1 393 ? 12.793 12.575 -10.565 1.00 88.94 393 ILE A N 1
ATOM 3141 C CA . ILE A 1 393 ? 13.415 12.734 -9.251 1.00 88.94 393 ILE A CA 1
ATOM 3142 C C . ILE A 1 393 ? 13.230 11.446 -8.449 1.00 88.94 393 ILE A C 1
ATOM 3144 O O . ILE A 1 393 ? 12.277 10.698 -8.702 1.00 88.94 393 ILE A O 1
ATOM 3148 N N . ASP A 1 394 ? 14.120 11.202 -7.492 1.00 87.56 394 ASP A N 1
ATOM 3149 C CA . ASP A 1 394 ? 13.950 10.108 -6.540 1.00 87.56 394 ASP A CA 1
ATOM 3150 C C . ASP A 1 394 ? 12.838 10.445 -5.530 1.00 87.56 394 ASP A C 1
ATOM 3152 O O . ASP A 1 394 ? 12.485 11.609 -5.323 1.00 87.56 394 ASP A O 1
ATOM 3156 N N . ILE A 1 395 ? 12.244 9.415 -4.918 1.00 84.50 395 ILE A N 1
ATOM 3157 C CA . ILE A 1 395 ? 11.152 9.585 -3.940 1.00 84.50 395 ILE A CA 1
ATOM 3158 C C . ILE A 1 395 ? 11.635 10.401 -2.732 1.00 84.50 395 ILE A C 1
ATOM 3160 O O . ILE A 1 395 ? 10.917 11.279 -2.251 1.00 84.50 395 ILE A O 1
ATOM 3164 N N . ASP A 1 396 ? 12.877 10.179 -2.302 1.00 84.62 396 ASP A N 1
ATOM 3165 C CA . ASP A 1 396 ? 13.500 10.892 -1.182 1.00 84.62 396 ASP A CA 1
ATOM 3166 C C . ASP A 1 396 ? 13.624 12.410 -1.440 1.00 84.62 396 ASP A C 1
ATOM 3168 O O . ASP A 1 396 ? 13.485 13.229 -0.521 1.00 84.62 396 ASP A O 1
ATOM 3172 N N . ASP A 1 397 ? 13.779 12.805 -2.709 1.00 88.06 397 ASP A N 1
ATOM 3173 C CA . ASP A 1 397 ? 13.958 14.200 -3.131 1.00 88.06 397 ASP A CA 1
ATOM 3174 C C . ASP A 1 397 ? 12.646 14.999 -3.146 1.00 88.06 397 ASP A C 1
ATOM 3176 O O . ASP A 1 397 ? 12.661 16.226 -3.281 1.00 88.06 397 ASP A O 1
ATOM 3180 N N . ILE A 1 398 ? 11.486 14.347 -2.988 1.00 87.19 398 ILE A N 1
ATOM 3181 C CA . ILE A 1 398 ? 10.180 15.025 -2.904 1.00 87.19 398 ILE A CA 1
ATOM 3182 C C . ILE A 1 398 ? 10.188 16.099 -1.811 1.00 87.19 398 ILE A C 1
ATOM 3184 O O . ILE A 1 398 ? 9.605 17.176 -1.976 1.00 87.19 398 ILE A O 1
ATOM 3188 N N . SER A 1 399 ? 10.863 15.812 -0.697 1.00 84.19 399 SER A N 1
ATOM 3189 C CA . SER A 1 399 ? 10.967 16.713 0.450 1.00 84.19 399 SER A CA 1
ATOM 3190 C C . SER A 1 399 ? 11.675 18.038 0.121 1.00 84.19 399 SER A C 1
ATOM 3192 O O . SER A 1 399 ? 11.429 19.041 0.798 1.00 84.19 399 SER A O 1
ATOM 3194 N N . GLU A 1 400 ? 12.481 18.061 -0.947 1.00 85.19 400 GLU A N 1
ATOM 3195 C CA . GLU A 1 400 ? 13.262 19.208 -1.423 1.00 85.19 400 GLU A CA 1
ATOM 3196 C C . GLU A 1 400 ? 12.567 19.999 -2.552 1.00 85.19 400 GLU A C 1
ATOM 3198 O O . GLU A 1 400 ? 13.079 21.021 -3.017 1.00 85.19 400 GLU A O 1
ATOM 3203 N N . VAL A 1 401 ? 11.388 19.565 -3.013 1.00 86.88 401 VAL A N 1
ATOM 3204 C CA . VAL A 1 401 ? 10.664 20.233 -4.105 1.00 86.88 401 VAL A CA 1
ATOM 3205 C C . VAL A 1 401 ? 10.017 21.537 -3.622 1.00 86.88 401 VAL A C 1
ATOM 3207 O O . VAL A 1 401 ? 8.998 21.526 -2.934 1.00 86.88 401 VAL A O 1
ATOM 3210 N N . GLU A 1 402 ? 10.575 22.676 -4.051 1.00 83.06 402 GLU A N 1
ATOM 3211 C CA . GLU A 1 402 ? 10.066 24.019 -3.708 1.00 83.06 402 GLU A CA 1
ATOM 3212 C C . GLU A 1 402 ? 8.724 24.369 -4.385 1.00 83.06 402 GLU A C 1
ATOM 3214 O O . GLU A 1 402 ? 7.881 25.036 -3.792 1.00 83.06 402 GLU A O 1
ATOM 3219 N N . ASP A 1 403 ? 8.509 23.950 -5.640 1.00 85.62 403 ASP A N 1
ATOM 3220 C CA . ASP A 1 403 ? 7.278 24.240 -6.395 1.00 85.62 403 ASP A CA 1
ATOM 3221 C C . ASP A 1 403 ? 6.552 22.956 -6.789 1.00 85.62 403 ASP A C 1
ATOM 3223 O O . ASP A 1 403 ? 6.759 22.389 -7.869 1.00 85.62 403 ASP A O 1
ATOM 3227 N N . MET A 1 404 ? 5.648 22.541 -5.905 1.00 87.81 404 MET A N 1
ATOM 3228 C CA . MET A 1 404 ? 4.842 21.332 -6.054 1.00 87.81 404 MET A CA 1
ATOM 3229 C C . MET A 1 404 ? 3.895 21.374 -7.260 1.00 87.81 404 MET A C 1
ATOM 3231 O O . MET A 1 404 ? 3.448 20.320 -7.694 1.00 87.81 404 MET A O 1
ATOM 3235 N N . ASN A 1 405 ? 3.609 22.539 -7.863 1.00 86.50 405 ASN A N 1
ATOM 3236 C CA . ASN A 1 405 ? 2.674 22.628 -8.998 1.00 86.50 405 ASN A CA 1
ATOM 3237 C C . ASN A 1 405 ? 3.159 21.903 -10.260 1.00 86.50 405 ASN A C 1
ATOM 3239 O O . ASN A 1 405 ? 2.374 21.683 -11.179 1.00 86.50 405 ASN A O 1
ATOM 3243 N N . ASN A 1 406 ? 4.448 21.565 -10.324 1.00 84.62 406 ASN A N 1
ATOM 3244 C CA . ASN A 1 406 ? 5.041 20.861 -11.457 1.00 84.62 406 ASN A CA 1
ATOM 3245 C C . ASN A 1 406 ? 5.305 19.379 -11.167 1.00 84.62 406 ASN A C 1
ATOM 3247 O O . ASN A 1 406 ? 5.989 18.726 -11.963 1.00 84.62 406 ASN A O 1
ATOM 3251 N N . LEU A 1 407 ? 4.834 18.877 -10.024 1.00 90.12 407 LEU A N 1
ATOM 3252 C CA . LEU A 1 407 ? 5.005 17.490 -9.634 1.00 90.12 407 LEU A CA 1
ATOM 3253 C C . LEU A 1 407 ? 4.019 16.609 -10.415 1.00 90.12 407 LEU A C 1
ATOM 3255 O O . LEU A 1 407 ? 2.847 16.944 -10.565 1.00 90.12 407 LEU A O 1
ATOM 3259 N N . GLY A 1 408 ? 4.492 15.476 -10.914 1.00 90.19 408 GLY A N 1
ATOM 3260 C CA . GLY A 1 408 ? 3.668 14.488 -11.599 1.00 90.19 408 GLY A CA 1
ATOM 3261 C C . GLY A 1 408 ? 4.094 13.080 -11.220 1.00 90.19 408 GLY A C 1
ATOM 3262 O O . GLY A 1 408 ? 5.286 12.818 -11.071 1.00 90.19 408 GLY A O 1
ATOM 3263 N N . ILE A 1 409 ? 3.119 12.187 -11.076 1.00 91.06 409 ILE A N 1
ATOM 3264 C CA . ILE A 1 409 ? 3.339 10.762 -10.822 1.00 91.06 409 ILE A CA 1
ATOM 3265 C C . ILE A 1 409 ? 2.957 10.010 -12.090 1.00 91.06 409 ILE A C 1
ATOM 3267 O O . ILE A 1 409 ? 1.888 10.246 -12.664 1.00 91.06 409 ILE A O 1
ATOM 3271 N N . TYR A 1 410 ? 3.826 9.107 -12.526 1.00 89.31 410 TYR A N 1
ATOM 3272 C CA . TYR A 1 410 ? 3.639 8.334 -13.740 1.00 89.31 410 TYR A CA 1
ATOM 3273 C C . TYR A 1 410 ? 3.956 6.868 -13.499 1.00 89.31 410 TYR A C 1
ATOM 3275 O O . TYR A 1 410 ? 4.919 6.538 -12.820 1.00 89.31 410 TYR A O 1
ATOM 3283 N N . TYR A 1 411 ? 3.179 5.986 -14.114 1.00 86.19 411 TYR A N 1
ATOM 3284 C CA . TYR A 1 411 ? 3.539 4.585 -14.265 1.00 86.19 411 TYR A CA 1
ATOM 3285 C C . TYR A 1 411 ? 4.101 4.371 -15.665 1.00 86.19 411 TYR A C 1
ATOM 3287 O O . TYR A 1 411 ? 3.365 4.556 -16.637 1.00 86.19 411 TYR A O 1
ATOM 3295 N N . CYS A 1 412 ? 5.367 3.984 -15.782 1.00 85.06 412 CYS A N 1
ATOM 3296 C CA . CYS A 1 412 ? 6.012 3.674 -17.053 1.00 85.06 412 CYS A CA 1
ATOM 3297 C C . CYS A 1 412 ? 6.061 2.162 -17.285 1.00 85.06 412 CYS A C 1
ATOM 3299 O O . CYS A 1 412 ? 6.350 1.386 -16.380 1.00 85.06 412 CYS A O 1
ATOM 3301 N N . THR A 1 413 ? 5.771 1.739 -18.511 1.00 81.19 413 THR A N 1
ATOM 3302 C CA . THR A 1 413 ? 5.926 0.349 -18.964 1.00 81.19 413 THR A CA 1
ATOM 3303 C C . THR A 1 413 ? 7.366 0.083 -19.409 1.00 81.19 413 THR A C 1
ATOM 3305 O O . THR A 1 413 ? 8.119 1.022 -19.643 1.00 81.19 413 THR A O 1
ATOM 3308 N N . VAL A 1 414 ? 7.739 -1.183 -19.628 1.00 74.38 414 VAL A N 1
ATOM 3309 C CA . VAL A 1 414 ? 9.064 -1.552 -20.180 1.00 74.38 414 VAL A CA 1
ATOM 3310 C C . VAL A 1 414 ? 9.343 -0.951 -21.564 1.00 74.38 414 VAL A C 1
ATOM 3312 O O . VAL A 1 414 ? 10.495 -0.809 -21.955 1.00 74.38 414 VAL A O 1
ATOM 3315 N N . ASN A 1 415 ? 8.291 -0.566 -22.294 1.00 76.00 415 ASN A N 1
ATOM 3316 C CA . ASN A 1 415 ? 8.386 0.140 -23.572 1.00 76.00 415 ASN A CA 1
ATOM 3317 C C . ASN A 1 415 ? 8.408 1.664 -23.380 1.00 76.00 415 ASN A C 1
ATOM 3319 O O . ASN A 1 415 ? 8.125 2.406 -24.317 1.00 76.00 415 ASN A O 1
ATOM 3323 N N . SER A 1 416 ? 8.650 2.153 -22.163 1.00 82.88 416 SER A N 1
ATOM 3324 C CA . SER A 1 416 ? 8.773 3.580 -21.847 1.00 82.88 416 SER A CA 1
ATOM 3325 C C . SER A 1 416 ? 7.562 4.437 -22.202 1.00 82.88 416 SER A C 1
ATOM 3327 O O . SER A 1 416 ? 7.669 5.657 -22.310 1.00 82.88 416 SER A O 1
ATOM 3329 N N . ILE A 1 417 ? 6.402 3.801 -22.365 1.00 84.12 417 ILE A N 1
ATOM 3330 C CA . ILE A 1 417 ? 5.107 4.473 -22.419 1.00 84.12 417 ILE A CA 1
ATOM 3331 C C . ILE A 1 417 ? 4.645 4.636 -20.981 1.00 84.12 417 ILE A C 1
ATOM 3333 O O . ILE A 1 417 ? 4.565 3.649 -20.243 1.00 84.12 417 ILE A O 1
ATOM 3337 N N . CYS A 1 418 ? 4.344 5.870 -20.603 1.00 86.06 418 CYS A N 1
ATOM 3338 C CA . CYS A 1 418 ? 3.976 6.261 -19.259 1.00 86.06 418 CYS A CA 1
ATOM 3339 C C . CYS A 1 418 ? 2.525 6.762 -19.204 1.00 86.06 418 CYS A C 1
ATOM 3341 O O . CYS A 1 418 ? 2.045 7.460 -20.098 1.00 86.06 418 CYS A O 1
ATOM 3343 N N . THR A 1 419 ? 1.816 6.408 -18.133 1.00 86.62 419 THR A N 1
ATOM 3344 C CA . THR A 1 419 ? 0.462 6.895 -17.829 1.00 86.62 419 THR A CA 1
ATOM 3345 C C . THR A 1 419 ? 0.516 7.743 -16.566 1.00 86.62 419 THR A C 1
ATOM 3347 O O . THR A 1 419 ? 1.094 7.299 -15.577 1.00 86.62 419 THR A O 1
ATOM 3350 N N . SER A 1 420 ? -0.075 8.939 -16.578 1.00 88.75 420 SER A N 1
ATOM 3351 C CA . SER A 1 420 ? -0.186 9.750 -15.360 1.00 88.75 420 SER A CA 1
ATOM 3352 C C . SER A 1 420 ? -1.102 9.064 -14.343 1.00 88.75 420 SER A C 1
ATOM 3354 O O . SER A 1 420 ? -2.141 8.508 -14.707 1.00 88.75 420 SER A O 1
ATOM 3356 N N . LEU A 1 421 ? -0.693 9.084 -13.078 1.00 90.19 421 LEU A N 1
ATOM 3357 C CA . LEU A 1 421 ? -1.415 8.516 -11.944 1.00 90.19 421 LEU A CA 1
ATOM 3358 C C . LEU A 1 421 ? -1.929 9.630 -11.032 1.00 90.19 421 LEU A C 1
ATOM 3360 O O . LEU A 1 421 ? -1.461 10.767 -11.088 1.00 90.19 421 LEU A O 1
ATOM 3364 N N . GLU A 1 422 ? -2.879 9.284 -10.171 1.00 92.31 422 GLU A N 1
ATOM 3365 C CA . GLU A 1 422 ? -3.263 10.130 -9.044 1.00 92.31 422 GLU A CA 1
ATOM 3366 C C . GLU A 1 422 ? -2.586 9.659 -7.752 1.00 92.31 422 GLU A C 1
ATOM 3368 O O . GLU A 1 422 ? -2.150 8.515 -7.634 1.00 92.31 422 GLU A O 1
ATOM 3373 N N . GLY A 1 423 ? -2.493 10.549 -6.769 1.00 92.56 423 GLY A N 1
ATOM 3374 C CA . GLY A 1 423 ? -1.875 10.236 -5.488 1.00 92.56 423 GLY A CA 1
ATOM 3375 C C . GLY A 1 423 ? -1.885 11.402 -4.509 1.00 92.56 423 GLY A C 1
ATOM 3376 O O . GLY A 1 423 ? -2.409 12.483 -4.796 1.00 92.56 423 GLY A O 1
ATOM 3377 N N . TYR A 1 424 ? -1.287 11.173 -3.348 1.00 92.00 424 TYR A N 1
ATOM 3378 C CA . TYR A 1 424 ? -0.999 12.179 -2.340 1.00 92.00 424 TYR A CA 1
ATOM 3379 C C . TYR A 1 424 ? 0.499 12.262 -2.116 1.00 92.00 424 TYR A C 1
ATOM 3381 O O . TYR A 1 424 ? 1.197 11.254 -2.161 1.00 92.00 424 TYR A O 1
ATOM 3389 N N . VAL A 1 425 ? 0.976 13.469 -1.842 1.00 91.88 425 VAL A N 1
ATOM 3390 C CA . VAL A 1 425 ? 2.378 13.731 -1.538 1.00 91.88 425 VAL A CA 1
ATOM 3391 C C . VAL A 1 425 ? 2.470 14.636 -0.317 1.00 91.88 425 VAL A C 1
ATOM 3393 O O . VAL A 1 425 ? 1.667 15.563 -0.177 1.00 91.88 425 VAL A O 1
ATOM 3396 N N . ASN A 1 426 ? 3.437 14.376 0.556 1.00 88.62 426 ASN A N 1
ATOM 3397 C CA . ASN A 1 426 ? 3.756 15.200 1.714 1.00 88.62 426 ASN A CA 1
ATOM 3398 C C . ASN A 1 426 ? 5.161 15.794 1.571 1.00 88.62 426 ASN A C 1
ATOM 3400 O O . ASN A 1 426 ? 6.091 15.116 1.139 1.00 88.62 426 ASN A O 1
ATOM 3404 N N . ASN A 1 427 ? 5.316 17.062 1.941 1.00 87.19 427 ASN A N 1
ATOM 3405 C CA . ASN A 1 427 ? 6.622 17.694 2.094 1.00 87.19 427 ASN A CA 1
ATOM 3406 C C . ASN A 1 427 ? 6.625 18.638 3.310 1.00 87.19 427 ASN A C 1
ATOM 3408 O O . ASN A 1 427 ? 5.644 18.756 4.045 1.00 87.19 427 ASN A O 1
ATOM 3412 N N . SER A 1 428 ? 7.729 19.360 3.513 1.00 83.69 428 SER A N 1
ATOM 3413 C CA . SER A 1 428 ? 7.866 20.302 4.634 1.00 83.69 428 SER A CA 1
ATOM 3414 C C . SER A 1 428 ? 6.837 21.448 4.642 1.00 83.69 428 SER A C 1
ATOM 3416 O O . SER A 1 428 ? 6.615 22.065 5.685 1.00 83.69 428 SER A O 1
ATOM 3418 N N . GLU A 1 429 ? 6.178 21.732 3.515 1.00 85.56 429 GLU A N 1
ATOM 3419 C CA . GLU A 1 429 ? 5.144 22.762 3.395 1.00 85.56 429 GLU A CA 1
ATOM 3420 C C . GLU A 1 429 ? 3.706 22.243 3.563 1.00 85.56 429 GLU A C 1
ATOM 3422 O O . GLU A 1 429 ? 2.764 23.051 3.518 1.00 85.56 429 GLU A O 1
ATOM 3427 N N . GLY A 1 430 ? 3.524 20.927 3.707 1.00 88.62 430 GLY A N 1
ATOM 3428 C CA . GLY A 1 430 ? 2.242 20.263 3.926 1.00 88.62 430 GLY A CA 1
ATOM 3429 C C . GLY A 1 430 ? 1.891 19.222 2.861 1.00 88.62 430 GLY A C 1
ATOM 3430 O O . GLY A 1 430 ? 2.751 18.645 2.201 1.00 88.62 430 GLY A O 1
ATOM 3431 N N . TYR A 1 431 ? 0.589 18.992 2.696 1.00 90.38 431 TYR A N 1
ATOM 3432 C CA . TYR A 1 431 ? 0.052 17.887 1.905 1.00 90.38 431 TYR A CA 1
ATOM 3433 C C . TYR A 1 431 ? -0.501 18.344 0.555 1.00 90.38 431 TYR A C 1
ATOM 3435 O O . TYR A 1 431 ? -1.137 19.395 0.444 1.00 90.38 431 TYR A O 1
ATOM 3443 N N . TYR A 1 432 ? -0.325 17.514 -0.467 1.00 91.69 432 TYR A N 1
ATOM 3444 C CA . TYR A 1 432 ? -0.727 17.793 -1.840 1.00 91.69 432 TYR A CA 1
ATOM 3445 C C . TYR A 1 432 ? -1.445 16.584 -2.434 1.00 91.69 432 TYR A C 1
ATOM 3447 O O . TYR A 1 432 ? -1.062 15.443 -2.196 1.00 91.69 432 TYR A O 1
ATOM 3455 N N . LYS A 1 433 ? -2.487 16.829 -3.229 1.00 92.56 433 LYS A N 1
ATOM 3456 C CA . LYS A 1 433 ? -3.109 15.820 -4.092 1.00 92.56 433 LYS A CA 1
ATOM 3457 C C . LYS A 1 433 ? -2.632 16.040 -5.519 1.00 92.56 433 LYS A C 1
ATOM 3459 O O . LYS A 1 433 ? -2.755 17.152 -6.030 1.00 92.56 433 LYS A O 1
ATOM 3464 N N . ILE A 1 434 ? -2.160 14.980 -6.157 1.00 92.75 434 ILE A N 1
ATOM 3465 C CA . ILE A 1 434 ? -1.852 14.948 -7.585 1.00 92.75 434 ILE A CA 1
ATOM 3466 C C . ILE A 1 434 ? -3.001 14.227 -8.280 1.00 92.75 434 ILE A C 1
ATOM 3468 O O . ILE A 1 434 ? -3.378 13.119 -7.903 1.00 92.75 434 ILE A O 1
ATOM 3472 N N . GLU A 1 435 ? -3.607 14.880 -9.260 1.00 90.00 435 GLU A N 1
ATOM 3473 C CA . GLU A 1 435 ? -4.672 14.303 -10.074 1.00 90.00 435 GLU A CA 1
ATOM 3474 C C . GLU A 1 435 ? -4.092 13.643 -11.329 1.00 90.00 435 GLU A C 1
ATOM 3476 O O . GLU A 1 435 ? -3.053 14.056 -11.836 1.00 90.00 435 GLU A O 1
ATOM 3481 N N . SER A 1 436 ? -4.805 12.668 -11.900 1.00 84.50 436 SER A N 1
ATOM 3482 C CA . SER A 1 436 ? -4.367 11.922 -13.093 1.00 84.50 436 SER A CA 1
ATOM 3483 C C . SER A 1 436 ? -4.236 12.767 -14.373 1.00 84.50 436 SER A C 1
ATOM 3485 O O . SER A 1 436 ? -3.844 12.261 -15.420 1.00 84.50 436 SER A O 1
ATOM 3487 N N . ASN A 1 437 ? -4.632 14.043 -14.332 1.00 82.44 437 ASN A N 1
ATOM 3488 C CA . ASN A 1 437 ? -4.417 15.024 -15.399 1.00 82.44 437 ASN A CA 1
ATOM 3489 C C . ASN A 1 437 ? -3.157 15.886 -15.166 1.00 82.44 437 ASN A 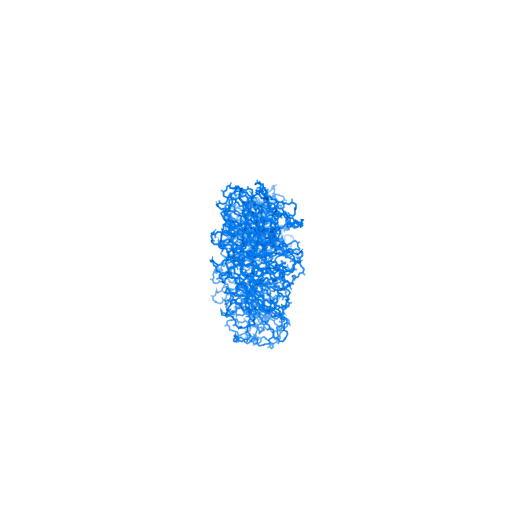C 1
ATOM 3491 O O . ASN A 1 437 ? -2.920 16.825 -15.925 1.00 82.44 437 ASN A O 1
ATOM 3495 N N . GLY A 1 438 ? -2.380 15.592 -14.118 1.00 81.12 438 GLY A N 1
ATOM 3496 C CA . GLY A 1 438 ? -1.184 16.326 -13.710 1.00 81.12 438 GLY A CA 1
ATOM 3497 C C . GLY A 1 438 ? -1.447 17.571 -12.858 1.00 81.12 438 GLY A C 1
ATOM 3498 O O . GLY A 1 438 ? -0.496 18.265 -12.511 1.00 81.12 438 GLY A O 1
ATOM 3499 N N . ASN A 1 439 ? -2.700 17.890 -12.513 1.00 87.25 439 ASN A N 1
ATOM 3500 C CA . ASN A 1 439 ? -2.980 19.013 -11.621 1.00 87.25 439 ASN A CA 1
ATOM 3501 C C . ASN A 1 439 ? -2.559 18.679 -10.191 1.00 87.25 439 ASN A C 1
ATOM 3503 O O . ASN A 1 439 ? -2.932 17.635 -9.653 1.00 87.25 439 ASN A O 1
ATOM 3507 N N . VAL A 1 440 ? -1.866 19.617 -9.550 1.00 91.06 440 VAL A N 1
ATOM 3508 C CA . VAL A 1 440 ? -1.487 19.512 -8.140 1.00 91.06 440 VAL A CA 1
ATOM 3509 C C . VAL A 1 440 ? -2.317 20.482 -7.310 1.00 91.06 440 VAL A C 1
ATOM 3511 O O . VAL A 1 440 ? -2.436 21.665 -7.628 1.00 91.06 440 VAL A O 1
ATOM 3514 N N . ILE A 1 441 ? -2.919 19.973 -6.239 1.00 91.25 441 ILE A N 1
ATOM 3515 C CA . ILE A 1 441 ? -3.784 20.726 -5.332 1.00 91.25 441 ILE A CA 1
ATOM 3516 C C . ILE A 1 441 ? -3.165 20.676 -3.938 1.00 91.25 441 ILE A C 1
ATOM 3518 O O . ILE A 1 441 ? -3.126 19.611 -3.321 1.00 91.25 441 ILE A O 1
ATOM 3522 N N . LYS A 1 442 ? -2.731 21.829 -3.415 1.00 91.19 442 LYS A N 1
ATOM 3523 C CA . LYS A 1 442 ? -2.349 21.949 -2.001 1.00 91.19 442 LYS A CA 1
ATOM 3524 C C . LYS A 1 442 ? -3.580 21.741 -1.122 1.00 91.19 442 LYS A C 1
ATOM 3526 O O . LYS A 1 442 ? -4.610 22.391 -1.318 1.00 91.19 442 LYS A O 1
ATOM 3531 N N . LEU A 1 443 ? -3.484 20.819 -0.174 1.00 89.31 443 LEU A N 1
ATOM 3532 C CA . LEU A 1 443 ? -4.570 20.468 0.725 1.00 89.31 443 LEU A CA 1
ATOM 3533 C C . LEU A 1 443 ? -4.508 21.370 1.959 1.00 89.31 443 LEU A C 1
ATOM 3535 O O . LEU A 1 443 ? -3.571 21.301 2.748 1.00 89.31 443 LEU A O 1
ATOM 3539 N N . ASN A 1 444 ? -5.523 22.215 2.117 1.00 85.62 444 ASN A N 1
ATOM 3540 C CA . ASN A 1 444 ? -5.718 23.019 3.324 1.00 85.62 444 ASN A CA 1
ATOM 3541 C C . ASN A 1 444 ? -6.643 22.291 4.300 1.00 85.62 444 ASN A C 1
ATOM 3543 O O . ASN A 1 444 ? -7.323 21.340 3.914 1.00 85.62 444 ASN A O 1
ATOM 3547 N N . ASP A 1 445 ? -6.758 22.804 5.524 1.00 75.31 445 ASP A N 1
ATOM 3548 C CA . ASP A 1 445 ? -7.607 22.195 6.544 1.00 75.31 445 ASP A CA 1
ATOM 3549 C C . ASP A 1 445 ? -9.074 22.003 6.095 1.00 75.31 445 ASP A C 1
ATOM 3551 O O . ASP A 1 445 ? -9.690 20.981 6.382 1.00 75.31 445 ASP A O 1
ATOM 3555 N N . ASP A 1 446 ? -9.643 22.901 5.301 1.00 74.94 446 ASP A N 1
ATOM 3556 C CA . ASP A 1 446 ? -11.038 22.762 4.847 1.00 74.94 446 ASP A CA 1
ATOM 3557 C C . ASP A 1 446 ? -11.210 21.857 3.610 1.00 74.94 446 ASP A C 1
ATOM 3559 O O . ASP A 1 446 ? -12.274 21.818 2.987 1.00 74.94 446 ASP A O 1
ATOM 3563 N N . SER A 1 447 ? -10.159 21.147 3.199 1.00 80.19 447 SER A N 1
ATOM 3564 C CA . SER A 1 447 ? -10.187 20.288 2.019 1.00 80.19 447 SER A CA 1
ATOM 3565 C C . SER A 1 447 ? -11.111 19.083 2.206 1.00 80.19 447 SER A C 1
ATOM 3567 O O . SER A 1 447 ? -10.981 18.328 3.164 1.00 80.19 447 SER A O 1
ATOM 3569 N N . VAL A 1 448 ? -11.973 18.818 1.217 1.00 83.19 448 VAL A N 1
ATOM 3570 C CA . VAL A 1 448 ? -12.833 17.613 1.162 1.00 83.19 448 VAL A CA 1
ATOM 3571 C C . VAL A 1 448 ? -12.050 16.297 1.068 1.00 83.19 448 VAL A C 1
ATOM 3573 O O . VAL A 1 448 ? -12.633 15.217 1.175 1.00 83.19 448 VAL A O 1
ATOM 3576 N N . TYR A 1 449 ? -10.741 16.390 0.822 1.00 82.69 449 TYR A N 1
ATOM 3577 C CA . TYR A 1 449 ? -9.824 15.258 0.774 1.00 82.69 449 TYR A CA 1
ATOM 3578 C C . TYR A 1 449 ? -9.280 14.878 2.157 1.00 82.69 449 TYR A C 1
ATOM 3580 O O . TYR A 1 449 ? -8.758 13.772 2.281 1.00 82.69 449 TYR A O 1
ATOM 3588 N N . PHE A 1 450 ? -9.431 15.753 3.163 1.00 85.88 450 PHE A N 1
ATOM 3589 C CA . PHE A 1 450 ? -9.131 15.445 4.558 1.00 85.88 450 PHE A CA 1
ATOM 3590 C C . PHE A 1 450 ? -10.353 14.954 5.307 1.00 85.88 450 PHE A C 1
ATOM 3592 O O . PHE A 1 450 ? -11.464 15.462 5.140 1.00 85.88 450 PHE A O 1
ATOM 3599 N N . VAL A 1 451 ? -10.116 13.994 6.193 1.00 82.31 451 VAL A N 1
ATOM 3600 C CA . VAL A 1 451 ? -11.122 13.507 7.127 1.00 82.31 451 VAL A CA 1
ATOM 3601 C C . VAL A 1 451 ? -10.543 13.400 8.530 1.00 82.31 451 VAL A C 1
ATOM 3603 O O . VAL A 1 451 ? -9.403 12.983 8.732 1.00 82.31 451 VAL A O 1
ATOM 3606 N N . ASP A 1 452 ? -11.356 13.786 9.508 1.00 77.38 452 ASP A N 1
ATOM 3607 C CA . ASP A 1 452 ? -11.026 13.653 10.931 1.00 77.38 452 ASP A CA 1
ATOM 3608 C C . ASP A 1 452 ? -11.411 12.282 11.484 1.00 77.38 452 ASP A C 1
ATOM 3610 O O . ASP A 1 452 ? -10.934 11.872 12.536 1.00 77.38 452 ASP A O 1
ATOM 3614 N N . ILE A 1 453 ? -12.300 11.577 10.782 1.00 77.50 453 ILE A N 1
ATOM 3615 C CA . ILE A 1 453 ? -12.862 10.299 11.204 1.00 77.50 453 ILE A CA 1
ATOM 3616 C C . ILE A 1 453 ? -12.789 9.347 10.025 1.00 77.50 453 ILE A C 1
ATOM 3618 O O . ILE A 1 453 ? -13.333 9.638 8.952 1.00 77.50 453 ILE A O 1
ATOM 3622 N N . CYS A 1 454 ? -12.176 8.189 10.249 1.00 81.50 454 CYS A N 1
ATOM 3623 C CA . CYS A 1 454 ? -12.202 7.135 9.260 1.00 81.50 454 CYS A CA 1
ATOM 3624 C C . CYS A 1 454 ? -13.452 6.261 9.403 1.00 81.50 454 CYS A C 1
ATOM 3626 O O . CYS A 1 454 ? -13.685 5.643 10.437 1.00 81.50 454 CYS A O 1
ATOM 3628 N N . ASN A 1 455 ? -14.264 6.224 8.352 1.00 79.94 455 ASN A N 1
ATOM 3629 C CA . ASN A 1 455 ? -15.452 5.389 8.224 1.00 79.94 455 ASN A CA 1
ATOM 3630 C C . ASN A 1 455 ? -15.654 5.025 6.744 1.00 79.94 455 ASN A C 1
ATOM 3632 O O . ASN A 1 455 ? -14.942 5.535 5.877 1.00 79.94 455 ASN A O 1
ATOM 3636 N N . SER A 1 456 ? -16.621 4.160 6.443 1.00 79.19 456 SER A N 1
ATOM 3637 C CA . SER A 1 456 ? -16.885 3.698 5.072 1.00 79.19 456 SER A CA 1
ATOM 3638 C C . SER A 1 456 ? -17.214 4.823 4.078 1.00 79.19 456 SER A C 1
ATOM 3640 O O . SER A 1 456 ? -16.876 4.713 2.904 1.00 79.19 456 SER A O 1
ATOM 3642 N N . GLU A 1 457 ? -17.798 5.944 4.520 1.00 82.69 457 GLU A N 1
ATOM 3643 C CA . GLU A 1 457 ? -18.079 7.112 3.659 1.00 82.69 457 GLU A CA 1
ATOM 3644 C C . GLU A 1 457 ? -16.813 7.904 3.281 1.00 82.69 457 GLU A C 1
ATOM 3646 O O . GLU A 1 457 ? -16.808 8.706 2.339 1.00 82.69 457 GLU A O 1
ATOM 3651 N N . ASN A 1 458 ? -15.736 7.693 4.033 1.00 86.75 458 ASN A N 1
ATOM 3652 C CA . ASN A 1 458 ? -14.456 8.369 3.894 1.00 86.75 458 ASN A CA 1
ATOM 3653 C C . ASN A 1 458 ? -13.350 7.461 3.347 1.00 86.75 458 ASN A C 1
ATOM 3655 O O . ASN A 1 458 ? -12.196 7.887 3.299 1.00 86.75 458 ASN A O 1
ATOM 3659 N N . LEU A 1 459 ? -13.701 6.248 2.910 1.00 87.44 459 LEU A N 1
ATOM 3660 C CA . LEU A 1 459 ? -12.779 5.285 2.319 1.00 87.44 459 LEU A CA 1
ATOM 3661 C C . LEU A 1 459 ? -11.937 5.932 1.206 1.00 87.44 459 LEU A C 1
ATOM 3663 O O . LEU A 1 459 ? -12.463 6.619 0.326 1.00 87.44 459 LEU A O 1
ATOM 3667 N N . GLY A 1 460 ? -10.622 5.733 1.277 1.00 87.00 460 GLY A N 1
ATOM 3668 C CA . GLY A 1 460 ? -9.657 6.269 0.327 1.00 87.00 460 GLY A CA 1
ATOM 3669 C C . GLY A 1 460 ? -9.208 7.711 0.587 1.00 87.00 460 GLY A C 1
ATOM 3670 O O . GLY A 1 460 ? -8.250 8.171 -0.030 1.00 87.00 460 GLY A O 1
ATOM 3671 N N . LYS A 1 461 ? -9.845 8.464 1.489 1.00 89.12 461 LYS A N 1
ATOM 3672 C CA . LYS A 1 461 ? -9.440 9.852 1.790 1.00 89.12 461 LYS A CA 1
ATOM 3673 C C . LYS A 1 461 ? -8.246 9.902 2.743 1.00 89.12 461 LYS A C 1
ATOM 3675 O O . LYS A 1 461 ? -8.004 8.954 3.483 1.00 89.12 461 LYS A O 1
ATOM 3680 N N . LEU A 1 462 ? -7.525 11.022 2.744 1.00 89.25 462 LEU A N 1
ATOM 3681 C CA . LEU A 1 462 ? -6.364 11.235 3.606 1.00 89.25 462 LEU A CA 1
ATOM 3682 C C . LEU A 1 462 ? -6.822 11.648 5.014 1.00 89.25 462 LEU A C 1
ATOM 3684 O O . LEU A 1 462 ? -7.727 12.472 5.172 1.00 89.25 462 LEU A O 1
ATOM 3688 N N . MET A 1 463 ? -6.204 11.088 6.047 1.00 85.62 463 MET A N 1
ATOM 3689 C CA . MET A 1 463 ? -6.462 11.475 7.432 1.00 85.62 463 MET A CA 1
ATOM 3690 C C . MET A 1 463 ? -5.830 12.838 7.732 1.00 85.62 463 MET A C 1
ATOM 3692 O O . MET A 1 463 ? -4.728 13.131 7.287 1.00 85.62 463 MET A O 1
ATOM 3696 N N . ARG A 1 464 ? -6.506 13.696 8.504 1.00 80.25 464 ARG A N 1
ATOM 3697 C CA . ARG A 1 464 ? -5.954 15.025 8.836 1.00 80.25 464 ARG A CA 1
ATOM 3698 C C . ARG A 1 464 ? -4.742 14.947 9.767 1.00 80.25 464 ARG A C 1
ATOM 3700 O O . ARG A 1 464 ? -3.790 15.703 9.617 1.00 80.25 464 ARG A O 1
ATOM 3707 N N . ALA A 1 465 ? -4.801 14.057 10.754 1.00 73.06 465 ALA A N 1
ATOM 3708 C CA . ALA A 1 465 ? -3.788 13.966 11.805 1.00 73.06 465 ALA A CA 1
ATOM 3709 C C . ALA A 1 465 ? -2.501 13.245 11.369 1.00 73.06 465 ALA A C 1
ATOM 3711 O O . ALA A 1 465 ? -1.482 13.371 12.040 1.00 73.06 465 ALA A O 1
ATOM 3712 N N . THR A 1 466 ? -2.555 12.466 10.287 1.00 81.81 466 THR A N 1
ATOM 3713 C CA . THR A 1 466 ? -1.484 11.556 9.859 1.00 81.81 466 THR A CA 1
ATOM 3714 C C . THR A 1 466 ? -1.479 11.444 8.341 1.00 81.81 466 THR A C 1
ATOM 3716 O O . THR A 1 466 ? -2.556 11.455 7.748 1.00 81.81 466 THR A O 1
ATOM 3719 N N . PHE A 1 467 ? -0.330 11.208 7.709 1.00 84.62 467 PHE A N 1
ATOM 3720 C CA . PHE A 1 467 ? -0.257 10.940 6.269 1.00 84.62 467 PHE A CA 1
ATOM 3721 C C . PHE A 1 467 ? -0.669 9.500 5.912 1.00 84.62 467 PHE A C 1
ATOM 3723 O O . PHE A 1 467 ? 0.063 8.754 5.284 1.00 84.62 467 PHE A O 1
ATOM 3730 N N . ASN A 1 468 ? -1.870 9.110 6.342 1.00 88.12 468 ASN A N 1
ATOM 3731 C CA . ASN A 1 468 ? -2.438 7.778 6.155 1.00 88.12 468 ASN A CA 1
ATOM 3732 C C . ASN A 1 468 ? -3.774 7.879 5.426 1.00 88.12 468 ASN A C 1
ATOM 3734 O O . ASN A 1 468 ? -4.512 8.856 5.586 1.00 88.12 468 ASN A O 1
ATOM 3738 N N . ILE A 1 469 ? -4.123 6.847 4.667 1.00 89.12 469 ILE A N 1
ATOM 3739 C CA . ILE A 1 469 ? -5.425 6.721 4.021 1.00 89.12 469 ILE A CA 1
ATOM 3740 C C . ILE A 1 469 ? -6.434 6.085 4.972 1.00 89.12 469 ILE A C 1
ATOM 3742 O O . ILE A 1 469 ? -6.140 5.137 5.692 1.00 89.12 469 ILE A O 1
ATOM 3746 N N . CYS A 1 470 ? -7.661 6.595 4.951 1.00 88.62 470 CYS A N 1
ATOM 3747 C CA . CYS A 1 470 ? -8.793 5.959 5.598 1.00 88.62 470 CYS A CA 1
ATOM 3748 C C . CYS A 1 470 ? -9.227 4.694 4.841 1.00 88.62 470 CYS A C 1
ATOM 3750 O O . CYS A 1 470 ? -9.606 4.756 3.674 1.00 88.62 470 CYS A O 1
ATOM 3752 N N . LEU A 1 471 ? -9.261 3.561 5.539 1.00 86.69 471 LEU A N 1
ATOM 3753 C CA . LEU A 1 471 ? -9.645 2.237 5.046 1.00 86.69 471 LEU A CA 1
ATOM 3754 C C . LEU A 1 471 ? -11.053 1.813 5.509 1.00 86.69 471 LEU A C 1
ATOM 3756 O O . LEU A 1 471 ? -11.346 0.632 5.650 1.00 86.69 471 LEU A O 1
ATOM 3760 N N . GLY A 1 472 ? -11.949 2.768 5.780 1.00 75.06 472 GLY A N 1
ATOM 3761 C CA . GLY A 1 472 ? -13.353 2.461 6.087 1.00 75.06 472 GLY A CA 1
ATOM 3762 C C . GLY A 1 472 ? -13.663 2.137 7.556 1.00 75.06 472 GLY A C 1
ATOM 3763 O O . GLY A 1 472 ? -14.748 1.649 7.858 1.00 75.06 472 GLY A O 1
ATOM 3764 N N . GLY A 1 473 ? -12.742 2.435 8.471 1.00 70.75 473 GLY A N 1
ATOM 3765 C CA . GLY A 1 473 ? -12.826 2.121 9.905 1.00 70.75 473 GLY A CA 1
ATOM 3766 C C . GLY A 1 473 ? -11.445 1.929 10.539 1.00 70.75 473 GLY A C 1
ATOM 3767 O O . GLY A 1 473 ? -11.295 2.054 11.751 1.00 70.75 473 GLY A O 1
ATOM 3768 N N . GLU A 1 474 ? -10.435 1.708 9.698 1.00 76.12 474 GLU A N 1
ATOM 3769 C CA . GLU A 1 474 ? -9.015 1.672 10.044 1.00 76.12 474 GLU A CA 1
ATOM 3770 C C . GLU A 1 474 ? -8.244 2.723 9.242 1.00 76.12 474 GLU A C 1
ATOM 3772 O O . GLU A 1 474 ? -8.731 3.220 8.230 1.00 76.12 474 GLU A O 1
ATOM 3777 N N . ILE A 1 475 ? -7.036 3.062 9.675 1.00 81.25 475 ILE A N 1
ATOM 3778 C CA . ILE A 1 475 ? -6.108 3.891 8.899 1.00 81.25 475 ILE A CA 1
ATOM 3779 C C . ILE A 1 475 ? -5.026 2.990 8.310 1.00 81.25 475 ILE A C 1
ATOM 3781 O O . ILE A 1 475 ? -4.678 1.982 8.923 1.00 81.25 475 ILE A O 1
ATOM 3785 N N . SER A 1 476 ? -4.515 3.332 7.130 1.00 81.75 476 SER A N 1
ATOM 3786 C CA . SER A 1 476 ? -3.386 2.618 6.542 1.00 81.75 476 SER A CA 1
ATOM 3787 C C . SER A 1 476 ? -2.174 2.674 7.463 1.00 81.75 476 SER A C 1
ATOM 3789 O O . SER A 1 476 ? -1.944 3.677 8.139 1.00 81.75 476 SER A O 1
ATOM 3791 N N . ASP A 1 477 ? -1.401 1.598 7.459 1.00 75.00 477 ASP A N 1
ATOM 3792 C CA . ASP A 1 477 ? -0.112 1.531 8.134 1.00 75.00 477 ASP A CA 1
ATOM 3793 C C . ASP A 1 477 ? 1.002 1.902 7.146 1.00 75.00 477 ASP A C 1
ATOM 3795 O O . ASP A 1 477 ? 1.314 1.111 6.255 1.00 75.00 477 ASP A O 1
ATOM 3799 N N . SER A 1 478 ? 1.563 3.109 7.278 1.00 68.44 478 SER A N 1
ATOM 3800 C CA . SER A 1 478 ? 2.683 3.576 6.449 1.00 68.44 478 SER A CA 1
ATOM 3801 C C . SER A 1 478 ? 4.019 2.916 6.807 1.00 68.44 478 SER A C 1
ATOM 3803 O O . SER A 1 478 ? 4.959 2.994 6.028 1.00 68.44 478 SER A O 1
ATOM 3805 N N . SER A 1 479 ? 4.120 2.230 7.955 1.00 66.38 479 SER A N 1
ATOM 3806 C CA . SER A 1 479 ? 5.398 1.701 8.455 1.00 66.38 479 SER A CA 1
ATOM 3807 C C . SER A 1 479 ? 5.809 0.348 7.867 1.00 66.38 479 SER A C 1
ATOM 3809 O O . SER A 1 479 ? 6.960 -0.055 8.021 1.00 66.38 479 SER A O 1
ATOM 3811 N N . ASN A 1 480 ? 4.887 -0.350 7.197 1.00 66.56 480 ASN A N 1
ATOM 3812 C CA . ASN A 1 480 ? 5.061 -1.749 6.796 1.00 66.56 480 ASN A CA 1
ATOM 3813 C C . ASN A 1 480 ? 4.945 -1.994 5.278 1.00 66.56 480 ASN A C 1
ATOM 3815 O O . ASN A 1 480 ? 4.823 -3.152 4.885 1.00 66.56 480 ASN A O 1
ATOM 3819 N N . ASN A 1 481 ? 4.961 -0.945 4.436 1.00 71.44 481 ASN A N 1
ATOM 3820 C CA . ASN A 1 481 ? 4.812 -1.037 2.967 1.00 71.44 481 ASN A CA 1
ATOM 3821 C C . ASN A 1 481 ? 3.691 -2.005 2.543 1.00 71.44 481 ASN A C 1
ATOM 3823 O O . ASN A 1 481 ? 3.884 -2.888 1.711 1.00 71.44 481 ASN A O 1
ATOM 3827 N N . VAL A 1 482 ? 2.535 -1.895 3.205 1.00 83.69 482 VAL A N 1
ATOM 3828 C CA . VAL A 1 482 ? 1.378 -2.753 2.940 1.00 83.69 482 VAL A CA 1
ATOM 3829 C C . VAL A 1 482 ? 0.504 -2.083 1.898 1.00 83.69 482 VAL A C 1
ATOM 3831 O O . VAL A 1 482 ? 0.055 -0.954 2.095 1.00 83.69 482 VAL A O 1
ATOM 3834 N N . ASP A 1 483 ? 0.177 -2.829 0.854 1.00 90.00 483 ASP A N 1
ATOM 3835 C CA . ASP A 1 483 ? -0.704 -2.370 -0.204 1.00 90.00 483 ASP A CA 1
ATOM 3836 C C . ASP A 1 483 ? -2.179 -2.642 0.090 1.00 90.00 483 ASP A C 1
ATOM 3838 O O . ASP A 1 483 ? -2.569 -3.585 0.799 1.00 90.00 483 ASP A O 1
ATOM 3842 N N . TYR A 1 484 ? -3.037 -1.845 -0.545 1.00 91.88 484 TYR A N 1
ATOM 3843 C CA . TYR A 1 484 ? -4.485 -1.965 -0.415 1.00 91.88 484 TYR A CA 1
ATOM 3844 C C . TYR A 1 484 ? -5.178 -1.908 -1.772 1.00 91.88 484 TYR A C 1
ATOM 3846 O O . TYR A 1 484 ? -4.686 -1.325 -2.733 1.00 91.88 484 TYR A O 1
ATOM 3854 N N . ILE A 1 485 ? -6.384 -2.464 -1.842 1.00 91.56 485 ILE A N 1
ATOM 3855 C CA . ILE A 1 485 ? -7.324 -2.178 -2.927 1.00 91.56 485 ILE A CA 1
ATOM 3856 C C . ILE A 1 485 ? -8.588 -1.614 -2.295 1.00 91.56 485 ILE A C 1
ATOM 3858 O O . ILE A 1 485 ? -9.195 -2.255 -1.445 1.00 91.56 485 ILE A O 1
ATOM 3862 N N . VAL A 1 486 ? -9.015 -0.426 -2.705 1.00 91.06 486 VAL A N 1
ATOM 3863 C CA . VAL A 1 486 ? -10.231 0.214 -2.179 1.00 91.06 486 VAL A CA 1
ATOM 3864 C C . VAL A 1 486 ? -11.240 0.452 -3.285 1.00 91.06 486 VAL A C 1
ATOM 3866 O O . VAL A 1 486 ? -10.871 0.754 -4.420 1.00 91.06 486 VAL A O 1
ATOM 3869 N N . LYS A 1 487 ? -12.532 0.360 -2.971 1.00 88.25 487 LYS A N 1
ATOM 3870 C CA . LYS A 1 487 ? -13.601 0.672 -3.924 1.00 88.25 487 LYS A CA 1
ATOM 3871 C C . LYS A 1 487 ? -14.097 2.105 -3.750 1.00 88.25 487 LYS A C 1
ATOM 3873 O O . LYS A 1 487 ? -15.085 2.382 -3.076 1.00 88.25 487 LYS A O 1
ATOM 3878 N N . GLU A 1 488 ? -13.445 3.042 -4.424 1.00 86.12 488 GLU A N 1
ATOM 3879 C CA . GLU A 1 488 ? -13.855 4.446 -4.452 1.00 86.12 488 GLU A CA 1
ATOM 3880 C C . GLU A 1 488 ? -14.817 4.715 -5.616 1.00 86.12 488 GLU A C 1
ATOM 3882 O O . GLU A 1 488 ? -14.514 4.437 -6.774 1.00 86.12 488 GLU A O 1
ATOM 3887 N N . ASN A 1 489 ? -15.982 5.317 -5.354 1.00 83.00 489 ASN A N 1
ATOM 3888 C CA . ASN A 1 489 ? -16.930 5.717 -6.409 1.00 83.00 489 ASN A CA 1
ATOM 3889 C C . ASN A 1 489 ? -17.300 4.577 -7.386 1.00 83.00 489 ASN A C 1
ATOM 3891 O O . ASN A 1 489 ? -17.504 4.816 -8.578 1.00 83.00 489 ASN A O 1
ATOM 3895 N N . LYS A 1 490 ? -17.422 3.339 -6.878 1.00 83.81 490 LYS A N 1
ATOM 3896 C CA . LYS A 1 490 ? -17.688 2.105 -7.652 1.00 83.81 490 LYS A CA 1
ATOM 3897 C C . LYS A 1 490 ? -16.540 1.648 -8.565 1.00 83.81 490 LYS A C 1
ATOM 3899 O O . LYS A 1 490 ? -16.763 0.790 -9.420 1.00 83.81 490 LYS A O 1
ATOM 3904 N N . LYS A 1 491 ? -15.339 2.195 -8.401 1.00 86.75 491 LYS A N 1
ATOM 3905 C CA . LYS A 1 491 ? -14.120 1.726 -9.057 1.00 86.75 491 LYS A CA 1
ATOM 3906 C C . LYS A 1 491 ? -13.143 1.207 -8.021 1.00 86.75 491 LYS A C 1
ATOM 3908 O O . LYS A 1 491 ? -12.960 1.845 -6.989 1.00 86.75 491 LYS A O 1
ATOM 3913 N N . TYR A 1 492 ? -12.522 0.076 -8.305 1.00 87.88 492 TYR A N 1
ATOM 3914 C CA . TYR A 1 492 ? -11.424 -0.406 -7.489 1.00 87.88 492 TYR A CA 1
ATOM 3915 C C . TYR A 1 492 ? -10.141 0.328 -7.853 1.00 87.88 492 TYR A C 1
ATOM 3917 O O . TYR A 1 492 ? -9.818 0.501 -9.030 1.00 87.88 492 TYR A O 1
ATOM 3925 N N . LYS A 1 493 ? -9.424 0.764 -6.826 1.00 89.56 493 LYS A N 1
ATOM 3926 C CA . LYS A 1 493 ? -8.128 1.409 -6.943 1.00 89.56 493 LYS A CA 1
ATOM 3927 C C . LYS A 1 493 ? -7.125 0.660 -6.096 1.00 89.56 493 LYS A C 1
ATOM 3929 O O . LYS A 1 493 ? -7.383 0.432 -4.917 1.00 89.56 493 LYS A O 1
ATOM 3934 N N . TYR A 1 494 ? -6.007 0.307 -6.704 1.00 90.31 494 TYR A N 1
ATOM 3935 C CA . TYR A 1 494 ? -4.821 -0.143 -5.998 1.00 90.31 494 TYR A CA 1
ATOM 3936 C C . TYR A 1 494 ? -4.164 1.073 -5.348 1.00 90.31 494 TYR A C 1
ATOM 3938 O O . TYR A 1 494 ? -4.019 2.119 -5.987 1.00 90.31 494 TYR A O 1
ATOM 3946 N N . ILE A 1 495 ? -3.846 0.936 -4.070 1.00 90.31 495 ILE A N 1
ATOM 3947 C CA . ILE A 1 495 ? -3.168 1.927 -3.254 1.00 90.31 495 ILE A CA 1
ATOM 3948 C C . ILE A 1 495 ? -1.825 1.340 -2.864 1.00 90.31 495 ILE A C 1
ATOM 3950 O O . ILE A 1 495 ? -1.784 0.309 -2.195 1.00 90.31 495 ILE A O 1
ATOM 3954 N N . ASP A 1 496 ? -0.784 2.056 -3.254 1.00 87.19 496 ASP A N 1
ATOM 3955 C CA . ASP A 1 496 ? 0.611 1.755 -2.959 1.00 87.19 496 ASP A CA 1
ATOM 3956 C C . ASP A 1 496 ? 1.163 2.899 -2.100 1.00 87.19 496 ASP A C 1
ATOM 3958 O O . ASP A 1 496 ? 0.956 4.079 -2.423 1.00 87.19 496 ASP A O 1
ATOM 3962 N N . ILE A 1 497 ? 1.765 2.569 -0.962 1.00 85.62 497 ILE A N 1
ATOM 3963 C CA . ILE A 1 497 ? 2.215 3.539 0.042 1.00 85.62 497 ILE A CA 1
ATOM 3964 C C . ILE A 1 497 ? 3.736 3.461 0.128 1.00 85.62 497 ILE A C 1
ATOM 3966 O O . ILE A 1 497 ? 4.284 2.466 0.590 1.00 85.62 497 ILE A O 1
ATOM 3970 N N . TYR A 1 498 ? 4.395 4.542 -0.289 1.00 79.81 498 TYR A N 1
ATOM 3971 C CA . TYR A 1 498 ? 5.843 4.708 -0.240 1.00 79.81 498 TYR A CA 1
ATOM 3972 C C . TYR A 1 498 ? 6.197 5.647 0.914 1.00 79.81 498 TYR A C 1
ATOM 3974 O O . TYR A 1 498 ? 6.068 6.875 0.792 1.00 79.81 498 TYR A O 1
ATOM 3982 N N . ASP A 1 499 ? 6.653 5.058 2.019 1.00 73.25 499 ASP A N 1
ATOM 3983 C CA . ASP A 1 499 ? 7.038 5.763 3.245 1.00 73.25 499 ASP A CA 1
ATOM 3984 C C . ASP A 1 499 ? 5.953 6.761 3.727 1.00 73.25 499 ASP A C 1
ATOM 3986 O O . ASP A 1 499 ? 4.770 6.671 3.391 1.00 73.25 499 ASP A O 1
ATOM 3990 N N . ASP A 1 500 ? 6.345 7.759 4.523 1.00 76.00 500 ASP A N 1
ATOM 3991 C CA . ASP A 1 500 ? 5.451 8.805 5.045 1.00 76.00 500 ASP A CA 1
ATOM 3992 C C . ASP A 1 500 ? 5.242 9.986 4.067 1.00 76.00 500 ASP A C 1
ATOM 3994 O O . ASP A 1 500 ? 4.675 11.020 4.446 1.00 76.00 500 ASP A O 1
ATOM 3998 N N . ASN A 1 501 ? 5.715 9.871 2.817 1.00 84.38 501 ASN A N 1
ATOM 3999 C CA . ASN A 1 501 ? 5.789 11.000 1.880 1.00 84.38 501 ASN A CA 1
ATOM 4000 C C . ASN A 1 501 ? 4.994 10.827 0.586 1.00 84.38 501 ASN A C 1
ATOM 4002 O O . ASN A 1 501 ? 4.658 11.836 -0.042 1.00 84.38 501 ASN A O 1
ATOM 4006 N N . LEU A 1 502 ? 4.662 9.600 0.178 1.00 89.00 502 LEU A N 1
ATOM 4007 C CA . LEU A 1 502 ? 3.991 9.359 -1.094 1.00 89.00 502 LEU A CA 1
ATOM 4008 C C . LEU A 1 502 ? 2.960 8.236 -1.000 1.00 89.00 502 LEU A C 1
ATOM 4010 O O . LEU A 1 502 ? 3.239 7.130 -0.562 1.00 89.00 502 LEU A O 1
ATOM 4014 N N . ILE A 1 503 ? 1.761 8.514 -1.501 1.00 91.00 503 ILE A N 1
ATOM 4015 C CA . ILE A 1 503 ? 0.703 7.517 -1.632 1.00 91.00 503 ILE A CA 1
ATOM 4016 C C . ILE A 1 503 ? 0.179 7.563 -3.056 1.00 91.00 503 ILE A C 1
ATOM 4018 O O . ILE A 1 503 ? -0.256 8.614 -3.528 1.00 91.00 503 ILE A O 1
ATOM 4022 N N . ILE A 1 504 ? 0.189 6.432 -3.743 1.00 90.69 504 ILE A N 1
ATOM 4023 C CA . ILE A 1 504 ? -0.188 6.335 -5.149 1.00 90.69 504 ILE A CA 1
ATOM 4024 C C . ILE A 1 504 ? -1.504 5.599 -5.268 1.00 90.69 504 ILE A C 1
ATOM 4026 O O . ILE A 1 504 ? -1.771 4.637 -4.556 1.00 90.69 504 ILE A O 1
ATOM 4030 N N . LYS A 1 505 ? -2.335 6.071 -6.193 1.00 91.25 505 LYS A N 1
ATOM 4031 C CA . LYS A 1 505 ? -3.612 5.463 -6.523 1.00 91.25 505 LYS A CA 1
ATOM 4032 C C . LYS A 1 505 ? -3.667 5.112 -7.995 1.00 91.25 505 LYS A C 1
ATOM 4034 O O . LYS A 1 505 ? -3.459 5.949 -8.876 1.00 91.25 505 LYS A O 1
ATOM 4039 N N . VAL A 1 506 ? -3.997 3.857 -8.255 1.00 87.88 506 VAL A N 1
ATOM 4040 C CA . VAL A 1 506 ? -4.043 3.299 -9.599 1.00 87.88 506 VAL A CA 1
ATOM 4041 C C . VAL A 1 506 ? -5.408 2.670 -9.826 1.00 87.88 506 VAL A C 1
ATOM 4043 O O . VAL A 1 506 ? -5.778 1.726 -9.135 1.00 87.88 506 VAL A O 1
ATOM 4046 N N . ASP A 1 507 ? -6.161 3.188 -10.799 1.00 85.06 507 ASP A N 1
ATOM 4047 C CA . ASP A 1 507 ? -7.408 2.559 -11.250 1.00 85.06 507 ASP A CA 1
ATOM 4048 C C . ASP A 1 507 ? -7.108 1.122 -11.721 1.00 85.06 507 ASP A C 1
ATOM 4050 O O . ASP A 1 507 ? -6.228 0.904 -12.558 1.00 85.06 507 ASP A O 1
ATOM 4054 N N . ILE A 1 508 ? -7.855 0.150 -11.193 1.00 83.69 508 ILE A N 1
ATOM 4055 C CA . ILE A 1 508 ? -7.826 -1.246 -11.637 1.00 83.69 508 ILE A CA 1
ATOM 4056 C C . ILE A 1 508 ? -8.999 -1.453 -12.595 1.00 83.69 508 ILE A C 1
ATOM 4058 O O . ILE A 1 508 ? -10.124 -1.024 -12.319 1.00 83.69 508 ILE A O 1
ATOM 4062 N N . ASP A 1 509 ? -8.772 -2.139 -13.715 1.00 73.00 509 ASP A N 1
ATOM 4063 C CA . ASP A 1 509 ? -9.857 -2.484 -14.633 1.00 73.00 509 ASP A CA 1
ATOM 4064 C C . ASP A 1 509 ? -10.860 -3.437 -13.947 1.00 73.00 509 ASP A C 1
ATOM 4066 O O . ASP A 1 509 ? -10.613 -4.621 -13.736 1.00 73.00 509 ASP A O 1
ATOM 4070 N N . ASN A 1 510 ? -12.019 -2.869 -13.594 1.00 58.59 510 ASN A N 1
ATOM 4071 C CA . ASN A 1 510 ? -13.053 -3.333 -12.653 1.00 58.59 510 ASN A CA 1
ATOM 4072 C C . ASN A 1 510 ? -13.636 -4.761 -12.823 1.00 58.59 510 ASN A C 1
ATOM 4074 O O . ASN A 1 510 ? -14.497 -5.146 -12.035 1.00 58.59 510 ASN A O 1
ATOM 4078 N N . ASN A 1 511 ? -13.274 -5.534 -13.847 1.00 57.53 511 ASN A N 1
ATOM 4079 C CA . ASN A 1 511 ? -14.070 -6.697 -14.271 1.00 57.53 511 ASN A CA 1
ATOM 4080 C C . ASN A 1 511 ? -13.745 -8.030 -13.564 1.00 57.53 511 ASN A C 1
ATOM 4082 O O . ASN A 1 511 ? -14.357 -9.038 -13.917 1.00 57.53 511 ASN A O 1
ATOM 4086 N N . THR A 1 512 ? -12.807 -8.081 -12.611 1.00 66.69 512 THR A N 1
ATOM 4087 C CA . THR A 1 512 ? -12.241 -9.369 -12.149 1.00 66.69 512 THR A CA 1
ATOM 4088 C C . THR A 1 512 ? -11.931 -9.498 -10.653 1.00 66.69 512 THR A C 1
ATOM 4090 O O . THR A 1 512 ? -11.442 -10.555 -10.260 1.00 66.69 512 THR A O 1
ATOM 4093 N N . ILE A 1 513 ? -12.229 -8.508 -9.798 1.00 79.62 513 ILE A N 1
ATOM 4094 C CA . ILE A 1 513 ? -11.973 -8.657 -8.351 1.00 79.62 513 ILE A CA 1
ATOM 4095 C C . ILE A 1 513 ? -12.973 -9.645 -7.743 1.00 79.62 513 ILE A C 1
ATOM 4097 O O . ILE A 1 513 ? -14.179 -9.410 -7.727 1.00 79.62 513 ILE A O 1
ATOM 4101 N N . ASN A 1 514 ? -12.448 -10.762 -7.250 1.00 77.44 514 ASN A N 1
ATOM 4102 C CA . ASN A 1 514 ? -13.152 -11.751 -6.453 1.00 77.44 514 ASN A CA 1
ATOM 4103 C C . ASN A 1 514 ? -13.435 -11.185 -5.053 1.00 77.44 514 ASN A C 1
ATOM 4105 O O . ASN A 1 514 ? -12.593 -10.519 -4.455 1.00 77.44 514 ASN A O 1
ATOM 4109 N N . GLU A 1 515 ? -14.601 -11.509 -4.505 1.00 77.88 515 GLU A N 1
ATOM 4110 C CA . GLU A 1 515 ? -15.079 -11.054 -3.195 1.00 77.88 515 GLU A CA 1
ATOM 4111 C C . GLU A 1 515 ? -14.190 -11.491 -2.014 1.00 77.88 515 GLU A C 1
ATOM 4113 O O . GLU A 1 515 ? -14.361 -10.984 -0.910 1.00 77.88 515 GLU A O 1
ATOM 4118 N N . LYS A 1 516 ? -13.263 -12.442 -2.218 1.00 83.94 516 LYS A N 1
ATOM 4119 C CA . LYS A 1 516 ? -12.444 -13.040 -1.149 1.00 83.94 516 LYS A CA 1
ATOM 4120 C C . LYS A 1 516 ? -10.939 -12.883 -1.341 1.00 83.94 516 LYS A C 1
ATOM 4122 O O . LYS A 1 516 ? -10.289 -12.277 -0.507 1.00 83.94 516 LYS A O 1
ATOM 4127 N N . ILE A 1 517 ? -10.356 -13.493 -2.369 1.00 90.75 517 ILE A N 1
ATOM 4128 C CA . ILE A 1 517 ? -8.896 -13.579 -2.526 1.00 90.75 517 ILE A CA 1
ATOM 4129 C C . ILE A 1 517 ? -8.526 -13.283 -3.971 1.00 90.75 517 ILE A C 1
ATOM 4131 O O . ILE A 1 517 ? -9.154 -13.806 -4.893 1.00 90.75 517 ILE A O 1
ATOM 4135 N N . ASN A 1 518 ? -7.529 -12.427 -4.162 1.00 91.25 518 ASN A N 1
ATOM 4136 C CA . ASN A 1 518 ? -7.113 -11.949 -5.473 1.00 91.25 518 ASN A CA 1
ATOM 4137 C C . ASN A 1 518 ? -5.600 -11.956 -5.570 1.00 91.25 518 ASN A C 1
ATOM 4139 O O . ASN A 1 518 ? -4.924 -11.474 -4.670 1.00 91.25 518 ASN A O 1
ATOM 4143 N N . LEU A 1 519 ? -5.079 -12.462 -6.677 1.00 91.12 519 LEU A N 1
ATOM 4144 C CA . LEU A 1 519 ? -3.681 -12.300 -7.032 1.00 91.12 519 LEU A CA 1
ATOM 4145 C C . LEU A 1 519 ? -3.587 -11.142 -8.025 1.00 91.12 519 LEU A C 1
ATOM 4147 O O . LEU A 1 519 ? -4.330 -11.123 -9.002 1.00 91.12 519 LEU A O 1
ATOM 4151 N N . MET A 1 520 ? -2.713 -10.174 -7.789 1.00 88.81 520 MET A N 1
ATOM 4152 C CA . MET A 1 520 ? -2.519 -9.027 -8.671 1.00 88.81 520 MET A CA 1
ATOM 4153 C C . MET A 1 520 ? -1.127 -9.076 -9.285 1.00 88.81 520 MET A C 1
ATOM 4155 O O . MET A 1 520 ? -0.147 -9.237 -8.567 1.00 88.81 520 MET A O 1
ATOM 4159 N N . ASP A 1 521 ? -1.053 -8.906 -10.602 1.00 86.50 521 ASP A N 1
ATOM 4160 C CA . ASP A 1 521 ? 0.183 -8.579 -11.305 1.00 86.50 521 ASP A CA 1
ATOM 4161 C C . ASP A 1 521 ? 0.334 -7.054 -11.312 1.00 86.50 521 ASP A C 1
ATOM 4163 O O . ASP A 1 521 ? -0.376 -6.348 -12.037 1.00 86.50 521 ASP A O 1
ATOM 4167 N N . VAL A 1 522 ? 1.238 -6.542 -10.479 1.00 80.50 522 VAL A N 1
ATOM 4168 C CA . VAL A 1 522 ? 1.471 -5.102 -10.300 1.00 80.50 522 VAL A CA 1
ATOM 4169 C C . VAL A 1 522 ? 2.078 -4.481 -11.560 1.00 80.50 522 VAL A C 1
ATOM 4171 O O . VAL A 1 522 ? 1.762 -3.342 -11.904 1.00 80.50 522 VAL A O 1
ATOM 4174 N N . SER A 1 523 ? 2.883 -5.243 -12.312 1.00 77.19 523 SER A N 1
ATOM 4175 C CA . SER A 1 523 ? 3.488 -4.769 -13.563 1.00 77.19 523 SER A CA 1
ATOM 4176 C C . SER A 1 523 ? 2.448 -4.557 -14.665 1.00 77.19 523 SER A C 1
ATOM 4178 O O . SER A 1 523 ? 2.521 -3.605 -15.440 1.00 77.19 523 SER A O 1
ATOM 4180 N N . ASN A 1 524 ? 1.444 -5.430 -14.730 1.00 76.12 524 ASN A N 1
ATOM 4181 C CA . ASN A 1 524 ? 0.373 -5.314 -15.719 1.00 76.12 524 ASN A CA 1
ATOM 4182 C C . ASN A 1 524 ? -0.879 -4.602 -15.187 1.00 76.12 524 ASN A C 1
ATOM 4184 O O . ASN A 1 524 ? -1.774 -4.292 -15.973 1.00 76.12 524 ASN A O 1
ATOM 4188 N N . ARG A 1 525 ? -0.934 -4.293 -13.883 1.00 76.50 525 ARG A N 1
ATOM 4189 C CA . ARG A 1 525 ? -2.082 -3.690 -13.178 1.00 76.50 525 ARG A CA 1
ATOM 4190 C C . ARG A 1 525 ? -3.372 -4.496 -13.350 1.00 76.50 525 ARG A C 1
ATOM 4192 O O . ARG A 1 525 ? -4.451 -3.939 -13.546 1.00 76.50 525 ARG A O 1
ATOM 4199 N N . GLN A 1 526 ? -3.256 -5.821 -13.311 1.00 82.31 526 GLN A N 1
ATOM 4200 C CA . GLN A 1 526 ? -4.369 -6.731 -13.572 1.00 82.31 526 GLN A CA 1
ATOM 4201 C C . GLN A 1 526 ? -4.512 -7.774 -12.473 1.00 82.31 526 GLN A C 1
ATOM 4203 O O . GLN A 1 526 ? -3.530 -8.310 -11.964 1.00 82.31 526 GLN A O 1
ATOM 4208 N N . ILE A 1 527 ? -5.765 -8.092 -12.146 1.00 85.88 527 ILE A N 1
ATOM 4209 C CA . ILE A 1 527 ? -6.078 -9.246 -11.310 1.00 85.88 527 ILE A CA 1
ATOM 4210 C C . ILE A 1 527 ? -5.899 -10.508 -12.143 1.00 85.88 527 ILE A C 1
ATOM 4212 O O . ILE A 1 527 ? -6.518 -10.672 -13.198 1.00 85.88 527 ILE A O 1
ATOM 4216 N N . VAL A 1 528 ? -5.065 -11.403 -11.637 1.00 85.81 528 VAL A N 1
ATOM 4217 C CA . VAL A 1 528 ? -4.827 -12.723 -12.195 1.00 85.81 528 VAL A CA 1
ATOM 4218 C C . VAL A 1 528 ? -5.863 -13.690 -11.623 1.00 85.81 528 VAL A C 1
ATOM 4220 O O . VAL A 1 528 ? -6.015 -13.783 -10.400 1.00 85.81 528 VAL A O 1
ATOM 4223 N N . PRO A 1 529 ? -6.612 -14.403 -12.482 1.00 82.38 529 PRO A N 1
ATOM 4224 C CA . PRO A 1 529 ? -7.573 -15.391 -12.021 1.00 82.38 529 PRO A CA 1
ATOM 4225 C C . PRO A 1 529 ? -6.861 -16.534 -11.289 1.00 82.38 529 PRO A C 1
ATOM 4227 O O . PRO A 1 529 ? -5.767 -16.946 -11.668 1.00 82.38 529 PRO A O 1
ATOM 4230 N N . LEU A 1 530 ? -7.513 -17.053 -10.248 1.00 82.44 530 LEU A N 1
ATOM 4231 C CA . LEU A 1 530 ? -7.061 -18.215 -9.485 1.00 82.44 530 LEU A CA 1
ATOM 4232 C C . LEU A 1 530 ? -7.973 -19.419 -9.786 1.00 82.44 530 LEU A C 1
ATOM 4234 O O . LEU A 1 530 ? -9.196 -19.238 -9.809 1.00 82.44 530 LEU A O 1
ATOM 4238 N N . PRO A 1 531 ? -7.435 -20.642 -9.974 1.00 78.75 531 PRO A N 1
ATOM 4239 C CA . PRO A 1 531 ? -6.013 -21.016 -9.924 1.00 78.75 531 PRO A CA 1
ATOM 4240 C C . PRO A 1 531 ? -5.197 -20.438 -11.090 1.00 78.75 531 PRO A C 1
ATOM 4242 O O . PRO A 1 531 ? -5.750 -20.128 -12.144 1.00 78.75 531 PRO A O 1
ATOM 4245 N N . ILE A 1 532 ? -3.888 -20.274 -10.878 1.00 79.12 532 ILE A N 1
ATOM 4246 C CA . ILE A 1 532 ? -2.975 -19.774 -11.913 1.00 79.12 532 ILE A CA 1
ATOM 4247 C C . ILE A 1 532 ? -2.739 -20.897 -12.939 1.00 79.12 532 ILE A C 1
ATOM 4249 O O . ILE A 1 532 ? -2.588 -22.055 -12.559 1.00 79.12 532 ILE A O 1
ATOM 4253 N N . ASN A 1 533 ? -2.713 -20.554 -14.226 1.00 75.44 533 ASN A N 1
ATOM 4254 C CA . ASN A 1 533 ? -2.561 -21.501 -15.335 1.00 75.44 533 ASN A CA 1
ATOM 4255 C C . ASN A 1 533 ? -1.100 -21.996 -15.432 1.00 75.44 533 ASN A C 1
ATOM 4257 O O . ASN A 1 533 ? -0.200 -21.162 -15.474 1.00 75.44 533 ASN A O 1
ATOM 4261 N N . SER A 1 534 ? -0.867 -23.310 -15.484 1.00 58.28 534 SER A N 1
ATOM 4262 C CA . SER A 1 534 ? 0.430 -24.025 -15.338 1.00 58.28 534 SER A CA 1
ATOM 4263 C C . SER A 1 534 ? 1.649 -23.613 -16.208 1.00 58.28 534 SER A C 1
ATOM 4265 O O . SER A 1 534 ? 2.752 -24.117 -15.989 1.00 58.28 534 SER A O 1
ATOM 4267 N N . ASP A 1 535 ? 1.550 -22.637 -17.118 1.00 59.56 535 ASP A N 1
ATOM 4268 C CA . ASP A 1 535 ? 2.682 -22.114 -17.920 1.00 59.56 535 ASP A CA 1
ATOM 4269 C C . ASP A 1 535 ? 3.658 -21.194 -17.120 1.00 59.56 535 ASP A C 1
ATOM 4271 O O . ASP A 1 535 ? 4.483 -20.477 -17.688 1.00 59.56 535 ASP A O 1
ATOM 4275 N N . ILE A 1 536 ? 3.610 -21.208 -15.780 1.00 53.19 536 ILE A N 1
ATOM 4276 C CA . ILE A 1 536 ? 4.234 -20.213 -14.873 1.00 53.19 536 ILE A CA 1
ATOM 4277 C C . ILE A 1 536 ? 5.763 -20.297 -14.767 1.00 53.19 536 ILE A C 1
ATOM 4279 O O . ILE A 1 536 ? 6.388 -19.364 -14.271 1.00 53.19 536 ILE A O 1
ATOM 4283 N N . SER A 1 537 ? 6.414 -21.355 -15.258 1.00 52.72 537 SER A N 1
ATOM 4284 C CA . SER A 1 537 ? 7.884 -21.494 -15.167 1.00 52.72 537 SER A CA 1
ATOM 4285 C C . SER A 1 537 ? 8.691 -20.345 -15.812 1.00 52.72 537 SER A C 1
ATOM 4287 O O . SER A 1 537 ? 9.892 -20.232 -15.576 1.00 52.72 537 SER A O 1
ATOM 4289 N N . THR A 1 538 ? 8.043 -19.472 -16.595 1.00 57.62 538 THR A N 1
ATOM 4290 C CA . THR A 1 538 ? 8.626 -18.268 -17.213 1.00 57.62 538 THR A CA 1
ATOM 4291 C C . THR A 1 538 ? 8.175 -16.944 -16.581 1.00 57.62 538 THR A C 1
ATOM 4293 O O . THR A 1 538 ? 8.541 -15.880 -17.080 1.00 57.62 538 THR A O 1
ATOM 4296 N N . ILE A 1 539 ? 7.351 -16.973 -15.532 1.00 66.44 539 ILE A N 1
ATOM 4297 C CA . ILE A 1 539 ? 6.749 -15.782 -14.925 1.00 66.44 539 ILE A CA 1
ATOM 4298 C C . ILE A 1 539 ? 7.649 -15.245 -13.811 1.00 66.44 539 ILE A C 1
ATOM 4300 O O . ILE A 1 539 ? 8.090 -15.981 -12.931 1.00 66.44 539 ILE A O 1
ATOM 4304 N N . ASN A 1 540 ? 7.898 -13.936 -13.834 1.00 78.50 540 ASN A N 1
ATOM 4305 C CA . ASN A 1 540 ? 8.606 -13.262 -12.757 1.00 78.50 540 ASN A CA 1
ATOM 4306 C C . ASN A 1 540 ? 7.680 -13.092 -11.539 1.00 78.50 540 ASN A C 1
ATOM 4308 O O . ASN A 1 540 ? 6.843 -12.188 -11.514 1.00 78.50 540 ASN A O 1
ATOM 4312 N N . LEU A 1 541 ? 7.830 -13.963 -10.537 1.00 84.06 541 LEU A N 1
ATOM 4313 C CA . LEU A 1 541 ? 7.021 -13.945 -9.312 1.00 84.06 541 LEU A CA 1
ATOM 4314 C C . LEU A 1 541 ? 7.171 -12.648 -8.501 1.00 84.06 541 LEU A C 1
ATOM 4316 O O . LEU A 1 541 ? 6.268 -12.329 -7.729 1.00 84.06 541 LEU A O 1
ATOM 4320 N N . SER A 1 542 ? 8.232 -11.861 -8.728 1.00 85.56 542 SER A N 1
ATOM 4321 C CA . SER A 1 542 ? 8.436 -10.567 -8.060 1.00 85.56 542 SER A CA 1
ATOM 4322 C C . SER A 1 542 ? 7.396 -9.502 -8.417 1.00 85.56 542 SER A C 1
ATOM 4324 O O . SER A 1 542 ? 7.402 -8.422 -7.843 1.00 85.56 542 SER A O 1
ATOM 4326 N N . ASN A 1 543 ? 6.509 -9.774 -9.376 1.00 85.44 543 ASN A N 1
ATOM 4327 C CA . ASN A 1 543 ? 5.454 -8.848 -9.789 1.00 85.44 543 ASN A CA 1
ATOM 4328 C C . ASN A 1 543 ? 4.106 -9.112 -9.108 1.00 85.44 543 ASN A C 1
ATOM 4330 O O . ASN A 1 543 ? 3.142 -8.399 -9.391 1.00 85.44 543 ASN A O 1
ATOM 4334 N N . TYR A 1 544 ? 4.008 -10.156 -8.282 1.00 89.31 544 TYR A N 1
ATOM 4335 C CA . TYR A 1 544 ? 2.729 -10.670 -7.807 1.00 89.31 544 TYR A CA 1
ATOM 4336 C C . TYR A 1 544 ? 2.486 -10.379 -6.333 1.00 89.31 544 TYR A C 1
ATOM 4338 O O . TYR A 1 544 ? 3.318 -10.685 -5.481 1.00 89.31 544 TYR A O 1
ATOM 4346 N N . ILE A 1 545 ? 1.295 -9.856 -6.044 1.00 92.12 545 ILE A N 1
ATOM 4347 C CA . ILE A 1 545 ? 0.835 -9.545 -4.690 1.00 92.12 545 ILE A CA 1
ATOM 4348 C C . ILE A 1 545 ? -0.510 -10.222 -4.439 1.00 92.12 545 ILE A C 1
ATOM 4350 O O . ILE A 1 545 ? -1.392 -10.224 -5.301 1.00 92.12 545 ILE A O 1
ATOM 4354 N N . LEU A 1 546 ? -0.675 -10.810 -3.256 1.00 94.00 546 LEU A N 1
ATOM 4355 C CA . LEU A 1 546 ? -1.909 -11.469 -2.840 1.00 94.00 546 LEU A CA 1
ATOM 4356 C C . LEU A 1 546 ? -2.753 -10.519 -1.981 1.00 94.00 546 LEU A C 1
ATOM 4358 O O . LEU A 1 546 ? -2.252 -9.929 -1.033 1.00 94.00 546 LEU A O 1
ATOM 4362 N N . P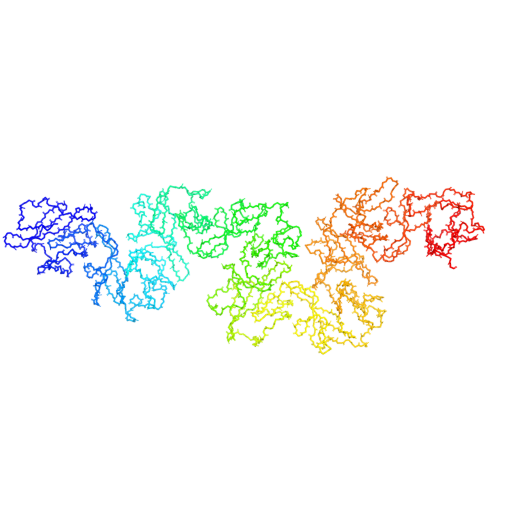HE A 1 547 ? -4.045 -10.403 -2.276 1.00 93.88 547 PHE A N 1
ATOM 4363 C CA . PHE A 1 547 ? -4.992 -9.522 -1.591 1.00 93.88 547 PHE A CA 1
ATOM 4364 C C . PHE A 1 547 ? -6.177 -10.297 -1.028 1.00 93.88 547 PHE A C 1
ATOM 4366 O O . PHE A 1 547 ? -6.903 -10.958 -1.771 1.00 93.88 547 PHE A O 1
ATOM 4373 N N . ASN A 1 548 ? -6.424 -10.147 0.271 1.00 93.00 548 ASN A N 1
ATOM 4374 C CA . ASN A 1 548 ? -7.653 -10.589 0.922 1.00 93.00 548 ASN A CA 1
ATOM 4375 C C . ASN A 1 548 ? -8.677 -9.450 0.902 1.00 93.00 548 ASN A C 1
ATOM 4377 O O . ASN A 1 548 ? -8.368 -8.354 1.355 1.00 93.00 548 ASN A O 1
ATOM 4381 N N . CYS A 1 549 ? -9.873 -9.699 0.383 1.00 90.56 549 CYS A N 1
ATOM 4382 C CA . CYS A 1 549 ? -10.932 -8.720 0.167 1.00 90.56 549 CYS A CA 1
ATOM 4383 C C . CYS A 1 549 ? -12.140 -8.971 1.072 1.00 90.56 549 CYS A C 1
ATOM 4385 O O . CYS A 1 549 ? -12.465 -10.111 1.404 1.00 90.56 549 CYS A O 1
ATOM 4387 N N . ASN A 1 550 ? -12.831 -7.886 1.418 1.00 86.81 550 ASN A N 1
ATOM 4388 C CA . ASN A 1 550 ? -14.101 -7.882 2.128 1.00 86.81 550 ASN A CA 1
ATOM 4389 C C . ASN A 1 550 ? -15.051 -6.876 1.472 1.00 86.81 550 ASN A C 1
ATOM 4391 O O . ASN A 1 550 ? -14.851 -5.662 1.543 1.00 86.81 550 ASN A O 1
ATOM 4395 N N . GLU A 1 551 ? -16.120 -7.377 0.854 1.00 81.81 551 GLU A N 1
ATOM 4396 C CA . GLU A 1 551 ? -17.083 -6.531 0.146 1.00 81.81 551 GLU A CA 1
ATOM 4397 C C . GLU A 1 551 ? -17.879 -5.599 1.053 1.00 81.81 551 GLU A C 1
ATOM 4399 O O . GLU A 1 551 ? -18.220 -4.494 0.642 1.00 81.81 551 GLU A O 1
ATOM 4404 N N . LYS A 1 552 ? -18.181 -6.012 2.289 1.00 80.88 552 LYS A N 1
ATOM 4405 C CA . LYS A 1 552 ? -18.930 -5.156 3.223 1.00 80.88 552 LYS A CA 1
ATOM 4406 C C . LYS A 1 552 ? -18.121 -3.921 3.607 1.00 80.88 552 LYS A C 1
ATOM 4408 O O . LYS A 1 552 ? -18.706 -2.901 3.964 1.00 80.88 552 LYS A O 1
ATOM 4413 N N . MET A 1 553 ? -16.796 -4.038 3.554 1.00 80.25 553 MET A N 1
ATOM 4414 C CA . MET A 1 553 ? -15.855 -2.959 3.831 1.00 80.25 553 MET A CA 1
ATOM 4415 C C . MET A 1 553 ? -15.382 -2.236 2.569 1.00 80.25 553 MET A C 1
ATOM 4417 O O . MET A 1 553 ? -14.709 -1.216 2.695 1.00 80.25 553 MET A O 1
ATOM 4421 N N . ASP A 1 554 ? -15.718 -2.741 1.375 1.00 87.38 554 ASP A N 1
ATOM 4422 C CA . ASP A 1 554 ? -15.227 -2.217 0.096 1.00 87.38 554 ASP A CA 1
ATOM 4423 C C . ASP A 1 554 ? -13.675 -2.121 0.048 1.00 87.38 554 ASP A C 1
ATOM 4425 O O . ASP A 1 554 ? -13.103 -1.256 -0.620 1.00 87.38 554 ASP A O 1
ATOM 4429 N N . LEU A 1 555 ? -12.995 -3.039 0.753 1.00 90.12 555 LEU A N 1
ATOM 4430 C CA . LEU A 1 555 ? -11.553 -3.028 1.025 1.00 90.12 555 LEU A CA 1
ATOM 4431 C C . LEU A 1 555 ? -10.921 -4.396 0.745 1.00 90.12 555 LEU A C 1
ATOM 4433 O O . LEU A 1 555 ? -11.458 -5.432 1.137 1.00 90.12 555 LEU A O 1
ATOM 4437 N N . CYS A 1 556 ? -9.728 -4.383 0.162 1.00 91.31 556 CYS A N 1
ATOM 4438 C CA . CYS A 1 556 ? -8.785 -5.485 0.185 1.00 91.31 556 CYS A CA 1
ATOM 4439 C C . CYS A 1 556 ? -7.454 -5.051 0.785 1.00 91.31 556 CYS A C 1
ATOM 4441 O O . CYS A 1 556 ? -7.001 -3.928 0.572 1.00 91.31 556 CYS A O 1
ATOM 4443 N N . LYS A 1 557 ? -6.812 -5.974 1.490 1.00 91.56 557 LYS A N 1
ATOM 4444 C CA . LYS A 1 557 ? -5.542 -5.783 2.180 1.00 91.56 557 LYS A CA 1
ATOM 4445 C C . LYS A 1 557 ? -4.568 -6.824 1.670 1.00 91.56 557 LYS A C 1
ATOM 4447 O O . LYS A 1 557 ? -4.932 -8.000 1.544 1.00 91.56 557 LYS A O 1
ATOM 4452 N N . GLN A 1 558 ? -3.354 -6.391 1.360 1.00 93.00 558 GLN A N 1
ATOM 4453 C CA . GLN A 1 558 ? -2.281 -7.298 0.991 1.00 93.00 558 GLN A CA 1
ATOM 4454 C C . GLN A 1 558 ? -2.083 -8.349 2.086 1.00 93.00 558 GLN A C 1
ATOM 4456 O O . GLN A 1 558 ? -2.136 -8.041 3.275 1.00 93.00 558 GLN A O 1
ATOM 4461 N N . THR A 1 559 ? -1.906 -9.603 1.695 1.00 93.69 559 THR A N 1
ATOM 4462 C CA . THR A 1 559 ? -1.758 -10.745 2.591 1.00 93.69 559 THR A CA 1
ATOM 4463 C C . THR A 1 559 ? -0.690 -11.704 2.073 1.00 93.69 559 THR A C 1
ATOM 4465 O O . THR A 1 559 ? -0.175 -11.550 0.970 1.00 93.69 559 THR A O 1
ATOM 4468 N N . VAL A 1 560 ? -0.377 -12.715 2.873 1.00 93.81 560 VAL A N 1
ATOM 4469 C CA . VAL A 1 560 ? 0.603 -13.761 2.572 1.00 93.81 560 VAL A CA 1
ATOM 4470 C C . VAL A 1 560 ? -0.075 -15.116 2.485 1.00 93.81 560 VAL A C 1
ATOM 4472 O O . VAL A 1 560 ? -1.126 -15.347 3.100 1.00 93.81 560 VAL A O 1
ATOM 4475 N N . GLY A 1 561 ? 0.522 -16.034 1.736 1.00 93.38 561 GLY A N 1
ATOM 4476 C CA . GLY A 1 561 ? -0.052 -17.358 1.581 1.00 93.38 561 GLY A CA 1
ATOM 4477 C C . GLY A 1 561 ? 0.664 -18.258 0.591 1.00 93.38 561 GLY A C 1
ATOM 4478 O O . GLY A 1 561 ? 1.678 -17.907 -0.002 1.00 93.38 561 GLY A O 1
ATOM 4479 N N . TYR A 1 562 ? 0.085 -19.437 0.408 1.00 91.38 562 TYR A N 1
ATOM 4480 C CA . TYR A 1 562 ? 0.480 -20.420 -0.584 1.00 91.38 562 TYR A CA 1
ATOM 4481 C C . TYR A 1 562 ? -0.588 -20.521 -1.666 1.00 91.38 562 TYR A C 1
ATOM 4483 O O . TYR A 1 562 ? -1.778 -20.610 -1.357 1.00 91.38 562 TYR A O 1
ATOM 4491 N N . ILE A 1 563 ? -0.165 -20.553 -2.926 1.00 90.44 563 ILE A N 1
ATOM 4492 C CA . ILE A 1 563 ? -1.035 -20.731 -4.091 1.00 90.44 563 ILE A CA 1
ATOM 4493 C C . ILE A 1 563 ? -0.673 -22.039 -4.786 1.00 90.44 563 ILE A C 1
ATOM 4495 O O . ILE A 1 563 ? 0.503 -22.384 -4.893 1.00 90.44 563 ILE A O 1
ATOM 4499 N N . LYS A 1 564 ? -1.691 -22.754 -5.257 1.00 86.50 564 LYS A N 1
ATOM 4500 C CA . LYS A 1 564 ? -1.585 -23.953 -6.089 1.00 86.50 564 LYS A CA 1
ATOM 4501 C C . LYS A 1 564 ? -2.000 -23.604 -7.527 1.00 86.50 564 LYS A C 1
ATOM 4503 O O . LYS A 1 564 ? -3.007 -22.912 -7.711 1.00 86.50 564 LYS A O 1
ATOM 4508 N N . ASP A 1 565 ? -1.240 -24.055 -8.523 1.00 84.31 565 ASP A N 1
ATOM 4509 C CA . ASP A 1 565 ? -1.654 -23.957 -9.932 1.00 84.31 565 ASP A CA 1
ATOM 4510 C C . ASP A 1 565 ? -2.783 -24.945 -10.287 1.00 84.31 565 ASP A C 1
ATOM 4512 O O . ASP A 1 565 ? -3.287 -25.705 -9.451 1.00 84.31 565 ASP A O 1
ATOM 4516 N N . ASP A 1 566 ? -3.235 -24.876 -11.538 1.00 82.44 566 ASP A N 1
ATOM 4517 C CA . ASP A 1 566 ? -4.331 -25.683 -12.071 1.00 82.44 566 ASP A CA 1
ATOM 4518 C C . ASP A 1 566 ? -3.923 -27.075 -12.590 1.00 82.44 566 ASP A C 1
ATOM 4520 O O . ASP A 1 566 ? -4.773 -27.796 -13.120 1.00 82.44 566 ASP A O 1
ATOM 4524 N N . ASP A 1 567 ? -2.663 -27.499 -12.409 1.00 78.69 567 ASP A N 1
ATOM 4525 C CA . ASP A 1 567 ? -2.227 -28.844 -12.793 1.00 78.69 567 ASP A CA 1
ATOM 4526 C C . ASP A 1 567 ? -2.704 -29.877 -11.757 1.00 78.69 567 ASP A C 1
ATOM 4528 O O . ASP A 1 567 ? -2.118 -30.086 -10.695 1.00 78.69 567 ASP A O 1
ATOM 4532 N N . ASP A 1 568 ? -3.790 -30.575 -12.087 1.00 72.88 568 ASP A N 1
ATOM 4533 C CA . ASP A 1 568 ? -4.349 -31.643 -11.254 1.00 72.88 568 ASP A CA 1
ATOM 4534 C C . ASP A 1 568 ? -3.410 -32.855 -11.083 1.00 72.88 568 ASP A C 1
ATOM 4536 O O . ASP A 1 568 ? -3.613 -33.670 -10.178 1.00 72.88 568 ASP A O 1
ATOM 4540 N N . THR A 1 569 ? -2.405 -33.023 -11.950 1.00 75.75 569 THR A N 1
ATOM 4541 C CA . THR A 1 569 ? -1.524 -34.200 -11.964 1.00 75.75 569 THR A CA 1
ATOM 4542 C C . THR A 1 569 ? -0.209 -33.984 -11.231 1.00 75.75 569 THR A C 1
ATOM 4544 O O . THR A 1 569 ? 0.242 -34.885 -10.517 1.00 75.75 569 THR A O 1
ATOM 4547 N N . ASN A 1 570 ? 0.402 -32.811 -11.377 1.00 76.31 570 ASN A N 1
ATOM 4548 C CA . ASN A 1 570 ? 1.608 -32.443 -10.649 1.00 76.31 570 ASN A CA 1
ATOM 4549 C C . ASN A 1 570 ? 1.618 -30.940 -10.348 1.00 76.31 570 ASN A C 1
ATOM 4551 O O . ASN A 1 570 ? 2.374 -30.203 -10.981 1.00 76.31 570 ASN A O 1
ATOM 4555 N N . PRO A 1 571 ? 0.795 -30.500 -9.384 1.00 76.31 571 PRO A N 1
ATOM 4556 C CA . PRO A 1 571 ? 0.642 -29.086 -9.115 1.00 76.31 571 PRO A CA 1
ATOM 4557 C C . PRO A 1 571 ? 1.945 -28.470 -8.623 1.00 76.31 571 PRO A C 1
ATOM 4559 O O . PRO A 1 571 ? 2.624 -29.047 -7.762 1.00 76.31 571 PRO A O 1
ATOM 4562 N N . ASN A 1 572 ? 2.262 -27.284 -9.129 1.00 82.44 572 ASN A N 1
ATOM 4563 C CA . ASN A 1 572 ? 3.266 -26.427 -8.522 1.00 82.44 572 ASN A CA 1
ATOM 4564 C C . ASN A 1 572 ? 2.634 -25.615 -7.391 1.00 82.44 572 ASN A C 1
ATOM 4566 O O . ASN A 1 572 ? 1.459 -25.237 -7.424 1.00 82.44 572 ASN A O 1
ATOM 4570 N N . TYR A 1 573 ? 3.455 -25.327 -6.387 1.00 86.00 573 TYR A N 1
ATOM 4571 C CA . TYR A 1 573 ? 3.079 -24.507 -5.248 1.00 86.00 573 TYR A CA 1
ATOM 4572 C C . TYR A 1 573 ? 3.961 -23.265 -5.214 1.00 86.00 573 TYR A C 1
ATOM 4574 O O . TYR A 1 573 ? 5.164 -23.338 -5.461 1.00 86.00 573 TYR A O 1
ATOM 4582 N N . TYR A 1 574 ? 3.360 -22.131 -4.886 1.00 88.75 574 TYR A N 1
ATOM 4583 C CA . TYR A 1 574 ? 4.029 -20.837 -4.822 1.00 88.75 574 TYR A CA 1
ATOM 4584 C C . TYR A 1 574 ? 3.815 -20.248 -3.440 1.00 88.75 574 TYR A C 1
ATOM 4586 O O . TYR A 1 574 ? 2.680 -20.201 -2.967 1.00 88.75 574 TYR A O 1
ATOM 4594 N N . SER A 1 575 ? 4.883 -19.792 -2.798 1.00 90.69 575 SER A N 1
ATOM 4595 C CA . SER A 1 575 ? 4.792 -18.963 -1.596 1.00 90.69 575 SER A CA 1
ATOM 4596 C C . SER A 1 575 ? 4.784 -17.495 -1.999 1.00 90.69 575 SER A C 1
ATOM 4598 O O . SER A 1 575 ? 5.708 -17.050 -2.684 1.00 90.69 575 SER A O 1
ATOM 4600 N N . ILE A 1 576 ? 3.756 -16.771 -1.560 1.00 92.88 576 ILE A N 1
ATOM 4601 C CA . ILE A 1 576 ? 3.597 -15.333 -1.764 1.00 92.88 576 ILE A CA 1
ATOM 4602 C C . ILE A 1 576 ? 3.781 -14.619 -0.423 1.00 92.88 576 ILE A C 1
ATOM 4604 O O . ILE A 1 576 ? 3.045 -14.888 0.533 1.00 92.88 576 ILE A O 1
ATOM 4608 N N . PHE A 1 577 ? 4.770 -13.732 -0.371 1.00 92.19 577 PHE A N 1
ATOM 4609 C CA . PHE A 1 577 ? 5.155 -12.935 0.792 1.00 92.19 577 PHE A CA 1
ATOM 4610 C C . PHE A 1 577 ? 4.639 -11.491 0.669 1.00 92.19 577 PHE A C 1
ATOM 4612 O O . PHE A 1 577 ? 4.033 -11.115 -0.336 1.00 92.19 577 PHE A O 1
ATOM 4619 N N . LEU A 1 578 ? 4.847 -10.685 1.719 1.00 89.12 578 LEU A N 1
ATOM 4620 C CA . LEU A 1 578 ? 4.566 -9.246 1.672 1.00 89.12 578 LEU A CA 1
ATOM 4621 C C . LEU A 1 578 ? 5.562 -8.523 0.760 1.00 89.12 578 LEU A C 1
ATOM 4623 O O . LEU A 1 578 ? 5.137 -7.712 -0.051 1.00 89.12 578 LEU A O 1
ATOM 4627 N N . ASP A 1 579 ? 6.855 -8.850 0.843 1.00 87.50 579 ASP A N 1
ATOM 4628 C CA . ASP A 1 579 ? 7.832 -8.407 -0.154 1.00 87.50 579 ASP A CA 1
ATOM 4629 C C . ASP A 1 579 ? 7.752 -9.334 -1.377 1.00 87.50 579 ASP A C 1
ATOM 4631 O O . ASP A 1 579 ? 8.123 -10.511 -1.275 1.00 87.50 579 ASP A O 1
ATOM 4635 N N . PRO A 1 580 ? 7.301 -8.843 -2.546 1.00 87.06 580 PRO A N 1
ATOM 4636 C CA . PRO A 1 580 ? 7.189 -9.668 -3.741 1.00 87.06 580 PRO A CA 1
ATOM 4637 C C . PRO A 1 580 ? 8.528 -10.275 -4.174 1.00 87.06 580 PRO A C 1
ATOM 4639 O O . PRO A 1 580 ? 8.545 -11.330 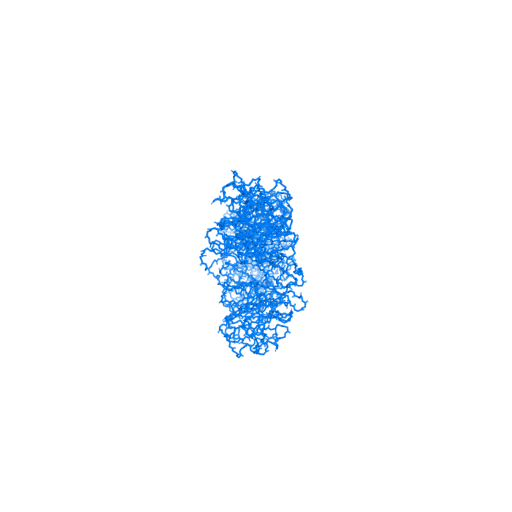-4.807 1.00 87.06 580 PRO A O 1
ATOM 4642 N N . ASN A 1 581 ? 9.660 -9.654 -3.824 1.00 87.06 581 ASN A N 1
ATOM 4643 C CA . ASN A 1 581 ? 10.990 -10.166 -4.159 1.00 87.06 581 ASN A CA 1
ATOM 4644 C C . ASN A 1 581 ? 11.337 -11.469 -3.422 1.00 87.06 581 ASN A C 1
ATOM 4646 O O . ASN A 1 581 ? 12.226 -12.195 -3.870 1.00 87.06 581 ASN A O 1
ATOM 4650 N N . GLU A 1 582 ? 10.639 -11.789 -2.329 1.00 89.44 582 GLU A N 1
ATOM 4651 C CA . GLU A 1 582 ? 10.782 -13.061 -1.609 1.00 89.44 582 GLU A CA 1
ATOM 4652 C C . GLU A 1 582 ? 9.903 -14.182 -2.192 1.00 89.44 582 GLU A C 1
ATOM 4654 O O . GLU A 1 582 ? 10.028 -15.343 -1.792 1.00 89.44 582 GLU A O 1
ATOM 4659 N N . ASN A 1 583 ? 9.012 -13.872 -3.143 1.00 90.69 583 ASN A N 1
ATOM 4660 C CA . ASN A 1 583 ? 8.144 -14.870 -3.759 1.00 90.69 583 ASN A CA 1
ATOM 4661 C C . ASN A 1 583 ? 8.966 -15.966 -4.449 1.00 90.69 583 ASN A C 1
ATOM 4663 O O . ASN A 1 583 ? 9.886 -15.697 -5.223 1.00 90.69 583 ASN A O 1
ATOM 4667 N N . GLN A 1 584 ? 8.588 -17.224 -4.226 1.00 88.88 584 GLN A N 1
ATOM 4668 C CA . GLN A 1 584 ? 9.343 -18.373 -4.730 1.00 88.88 584 GLN A CA 1
ATOM 4669 C C . GLN A 1 584 ? 8.441 -19.553 -5.094 1.00 88.88 584 GLN A C 1
ATOM 4671 O O . GLN A 1 584 ? 7.328 -19.715 -4.584 1.00 88.88 584 GLN A O 1
ATOM 4676 N N . VAL A 1 585 ? 8.954 -20.390 -5.998 1.00 86.44 585 VAL A N 1
ATOM 4677 C CA . VAL A 1 585 ? 8.367 -21.688 -6.344 1.00 86.44 585 VAL A CA 1
ATOM 4678 C C . VAL A 1 585 ? 8.823 -22.713 -5.314 1.00 86.44 585 VAL A C 1
ATOM 4680 O O . VAL A 1 585 ? 10.018 -22.853 -5.063 1.00 86.44 585 VAL A O 1
ATOM 4683 N N . ILE A 1 586 ? 7.883 -23.463 -4.754 1.00 81.88 586 ILE A N 1
ATOM 4684 C CA . ILE A 1 586 ? 8.164 -24.535 -3.803 1.00 81.88 586 ILE A CA 1
ATOM 4685 C C . ILE A 1 586 ? 8.405 -25.816 -4.603 1.00 81.88 586 ILE A C 1
ATOM 4687 O O . ILE A 1 586 ? 7.479 -26.398 -5.174 1.00 81.88 586 ILE A O 1
ATOM 4691 N N . THR A 1 587 ? 9.659 -26.262 -4.666 1.00 67.62 587 THR A N 1
ATOM 4692 C CA . THR A 1 587 ? 10.019 -27.536 -5.293 1.00 67.62 587 THR A CA 1
ATOM 4693 C C . THR A 1 587 ? 9.706 -28.690 -4.343 1.00 67.62 587 THR A C 1
ATOM 4695 O O . THR A 1 587 ? 10.061 -28.686 -3.167 1.00 67.62 587 THR A O 1
ATOM 4698 N N . LYS A 1 588 ? 9.036 -29.722 -4.866 1.00 62.41 588 LYS A N 1
ATOM 4699 C CA . LYS A 1 588 ? 8.515 -30.871 -4.100 1.00 62.41 588 LYS A CA 1
ATOM 4700 C C . LYS A 1 588 ? 9.593 -31.692 -3.359 1.00 62.41 588 LYS A C 1
ATOM 4702 O O . LYS A 1 588 ? 9.242 -32.526 -2.530 1.00 62.41 588 LYS A O 1
ATOM 4707 N N . ASP A 1 589 ? 10.874 -31.462 -3.656 1.00 50.72 589 ASP A N 1
ATOM 4708 C CA . ASP A 1 589 ? 12.011 -32.261 -3.181 1.00 50.72 589 ASP A CA 1
ATOM 4709 C C . ASP A 1 589 ? 12.797 -31.636 -2.008 1.00 50.72 589 ASP A C 1
ATOM 4711 O O . ASP A 1 589 ? 13.601 -32.331 -1.385 1.00 50.72 589 ASP A O 1
ATOM 4715 N N . GLU A 1 590 ? 12.555 -30.372 -1.640 1.00 44.88 590 GLU A N 1
ATOM 4716 C CA . GLU A 1 590 ? 13.323 -29.670 -0.598 1.00 44.88 590 GLU A CA 1
ATOM 4717 C C . GLU A 1 590 ? 12.401 -29.020 0.445 1.00 44.88 590 GLU A C 1
ATOM 4719 O O . GLU A 1 590 ? 12.204 -27.814 0.440 1.00 44.88 590 GLU A O 1
ATOM 4724 N N . ASN A 1 591 ? 11.791 -29.823 1.327 1.00 41.34 591 ASN A N 1
ATOM 4725 C CA . ASN A 1 591 ? 11.700 -29.570 2.778 1.00 41.34 591 ASN A CA 1
ATOM 4726 C C . ASN A 1 591 ? 10.625 -30.421 3.472 1.00 41.34 591 ASN A C 1
ATOM 4728 O O . ASN A 1 591 ? 9.551 -30.721 2.963 1.00 41.34 591 ASN A O 1
ATOM 4732 N N . ASN A 1 592 ? 10.966 -30.794 4.701 1.00 38.28 592 ASN A N 1
ATOM 4733 C CA . ASN A 1 592 ? 10.360 -31.767 5.610 1.00 38.28 592 ASN A CA 1
ATOM 4734 C C . ASN A 1 592 ? 8.946 -31.427 6.142 1.00 38.28 592 ASN A C 1
ATOM 4736 O O . ASN A 1 592 ? 8.580 -31.880 7.229 1.00 38.28 592 ASN A O 1
ATOM 4740 N N . CYS A 1 593 ? 8.133 -30.647 5.430 1.00 39.72 593 CYS A N 1
ATOM 4741 C CA . CYS A 1 593 ? 6.763 -30.374 5.857 1.00 39.72 593 CYS A CA 1
ATOM 4742 C C . CYS A 1 593 ? 5.804 -31.392 5.233 1.00 39.72 593 CYS A C 1
ATOM 4744 O O . CYS A 1 593 ? 5.567 -31.389 4.030 1.00 39.72 593 CYS A O 1
ATOM 4746 N N . ASN A 1 594 ? 5.223 -32.249 6.076 1.00 38.44 594 ASN A N 1
ATOM 4747 C CA . ASN A 1 594 ? 4.125 -33.166 5.760 1.00 38.44 594 ASN A CA 1
ATOM 4748 C C . ASN A 1 594 ? 2.829 -32.422 5.340 1.00 38.44 594 ASN A C 1
ATOM 4750 O O . ASN A 1 594 ? 1.768 -32.669 5.907 1.00 38.44 594 ASN A O 1
ATOM 4754 N N . TYR A 1 595 ? 2.857 -31.544 4.335 1.00 48.31 595 TYR A N 1
ATOM 4755 C CA . TYR A 1 595 ? 1.654 -31.172 3.583 1.00 48.31 595 TYR A CA 1
ATOM 4756 C C . TYR A 1 595 ? 1.398 -32.256 2.528 1.00 48.31 595 TYR A C 1
ATOM 4758 O O . TYR A 1 595 ? 1.424 -32.028 1.325 1.00 48.31 595 TYR A O 1
ATOM 4766 N N . SER A 1 596 ? 1.223 -33.491 3.001 1.00 38.31 596 SER A N 1
ATOM 4767 C CA . SER A 1 596 ? 0.943 -34.659 2.171 1.00 38.31 596 SER A CA 1
ATOM 4768 C C . SER A 1 596 ? -0.418 -34.492 1.500 1.00 38.31 596 SER A C 1
ATOM 4770 O O . SER A 1 596 ? -1.422 -34.600 2.201 1.00 38.31 596 SER A O 1
ATOM 4772 N N . ASP A 1 597 ? -0.451 -34.224 0.190 1.00 43.03 597 ASP A N 1
ATOM 4773 C CA . ASP A 1 597 ? -1.619 -34.346 -0.706 1.00 43.03 597 ASP A CA 1
ATOM 4774 C C . ASP A 1 597 ? -2.956 -33.841 -0.116 1.00 43.03 597 ASP A C 1
ATOM 4776 O O . ASP A 1 597 ? -4.032 -34.388 -0.371 1.00 43.03 597 ASP A O 1
ATOM 4780 N N . GLY A 1 598 ? -2.878 -32.819 0.743 1.00 47.50 598 GLY A N 1
ATOM 4781 C CA . GLY A 1 598 ? -3.967 -32.421 1.619 1.00 47.50 598 GLY A CA 1
ATOM 4782 C C . GLY A 1 598 ? -5.086 -31.818 0.794 1.00 47.50 598 GLY A C 1
ATOM 4783 O O . GLY A 1 598 ? -4.879 -30.834 0.095 1.00 47.50 598 GLY A O 1
ATOM 4784 N N . ASN A 1 599 ? -6.275 -32.401 0.886 1.00 56.28 599 ASN A N 1
ATOM 4785 C CA . ASN A 1 599 ? -7.498 -31.834 0.336 1.00 56.28 599 ASN A CA 1
ATOM 4786 C C . ASN A 1 599 ? -7.697 -30.441 0.973 1.00 56.28 599 ASN A C 1
ATOM 4788 O O . ASN A 1 599 ? -8.139 -30.362 2.120 1.00 56.28 599 ASN A O 1
ATOM 4792 N N . TRP A 1 600 ? -7.298 -29.360 0.289 1.00 71.50 600 TRP A N 1
ATOM 4793 C CA . TRP A 1 600 ? -7.487 -27.985 0.761 1.00 71.50 600 TRP A CA 1
ATOM 4794 C C . TRP A 1 600 ? -8.988 -27.694 0.764 1.00 71.50 600 TRP A C 1
ATOM 4796 O O . TRP A 1 600 ? -9.578 -27.338 -0.251 1.00 71.50 600 TRP A O 1
ATOM 4806 N N . SER A 1 601 ? -9.641 -27.964 1.891 1.00 70.25 601 SER A N 1
ATOM 4807 C CA . SER A 1 601 ? -11.071 -27.736 2.059 1.00 70.25 601 SER A CA 1
ATOM 4808 C C . SER A 1 601 ? -11.327 -26.287 2.451 1.00 70.25 601 SER A C 1
ATOM 4810 O O . SER A 1 601 ? -10.611 -25.761 3.304 1.00 70.25 601 SER A O 1
ATOM 4812 N N . ASP A 1 602 ? -12.386 -25.704 1.889 1.00 80.44 602 ASP A N 1
ATOM 4813 C CA . ASP A 1 602 ? -12.866 -24.342 2.152 1.00 80.44 602 ASP A CA 1
ATOM 4814 C C . ASP A 1 602 ? -13.224 -24.163 3.648 1.00 80.44 602 ASP A C 1
ATOM 4816 O O . ASP A 1 602 ? -14.357 -24.392 4.064 1.00 80.44 602 ASP A O 1
ATOM 4820 N N . ASN A 1 603 ? -12.229 -23.829 4.477 1.00 83.38 603 ASN A N 1
ATOM 4821 C CA . ASN A 1 603 ? -12.301 -23.815 5.943 1.00 83.38 603 ASN A CA 1
ATOM 4822 C C . ASN A 1 603 ? -11.439 -22.689 6.532 1.00 83.38 603 ASN A C 1
ATOM 4824 O O . ASN A 1 603 ? -10.540 -22.143 5.885 1.00 83.38 603 ASN A O 1
ATOM 4828 N N . ILE A 1 604 ? -11.722 -22.360 7.793 1.00 87.50 604 ILE A N 1
ATOM 4829 C CA . ILE A 1 604 ? -10.995 -21.363 8.583 1.00 87.50 604 ILE A CA 1
ATOM 4830 C C . ILE A 1 604 ? -10.237 -22.090 9.690 1.00 87.50 604 ILE A C 1
ATOM 4832 O O . ILE A 1 604 ? -10.820 -22.884 10.429 1.00 87.50 604 ILE A O 1
ATOM 4836 N N . TYR A 1 605 ? -8.952 -21.785 9.812 1.00 88.62 605 TYR A N 1
ATOM 4837 C CA . TYR A 1 605 ? -8.027 -22.411 10.739 1.00 88.62 605 TYR A CA 1
ATOM 4838 C C . TYR A 1 605 ? -7.384 -21.372 11.649 1.00 88.62 605 TYR A C 1
ATOM 4840 O O . TYR A 1 605 ? -7.216 -20.217 11.259 1.00 88.62 605 TYR A O 1
ATOM 4848 N N . ILE A 1 606 ? -6.980 -21.804 12.840 1.00 88.69 606 ILE A N 1
ATOM 4849 C CA . ILE A 1 606 ? -6.042 -21.069 13.687 1.00 88.69 606 ILE A CA 1
ATOM 4850 C C . ILE A 1 606 ? -4.649 -21.681 13.515 1.00 88.69 606 ILE A C 1
ATOM 4852 O O . ILE A 1 606 ? -4.473 -22.892 13.668 1.00 88.69 606 ILE A O 1
ATOM 4856 N N . LEU A 1 607 ? -3.660 -20.853 13.187 1.00 88.88 607 LEU A N 1
ATOM 4857 C CA . LEU A 1 607 ? -2.250 -21.224 13.226 1.00 88.88 607 LEU A CA 1
ATOM 4858 C C . LEU A 1 607 ? -1.614 -20.571 14.446 1.00 88.88 607 LEU A C 1
ATOM 4860 O O . LEU A 1 607 ? -1.541 -19.347 14.546 1.00 88.88 607 LEU A O 1
ATOM 4864 N N . SER A 1 608 ? -1.182 -21.395 15.392 1.00 85.62 608 SER A N 1
ATOM 4865 C CA . SER A 1 608 ? -0.532 -20.924 16.608 1.00 85.62 608 SER A CA 1
ATOM 4866 C C . SER A 1 608 ? 0.955 -20.727 16.383 1.00 85.62 608 SER A C 1
ATOM 4868 O O . SER A 1 608 ? 1.638 -21.717 16.142 1.00 85.62 608 SER A O 1
ATOM 4870 N N . LYS A 1 609 ? 1.428 -19.481 16.528 1.00 83.44 609 LYS A N 1
ATOM 4871 C CA . LYS A 1 609 ? 2.850 -19.110 16.588 1.00 83.44 609 LYS A CA 1
ATOM 4872 C C . LYS A 1 609 ? 3.679 -19.783 15.488 1.00 83.44 609 LYS A C 1
ATOM 4874 O O . LYS A 1 609 ? 4.418 -20.721 15.785 1.00 83.44 609 LYS A O 1
ATOM 4879 N N . PRO A 1 610 ? 3.466 -19.392 14.217 1.00 81.94 610 PRO A N 1
ATOM 4880 C CA . PRO A 1 610 ? 4.169 -19.978 13.080 1.00 81.94 610 PRO A CA 1
ATOM 4881 C C . PRO A 1 610 ? 5.688 -19.985 13.288 1.00 81.94 610 PRO A C 1
ATOM 4883 O O . PRO A 1 610 ? 6.240 -19.054 13.863 1.00 81.94 610 PRO A O 1
ATOM 4886 N N . ASP A 1 611 ? 6.360 -21.030 12.801 1.00 76.94 611 ASP A N 1
ATOM 4887 C CA . ASP A 1 611 ? 7.815 -21.149 12.922 1.00 76.94 611 ASP A CA 1
ATOM 4888 C C . ASP A 1 611 ? 8.546 -19.961 12.265 1.00 76.94 611 ASP A C 1
ATOM 4890 O O . ASP A 1 611 ? 8.178 -19.507 11.178 1.00 76.94 611 ASP A O 1
ATOM 4894 N N . GLU A 1 612 ? 9.627 -19.508 12.909 1.00 73.94 612 GLU A N 1
ATOM 4895 C CA . GLU A 1 612 ? 10.472 -18.391 12.450 1.00 73.94 612 GLU A CA 1
ATOM 4896 C C . GLU A 1 612 ? 11.250 -18.697 11.152 1.00 73.94 612 GLU A C 1
ATOM 4898 O O . GLU A 1 612 ? 11.752 -17.784 10.500 1.00 73.94 612 GLU A O 1
ATOM 4903 N N . SER A 1 613 ? 11.368 -19.972 10.760 1.00 69.25 613 SER A N 1
ATOM 4904 C CA . SER A 1 613 ? 12.144 -20.404 9.588 1.00 69.25 613 SER A CA 1
ATOM 4905 C C . SER A 1 613 ? 11.259 -20.899 8.440 1.00 69.25 613 SER A C 1
ATOM 4907 O O . SER A 1 613 ? 10.470 -21.825 8.621 1.00 69.25 613 SER A O 1
ATOM 4909 N N . ASP A 1 614 ? 11.456 -20.319 7.253 1.00 69.94 614 ASP A N 1
ATOM 4910 C CA . ASP A 1 614 ? 10.930 -20.733 5.937 1.00 69.94 614 ASP A CA 1
ATOM 4911 C C . ASP A 1 614 ? 9.397 -20.742 5.752 1.00 69.94 614 ASP A C 1
ATOM 4913 O O . ASP A 1 614 ? 8.892 -21.218 4.735 1.00 69.94 614 ASP A O 1
ATOM 4917 N N . SER A 1 615 ? 8.633 -20.174 6.689 1.00 84.81 615 SER A N 1
ATOM 4918 C CA . SER A 1 615 ? 7.181 -20.004 6.557 1.00 84.81 615 SER A CA 1
ATOM 4919 C C . SER A 1 615 ? 6.817 -18.653 5.935 1.00 84.81 615 SER A C 1
ATOM 4921 O O . SER A 1 615 ? 7.358 -17.621 6.328 1.00 84.81 615 SER A O 1
ATOM 4923 N N . VAL A 1 616 ? 5.802 -18.615 5.060 1.00 88.25 616 VAL A N 1
ATOM 4924 C CA . VAL A 1 616 ? 5.180 -17.345 4.607 1.00 88.25 616 VAL A CA 1
ATOM 4925 C C . VAL A 1 616 ? 4.557 -16.536 5.744 1.00 88.25 616 VAL A C 1
ATOM 4927 O O . VAL A 1 616 ? 4.302 -15.349 5.587 1.00 88.25 616 VAL A O 1
ATOM 4930 N N . PHE A 1 617 ? 4.325 -17.169 6.896 1.00 90.88 617 PHE A N 1
ATOM 4931 C CA . PHE A 1 617 ? 3.746 -16.551 8.088 1.00 90.88 617 PHE A CA 1
ATOM 4932 C C . PHE A 1 617 ? 4.801 -16.176 9.148 1.00 90.88 617 PHE A C 1
ATOM 4934 O O . PHE A 1 617 ? 4.429 -15.884 10.280 1.00 90.88 617 PHE A O 1
ATOM 4941 N N . LYS A 1 618 ? 6.103 -16.208 8.816 1.00 86.94 618 LYS A N 1
ATOM 4942 C CA . LYS A 1 618 ? 7.226 -15.974 9.755 1.00 86.94 618 LYS A CA 1
ATOM 4943 C C . LYS A 1 618 ? 7.140 -14.644 10.524 1.00 86.94 618 LYS A C 1
ATOM 4945 O O . LYS A 1 618 ? 7.502 -14.584 11.695 1.00 86.94 618 LYS A O 1
ATOM 4950 N N . GLU A 1 619 ? 6.596 -13.598 9.901 1.00 85.88 619 GLU A N 1
ATOM 4951 C CA . GLU A 1 619 ? 6.428 -12.274 10.527 1.00 85.88 619 GLU A CA 1
ATOM 4952 C C . GLU A 1 619 ? 5.436 -12.294 11.707 1.00 85.88 619 GLU A C 1
ATOM 4954 O O . GLU A 1 619 ? 5.444 -11.405 12.554 1.00 85.88 619 GLU A O 1
ATOM 4959 N N . ASP A 1 620 ? 4.600 -13.332 11.806 1.00 88.06 620 ASP A N 1
ATOM 4960 C CA . ASP A 1 620 ? 3.624 -13.514 12.879 1.00 88.06 620 ASP A CA 1
ATOM 4961 C C . ASP A 1 620 ? 4.052 -14.569 13.919 1.00 88.06 620 ASP A C 1
ATOM 4963 O O . ASP A 1 620 ? 3.200 -15.060 14.658 1.00 88.06 620 ASP A O 1
ATOM 4967 N N . HIS A 1 621 ? 5.337 -14.942 14.001 1.00 86.69 621 HIS A N 1
ATOM 4968 C CA . HIS A 1 621 ? 5.829 -16.034 14.867 1.00 86.69 621 HIS A CA 1
ATOM 4969 C C . HIS A 1 621 ? 5.432 -15.916 16.349 1.00 86.69 621 HIS A C 1
ATOM 4971 O O . HIS A 1 621 ? 5.196 -16.921 17.020 1.00 86.69 621 HIS A O 1
ATOM 4977 N N . ASP A 1 622 ? 5.256 -14.698 16.859 1.00 87.25 622 ASP A N 1
ATOM 4978 C CA . ASP A 1 622 ? 4.837 -14.457 18.243 1.00 87.25 622 ASP A CA 1
ATOM 4979 C C . ASP A 1 622 ? 3.313 -14.491 18.463 1.00 87.25 622 ASP A C 1
ATOM 4981 O O . ASP A 1 622 ? 2.837 -14.453 19.606 1.00 87.25 622 ASP A O 1
ATOM 4985 N N . LYS A 1 623 ? 2.523 -14.589 17.389 1.00 89.06 623 LYS A N 1
ATOM 4986 C CA . LYS A 1 623 ? 1.065 -14.423 17.397 1.00 89.06 623 LYS A CA 1
ATOM 4987 C C . LYS A 1 623 ? 0.353 -15.702 16.958 1.00 89.06 623 LYS A C 1
ATOM 4989 O O . LYS A 1 623 ? 0.886 -16.531 16.228 1.00 89.06 623 LYS A O 1
ATOM 4994 N N . ASN A 1 624 ? -0.897 -15.878 17.391 1.00 89.88 624 ASN A N 1
ATOM 4995 C CA . ASN A 1 624 ? -1.786 -16.826 16.713 1.00 89.88 624 ASN A CA 1
ATOM 4996 C C . ASN A 1 624 ? -2.521 -16.073 15.607 1.00 89.88 624 ASN A C 1
ATOM 4998 O O . ASN A 1 624 ? -2.966 -14.949 15.840 1.00 89.88 624 ASN A O 1
ATOM 5002 N N . ILE A 1 625 ? -2.673 -16.684 14.437 1.00 92.31 625 ILE A N 1
ATOM 5003 C CA . ILE A 1 625 ? -3.295 -16.041 13.277 1.00 92.31 625 ILE A CA 1
ATOM 5004 C C . ILE A 1 625 ? -4.377 -16.914 12.650 1.00 92.31 625 ILE A C 1
ATOM 5006 O O . ILE A 1 625 ? -4.291 -18.142 12.646 1.00 92.31 625 ILE A O 1
ATOM 5010 N N . ILE A 1 626 ? -5.389 -16.273 12.077 1.00 92.00 626 ILE A N 1
ATOM 5011 C CA . ILE A 1 626 ? -6.402 -16.921 11.260 1.00 92.00 626 ILE A CA 1
ATOM 5012 C C . ILE A 1 626 ? -5.846 -17.156 9.867 1.00 92.00 626 ILE A C 1
ATOM 5014 O O . ILE A 1 626 ? -5.426 -16.229 9.172 1.00 92.00 626 ILE A O 1
ATOM 5018 N N . ILE A 1 627 ? -5.942 -18.402 9.428 1.00 92.19 627 ILE A N 1
ATOM 5019 C CA . ILE A 1 627 ? -5.656 -18.807 8.061 1.00 92.19 627 ILE A CA 1
ATOM 5020 C C . ILE A 1 627 ? -6.942 -19.302 7.428 1.00 92.19 627 ILE A C 1
ATOM 5022 O O . ILE A 1 627 ? -7.714 -20.044 8.033 1.00 92.19 627 ILE A O 1
ATOM 5026 N N . LYS A 1 628 ? -7.177 -18.904 6.185 1.00 90.50 628 LYS A N 1
ATOM 5027 C CA . LYS A 1 628 ? -8.277 -19.411 5.378 1.00 90.50 628 LYS A CA 1
ATOM 5028 C C . LYS A 1 628 ? -7.712 -20.242 4.240 1.00 90.50 628 LYS A C 1
ATOM 5030 O O . LYS A 1 628 ? -6.744 -19.852 3.594 1.00 90.50 628 LYS A O 1
ATOM 5035 N N . SER A 1 629 ? -8.314 -21.400 4.022 1.00 88.88 629 SER A N 1
ATOM 5036 C CA . SER A 1 629 ? -7.983 -22.280 2.908 1.00 88.88 629 SER A CA 1
ATOM 5037 C C . SER A 1 629 ? -9.149 -22.311 1.935 1.00 88.88 629 SER A C 1
ATOM 5039 O O . SER A 1 629 ? -10.302 -22.266 2.354 1.00 88.88 629 SER A O 1
ATOM 5041 N N . THR A 1 630 ? -8.819 -22.375 0.653 1.00 87.69 630 THR A N 1
ATOM 5042 C CA . THR A 1 630 ? -9.690 -22.686 -0.480 1.00 87.69 630 THR A CA 1
ATOM 5043 C C . THR A 1 630 ? -9.044 -23.821 -1.267 1.00 87.69 630 THR A C 1
ATOM 5045 O O . THR A 1 630 ? -7.885 -24.144 -1.018 1.00 87.69 630 THR A O 1
ATOM 5048 N N . ASN A 1 631 ? -9.716 -24.359 -2.287 1.00 84.25 631 ASN A N 1
ATOM 5049 C CA . ASN A 1 631 ? -9.153 -25.433 -3.118 1.00 84.25 631 ASN A CA 1
ATOM 5050 C C . ASN A 1 631 ? -7.759 -25.121 -3.707 1.00 84.25 631 ASN A C 1
ATOM 5052 O O . ASN A 1 631 ? -6.999 -26.053 -3.960 1.00 84.25 631 ASN A O 1
ATOM 5056 N N . ASN A 1 632 ? -7.427 -23.837 -3.920 1.00 86.69 632 ASN A N 1
ATOM 5057 C CA . ASN A 1 632 ? -6.202 -23.415 -4.614 1.00 86.69 632 ASN A CA 1
ATOM 5058 C C . ASN A 1 632 ? -5.354 -22.386 -3.852 1.00 86.69 632 ASN A C 1
ATOM 5060 O O . ASN A 1 632 ? -4.309 -21.980 -4.354 1.00 86.69 632 ASN A O 1
ATOM 5064 N N . VAL A 1 633 ? -5.779 -21.938 -2.665 1.00 90.25 633 VAL A N 1
ATOM 5065 C CA . VAL A 1 633 ? -5.035 -20.942 -1.872 1.00 90.25 633 VAL A CA 1
ATOM 5066 C C . VAL A 1 633 ? -5.160 -21.222 -0.381 1.00 90.25 633 VAL A C 1
ATOM 5068 O O . VAL A 1 633 ? -6.264 -21.464 0.102 1.00 90.25 633 VAL A O 1
ATOM 5071 N N . ILE A 1 634 ? -4.060 -21.096 0.356 1.00 91.62 634 ILE A N 1
ATOM 5072 C CA . ILE A 1 634 ? -4.024 -20.980 1.819 1.00 91.62 634 ILE A CA 1
ATOM 5073 C C . ILE A 1 634 ? -3.441 -19.612 2.148 1.00 91.62 634 ILE A C 1
ATOM 5075 O O . ILE A 1 634 ? -2.327 -19.330 1.732 1.00 91.62 634 ILE A O 1
ATOM 5079 N N . TYR A 1 635 ? -4.148 -18.761 2.884 1.00 93.19 635 TYR A N 1
ATOM 5080 C CA . TYR A 1 635 ? -3.697 -17.387 3.116 1.00 93.19 635 TYR A CA 1
ATOM 5081 C C . TYR A 1 635 ? -4.062 -16.870 4.506 1.00 93.19 635 TYR A C 1
ATOM 5083 O O . TYR A 1 635 ? -5.036 -17.324 5.115 1.00 93.19 635 TYR A O 1
ATOM 5091 N N . LYS A 1 636 ? -3.295 -15.895 5.008 1.00 93.62 636 LYS A N 1
ATOM 5092 C CA . LYS A 1 636 ? -3.613 -15.191 6.257 1.00 93.62 636 LYS A CA 1
ATOM 5093 C C . LYS A 1 636 ? -4.890 -14.377 6.052 1.00 93.62 636 LYS A C 1
ATOM 5095 O O . LYS A 1 636 ? -4.966 -13.519 5.173 1.00 93.62 636 LYS A O 1
ATOM 5100 N N . ASN A 1 637 ? -5.912 -14.624 6.863 1.00 92.00 637 ASN A N 1
ATOM 5101 C CA . ASN A 1 637 ? -7.165 -13.886 6.773 1.00 92.00 637 ASN A CA 1
ATOM 5102 C C . ASN A 1 637 ? -7.079 -12.588 7.583 1.00 92.00 637 ASN A C 1
ATOM 5104 O O . ASN A 1 637 ? -7.626 -12.483 8.675 1.00 92.00 637 ASN A O 1
ATOM 5108 N N . ASN A 1 638 ? -6.372 -11.605 7.038 1.00 89.81 638 ASN A N 1
ATOM 5109 C CA . ASN A 1 638 ? -6.116 -10.309 7.666 1.00 89.81 638 ASN A CA 1
ATOM 5110 C C . ASN A 1 638 ? -7.208 -9.242 7.443 1.00 89.81 638 ASN A C 1
ATOM 5112 O O . ASN A 1 638 ? -6.959 -8.062 7.672 1.00 89.81 638 ASN A O 1
ATOM 5116 N N . ILE A 1 639 ? -8.393 -9.665 6.994 1.00 86.62 639 ILE A N 1
ATOM 5117 C CA . ILE A 1 639 ? -9.650 -8.903 7.046 1.00 86.62 639 ILE A CA 1
ATOM 5118 C C . ILE A 1 639 ? -10.745 -9.864 7.516 1.00 86.62 639 ILE A C 1
ATOM 5120 O O . ILE A 1 639 ? -11.632 -10.293 6.775 1.00 86.62 639 ILE A O 1
ATOM 5124 N N . TYR A 1 640 ? -10.617 -10.299 8.759 1.00 85.62 640 TYR A N 1
ATOM 5125 C CA . TYR A 1 640 ? -11.442 -11.342 9.324 1.00 85.62 640 TYR A CA 1
ATOM 5126 C C . TYR A 1 640 ? -12.814 -10.802 9.736 1.00 85.62 640 TYR A C 1
ATOM 5128 O O . TYR A 1 640 ? -12.922 -10.103 10.731 1.00 85.62 640 TYR A O 1
ATOM 5136 N N . GLU A 1 641 ? -13.868 -11.138 8.984 1.00 79.81 641 GLU A N 1
ATOM 5137 C CA . GLU A 1 641 ? -15.246 -10.668 9.236 1.00 79.81 641 GLU A CA 1
ATOM 5138 C C . GLU A 1 641 ? -15.844 -11.126 10.568 1.00 79.81 641 GLU A C 1
ATOM 5140 O O . GLU A 1 641 ? -16.677 -10.428 11.139 1.00 79.81 641 GLU A O 1
ATOM 5145 N N . ASP A 1 642 ? -15.414 -12.283 11.065 1.00 76.19 642 ASP A N 1
ATOM 5146 C CA . ASP A 1 642 ? -15.906 -12.857 12.315 1.00 76.19 642 ASP A CA 1
ATOM 5147 C C . ASP A 1 642 ? -14.962 -12.520 13.485 1.00 76.19 642 ASP A C 1
ATOM 5149 O O . ASP A 1 642 ? -14.678 -13.370 14.337 1.00 76.19 642 ASP A O 1
ATOM 5153 N N . TYR A 1 643 ? -14.419 -11.298 13.479 1.00 74.62 643 TYR A N 1
ATOM 5154 C CA . TYR A 1 643 ? -13.563 -10.757 14.532 1.00 74.62 643 TYR A CA 1
ATOM 5155 C C . TYR A 1 643 ? -14.356 -10.631 15.841 1.00 74.62 643 TYR A C 1
ATOM 5157 O O . TYR A 1 643 ? -15.057 -9.661 16.094 1.00 74.62 643 TYR A O 1
ATOM 5165 N N . ASP A 1 644 ? -14.311 -11.671 16.660 1.00 76.88 644 ASP A N 1
ATOM 5166 C CA . ASP A 1 644 ? -14.886 -11.711 18.001 1.00 76.88 644 ASP A CA 1
ATOM 5167 C C . ASP A 1 644 ? -14.402 -13.010 18.673 1.00 76.88 644 ASP A C 1
ATOM 5169 O O . ASP A 1 644 ? -13.323 -13.543 18.371 1.00 76.88 644 ASP A O 1
ATOM 5173 N N . VAL A 1 645 ? -15.228 -13.559 19.556 1.00 80.81 645 VAL A N 1
ATOM 5174 C CA . VAL A 1 645 ? -15.133 -14.908 20.094 1.00 80.81 645 VAL A CA 1
ATOM 5175 C C . VAL A 1 645 ? -15.203 -15.951 18.995 1.00 80.81 645 VAL A C 1
ATOM 5177 O O . VAL A 1 645 ? -16.202 -16.091 18.291 1.00 80.81 645 VAL A O 1
ATOM 5180 N N . ASN A 1 646 ? -14.161 -16.763 18.915 1.00 83.69 646 ASN A N 1
ATOM 5181 C CA . ASN A 1 646 ? -14.099 -17.883 18.004 1.00 83.69 646 ASN A CA 1
ATOM 5182 C C . ASN A 1 646 ? -13.757 -19.163 18.760 1.00 83.69 646 ASN A C 1
ATOM 5184 O O . ASN A 1 646 ? -12.839 -19.206 19.580 1.00 83.69 646 ASN A O 1
ATOM 5188 N N . ILE A 1 647 ? -14.514 -20.217 18.461 1.00 81.94 647 ILE A N 1
ATOM 5189 C CA . ILE A 1 647 ? -14.290 -21.550 19.010 1.00 81.94 647 ILE A CA 1
ATOM 5190 C C . ILE A 1 647 ? -13.637 -22.392 17.921 1.00 81.94 647 ILE A C 1
ATOM 5192 O O . ILE A 1 647 ? -14.170 -22.527 16.814 1.00 81.94 647 ILE A O 1
ATOM 5196 N N . PHE A 1 648 ? -12.485 -22.962 18.254 1.00 79.81 648 PHE A N 1
ATOM 5197 C CA . PHE A 1 648 ? -11.736 -23.853 17.381 1.00 79.81 648 PHE A CA 1
ATOM 5198 C C . PHE A 1 648 ? -11.718 -25.258 17.959 1.00 79.81 648 PHE A C 1
ATOM 5200 O O . PHE A 1 648 ? -11.523 -25.436 19.157 1.00 79.81 648 PHE A O 1
ATOM 5207 N N . ILE A 1 649 ? -11.896 -26.256 17.102 1.00 75.25 649 ILE A N 1
ATOM 5208 C CA . ILE A 1 649 ? -11.767 -27.676 17.429 1.00 75.25 649 ILE A CA 1
ATOM 5209 C C . ILE A 1 649 ? -10.755 -28.277 16.466 1.00 75.25 649 ILE A C 1
ATOM 5211 O O . ILE A 1 649 ? -10.939 -28.191 15.253 1.00 75.25 649 ILE A O 1
ATOM 5215 N N . ASN A 1 650 ? -9.691 -28.899 16.982 1.00 74.81 650 ASN A N 1
ATOM 5216 C CA . ASN A 1 650 ? -8.587 -29.407 16.149 1.00 74.81 650 ASN A CA 1
ATOM 5217 C C . ASN A 1 650 ? -8.084 -28.334 15.165 1.00 74.81 650 ASN A C 1
ATOM 5219 O O . ASN A 1 650 ? -7.957 -28.588 13.966 1.00 74.81 650 ASN A O 1
ATOM 5223 N N . ASN A 1 651 ? -7.905 -27.111 15.667 1.00 79.56 651 ASN A N 1
ATOM 5224 C CA . ASN A 1 651 ? -7.529 -25.911 14.918 1.00 79.56 651 ASN A CA 1
ATOM 5225 C C . ASN A 1 651 ? -8.515 -25.449 13.829 1.00 79.56 651 ASN A C 1
ATOM 5227 O O . ASN A 1 651 ? -8.235 -24.456 13.168 1.00 79.56 651 ASN A O 1
ATOM 5231 N N . ASN A 1 652 ? -9.662 -26.107 13.643 1.00 81.06 652 ASN A N 1
ATOM 5232 C CA . ASN A 1 652 ? -10.700 -25.704 12.694 1.00 81.06 652 ASN A CA 1
ATOM 5233 C C . ASN A 1 652 ? -11.768 -24.868 13.389 1.00 81.06 652 ASN A C 1
ATOM 5235 O O . ASN A 1 652 ? -12.250 -25.243 14.460 1.00 81.06 652 ASN A O 1
ATOM 5239 N N . LYS A 1 653 ? -12.183 -23.767 12.765 1.00 80.56 653 LYS A N 1
ATOM 5240 C CA . LYS A 1 653 ? -13.313 -22.979 13.249 1.00 80.56 653 LYS A CA 1
ATOM 5241 C C . LYS A 1 653 ? -14.604 -23.785 13.125 1.00 80.56 653 LYS A C 1
ATOM 5243 O O . LYS A 1 653 ? -14.881 -24.356 12.073 1.00 80.56 653 LYS A O 1
ATOM 5248 N N . ILE A 1 654 ? -15.436 -23.752 14.162 1.00 74.12 654 ILE A N 1
ATOM 5249 C CA . ILE A 1 654 ? -16.817 -24.242 14.092 1.00 74.12 654 ILE A CA 1
ATOM 5250 C C . ILE A 1 654 ? -17.827 -23.097 13.964 1.00 74.12 654 ILE A C 1
ATOM 5252 O O . ILE A 1 654 ? -17.651 -22.014 14.522 1.00 74.12 654 ILE A O 1
ATOM 5256 N N . ALA A 1 655 ? -18.901 -23.339 13.211 1.00 59.62 655 ALA A N 1
ATOM 5257 C CA . ALA A 1 655 ? -19.989 -22.383 13.040 1.00 59.62 655 ALA A CA 1
ATOM 5258 C C . ALA A 1 655 ? -20.926 -22.420 14.259 1.00 59.62 655 ALA A C 1
ATOM 5260 O O . ALA A 1 655 ? -21.804 -23.280 14.345 1.00 59.62 655 ALA A O 1
ATOM 5261 N N . GLY A 1 656 ? -20.731 -21.483 15.190 1.00 59.78 656 GLY A N 1
ATOM 5262 C CA . GLY A 1 656 ? -21.612 -21.267 16.342 1.00 59.78 656 GLY A CA 1
ATOM 5263 C C . GLY A 1 656 ? -21.548 -22.352 17.426 1.00 59.78 656 GLY A C 1
ATOM 5264 O O . GLY A 1 656 ? -20.861 -23.363 17.294 1.00 59.78 656 GLY A O 1
ATOM 5265 N N . THR A 1 657 ? -22.279 -22.128 18.523 1.00 55.41 657 THR A N 1
ATOM 5266 C CA . THR A 1 657 ? -22.324 -23.046 19.677 1.00 55.41 657 THR A CA 1
ATOM 5267 C C . THR A 1 657 ? -23.278 -24.230 19.488 1.00 55.41 657 THR A C 1
ATOM 5269 O O . THR A 1 657 ? -23.145 -25.229 20.183 1.00 55.41 657 THR A O 1
ATOM 5272 N N . GLU A 1 658 ? -24.180 -24.172 18.502 1.00 54.81 658 GLU A N 1
ATOM 5273 C CA . GLU A 1 658 ? -25.206 -25.199 18.235 1.00 54.81 658 GLU A CA 1
ATOM 5274 C C . GLU A 1 658 ? -24.646 -26.517 17.664 1.00 54.81 658 GLU A C 1
ATOM 5276 O O . GLU A 1 658 ? -25.306 -27.550 17.718 1.00 54.81 658 GLU A O 1
ATOM 5281 N N . ASN A 1 659 ? -23.426 -26.502 17.116 1.00 53.59 659 ASN A N 1
ATOM 5282 C CA . ASN A 1 659 ? -22.774 -27.679 16.520 1.00 53.59 659 ASN A CA 1
ATOM 5283 C C . ASN A 1 659 ? -21.804 -28.385 17.475 1.00 53.59 659 ASN A C 1
ATOM 5285 O O . ASN A 1 659 ? -21.030 -29.257 17.072 1.00 53.59 659 ASN A O 1
ATOM 5289 N N . ILE A 1 660 ? -21.805 -27.982 18.740 1.00 59.78 660 ILE A N 1
ATOM 5290 C CA . ILE A 1 660 ? -20.931 -28.549 19.744 1.00 59.78 660 ILE A CA 1
ATOM 5291 C C . ILE A 1 660 ? -21.594 -29.836 20.269 1.00 59.78 660 ILE A C 1
ATOM 5293 O O . ILE A 1 660 ? -22.718 -29.809 20.750 1.00 59.78 660 ILE A O 1
ATOM 5297 N N . THR A 1 661 ? -20.928 -30.989 20.178 1.00 61.19 661 THR A N 1
ATOM 5298 C CA . THR A 1 661 ? -21.418 -32.258 20.765 1.00 61.19 661 THR A CA 1
ATOM 5299 C C . THR A 1 661 ? -20.506 -32.722 21.899 1.00 61.19 661 THR A C 1
ATOM 5301 O O . THR A 1 661 ? -19.303 -32.466 21.844 1.00 61.19 661 THR A O 1
ATOM 5304 N N . ASP A 1 662 ? -21.045 -33.458 22.877 1.00 60.97 662 ASP A N 1
ATOM 5305 C CA . ASP A 1 662 ? -20.336 -33.896 24.096 1.00 60.97 662 ASP A CA 1
ATOM 5306 C C . ASP A 1 662 ? -18.973 -34.584 23.848 1.00 60.97 662 ASP A C 1
ATOM 5308 O O . ASP A 1 662 ? -18.021 -34.348 24.594 1.00 60.97 662 ASP A O 1
ATOM 5312 N N . ASP A 1 663 ? -18.831 -35.377 22.777 1.00 55.75 663 ASP A N 1
ATOM 5313 C CA . ASP A 1 663 ? -17.575 -36.078 22.441 1.00 55.75 663 ASP A CA 1
ATOM 5314 C C . ASP A 1 663 ? -16.479 -35.157 21.860 1.00 55.75 663 ASP A C 1
ATOM 5316 O O . ASP A 1 663 ? -15.302 -35.524 21.848 1.00 55.75 663 ASP A O 1
ATOM 5320 N N . ILE A 1 664 ? -16.839 -33.959 21.386 1.00 57.56 664 ILE A N 1
ATOM 5321 C CA . ILE A 1 664 ? -15.942 -33.042 20.664 1.00 57.56 664 ILE A CA 1
ATOM 5322 C C . ILE A 1 664 ? -15.227 -32.064 21.615 1.00 57.56 664 ILE A C 1
ATOM 5324 O O . ILE A 1 664 ? -14.069 -31.712 21.383 1.00 57.56 664 ILE A O 1
ATOM 5328 N N . ILE A 1 665 ? -15.868 -31.658 22.716 1.00 59.47 665 ILE A N 1
ATOM 5329 C CA . ILE A 1 665 ? -15.300 -30.671 23.656 1.00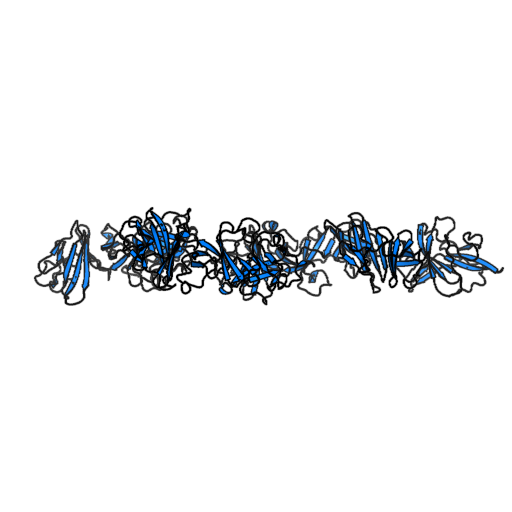 59.47 665 ILE A CA 1
ATOM 5330 C C . ILE A 1 665 ? -14.227 -31.288 24.560 1.00 59.47 665 ILE A C 1
ATOM 5332 O O . ILE A 1 665 ? -13.281 -30.622 24.965 1.00 59.47 665 ILE A O 1
ATOM 5336 N N . ALA A 1 666 ? -14.323 -32.585 24.857 1.00 53.12 666 ALA A N 1
ATOM 5337 C CA . ALA A 1 666 ? -13.516 -33.218 25.899 1.00 53.12 666 ALA A CA 1
ATOM 5338 C C . ALA A 1 666 ? -12.003 -33.325 25.601 1.00 53.12 666 ALA A C 1
ATOM 5340 O O . ALA A 1 666 ? -11.278 -33.835 26.456 1.00 53.12 666 ALA A O 1
ATOM 5341 N N . LYS A 1 667 ? -11.508 -32.936 24.410 1.00 55.22 667 LYS A N 1
ATOM 5342 C CA . LYS A 1 667 ? -10.093 -33.160 24.035 1.00 55.22 667 LYS A CA 1
ATOM 5343 C C . LYS A 1 667 ? -9.393 -32.081 23.200 1.00 55.22 667 LYS A C 1
ATOM 5345 O O . LYS A 1 667 ? -8.168 -32.149 23.110 1.00 55.22 667 LYS A O 1
ATOM 5350 N N . SER A 1 668 ? -10.089 -31.147 22.539 1.00 62.72 668 SER A N 1
ATOM 5351 C CA . SER A 1 668 ? -9.424 -30.293 21.525 1.00 62.72 668 SER A CA 1
ATOM 5352 C C . SER A 1 668 ? -10.102 -28.950 21.226 1.00 62.72 668 SER A C 1
ATOM 5354 O O . SER A 1 668 ? -9.847 -28.378 20.166 1.00 62.72 668 SER A O 1
ATOM 5356 N N . SER A 1 669 ? -10.982 -28.462 22.105 1.00 72.19 669 SER A N 1
ATOM 5357 C CA . SER A 1 669 ? -11.624 -27.153 21.944 1.00 72.19 669 SER A CA 1
ATOM 5358 C C . SER A 1 669 ? -10.777 -26.035 22.551 1.00 72.19 669 SER A C 1
ATOM 5360 O O . SER A 1 669 ? -10.396 -26.113 23.718 1.00 72.19 669 SER A O 1
ATOM 5362 N N . SER A 1 670 ? -10.545 -24.977 21.786 1.00 80.56 670 SER A N 1
ATOM 5363 C CA . SER A 1 670 ? -9.834 -23.777 22.219 1.00 80.56 670 SER A CA 1
ATOM 5364 C C . SER A 1 670 ? -10.674 -22.541 21.925 1.00 80.56 670 SER A C 1
ATOM 5366 O O . SER A 1 670 ? -11.356 -22.468 20.900 1.00 80.56 670 SER A O 1
ATOM 5368 N N . LEU A 1 671 ? -10.627 -21.579 22.840 1.00 85.56 671 LEU A N 1
ATOM 5369 C CA . LEU A 1 671 ? -11.340 -20.317 22.735 1.00 85.56 671 LEU A CA 1
ATOM 5370 C C . LEU A 1 671 ? -10.332 -19.225 22.389 1.00 85.56 671 LEU A C 1
ATOM 5372 O O . LEU A 1 671 ? -9.319 -19.068 23.071 1.00 85.56 671 LEU A O 1
ATOM 5376 N N . TYR A 1 672 ? -10.607 -18.493 21.321 1.00 86.56 672 TYR A N 1
ATOM 5377 C CA . TYR A 1 672 ? -9.763 -17.403 20.862 1.00 86.56 672 TYR A CA 1
ATOM 5378 C C . TYR A 1 672 ? -10.590 -16.137 20.712 1.00 86.56 672 TYR A C 1
ATOM 5380 O O . TYR A 1 672 ? -11.712 -16.171 20.205 1.00 86.56 672 TYR A O 1
ATOM 5388 N N . LEU A 1 673 ? -10.009 -15.015 21.118 1.00 85.44 673 LEU A N 1
ATOM 5389 C CA . LEU A 1 673 ? -10.480 -13.694 20.737 1.00 85.44 673 LEU A CA 1
ATOM 5390 C C . LEU A 1 673 ? -9.615 -13.189 19.598 1.00 85.44 673 LEU A C 1
ATOM 5392 O O . LEU A 1 673 ? -8.396 -13.102 19.744 1.00 85.44 673 LEU A O 1
ATOM 5396 N N . CYS A 1 674 ? -10.254 -12.891 18.471 1.00 86.12 674 CYS A N 1
ATOM 5397 C CA . CYS A 1 674 ? -9.572 -12.483 17.253 1.00 86.12 674 CYS A CA 1
ATOM 5398 C C . CYS A 1 674 ? -9.930 -11.045 16.873 1.00 86.12 674 CYS A C 1
ATOM 5400 O O . CYS A 1 674 ? -11.086 -10.641 17.002 1.00 86.12 674 CYS A O 1
ATOM 5402 N N . ASN A 1 675 ? -8.954 -10.281 16.382 1.00 83.19 675 ASN A N 1
ATOM 5403 C CA . ASN A 1 675 ? -9.199 -8.975 15.775 1.00 83.19 675 ASN A CA 1
ATOM 5404 C C . ASN A 1 675 ? -9.479 -9.103 14.268 1.00 83.19 675 ASN A C 1
ATOM 5406 O O . ASN A 1 675 ? -9.411 -10.180 13.673 1.00 83.19 675 ASN A O 1
ATOM 5410 N N . ILE A 1 676 ? -9.791 -7.968 13.647 1.00 81.62 676 ILE A N 1
ATOM 5411 C CA . ILE A 1 676 ? -10.059 -7.864 12.210 1.00 81.62 676 ILE A CA 1
ATOM 5412 C C . ILE A 1 676 ? -8.826 -8.154 11.343 1.00 81.62 676 ILE A C 1
ATOM 5414 O O . ILE A 1 676 ? -8.971 -8.625 10.222 1.00 81.62 676 ILE A O 1
ATOM 5418 N N . ASN A 1 677 ? -7.611 -8.000 11.878 1.00 84.81 677 ASN A N 1
ATOM 5419 C CA . ASN A 1 677 ? -6.370 -8.415 11.213 1.00 84.81 677 ASN A CA 1
ATOM 5420 C C . ASN A 1 677 ? -6.135 -9.934 11.274 1.00 84.81 677 ASN A C 1
ATOM 5422 O O . ASN A 1 677 ? -5.082 -10.415 10.848 1.00 84.81 677 ASN A O 1
ATOM 5426 N N . GLY A 1 678 ? -7.102 -10.695 11.798 1.00 88.56 678 GLY A N 1
ATOM 5427 C CA . GLY A 1 678 ? -7.007 -12.140 11.950 1.00 88.56 678 GLY A CA 1
ATOM 5428 C C . GLY A 1 678 ? -5.984 -12.563 12.997 1.00 88.56 678 GLY A C 1
ATOM 5429 O O . GLY A 1 678 ? -5.618 -13.729 13.033 1.00 88.56 678 GLY A O 1
ATOM 5430 N N . GLU A 1 679 ? -5.496 -11.658 13.838 1.00 90.31 679 GLU A N 1
ATOM 5431 C CA . GLU A 1 679 ? -4.642 -12.007 14.968 1.00 90.31 679 GLU A CA 1
ATOM 5432 C C . GLU A 1 679 ? -5.529 -12.465 16.120 1.00 90.31 679 GLU A C 1
ATOM 5434 O O . GLU A 1 679 ? -6.595 -11.895 16.346 1.00 90.31 679 GLU A O 1
ATOM 5439 N N . CYS A 1 680 ? -5.097 -13.480 16.859 1.00 89.06 680 CYS A N 1
ATOM 5440 C CA . CYS A 1 680 ? -5.890 -14.084 17.914 1.00 89.06 680 CYS A CA 1
ATOM 5441 C C . CYS A 1 680 ? -5.085 -14.313 19.192 1.00 89.06 680 CYS A C 1
ATOM 5443 O O . CYS A 1 680 ? -3.947 -14.794 19.177 1.00 89.06 680 CYS A O 1
ATOM 5445 N N . GLN A 1 681 ? -5.735 -14.076 20.327 1.00 87.88 681 GLN A N 1
ATOM 5446 C CA . GLN A 1 681 ? -5.249 -14.464 21.644 1.00 87.88 681 GLN A CA 1
ATOM 5447 C C . GLN A 1 681 ? -6.125 -15.581 22.195 1.00 87.88 681 GLN A C 1
ATOM 5449 O O . GLN A 1 681 ? -7.353 -15.484 22.192 1.00 87.88 681 GLN A O 1
ATOM 5454 N N . GLY A 1 682 ? -5.481 -16.659 22.641 1.00 86.62 682 GLY A N 1
ATOM 5455 C CA . GLY A 1 682 ? -6.166 -17.705 23.389 1.00 86.62 682 GLY A CA 1
ATOM 5456 C C . GLY A 1 682 ? -6.675 -17.126 24.703 1.00 86.62 682 GLY A C 1
ATOM 5457 O O . GLY A 1 682 ? -5.948 -16.391 25.370 1.00 86.62 682 GLY A O 1
ATOM 5458 N N . VAL A 1 683 ? -7.911 -17.453 25.065 1.00 87.94 683 VAL A N 1
ATOM 5459 C CA . VAL A 1 683 ? -8.559 -16.943 26.275 1.00 87.94 683 VAL A CA 1
ATOM 5460 C C . VAL A 1 683 ? -9.232 -18.048 27.075 1.00 87.94 683 VAL A C 1
ATOM 5462 O O . VAL A 1 683 ? -9.643 -19.076 26.534 1.00 87.94 683 VAL A O 1
ATOM 5465 N N . GLU A 1 684 ? -9.342 -17.827 28.380 1.00 89.44 684 GLU A N 1
ATOM 5466 C CA . GLU A 1 684 ? -10.027 -18.735 29.293 1.00 89.44 684 GLU A CA 1
ATOM 5467 C C . GLU A 1 684 ? -11.520 -18.407 29.353 1.00 89.44 684 GLU A C 1
ATOM 5469 O O . GLU A 1 684 ? -11.951 -17.289 29.051 1.00 89.44 684 GLU A O 1
ATOM 5474 N N . GLY A 1 685 ? -12.341 -19.376 29.750 1.00 90.94 685 GLY A N 1
ATOM 5475 C CA . GLY A 1 685 ? -13.773 -19.130 29.822 1.00 90.94 685 GLY A CA 1
ATOM 5476 C C . GLY A 1 685 ? -14.638 -20.350 30.076 1.00 90.94 685 GLY A C 1
ATOM 5477 O O . GLY A 1 685 ? -14.158 -21.440 30.399 1.00 90.94 685 GLY A O 1
ATOM 5478 N N . TYR A 1 686 ? -15.940 -20.143 29.896 1.00 90.12 686 TYR A N 1
ATOM 5479 C CA . TYR A 1 686 ? -16.964 -21.169 30.028 1.00 90.12 686 TYR A CA 1
ATOM 5480 C C . TYR A 1 686 ? -17.826 -21.232 28.776 1.00 90.12 686 TYR A C 1
ATOM 5482 O O . TYR A 1 686 ? -18.232 -20.200 28.248 1.00 90.12 686 TYR A O 1
ATOM 5490 N N . ILE A 1 687 ? -18.159 -22.441 28.340 1.00 87.19 687 ILE A N 1
ATOM 5491 C CA . ILE A 1 687 ? -19.084 -22.686 27.233 1.00 87.19 687 ILE A CA 1
ATOM 5492 C C . ILE A 1 687 ? -20.277 -23.466 27.781 1.00 87.19 687 ILE A C 1
ATOM 5494 O O . ILE A 1 687 ? -20.099 -24.491 28.444 1.00 87.19 687 ILE A O 1
ATOM 5498 N N . ARG A 1 688 ? -21.491 -22.987 27.503 1.00 85.88 688 ARG A N 1
ATOM 5499 C CA . ARG A 1 688 ? -22.737 -23.718 27.735 1.00 85.88 688 ARG A CA 1
ATOM 5500 C C . ARG A 1 688 ? -23.125 -24.459 26.464 1.00 85.88 688 ARG A C 1
ATOM 5502 O O . ARG A 1 688 ? -23.163 -23.874 25.387 1.00 85.88 688 ARG A O 1
ATOM 5509 N N . ASN A 1 689 ? -23.455 -25.731 26.602 1.00 81.88 689 ASN A N 1
ATOM 5510 C CA . ASN A 1 689 ? -24.046 -26.523 25.539 1.00 81.88 689 ASN A CA 1
ATOM 5511 C C . ASN A 1 689 ? -25.196 -27.335 26.130 1.00 81.88 689 ASN A C 1
ATOM 5513 O O . ASN A 1 689 ? -24.960 -28.208 26.966 1.00 81.88 689 ASN A O 1
ATOM 5517 N N . ASP A 1 690 ? -26.426 -26.996 25.750 1.00 81.12 690 ASP A N 1
ATOM 5518 C CA . ASP A 1 690 ? -27.648 -27.497 26.382 1.00 81.12 690 ASP A CA 1
ATOM 5519 C C . ASP A 1 690 ? -27.594 -27.388 27.923 1.00 81.12 690 ASP A C 1
ATOM 5521 O O . ASP A 1 690 ? -27.484 -26.281 28.460 1.00 81.12 690 ASP A O 1
ATOM 5525 N N . ASP A 1 691 ? -27.643 -28.526 28.623 1.00 82.56 691 ASP A N 1
ATOM 5526 C CA . ASP A 1 691 ? -27.621 -28.647 30.088 1.00 82.56 691 ASP A CA 1
ATOM 5527 C C . ASP A 1 691 ? -26.199 -28.803 30.667 1.00 82.56 691 ASP A C 1
ATOM 5529 O O . ASP A 1 691 ? -26.028 -29.048 31.866 1.00 82.56 691 ASP A O 1
ATOM 5533 N N . TYR A 1 692 ? -25.161 -28.719 29.829 1.00 85.19 692 TYR A N 1
ATOM 5534 C CA . TYR A 1 692 ? -23.774 -28.949 30.225 1.00 85.19 692 TYR A CA 1
ATOM 5535 C C . TYR A 1 692 ? -22.913 -27.696 30.106 1.00 85.19 692 TYR A C 1
ATOM 5537 O O . TYR A 1 692 ? -23.080 -26.861 29.217 1.00 85.19 692 TYR A O 1
ATOM 5545 N N . TYR A 1 693 ? -21.941 -27.602 31.013 1.00 87.31 693 TYR A N 1
ATOM 5546 C CA . TYR A 1 693 ? -20.976 -26.514 31.076 1.00 87.31 693 TYR A CA 1
ATOM 5547 C C . TYR A 1 693 ? -19.568 -27.063 30.912 1.00 87.31 693 TYR A C 1
ATOM 5549 O O . TYR A 1 693 ? -19.232 -28.129 31.435 1.00 87.31 693 TYR A O 1
ATOM 5557 N N . TYR A 1 694 ? -18.741 -26.314 30.201 1.00 85.69 694 TYR A N 1
ATOM 5558 C CA . TYR A 1 694 ? -17.375 -26.686 29.880 1.00 85.69 694 TYR A CA 1
ATOM 5559 C C . TYR A 1 694 ? -16.452 -25.538 30.247 1.00 85.69 694 TYR A C 1
ATOM 5561 O O . TYR A 1 694 ? -16.739 -24.395 29.898 1.00 85.69 694 TYR A O 1
ATOM 5569 N N . ARG A 1 695 ? -15.355 -25.835 30.945 1.00 87.69 695 ARG A N 1
ATOM 5570 C CA . ARG A 1 695 ? -14.294 -24.864 31.220 1.00 87.69 695 ARG A CA 1
ATOM 5571 C C . ARG A 1 695 ? -13.231 -24.988 30.138 1.00 87.69 695 ARG A C 1
ATOM 5573 O O . ARG A 1 695 ? -12.803 -26.102 29.839 1.00 87.69 695 ARG A O 1
ATOM 5580 N N . ILE A 1 696 ? -12.802 -23.857 29.591 1.00 86.44 696 ILE A N 1
ATOM 5581 C CA . ILE A 1 696 ? -11.661 -23.762 28.680 1.00 86.44 696 ILE A CA 1
ATOM 5582 C C . ILE A 1 696 ? -10.528 -23.055 29.422 1.00 86.44 696 ILE A C 1
ATOM 5584 O O . ILE A 1 696 ? -10.712 -21.951 29.932 1.00 86.44 696 ILE A O 1
ATOM 5588 N N . ASP A 1 697 ? -9.379 -23.719 29.502 1.00 81.38 697 ASP A N 1
ATOM 5589 C CA . ASP A 1 697 ? -8.172 -23.254 30.184 1.00 81.38 697 ASP A CA 1
ATOM 5590 C C . ASP A 1 697 ? -7.002 -23.269 29.191 1.00 81.38 697 ASP A C 1
ATOM 5592 O O . ASP A 1 697 ? -6.616 -24.321 28.671 1.00 81.38 697 ASP A O 1
ATOM 5596 N N . THR A 1 698 ? -6.454 -22.089 28.904 1.00 76.06 698 THR A N 1
ATOM 5597 C CA . THR A 1 698 ? -5.349 -21.907 27.955 1.00 76.06 698 THR A CA 1
ATOM 5598 C C . THR A 1 698 ? -3.990 -22.239 28.547 1.00 76.06 698 THR A C 1
ATOM 5600 O O . THR A 1 698 ? -3.082 -22.627 27.814 1.00 76.06 698 THR A O 1
ATOM 5603 N N . ASN A 1 699 ? -3.842 -22.116 29.865 1.00 69.00 699 ASN A N 1
ATOM 5604 C CA . ASN A 1 699 ? -2.597 -22.383 30.580 1.00 69.00 699 ASN A CA 1
ATOM 5605 C C . ASN A 1 699 ? -2.440 -23.870 30.916 1.00 69.00 699 ASN A C 1
ATOM 5607 O O . ASN A 1 699 ? -1.334 -24.368 31.129 1.00 69.00 699 ASN A O 1
ATOM 5611 N N . SER A 1 700 ? -3.548 -24.604 30.958 1.00 66.38 700 SER A N 1
ATOM 5612 C CA . SER A 1 700 ? -3.594 -26.048 31.147 1.00 66.38 700 SER A CA 1
ATOM 5613 C C . SER A 1 700 ? -4.650 -26.669 30.230 1.00 66.38 700 SER A C 1
ATOM 5615 O O . SER A 1 700 ? -5.716 -27.057 30.705 1.00 66.38 700 SER A O 1
ATOM 5617 N N . PRO A 1 701 ? -4.350 -26.865 28.929 1.00 64.56 701 PRO A N 1
ATOM 5618 C CA . PRO A 1 701 ? -5.297 -27.442 27.969 1.00 64.56 701 PRO A CA 1
ATOM 5619 C C . PRO A 1 701 ? -5.860 -28.802 28.410 1.00 64.56 701 PRO A C 1
ATOM 5621 O O . PRO A 1 701 ? -7.007 -29.124 28.126 1.00 64.56 701 PRO A O 1
ATOM 5624 N N . ASN A 1 702 ? -5.086 -29.573 29.183 1.00 61.97 702 ASN A N 1
ATOM 5625 C CA . ASN A 1 702 ? -5.506 -30.858 29.758 1.00 61.97 702 ASN A CA 1
ATOM 5626 C C . ASN A 1 702 ? -6.586 -30.740 30.852 1.00 61.97 702 ASN A C 1
ATOM 5628 O O . ASN A 1 702 ? -7.199 -31.746 31.199 1.00 61.97 702 ASN A O 1
ATOM 5632 N N . ASN A 1 703 ? -6.797 -29.543 31.404 1.00 64.00 703 ASN A N 1
ATOM 5633 C CA . ASN A 1 703 ? -7.863 -29.233 32.357 1.00 64.00 703 ASN A CA 1
ATOM 5634 C C . ASN A 1 703 ? -9.117 -28.682 31.662 1.00 64.00 703 ASN A C 1
ATOM 5636 O O . ASN A 1 703 ? -10.124 -28.450 32.332 1.00 64.00 703 ASN A O 1
ATOM 5640 N N . SER A 1 704 ? -9.071 -28.467 30.341 1.00 72.81 704 SER A N 1
ATOM 5641 C CA . SER A 1 704 ? -10.259 -28.101 29.578 1.00 72.81 704 SER A CA 1
ATOM 5642 C C . SER A 1 704 ? -11.182 -29.308 29.467 1.00 72.81 704 SER A C 1
ATOM 5644 O O . SER A 1 704 ? -10.758 -30.402 29.090 1.00 72.81 704 SER A O 1
ATOM 5646 N N . GLY A 1 705 ? -12.452 -29.129 29.808 1.00 75.12 705 GLY A N 1
ATOM 5647 C CA . GLY A 1 705 ? -13.386 -30.242 29.837 1.00 75.12 705 GLY A CA 1
ATOM 5648 C C . GLY A 1 705 ? -14.723 -29.903 30.469 1.00 75.12 705 GLY A C 1
ATOM 5649 O O . GLY A 1 705 ? -14.986 -28.777 30.899 1.00 75.12 705 GLY A O 1
ATOM 5650 N N . ARG A 1 706 ? -15.592 -30.912 30.492 1.00 82.56 706 ARG A N 1
ATOM 5651 C CA . ARG A 1 706 ? -16.913 -30.813 31.104 1.00 82.56 706 ARG A CA 1
ATOM 5652 C C . ARG A 1 706 ? -16.776 -30.597 32.607 1.00 82.56 706 ARG A C 1
ATOM 5654 O O . ARG A 1 706 ? -16.106 -31.375 33.280 1.00 82.56 706 ARG A O 1
ATOM 5661 N N . ILE A 1 707 ? -17.470 -29.589 33.118 1.00 84.50 707 ILE A N 1
ATOM 5662 C CA . ILE A 1 707 ? -17.559 -29.311 34.549 1.00 84.50 707 ILE A CA 1
ATOM 5663 C C . ILE A 1 707 ? -18.551 -30.299 35.156 1.00 84.50 707 ILE A C 1
ATOM 5665 O O . ILE A 1 707 ? -19.691 -30.424 34.694 1.00 84.50 707 ILE A O 1
ATOM 5669 N N . LEU A 1 708 ? -18.112 -31.041 36.171 1.00 82.94 708 LEU A N 1
ATOM 5670 C CA . LEU A 1 708 ? -18.998 -31.917 36.926 1.00 82.94 708 LEU A CA 1
ATOM 5671 C C . LEU A 1 708 ? -19.812 -31.080 37.915 1.00 82.94 708 LEU A C 1
ATOM 5673 O O . LEU A 1 708 ? -19.370 -30.038 38.387 1.00 82.94 708 LEU A O 1
ATOM 5677 N N . SER A 1 709 ? -21.012 -31.541 38.271 1.00 78.00 709 SER A N 1
ATOM 5678 C CA . SER A 1 709 ? -21.891 -30.803 39.191 1.00 78.00 709 SER A CA 1
ATOM 5679 C C . SER A 1 709 ? -21.266 -30.546 40.568 1.00 78.00 709 SER A C 1
ATOM 5681 O O . SER A 1 709 ? -21.730 -29.668 41.284 1.00 78.00 709 SER A O 1
ATOM 5683 N N . GLU A 1 710 ? -20.260 -31.335 40.954 1.00 79.44 710 GLU A N 1
ATOM 5684 C CA . GLU A 1 710 ? -19.506 -31.182 42.205 1.00 79.44 710 GLU A CA 1
ATOM 5685 C C . GLU A 1 710 ? -18.463 -30.054 42.168 1.00 79.44 710 GLU A C 1
ATOM 5687 O O . GLU A 1 710 ? -18.090 -29.558 43.228 1.00 79.44 710 GLU A O 1
ATOM 5692 N N . ASP A 1 711 ? -18.057 -29.617 40.972 1.00 83.31 711 ASP A N 1
ATOM 5693 C CA . ASP A 1 711 ? -17.115 -28.512 40.760 1.00 83.31 711 ASP A CA 1
ATOM 5694 C C . ASP A 1 711 ? -17.828 -27.154 40.601 1.00 83.31 711 ASP A C 1
ATOM 5696 O O . ASP A 1 711 ? -17.183 -26.107 40.558 1.00 83.31 711 ASP A O 1
ATOM 5700 N N . LEU A 1 712 ? -19.165 -27.159 40.512 1.00 87.62 712 LEU A N 1
ATOM 5701 C CA . LEU A 1 712 ? -19.987 -25.950 40.520 1.00 87.62 712 LEU A CA 1
ATOM 5702 C C . LEU A 1 712 ? -20.161 -25.442 41.952 1.00 87.62 712 LEU A C 1
ATOM 5704 O O . LEU A 1 712 ? -20.445 -26.210 42.874 1.00 87.62 712 LEU A O 1
ATOM 5708 N N . VAL A 1 713 ? -20.051 -24.128 42.140 1.00 88.94 713 VAL A N 1
ATOM 5709 C CA . VAL A 1 713 ? -20.227 -23.518 43.465 1.00 88.94 713 VAL A CA 1
ATOM 5710 C C . VAL A 1 713 ? -21.707 -23.200 43.724 1.00 88.94 713 VAL A C 1
ATOM 5712 O O . VAL A 1 713 ? -22.505 -23.038 42.803 1.00 88.94 713 VAL A O 1
ATOM 5715 N N . ASN A 1 714 ? -22.128 -23.171 44.991 1.00 87.62 714 ASN A N 1
ATOM 5716 C CA . ASN A 1 714 ? -23.548 -22.978 45.334 1.00 87.62 714 ASN A CA 1
ATOM 5717 C C . ASN A 1 714 ? -23.952 -21.503 45.442 1.00 87.62 714 ASN A C 1
ATOM 5719 O O . ASN A 1 714 ? -25.127 -21.179 45.287 1.00 87.62 714 ASN A O 1
ATOM 5723 N N . ASP A 1 715 ? -22.996 -20.626 45.742 1.00 88.12 715 ASP A N 1
ATOM 5724 C CA . ASP A 1 715 ? -23.189 -19.186 45.862 1.00 88.12 715 ASP A CA 1
ATOM 5725 C C . ASP A 1 715 ? -21.857 -18.444 45.652 1.00 88.12 715 ASP A C 1
ATOM 5727 O O . ASP A 1 715 ? -20.785 -19.051 45.612 1.00 88.12 715 ASP A O 1
ATOM 5731 N N . CYS A 1 716 ? -21.918 -17.118 45.532 1.00 86.19 716 CYS A N 1
ATOM 5732 C CA . CYS A 1 716 ? -20.726 -16.269 45.427 1.00 86.19 716 CYS A CA 1
ATOM 5733 C C . CYS A 1 716 ? -20.123 -15.888 46.792 1.00 86.19 716 CYS A C 1
ATOM 5735 O O . CYS A 1 716 ? -19.167 -15.121 46.850 1.00 86.19 716 CYS A O 1
ATOM 5737 N N . SER A 1 717 ? -20.699 -16.372 47.896 1.00 72.00 717 SER A N 1
ATOM 5738 C CA . SER A 1 717 ? -20.572 -15.771 49.227 1.00 72.00 717 SER A CA 1
ATOM 5739 C C . SER A 1 717 ? -19.438 -16.334 50.093 1.00 72.00 717 SER A C 1
ATOM 5741 O O . SER A 1 717 ? -19.221 -15.861 51.213 1.00 72.00 717 SER A O 1
ATOM 5743 N N . SER A 1 718 ? -18.663 -17.301 49.592 1.00 58.41 718 SER A N 1
ATOM 5744 C CA . SER A 1 718 ? -17.526 -17.876 50.315 1.00 58.41 718 SER A CA 1
ATOM 5745 C C . SER A 1 718 ? -16.193 -17.239 49.909 1.00 58.41 718 SER A C 1
ATOM 5747 O O . SER A 1 718 ? -15.486 -17.783 49.071 1.00 58.41 718 SER A O 1
ATOM 5749 N N . GLN A 1 719 ? -15.824 -16.119 50.550 1.00 63.19 719 GLN A N 1
ATOM 5750 C CA . GLN A 1 719 ? -14.538 -15.422 50.334 1.00 63.19 719 GLN A CA 1
ATOM 5751 C C . GLN A 1 719 ? -14.316 -15.009 48.858 1.00 63.19 719 GLN A C 1
ATOM 5753 O O . GLN A 1 719 ? -15.128 -15.292 47.985 1.00 63.19 719 GLN A O 1
ATOM 5758 N N . ASP A 1 720 ? -13.226 -14.306 48.550 1.00 67.94 720 ASP A N 1
ATOM 5759 C CA . ASP A 1 720 ? -12.886 -13.910 47.168 1.00 67.94 720 ASP A CA 1
ATOM 5760 C C . ASP A 1 720 ? -12.599 -15.105 46.225 1.00 67.94 720 ASP A C 1
ATOM 5762 O O . ASP A 1 720 ? -12.268 -14.923 45.059 1.00 67.94 720 ASP A O 1
ATOM 5766 N N . GLU A 1 721 ? -12.735 -16.342 46.714 1.00 76.50 721 GLU A N 1
ATOM 5767 C CA . GLU A 1 721 ? -12.377 -17.580 46.017 1.00 76.50 721 GLU A CA 1
ATOM 5768 C C . GLU A 1 721 ? -13.349 -17.960 44.889 1.00 76.50 721 GLU A C 1
ATOM 5770 O O . GLU A 1 721 ? -12.925 -18.604 43.932 1.00 76.50 721 GLU A O 1
ATOM 5775 N N . ASN A 1 722 ? -14.623 -17.548 44.964 1.00 87.06 722 ASN A N 1
ATOM 5776 C CA . ASN A 1 722 ? -15.642 -17.939 43.977 1.00 87.06 722 ASN A CA 1
ATOM 5777 C C . ASN A 1 722 ? -15.828 -16.927 42.835 1.00 87.06 722 ASN A C 1
ATOM 5779 O O . ASN A 1 722 ? -16.586 -17.205 41.905 1.00 87.06 722 ASN A O 1
ATOM 5783 N N . ILE A 1 723 ? -15.181 -15.757 42.870 1.00 87.81 723 ILE A N 1
ATOM 5784 C CA . ILE A 1 723 ? -15.303 -14.763 41.790 1.00 87.81 723 ILE A CA 1
ATOM 5785 C C . ILE A 1 723 ? -14.724 -15.358 40.495 1.00 87.81 723 ILE A C 1
ATOM 5787 O O . ILE A 1 723 ? -13.646 -15.948 40.498 1.00 87.81 723 ILE A O 1
ATOM 5791 N N . GLY A 1 724 ? -15.471 -15.262 39.390 1.00 88.38 724 GLY A N 1
ATOM 5792 C CA . GLY A 1 724 ? -15.143 -15.916 38.117 1.00 88.38 724 GLY A CA 1
ATOM 5793 C C . GLY A 1 724 ? -15.481 -17.414 38.051 1.00 88.38 724 GLY A C 1
ATOM 5794 O O . GLY A 1 724 ? -15.207 -18.055 37.036 1.00 88.38 724 GLY A O 1
ATOM 5795 N N . SER A 1 725 ? -16.086 -17.989 39.097 1.00 89.81 725 SER A N 1
ATOM 5796 C CA . SER A 1 725 ? -16.559 -19.382 39.108 1.00 89.81 725 SER A CA 1
ATOM 5797 C C . SER A 1 725 ? -18.035 -19.490 38.718 1.00 89.81 725 SER A C 1
ATOM 5799 O O . SER A 1 725 ? -18.824 -18.569 38.950 1.00 89.81 725 SER A O 1
ATOM 5801 N N . LEU A 1 726 ? -18.409 -20.629 38.129 1.00 92.06 726 LEU A N 1
ATOM 5802 C CA . LEU A 1 726 ? -19.778 -20.914 37.698 1.00 92.06 726 LEU A CA 1
ATOM 5803 C C . LEU A 1 726 ? -20.603 -21.546 38.834 1.00 92.06 726 LEU A C 1
ATOM 5805 O O . LEU A 1 726 ? -20.171 -22.499 39.487 1.00 92.06 726 LEU A O 1
ATOM 5809 N N . LEU A 1 727 ? -21.804 -21.016 39.049 1.00 91.75 727 LEU A N 1
ATOM 5810 C CA . LEU A 1 727 ? -22.788 -21.520 39.995 1.00 91.75 727 LEU A CA 1
ATOM 5811 C C . LEU A 1 727 ? -23.484 -22.780 39.470 1.00 91.75 727 LEU A C 1
ATOM 5813 O O . LEU A 1 727 ? -23.590 -23.003 38.263 1.00 91.75 727 LEU A O 1
ATOM 5817 N N . ASN A 1 728 ? -24.083 -23.550 40.379 1.00 89.00 728 ASN A N 1
ATOM 5818 C CA . ASN A 1 728 ? -24.966 -24.670 40.031 1.00 89.00 728 ASN A CA 1
ATOM 5819 C C . ASN A 1 728 ? -26.210 -24.253 39.211 1.00 89.00 728 ASN A C 1
ATOM 5821 O O . ASN A 1 728 ? -26.833 -25.096 38.568 1.00 89.00 728 ASN A O 1
ATOM 5825 N N . THR A 1 729 ? -26.551 -22.961 39.210 1.00 89.44 729 THR A N 1
ATOM 5826 C CA . THR A 1 729 ? -27.609 -22.352 38.395 1.00 89.44 729 THR A CA 1
ATOM 5827 C C . THR A 1 729 ? -27.160 -22.039 36.965 1.00 89.44 729 THR A C 1
ATOM 5829 O O . THR A 1 729 ? -27.991 -21.657 36.144 1.00 89.44 729 THR A O 1
ATOM 5832 N N . GLY A 1 730 ? -25.865 -22.171 36.659 1.00 88.25 730 GLY A N 1
ATOM 5833 C CA . GLY A 1 730 ? -25.276 -21.761 35.384 1.00 88.25 730 GLY A CA 1
ATOM 5834 C C . GLY A 1 730 ? -24.961 -20.270 35.282 1.00 88.25 730 GLY A C 1
ATOM 5835 O O . GLY A 1 730 ? -24.627 -19.796 34.198 1.00 88.25 730 GLY A O 1
ATOM 5836 N N . GLU A 1 731 ? -25.078 -19.522 36.377 1.00 93.19 731 GLU A N 1
ATOM 5837 C CA . GLU A 1 731 ? -24.648 -18.125 36.451 1.00 93.19 731 GLU A CA 1
ATOM 5838 C C . GLU A 1 731 ? -23.174 -18.030 36.863 1.00 93.19 731 GLU A C 1
ATOM 5840 O O . GLU A 1 731 ? -22.695 -18.868 37.616 1.00 93.19 731 GLU A O 1
ATOM 5845 N N . ILE A 1 732 ? -22.445 -17.008 36.422 1.00 93.12 732 ILE A N 1
ATOM 5846 C CA . ILE A 1 732 ? -21.059 -16.762 36.845 1.00 93.12 732 ILE A CA 1
ATOM 5847 C C . ILE A 1 732 ? -21.008 -15.688 37.930 1.00 93.12 732 ILE A C 1
ATOM 5849 O O . ILE A 1 732 ? -21.686 -14.664 37.831 1.00 93.12 732 ILE A O 1
ATOM 5853 N N . CYS A 1 733 ? -20.203 -15.905 38.969 1.00 91.69 733 CYS A N 1
ATOM 5854 C CA . CYS A 1 733 ? -19.993 -14.916 40.024 1.00 91.69 733 CYS A CA 1
ATOM 5855 C C . CYS A 1 733 ? -19.135 -13.748 39.531 1.00 91.69 733 CYS A C 1
ATOM 5857 O O . CYS A 1 733 ? -17.984 -13.943 39.143 1.00 91.69 733 CYS A O 1
ATOM 5859 N N . ILE A 1 734 ? -19.678 -12.531 39.600 1.00 90.25 734 ILE A N 1
ATOM 5860 C CA . ILE A 1 734 ? -18.977 -11.292 39.219 1.00 90.25 734 ILE A CA 1
ATOM 5861 C C . ILE A 1 734 ? -18.516 -10.464 40.419 1.00 90.25 734 ILE A C 1
ATOM 5863 O O . ILE A 1 734 ? -17.670 -9.591 40.277 1.00 90.25 734 ILE A O 1
ATOM 5867 N N . SER A 1 735 ? -19.070 -10.729 41.602 1.00 86.81 735 SER A N 1
ATOM 5868 C CA . SER A 1 735 ? -18.626 -10.158 42.874 1.00 86.81 735 SER A CA 1
ATOM 5869 C C . SER A 1 735 ? -19.006 -11.093 44.025 1.00 86.81 735 SER A C 1
ATOM 5871 O O . SER A 1 735 ? -19.677 -12.105 43.816 1.00 86.81 735 SER A O 1
ATOM 5873 N N . LYS A 1 736 ? -18.660 -10.725 45.264 1.00 84.38 736 LYS A N 1
ATOM 5874 C CA . LYS A 1 736 ? -19.015 -11.472 46.492 1.00 84.38 736 LYS A CA 1
ATOM 5875 C C . LYS A 1 736 ? -20.514 -11.736 46.666 1.00 84.38 736 LYS A C 1
ATOM 5877 O O . LYS A 1 736 ? -20.911 -12.606 47.436 1.00 84.38 736 LYS A O 1
ATOM 5882 N N . THR A 1 737 ? -21.362 -10.931 46.028 1.00 83.69 737 THR A N 1
ATOM 5883 C CA . THR A 1 737 ? -22.816 -10.961 46.251 1.00 83.69 737 THR A CA 1
ATOM 5884 C C . THR A 1 737 ? -23.630 -11.048 44.969 1.00 83.69 737 THR A C 1
ATOM 5886 O O . THR A 1 737 ? -24.853 -11.160 45.048 1.00 83.69 737 THR A O 1
ATOM 5889 N N . LYS A 1 738 ? -22.986 -10.988 43.797 1.00 88.31 738 LYS A N 1
ATOM 5890 C CA . LYS A 1 738 ? -23.671 -10.920 42.506 1.00 88.31 738 LYS A CA 1
ATOM 5891 C C . LYS A 1 738 ? -23.145 -11.971 41.547 1.00 88.31 738 LYS A C 1
ATOM 5893 O O . LYS A 1 738 ? -21.939 -12.111 41.350 1.00 88.31 738 LYS A O 1
ATOM 5898 N N . SER A 1 739 ? -24.088 -12.633 40.901 1.00 91.94 739 SER A N 1
ATOM 5899 C CA . SER A 1 739 ? -23.891 -13.510 39.758 1.00 91.94 739 SER A CA 1
ATOM 5900 C C . SER A 1 739 ? -24.669 -12.983 38.555 1.00 91.94 739 SER A C 1
ATOM 5902 O O . SER A 1 739 ? -25.579 -12.159 38.701 1.00 91.94 739 SER A O 1
ATOM 5904 N N . ILE A 1 740 ? -24.293 -13.433 37.359 1.00 92.94 740 ILE A N 1
ATOM 5905 C CA . ILE A 1 740 ? -25.010 -13.133 36.116 1.00 92.94 740 ILE A CA 1
ATOM 5906 C C . ILE A 1 740 ? -25.204 -14.403 35.280 1.00 92.94 740 ILE A C 1
ATOM 5908 O O . ILE A 1 740 ? -24.304 -15.244 35.238 1.00 92.94 740 ILE A O 1
ATOM 5912 N N . PRO A 1 741 ? -26.337 -14.554 34.579 1.00 92.94 741 PRO A N 1
ATOM 5913 C CA . PRO A 1 741 ? -26.514 -15.626 33.609 1.00 92.94 741 PRO A CA 1
ATOM 5914 C C . PRO A 1 741 ? -25.710 -15.358 32.328 1.00 92.94 741 PRO A C 1
ATOM 5916 O O . PRO A 1 741 ? -25.246 -14.240 32.078 1.00 92.94 741 PRO A O 1
ATOM 5919 N N . PHE A 1 742 ? -25.563 -16.394 31.498 1.00 89.00 742 PHE A N 1
ATOM 5920 C CA . PHE A 1 742 ? -25.136 -16.231 30.104 1.00 89.00 742 PHE A CA 1
ATOM 5921 C C . PHE A 1 742 ? -26.081 -15.262 29.381 1.00 89.00 742 PHE A C 1
ATOM 5923 O O . PHE A 1 742 ? -27.279 -15.250 29.668 1.00 89.00 742 PHE A O 1
ATOM 5930 N N . ALA A 1 743 ? -25.564 -14.477 28.433 1.00 86.31 743 ALA A N 1
ATOM 5931 C CA . ALA A 1 743 ? -26.416 -13.624 27.605 1.00 86.31 743 ALA A CA 1
ATOM 5932 C C . ALA A 1 743 ? -27.409 -14.478 26.793 1.00 86.31 743 ALA A C 1
ATOM 5934 O O . ALA A 1 743 ? -27.046 -15.547 26.297 1.00 86.31 743 ALA A O 1
ATOM 5935 N N . GLU A 1 744 ? -28.654 -14.021 26.630 1.00 82.94 744 GLU A N 1
ATOM 5936 C CA . GLU A 1 744 ? -29.652 -14.765 25.844 1.00 82.94 744 GLU A CA 1
ATOM 5937 C C . GLU A 1 744 ? -29.538 -14.467 24.342 1.00 82.94 744 GLU A C 1
ATOM 5939 O O . GLU A 1 744 ? -29.974 -15.253 23.501 1.00 82.94 744 GLU A O 1
ATOM 5944 N N . SER A 1 745 ? -28.936 -13.330 23.982 1.00 81.44 745 SER A N 1
ATOM 5945 C CA . SER A 1 745 ? -28.750 -12.891 22.598 1.00 81.44 745 SER A CA 1
ATOM 5946 C C . SER A 1 745 ? -27.524 -11.987 22.446 1.00 81.44 745 SER A C 1
ATOM 5948 O O . SER A 1 745 ? -27.063 -11.386 23.412 1.00 81.44 745 SER A O 1
ATOM 5950 N N . ALA A 1 746 ? -27.021 -11.835 21.216 1.00 75.31 746 ALA A N 1
ATOM 5951 C CA . ALA A 1 746 ? -25.873 -10.966 20.928 1.00 75.31 746 ALA A CA 1
ATOM 5952 C C . ALA A 1 746 ? -26.125 -9.482 21.279 1.00 75.31 746 ALA A C 1
ATOM 5954 O O . ALA A 1 746 ? -25.193 -8.713 21.489 1.00 75.31 746 ALA A O 1
ATOM 5955 N N . THR A 1 747 ? -27.392 -9.061 21.367 1.00 73.81 747 THR A N 1
ATOM 5956 C CA . THR A 1 747 ? -27.764 -7.702 21.792 1.00 73.81 747 THR A CA 1
ATOM 5957 C C . THR A 1 747 ? -27.657 -7.480 23.301 1.00 73.81 747 THR A C 1
ATOM 5959 O O . THR A 1 747 ? -27.736 -6.338 23.748 1.00 73.81 747 THR A O 1
ATOM 5962 N N . GLU A 1 748 ? -27.478 -8.547 24.080 1.00 75.88 748 GLU A N 1
ATOM 5963 C CA . GLU A 1 748 ? -27.326 -8.512 25.538 1.00 75.88 748 GLU A CA 1
ATOM 5964 C C . GLU A 1 748 ? -25.878 -8.703 25.997 1.00 75.88 748 GLU A C 1
ATOM 5966 O O . GLU A 1 748 ? -25.640 -8.835 27.199 1.00 75.88 748 GLU A O 1
ATOM 5971 N N . ASN A 1 749 ? -24.917 -8.701 25.066 1.00 80.75 749 ASN A N 1
ATOM 5972 C CA . ASN A 1 749 ? -23.505 -8.817 25.401 1.00 80.75 749 ASN A CA 1
ATOM 5973 C C . ASN A 1 749 ? -23.116 -7.728 26.406 1.00 80.75 749 ASN A C 1
ATOM 5975 O O . ASN A 1 749 ? -23.365 -6.537 26.193 1.00 80.75 749 ASN A O 1
ATOM 5979 N N . LYS A 1 750 ? -22.516 -8.149 27.518 1.00 83.94 750 LYS A N 1
ATOM 5980 C CA . LYS A 1 750 ? -22.115 -7.265 28.614 1.00 83.94 750 LYS A CA 1
ATOM 5981 C C . LYS A 1 750 ? -20.720 -7.608 29.083 1.00 83.94 750 LYS A C 1
ATOM 5983 O O . LYS A 1 750 ? -20.312 -8.768 29.087 1.00 83.94 750 LYS A O 1
ATOM 5988 N N . ASN A 1 751 ? -20.034 -6.568 29.523 1.00 88.62 751 ASN A N 1
ATOM 5989 C CA . ASN A 1 751 ? -18.675 -6.631 30.011 1.00 88.62 751 ASN A CA 1
ATOM 5990 C C . ASN A 1 751 ? -18.667 -6.284 31.506 1.00 88.62 751 ASN A C 1
ATOM 5992 O O . ASN A 1 751 ? -19.403 -5.403 31.958 1.00 88.62 751 ASN A O 1
ATOM 5996 N N . TYR A 1 752 ? -17.846 -6.993 32.272 1.00 91.00 752 TYR A N 1
ATOM 5997 C CA . TYR A 1 752 ? -17.740 -6.874 33.722 1.00 91.00 752 TYR A CA 1
ATOM 5998 C C . TYR A 1 752 ? -16.272 -6.922 34.126 1.00 91.00 752 TYR A C 1
ATOM 6000 O O . TYR A 1 752 ? -15.480 -7.619 33.500 1.00 91.00 752 TYR A O 1
ATOM 6008 N N . ILE A 1 753 ? -15.913 -6.211 35.190 1.00 91.81 753 ILE A N 1
ATOM 6009 C CA . ILE A 1 753 ? -14.575 -6.298 35.779 1.00 91.81 753 ILE A CA 1
ATOM 6010 C C . ILE A 1 753 ? -14.669 -7.232 36.978 1.00 91.81 753 ILE A C 1
ATOM 6012 O O . ILE A 1 753 ? -15.527 -7.047 37.842 1.00 91.81 753 ILE A O 1
ATOM 6016 N N . LEU A 1 754 ? -13.801 -8.234 37.000 1.00 91.25 754 LEU A N 1
ATOM 6017 C CA . LEU A 1 754 ? -13.633 -9.167 38.100 1.00 91.25 754 LEU A CA 1
ATOM 6018 C C . LEU A 1 754 ? -12.394 -8.774 38.901 1.00 91.25 754 LEU A C 1
ATOM 6020 O O . LEU A 1 754 ? -11.388 -8.374 38.320 1.00 91.25 754 LEU A O 1
ATOM 6024 N N . PHE A 1 755 ? -12.461 -8.956 40.215 1.00 88.06 755 PHE A N 1
ATOM 6025 C CA . PHE A 1 755 ? -11.296 -8.956 41.094 1.00 88.06 755 PHE A CA 1
ATOM 6026 C C . PHE A 1 755 ? -11.130 -10.376 41.601 1.00 88.06 755 PHE A C 1
ATOM 6028 O O . PHE A 1 755 ? -11.994 -10.868 42.332 1.00 88.06 755 PHE A O 1
ATOM 6035 N N . ASP A 1 756 ? -10.076 -11.058 41.170 1.00 81.56 756 ASP A N 1
ATOM 6036 C CA . ASP A 1 756 ? -9.863 -12.433 41.591 1.00 81.56 756 ASP A CA 1
ATOM 6037 C C . ASP A 1 756 ? -9.377 -12.520 43.055 1.00 81.56 756 ASP A C 1
ATOM 6039 O O . ASP A 1 756 ? -9.290 -11.532 43.796 1.00 81.56 756 ASP A O 1
ATOM 6043 N N . LYS A 1 757 ? -9.075 -13.739 43.508 1.00 78.06 757 LYS A N 1
ATOM 6044 C CA . LYS A 1 757 ? -8.608 -14.002 44.877 1.00 78.06 757 LYS A CA 1
ATOM 6045 C C . LYS A 1 757 ? -7.262 -13.351 45.227 1.00 78.06 757 LYS A C 1
ATOM 6047 O O . LYS A 1 757 ? -6.952 -13.239 46.411 1.00 78.06 757 LYS A O 1
ATOM 6052 N N . ASN A 1 758 ? -6.456 -12.992 44.229 1.00 81.19 758 ASN A N 1
ATOM 6053 C CA . ASN A 1 758 ? -5.162 -12.332 44.390 1.00 81.19 758 ASN A CA 1
ATOM 6054 C C . ASN A 1 758 ? -5.273 -10.803 44.264 1.00 81.19 758 ASN A C 1
ATOM 6056 O O . ASN A 1 758 ? -4.245 -10.132 44.307 1.00 81.19 758 ASN A O 1
ATOM 6060 N N . ASP A 1 759 ? -6.494 -10.269 44.136 1.00 80.69 759 ASP A N 1
ATOM 6061 C CA . ASP A 1 759 ? -6.772 -8.881 43.753 1.00 80.69 759 ASP A CA 1
ATOM 6062 C C . ASP A 1 759 ? -6.321 -8.535 42.323 1.00 80.69 759 ASP A C 1
ATOM 6064 O O . ASP A 1 759 ? -6.200 -7.353 42.000 1.00 80.69 759 ASP A O 1
ATOM 6068 N N . ASP A 1 760 ? -6.105 -9.537 41.462 1.00 86.06 760 ASP A N 1
ATOM 6069 C CA . ASP A 1 760 ? -5.795 -9.296 40.055 1.00 86.06 760 ASP A CA 1
ATOM 6070 C C . ASP A 1 760 ? -7.090 -8.948 39.306 1.00 86.06 760 ASP A C 1
ATOM 6072 O O . ASP A 1 760 ? -8.124 -9.621 39.435 1.00 86.06 760 ASP A O 1
ATOM 6076 N N . GLU A 1 761 ? -7.047 -7.868 38.526 1.00 89.62 761 GLU A N 1
ATOM 6077 C CA . GLU A 1 761 ? -8.192 -7.412 37.752 1.00 89.62 761 GLU A CA 1
ATOM 6078 C C . GLU A 1 761 ? -8.315 -8.196 36.439 1.00 89.62 761 GLU A C 1
ATOM 6080 O O . GLU A 1 761 ? -7.344 -8.376 35.702 1.00 89.62 761 GLU A O 1
ATOM 6085 N N . LYS A 1 762 ? -9.531 -8.643 36.113 1.00 90.81 762 LYS A N 1
ATOM 6086 C CA . LYS A 1 762 ? -9.828 -9.358 34.863 1.00 90.81 762 LYS A CA 1
ATOM 6087 C C . LYS A 1 762 ? -11.071 -8.794 34.190 1.00 90.81 762 LYS A C 1
ATOM 6089 O O . LYS A 1 762 ? -11.995 -8.333 34.859 1.00 90.81 762 LYS A O 1
ATOM 6094 N N . LEU A 1 763 ? -11.131 -8.866 32.866 1.00 91.38 763 LEU A N 1
ATOM 6095 C CA . LEU A 1 763 ? -12.320 -8.528 32.090 1.00 91.38 763 LEU A CA 1
ATOM 6096 C C . LEU A 1 763 ? -13.119 -9.801 31.794 1.00 91.38 763 LEU A C 1
ATOM 6098 O O . LEU A 1 763 ? -12.640 -10.699 31.105 1.00 91.38 763 LEU A O 1
ATOM 6102 N N . LEU A 1 764 ? -14.355 -9.858 32.281 1.00 91.94 764 LEU A N 1
ATOM 6103 C CA . LEU A 1 764 ? -15.339 -10.866 31.908 1.00 91.94 764 LEU A CA 1
ATOM 6104 C C . LEU A 1 764 ? -16.234 -10.325 30.794 1.00 91.94 764 LEU A C 1
ATOM 6106 O O . LEU A 1 764 ? -16.899 -9.304 30.972 1.00 91.94 764 LEU A O 1
ATOM 6110 N N . ARG A 1 765 ? -16.321 -11.047 29.680 1.00 88.38 765 ARG A N 1
ATOM 6111 C CA . ARG A 1 765 ? -17.274 -10.772 28.599 1.00 88.38 765 ARG A CA 1
ATOM 6112 C C . ARG A 1 765 ? -18.324 -11.878 28.539 1.00 88.38 765 ARG A C 1
ATOM 6114 O O . ARG A 1 765 ? -17.981 -13.060 28.544 1.00 88.38 765 ARG A O 1
ATOM 6121 N N . SER A 1 766 ? -19.594 -11.491 28.494 1.00 88.75 766 SER A N 1
ATOM 6122 C CA . SER A 1 766 ? -20.734 -12.403 28.364 1.00 88.75 766 SER A CA 1
ATOM 6123 C C . SER A 1 766 ? -21.283 -12.366 26.945 1.00 88.75 766 SER A C 1
ATOM 6125 O O . SER A 1 766 ? -21.632 -11.295 26.447 1.00 88.75 766 SER A O 1
ATOM 6127 N N . PHE A 1 767 ? -21.379 -13.539 26.329 1.00 84.75 767 PHE A N 1
ATOM 6128 C CA . PHE A 1 767 ? -21.935 -13.788 25.003 1.00 84.75 767 PHE A CA 1
ATOM 6129 C C . PHE A 1 767 ? -22.970 -14.921 25.080 1.00 84.75 767 PHE A C 1
ATOM 6131 O O . PHE A 1 767 ? -22.992 -15.675 26.063 1.00 84.75 767 PHE A O 1
ATOM 6138 N N . PRO A 1 768 ? -23.817 -15.103 24.050 1.00 84.50 768 PRO A N 1
ATOM 6139 C CA . PRO A 1 768 ? -24.703 -16.254 23.972 1.00 84.50 768 PRO A CA 1
ATOM 6140 C C . PRO A 1 768 ? -23.944 -17.564 24.151 1.00 84.50 768 PRO A C 1
ATOM 6142 O O . PRO A 1 768 ? -23.077 -17.910 23.349 1.00 84.50 768 PRO A O 1
ATOM 6145 N N . ASN A 1 769 ? -24.282 -18.286 25.220 1.00 85.19 769 ASN A N 1
ATOM 6146 C CA . ASN A 1 769 ? -23.672 -19.559 25.608 1.00 85.19 769 ASN A CA 1
ATOM 6147 C C . ASN A 1 769 ? -22.153 -19.522 25.889 1.00 85.19 769 ASN A C 1
ATOM 6149 O O . ASN A 1 769 ? -21.560 -20.586 26.053 1.00 85.19 769 ASN A O 1
ATOM 6153 N N . VAL A 1 770 ? -21.507 -18.351 25.968 1.00 87.62 770 VAL A N 1
ATOM 6154 C CA . VAL A 1 770 ? -20.059 -18.248 26.217 1.00 87.62 770 VAL A CA 1
ATOM 6155 C C . VAL A 1 770 ? -19.740 -17.136 27.218 1.00 87.62 770 VAL A C 1
ATOM 6157 O O . VAL A 1 770 ? -20.188 -16.003 27.072 1.00 87.62 770 VAL A O 1
ATOM 6160 N N . PHE A 1 771 ? -18.909 -17.448 28.209 1.00 91.44 771 PHE A N 1
ATOM 6161 C CA . PHE A 1 771 ? -18.217 -16.467 29.042 1.00 91.44 771 PHE A CA 1
ATOM 6162 C C . PHE A 1 771 ? -16.733 -16.476 28.715 1.00 91.44 771 PHE A C 1
ATOM 6164 O O . PHE A 1 771 ? -16.145 -17.550 28.600 1.00 91.44 771 PHE A O 1
ATOM 6171 N N . ILE A 1 772 ? -16.123 -15.296 28.635 1.00 90.00 772 ILE A N 1
ATOM 6172 C CA . ILE A 1 772 ? -14.681 -15.140 28.417 1.00 90.00 772 ILE A CA 1
ATOM 6173 C C . ILE A 1 772 ? -14.076 -14.353 29.554 1.00 90.00 772 ILE A C 1
ATOM 6175 O O . ILE A 1 772 ? -14.587 -13.287 29.880 1.00 90.00 772 ILE A O 1
ATOM 6179 N N . ILE A 1 773 ? -12.976 -14.848 30.103 1.00 90.44 773 ILE A N 1
ATOM 6180 C CA . ILE A 1 773 ? -12.196 -14.181 31.137 1.00 90.44 773 ILE A CA 1
ATOM 6181 C C . ILE A 1 773 ? -10.835 -13.826 30.536 1.00 90.44 773 ILE A C 1
ATOM 6183 O O . ILE A 1 773 ? -10.103 -14.699 30.075 1.00 90.44 773 ILE A O 1
ATOM 6187 N N . GLN A 1 774 ? -10.513 -12.535 30.525 1.00 88.62 774 GLN A N 1
ATOM 6188 C CA . GLN A 1 774 ? -9.258 -11.999 30.004 1.00 88.62 774 GLN A CA 1
ATOM 6189 C C . GLN A 1 774 ? -8.489 -11.274 31.097 1.00 88.62 774 GLN A C 1
ATOM 6191 O O . GLN A 1 774 ? -9.073 -10.513 31.869 1.00 88.62 774 GLN A O 1
ATOM 6196 N N . ASP A 1 775 ? -7.174 -11.437 31.093 1.00 86.88 775 ASP A N 1
ATOM 6197 C CA . ASP A 1 775 ? -6.284 -10.579 31.864 1.00 86.88 775 ASP A CA 1
ATOM 6198 C C . ASP A 1 775 ? -6.111 -9.227 31.149 1.00 86.88 775 ASP A C 1
ATOM 6200 O O . ASP A 1 775 ? -6.164 -9.149 29.915 1.00 86.88 775 ASP A O 1
ATOM 6204 N N . PHE A 1 776 ? -5.913 -8.152 31.915 1.00 87.19 776 PHE A N 1
ATOM 6205 C CA . PHE A 1 776 ? -5.502 -6.867 31.347 1.00 87.19 776 PHE A CA 1
ATOM 6206 C C . PHE A 1 776 ? -4.033 -6.909 30.899 1.00 87.19 776 PHE A C 1
ATOM 6208 O O . PHE A 1 776 ? -3.226 -7.687 31.406 1.00 87.19 776 PHE A O 1
ATOM 6215 N N . SER A 1 777 ? -3.685 -6.052 29.936 1.00 81.50 777 SER A N 1
ATOM 6216 C CA . SER A 1 777 ? -2.301 -5.871 29.475 1.00 81.50 777 SER A CA 1
ATOM 6217 C C . SER A 1 777 ? -1.343 -5.583 30.639 1.00 81.50 777 SER A C 1
ATOM 6219 O O . SER A 1 777 ? -1.665 -4.791 31.519 1.00 81.50 777 SER A O 1
ATOM 6221 N N . THR A 1 778 ? -0.124 -6.134 30.608 1.00 78.06 778 THR A N 1
ATOM 6222 C CA . THR A 1 778 ? 0.896 -5.900 31.652 1.00 78.06 778 THR A CA 1
ATOM 6223 C C . THR A 1 778 ? 1.298 -4.432 31.808 1.00 78.06 778 THR A C 1
ATOM 6225 O O . THR A 1 778 ? 1.773 -4.042 32.872 1.00 78.06 778 THR A O 1
ATOM 6228 N N . ASP A 1 779 ? 1.092 -3.624 30.766 1.00 76.56 779 ASP A N 1
ATOM 6229 C CA . ASP A 1 779 ? 1.407 -2.193 30.745 1.00 76.56 779 ASP A CA 1
ATOM 6230 C C . ASP A 1 779 ? 0.189 -1.315 31.096 1.00 76.56 779 ASP A C 1
ATOM 6232 O O . ASP A 1 779 ? 0.195 -0.102 30.854 1.00 76.56 779 ASP A O 1
ATOM 6236 N N . SER A 1 780 ? -0.905 -1.903 31.592 1.00 75.81 780 SER A N 1
ATOM 6237 C CA . SER A 1 780 ? -2.085 -1.145 32.009 1.00 75.81 780 SER A CA 1
ATOM 6238 C C . SER A 1 780 ? -1.885 -0.464 33.363 1.00 75.81 780 SER A C 1
ATOM 6240 O O . SER A 1 780 ? -1.117 -0.912 34.215 1.00 75.81 780 SER A O 1
ATOM 6242 N N . SER A 1 781 ? -2.634 0.616 33.602 1.00 80.75 781 SER A N 1
ATOM 6243 C CA . SER A 1 781 ? -2.841 1.104 34.968 1.00 80.75 781 SER A CA 1
ATOM 6244 C C . SER A 1 781 ? -3.655 0.086 35.784 1.00 80.75 781 SER A C 1
ATOM 6246 O O . SER A 1 781 ? -4.206 -0.865 35.233 1.00 80.75 781 SER A O 1
ATOM 6248 N N . LYS A 1 782 ? -3.712 0.264 37.108 1.00 87.81 782 LYS A N 1
ATOM 6249 C CA . LYS A 1 782 ? -4.594 -0.520 37.988 1.00 87.81 782 LYS A CA 1
ATOM 6250 C C . LYS A 1 782 ? -5.990 0.086 38.043 1.00 87.81 782 LYS A C 1
ATOM 6252 O O . LYS A 1 782 ? -6.130 1.301 37.880 1.00 87.81 782 LYS A O 1
ATOM 6257 N N . ILE A 1 783 ? -7.001 -0.731 38.338 1.00 89.94 783 ILE A N 1
ATOM 6258 C CA . ILE A 1 783 ? -8.341 -0.210 38.624 1.00 89.94 783 ILE A CA 1
ATOM 6259 C C . ILE A 1 783 ? -8.294 0.568 39.941 1.00 89.94 783 ILE A C 1
ATOM 6261 O O . ILE A 1 783 ? -7.728 0.118 40.937 1.00 89.94 783 ILE A O 1
ATOM 6265 N N . THR A 1 784 ? -8.893 1.758 39.950 1.00 90.19 784 THR A N 1
ATOM 6266 C CA . THR A 1 784 ? -8.988 2.611 41.144 1.00 90.19 784 THR A CA 1
ATOM 6267 C C . THR A 1 784 ? -10.437 2.860 41.541 1.00 90.19 784 THR A C 1
ATOM 6269 O O . THR A 1 784 ? -11.352 2.652 40.743 1.00 90.19 784 THR A O 1
ATOM 6272 N N . ASP A 1 785 ? -10.655 3.336 42.769 1.00 88.50 785 ASP A N 1
ATOM 6273 C CA . ASP A 1 785 ? -11.980 3.786 43.200 1.00 88.50 785 ASP A CA 1
ATOM 6274 C C . ASP A 1 785 ? -12.504 4.946 42.330 1.00 88.50 785 ASP A C 1
ATOM 6276 O O . ASP A 1 785 ? -11.803 5.923 42.018 1.00 88.50 785 ASP A O 1
ATOM 6280 N N . GLY A 1 786 ? -13.786 4.851 41.982 1.00 89.25 786 GLY A N 1
ATOM 6281 C CA . GLY A 1 786 ? -14.484 5.774 41.098 1.00 89.25 786 GLY A CA 1
ATOM 6282 C C . GLY A 1 786 ? -14.394 5.365 39.629 1.00 89.25 786 GLY A C 1
ATOM 6283 O O . GLY A 1 786 ? -14.407 4.185 39.285 1.00 89.25 786 GLY A O 1
ATOM 6284 N N . ILE A 1 787 ? -14.350 6.355 38.740 1.00 90.81 787 ILE A N 1
ATOM 6285 C CA . ILE A 1 787 ? -14.403 6.126 37.295 1.00 90.81 787 ILE A CA 1
ATOM 6286 C C . ILE A 1 787 ? -13.064 5.643 36.726 1.00 90.81 787 ILE A C 1
ATOM 6288 O O . ILE A 1 787 ? -12.005 6.172 37.057 1.00 90.81 787 ILE A O 1
ATOM 6292 N N . ASN A 1 788 ? -13.140 4.659 35.834 1.00 90.88 788 ASN A N 1
ATOM 6293 C CA . ASN A 1 788 ? -12.037 4.093 35.070 1.00 90.88 788 ASN A CA 1
ATOM 6294 C C . ASN A 1 788 ? -12.456 4.006 33.593 1.00 90.88 788 ASN A C 1
ATOM 6296 O O . ASN A 1 788 ? -13.606 3.670 33.285 1.00 90.88 788 ASN A O 1
ATOM 6300 N N . ILE A 1 789 ? -11.526 4.294 32.682 1.00 88.44 789 ILE A N 1
ATOM 6301 C CA . ILE A 1 789 ? -11.704 4.065 31.245 1.00 88.44 789 ILE A CA 1
ATOM 6302 C C . ILE A 1 789 ? -11.014 2.756 30.897 1.00 88.44 789 ILE A C 1
ATOM 6304 O O . ILE A 1 789 ? -9.828 2.577 31.175 1.00 88.44 789 ILE A O 1
ATOM 6308 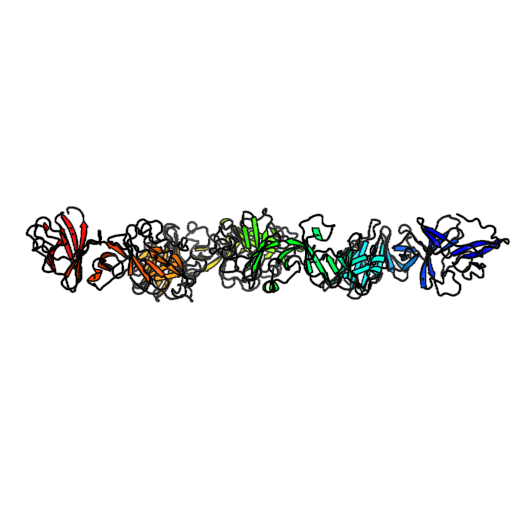N N . ILE A 1 790 ? -11.756 1.857 30.265 1.00 88.00 790 ILE A N 1
ATOM 6309 C CA . ILE A 1 790 ? -11.218 0.604 29.757 1.00 88.00 790 ILE A CA 1
ATOM 6310 C C . ILE A 1 790 ? -11.288 0.628 28.245 1.00 88.00 790 ILE A C 1
ATOM 6312 O O . ILE A 1 790 ? -12.363 0.770 27.660 1.00 88.00 790 ILE A O 1
ATOM 6316 N N . ASP A 1 791 ? -10.126 0.460 27.634 1.00 84.56 791 ASP A N 1
ATOM 6317 C CA . ASP A 1 791 ? -10.016 0.005 26.267 1.00 84.56 791 ASP A CA 1
ATOM 6318 C C . ASP A 1 791 ? -10.372 -1.478 26.223 1.00 84.56 791 ASP A C 1
ATOM 6320 O O . ASP A 1 791 ? -9.609 -2.341 26.663 1.00 84.56 791 ASP A O 1
ATOM 6324 N N . ILE A 1 792 ? -11.572 -1.769 25.732 1.00 79.00 792 ILE A N 1
ATOM 6325 C CA . ILE A 1 792 ? -12.053 -3.132 25.531 1.00 79.00 792 ILE A CA 1
ATOM 6326 C C . ILE A 1 792 ? -11.608 -3.687 24.171 1.00 79.00 792 ILE A C 1
ATOM 6328 O O . ILE A 1 792 ? -12.255 -4.615 23.667 1.00 79.00 792 ILE A O 1
ATOM 6332 N N . ASN A 1 793 ? -10.519 -3.158 23.586 1.00 70.19 793 ASN A N 1
ATOM 6333 C CA . ASN A 1 793 ? -9.879 -3.738 22.409 1.00 70.19 793 ASN A CA 1
ATOM 6334 C C . ASN A 1 793 ? -9.814 -5.267 22.536 1.00 70.19 793 ASN A C 1
ATOM 6336 O O . ASN A 1 793 ? -9.591 -5.820 23.617 1.00 70.19 793 ASN A O 1
ATOM 6340 N N . TYR A 1 794 ? -10.109 -5.952 21.438 1.00 66.19 794 TYR A N 1
ATOM 6341 C CA . TYR A 1 794 ? -10.602 -7.328 21.464 1.00 66.19 794 TYR A CA 1
ATOM 6342 C C . TYR A 1 794 ? -9.584 -8.336 22.000 1.00 66.19 794 TYR A C 1
ATOM 6344 O O . TYR A 1 794 ? -9.973 -9.302 22.651 1.00 66.19 794 TYR A O 1
ATOM 6352 N N . ILE A 1 795 ? -8.295 -8.103 21.770 1.00 73.81 795 ILE A N 1
ATOM 6353 C CA . ILE A 1 795 ? -7.250 -9.084 22.075 1.00 73.81 795 ILE A CA 1
ATOM 6354 C C . ILE A 1 795 ? -6.729 -8.907 23.504 1.00 73.81 795 ILE A C 1
ATOM 6356 O O . ILE A 1 795 ? -6.847 -9.825 24.309 1.00 73.81 795 ILE A O 1
ATOM 6360 N N . SER A 1 796 ? -6.252 -7.709 23.849 1.00 78.25 796 SER A N 1
ATOM 6361 C CA . SER A 1 796 ? -5.674 -7.407 25.161 1.00 78.25 796 SER A CA 1
ATOM 6362 C C . SER A 1 796 ? -6.320 -6.142 25.727 1.00 78.25 796 SER A C 1
ATOM 6364 O O . SER A 1 796 ? -5.887 -5.042 25.368 1.00 78.25 796 SER A O 1
ATOM 6366 N N . PRO A 1 797 ? -7.341 -6.254 26.596 1.00 85.75 797 PRO A N 1
ATOM 6367 C CA . PRO A 1 797 ? -7.968 -5.080 27.178 1.00 85.75 797 PRO A CA 1
ATOM 6368 C C . PRO A 1 797 ? -6.945 -4.276 27.990 1.00 85.75 797 PRO A C 1
ATOM 6370 O O . PRO A 1 797 ? -6.036 -4.835 28.614 1.00 85.75 797 PRO A O 1
ATOM 6373 N N . LYS A 1 798 ? -7.083 -2.950 27.986 1.00 87.62 798 LYS A N 1
ATOM 6374 C CA . LYS A 1 798 ? -6.160 -2.041 28.672 1.00 87.62 798 LYS A CA 1
ATOM 6375 C C . LYS A 1 798 ? -6.925 -1.027 29.507 1.00 87.62 798 LYS A C 1
ATOM 6377 O O . LYS A 1 798 ? -7.873 -0.401 29.045 1.00 87.62 798 LYS A O 1
ATOM 6382 N N . ILE A 1 799 ? -6.480 -0.833 30.740 1.00 87.50 799 ILE A N 1
ATOM 6383 C CA . ILE A 1 799 ? -6.959 0.251 31.597 1.00 87.50 799 ILE A CA 1
ATOM 6384 C C . ILE A 1 799 ? -6.201 1.516 31.187 1.00 87.50 799 ILE A C 1
ATOM 6386 O O . ILE A 1 799 ? -4.966 1.527 31.139 1.00 87.50 799 ILE A O 1
ATOM 6390 N N . ILE A 1 800 ? -6.948 2.552 30.812 1.00 85.06 800 ILE A N 1
ATOM 6391 C CA . ILE A 1 800 ? -6.403 3.813 30.316 1.00 85.06 800 ILE A CA 1
ATOM 6392 C C . ILE A 1 800 ? -6.202 4.764 31.492 1.00 85.06 800 ILE A C 1
ATOM 6394 O O . ILE A 1 800 ? -7.103 4.983 32.303 1.00 85.06 800 ILE A O 1
ATOM 6398 N N . ASP A 1 801 ? -5.011 5.352 31.568 1.00 81.94 801 ASP A N 1
ATOM 6399 C CA . ASP A 1 801 ? -4.725 6.432 32.502 1.00 81.94 801 ASP A CA 1
ATOM 6400 C C . ASP A 1 801 ? -5.517 7.686 32.108 1.00 81.94 801 ASP A C 1
ATOM 6402 O O . ASP A 1 801 ? -5.362 8.241 31.016 1.00 81.94 801 ASP A O 1
ATOM 6406 N N . LEU A 1 802 ? -6.371 8.139 33.029 1.00 75.25 802 LEU A N 1
ATOM 6407 C CA . LEU A 1 802 ? -7.235 9.295 32.827 1.00 75.25 802 LEU A CA 1
ATOM 6408 C C . LEU A 1 802 ? -6.445 10.572 32.554 1.00 75.25 802 LEU A C 1
ATOM 6410 O O . LEU A 1 802 ? -6.991 11.471 31.933 1.00 75.25 802 LEU A O 1
ATOM 6414 N N . THR A 1 803 ? -5.182 10.685 32.969 1.00 75.44 803 THR A N 1
ATOM 6415 C CA . THR A 1 803 ? -4.397 11.918 32.790 1.00 75.44 803 THR A CA 1
ATOM 6416 C C . THR A 1 803 ? -3.775 12.056 31.399 1.00 75.44 803 THR A C 1
ATOM 6418 O O . THR A 1 803 ? -3.360 13.149 31.011 1.00 75.44 803 THR A O 1
ATOM 6421 N N . SER A 1 804 ? -3.733 10.974 30.618 1.00 70.69 804 SER A N 1
ATOM 6422 C CA . SER A 1 804 ? -2.947 10.899 29.385 1.00 70.69 804 SER A CA 1
ATOM 6423 C C . SER A 1 804 ? -3.735 10.402 28.169 1.00 70.69 804 SER A C 1
ATOM 6425 O O . SER A 1 804 ? -3.131 9.934 27.205 1.00 70.69 804 SER A O 1
ATOM 6427 N N . ILE A 1 805 ? -5.062 10.579 28.165 1.00 71.44 805 ILE A N 1
ATOM 6428 C CA . ILE A 1 805 ? -5.945 10.099 27.094 1.00 71.44 805 ILE A CA 1
ATOM 6429 C C . ILE A 1 805 ? -5.591 10.743 25.743 1.00 71.44 805 ILE A C 1
ATOM 6431 O O . ILE A 1 805 ? -5.929 11.894 25.453 1.00 71.44 805 ILE A O 1
ATOM 6435 N N . GLU A 1 806 ? -4.957 9.957 24.882 1.00 70.12 806 GLU A N 1
ATOM 6436 C CA . GLU A 1 806 ? -4.870 10.204 23.448 1.00 70.12 806 GLU A CA 1
ATOM 6437 C C . GLU A 1 806 ? -5.959 9.377 22.786 1.00 70.12 806 GLU A C 1
ATOM 6439 O O . GLU A 1 806 ? -5.777 8.201 22.480 1.00 70.12 806 GLU A O 1
ATOM 6444 N N . VAL A 1 807 ? -7.137 9.978 22.616 1.00 63.06 807 VAL A N 1
ATOM 6445 C CA . VAL A 1 807 ? -8.198 9.342 21.840 1.00 63.06 807 VAL A CA 1
ATOM 6446 C C . VAL A 1 807 ? -7.743 9.330 20.380 1.00 63.06 807 VAL A C 1
ATOM 6448 O O . VAL A 1 807 ? -7.898 10.310 19.645 1.00 63.06 807 VAL A O 1
ATOM 6451 N N . GLY A 1 808 ? -7.122 8.221 19.978 1.00 58.59 808 GLY A N 1
ATOM 6452 C CA . GLY A 1 808 ? -6.954 7.860 18.576 1.00 58.59 808 GLY A CA 1
ATOM 6453 C C . GLY A 1 808 ? -8.313 7.604 17.912 1.00 58.59 808 GLY A C 1
ATOM 6454 O O . GLY A 1 808 ? -9.362 7.635 18.553 1.00 58.59 808 GLY A O 1
ATOM 6455 N N . ASN A 1 809 ? -8.320 7.313 16.612 1.00 52.97 809 ASN A N 1
ATOM 6456 C CA . ASN A 1 809 ? -9.544 7.215 15.798 1.00 52.97 809 ASN A CA 1
ATOM 6457 C C . ASN A 1 809 ? -10.482 6.032 16.133 1.00 52.97 809 ASN A C 1
ATOM 6459 O O . ASN A 1 809 ? -11.484 5.843 15.447 1.00 52.97 809 ASN A O 1
ATOM 6463 N N . ILE A 1 810 ? -10.202 5.245 17.178 1.00 56.31 810 ILE A N 1
ATOM 6464 C CA . ILE A 1 810 ? -10.958 4.037 17.536 1.00 56.31 810 ILE A CA 1
ATOM 6465 C C . ILE A 1 810 ? -11.771 4.283 18.814 1.00 56.31 810 ILE A C 1
ATOM 6467 O O . ILE A 1 810 ? -11.564 3.675 19.854 1.00 56.31 810 ILE A O 1
ATOM 6471 N N . LEU A 1 811 ? -12.740 5.194 18.750 1.00 60.03 811 LEU A N 1
ATOM 6472 C CA . LEU A 1 811 ? -13.661 5.449 19.869 1.00 60.03 811 LEU A CA 1
ATOM 6473 C C . LEU A 1 811 ? -14.573 4.266 20.195 1.00 60.03 811 LEU A C 1
ATOM 6475 O O . LEU A 1 811 ? -15.078 4.166 21.314 1.00 60.03 811 LEU A O 1
ATOM 6479 N N . ASN A 1 812 ? -14.781 3.371 19.230 1.00 61.44 812 ASN A N 1
ATOM 6480 C CA . ASN A 1 812 ? -15.772 2.299 19.298 1.00 61.44 812 ASN A CA 1
ATOM 6481 C C . ASN A 1 812 ? -15.425 1.181 20.302 1.00 61.44 812 ASN A C 1
ATOM 6483 O O . ASN A 1 812 ? -16.188 0.226 20.433 1.00 61.44 812 ASN A O 1
ATOM 6487 N N . ILE A 1 813 ? -14.286 1.288 20.994 1.00 73.44 813 ILE A N 1
ATOM 6488 C CA . ILE A 1 813 ? -13.767 0.279 21.929 1.00 73.44 813 ILE A CA 1
ATOM 6489 C C . ILE A 1 813 ? -13.529 0.820 23.344 1.00 73.44 813 ILE A C 1
ATOM 6491 O O . ILE A 1 813 ? -13.041 0.084 24.190 1.00 73.44 813 ILE A O 1
ATOM 6495 N N . TYR A 1 814 ? -13.898 2.065 23.663 1.00 85.00 814 TYR A N 1
ATOM 6496 C CA . TYR A 1 814 ? -13.819 2.543 25.048 1.00 85.00 814 TYR A CA 1
ATOM 6497 C C . TYR A 1 814 ? -15.113 2.285 25.820 1.00 85.00 814 TYR A C 1
ATOM 6499 O O . TYR A 1 814 ? -16.219 2.506 25.327 1.00 85.00 814 TYR A O 1
ATOM 6507 N N . SER A 1 815 ? -14.967 1.835 27.063 1.00 88.44 815 SER A N 1
ATOM 6508 C CA . SER A 1 815 ? -16.051 1.658 28.028 1.00 88.44 815 SER A CA 1
ATOM 6509 C C . SER A 1 815 ? -15.706 2.350 29.342 1.00 88.44 815 SER A C 1
ATOM 6511 O O . SER A 1 815 ? -14.558 2.326 29.782 1.00 88.44 815 SER A O 1
ATOM 6513 N N . LEU A 1 816 ? -16.710 2.944 29.984 1.00 90.69 816 LEU A N 1
ATOM 6514 C CA . LEU A 1 816 ? -16.568 3.558 31.301 1.00 90.69 816 LEU A CA 1
ATOM 6515 C C . LEU A 1 816 ? -17.052 2.604 32.388 1.00 90.69 816 LEU A C 1
ATOM 6517 O O . LEU A 1 816 ? -18.144 2.046 32.279 1.00 90.69 816 LEU A O 1
ATOM 6521 N N . TYR A 1 817 ? -16.273 2.471 33.459 1.00 92.19 817 TYR A N 1
ATOM 6522 C CA . TYR A 1 817 ? -16.642 1.697 34.641 1.00 92.19 817 TYR A CA 1
ATOM 6523 C C . TYR A 1 817 ? -16.450 2.516 35.902 1.00 92.19 817 TYR A C 1
ATOM 6525 O O . TYR A 1 817 ? -15.371 3.042 36.153 1.00 92.19 817 TYR A O 1
ATOM 6533 N N . ASN A 1 818 ? -17.497 2.593 36.709 1.00 91.94 818 ASN A N 1
ATOM 6534 C CA . ASN A 1 818 ? -17.415 3.101 38.065 1.00 91.94 818 ASN A CA 1
ATOM 6535 C C . ASN A 1 818 ? -17.132 1.920 38.995 1.00 91.94 818 ASN A C 1
ATOM 6537 O O . ASN A 1 818 ? -17.869 0.933 38.953 1.00 91.94 818 ASN A O 1
ATOM 6541 N N . CYS A 1 819 ? -16.073 2.001 39.788 1.00 91.69 819 CYS A N 1
ATOM 6542 C CA . CYS A 1 819 ? -15.564 0.906 40.597 1.00 91.69 819 CYS A CA 1
ATOM 6543 C C . CYS A 1 819 ? -15.470 1.277 42.076 1.00 91.69 819 CYS A C 1
ATOM 6545 O O . CYS A 1 819 ? -15.100 2.389 42.445 1.00 91.69 819 CYS A O 1
ATOM 6547 N N . ASP A 1 820 ? -15.763 0.295 42.916 1.00 89.00 820 ASP A N 1
ATOM 6548 C CA . ASP A 1 820 ? -15.474 0.267 44.337 1.00 89.00 820 ASP A CA 1
ATOM 6549 C C . ASP A 1 820 ? -14.547 -0.917 44.603 1.00 89.00 820 ASP A C 1
ATOM 6551 O O . ASP A 1 820 ? -14.977 -2.070 44.658 1.00 89.00 820 ASP A O 1
ATOM 6555 N N . THR A 1 821 ? -13.256 -0.637 44.735 1.00 87.62 821 THR A N 1
ATOM 6556 C CA . THR A 1 821 ? -12.217 -1.647 44.958 1.00 87.62 821 THR A CA 1
ATOM 6557 C C . THR A 1 821 ? -12.295 -2.253 46.361 1.00 87.62 821 THR A C 1
ATOM 6559 O O . THR A 1 821 ? -11.824 -3.368 46.569 1.00 87.62 821 THR A O 1
ATOM 6562 N N . THR A 1 822 ? -12.951 -1.576 47.316 1.00 84.62 822 THR A N 1
ATOM 6563 C CA . THR A 1 822 ? -13.179 -2.111 48.671 1.00 84.62 822 THR A CA 1
ATOM 6564 C C . THR A 1 822 ? -14.212 -3.235 48.645 1.00 84.62 822 THR A C 1
ATOM 6566 O O . THR A 1 822 ? -13.983 -4.318 49.192 1.00 84.62 822 THR A O 1
ATOM 6569 N N . ASP A 1 823 ? -15.334 -2.990 47.968 1.00 82.25 823 ASP A N 1
ATOM 6570 C CA . ASP A 1 823 ? -16.408 -3.973 47.796 1.00 82.25 823 ASP A CA 1
ATOM 6571 C C . ASP A 1 823 ? -16.172 -4.907 46.594 1.00 82.25 823 ASP A C 1
ATOM 6573 O O . ASP A 1 823 ? -16.938 -5.854 46.388 1.00 82.25 823 ASP A O 1
ATOM 6577 N N . LYS A 1 824 ? -15.079 -4.684 45.845 1.00 85.56 824 LYS A N 1
ATOM 6578 C CA . LYS A 1 824 ? -14.706 -5.405 44.618 1.00 85.56 824 LYS A CA 1
ATOM 6579 C C . LYS A 1 824 ? -15.851 -5.431 43.607 1.00 85.56 824 LYS A C 1
ATOM 6581 O O . LYS A 1 824 ? -16.173 -6.465 43.021 1.00 85.56 824 LYS A O 1
ATOM 6586 N N . GLU A 1 825 ? -16.504 -4.288 43.437 1.00 86.19 825 GLU A N 1
ATOM 6587 C CA . GLU A 1 825 ? -17.639 -4.132 42.538 1.00 86.19 825 GLU A CA 1
ATOM 6588 C C . GLU A 1 825 ? -17.350 -3.043 41.511 1.00 86.19 825 GLU A C 1
ATOM 6590 O O . GLU A 1 825 ? -17.056 -1.907 41.862 1.00 86.19 825 GLU A O 1
ATOM 6595 N N . CYS A 1 826 ? -17.512 -3.368 40.233 1.00 91.00 826 CYS A N 1
ATOM 6596 C CA . CYS A 1 826 ? -17.494 -2.388 39.158 1.00 91.00 826 CYS A CA 1
ATOM 6597 C C . CYS A 1 826 ? -18.795 -2.449 38.366 1.00 91.00 826 CYS A C 1
ATOM 6599 O O . CYS A 1 826 ? -19.270 -3.527 38.000 1.00 91.00 826 CYS A O 1
ATOM 6601 N N . LYS A 1 827 ? -19.353 -1.282 38.048 1.00 89.88 827 LYS A N 1
ATOM 6602 C CA . LYS A 1 827 ? -20.514 -1.146 37.171 1.00 89.88 827 LYS A CA 1
ATOM 6603 C C . LYS A 1 827 ? -20.157 -0.311 35.954 1.00 89.88 827 LYS A C 1
ATOM 6605 O O . LYS A 1 827 ? -19.669 0.812 36.079 1.00 89.88 827 LYS A O 1
ATOM 6610 N N . GLN A 1 828 ? -20.468 -0.836 34.773 1.00 89.88 828 GLN A N 1
ATOM 6611 C CA . GLN A 1 828 ? -20.372 -0.066 33.538 1.00 89.88 828 GLN A CA 1
ATOM 6612 C C . GLN A 1 828 ? -21.288 1.166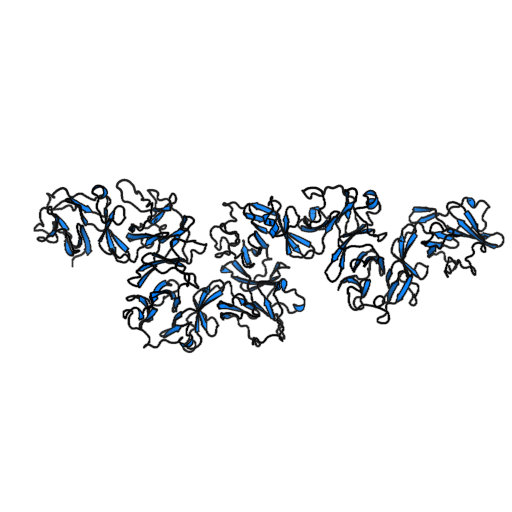 33.622 1.00 89.88 828 GLN A C 1
ATOM 6614 O O . GLN A 1 828 ? -22.409 1.079 34.128 1.00 89.88 828 GLN A O 1
ATOM 6619 N N . THR A 1 829 ? -20.813 2.315 33.156 1.00 91.75 829 THR A N 1
ATOM 6620 C CA . THR A 1 829 ? -21.540 3.588 33.185 1.00 91.75 829 THR A CA 1
ATOM 6621 C C . THR A 1 829 ? -21.386 4.342 31.860 1.00 91.75 829 THR A C 1
ATOM 6623 O O . THR A 1 829 ? -20.764 3.849 30.921 1.00 91.75 829 THR A O 1
ATOM 6626 N N . ILE A 1 830 ? -22.000 5.519 31.762 1.00 90.69 830 ILE A N 1
ATOM 6627 C CA . ILE A 1 830 ? -21.949 6.411 30.600 1.00 90.69 830 ILE A CA 1
ATOM 6628 C C . ILE A 1 830 ? -21.431 7.781 31.005 1.00 90.69 830 ILE A C 1
ATOM 6630 O O . ILE A 1 830 ? -21.571 8.182 32.164 1.00 90.69 830 ILE A O 1
ATOM 6634 N N . GLY A 1 831 ? -20.864 8.508 30.049 1.00 89.75 831 GLY A N 1
ATOM 6635 C CA . GLY A 1 831 ? -20.285 9.812 30.327 1.00 89.75 831 GLY A CA 1
ATOM 6636 C C . GLY A 1 831 ? -19.618 10.476 29.131 1.00 89.75 831 GLY A C 1
ATOM 6637 O O . GLY A 1 831 ? -19.661 9.967 28.012 1.00 89.75 831 GLY A O 1
ATOM 6638 N N . TYR A 1 832 ? -18.990 11.618 29.388 1.00 86.88 832 TYR A N 1
ATOM 6639 C CA . TYR A 1 832 ? -18.145 12.326 28.432 1.00 86.88 832 TYR A CA 1
ATOM 6640 C C . TYR A 1 832 ? -16.678 12.246 28.840 1.00 86.88 832 TYR A C 1
ATOM 6642 O O . TYR A 1 832 ? -16.350 12.437 30.012 1.00 86.88 832 TYR A O 1
ATOM 6650 N N . ILE A 1 833 ? -15.802 12.031 27.862 1.00 86.12 833 ILE A N 1
ATOM 6651 C CA . ILE A 1 833 ? -14.347 12.093 28.034 1.00 86.12 833 ILE A CA 1
ATOM 6652 C C . ILE A 1 833 ? -13.758 13.227 27.187 1.00 86.12 833 ILE A C 1
ATOM 6654 O O . ILE A 1 833 ? -14.307 13.559 26.133 1.00 86.12 833 ILE A O 1
ATOM 6658 N N . LYS A 1 834 ? -12.648 13.804 27.651 1.00 82.38 834 LYS A N 1
ATOM 6659 C CA . LYS A 1 834 ? -11.858 14.843 26.977 1.00 82.38 834 LYS A CA 1
ATOM 6660 C C . LYS A 1 834 ? -10.468 14.293 26.652 1.00 82.38 834 LYS A C 1
ATOM 6662 O O . LYS A 1 834 ? -9.852 13.660 27.503 1.00 82.38 834 LYS A O 1
ATOM 6667 N N . ASP A 1 835 ? -9.968 14.513 25.441 1.00 80.62 835 ASP A N 1
ATOM 6668 C CA . ASP A 1 835 ? -8.589 14.145 25.090 1.00 80.62 835 ASP A CA 1
ATOM 6669 C C . ASP A 1 835 ? -7.590 15.301 25.284 1.00 80.62 835 ASP A C 1
ATOM 6671 O O . ASP A 1 835 ? -7.964 16.435 25.599 1.00 80.62 835 ASP A O 1
ATOM 6675 N N . LYS A 1 836 ? -6.295 15.026 25.067 1.00 78.31 836 LYS A N 1
ATOM 6676 C CA . LYS A 1 836 ? -5.217 16.035 25.153 1.00 78.31 836 LYS A CA 1
ATOM 6677 C C . LYS A 1 836 ? -5.367 17.219 24.186 1.00 78.31 836 LYS A C 1
ATOM 6679 O O . LYS A 1 836 ? -4.751 18.255 24.417 1.00 78.31 836 LYS A O 1
ATOM 6684 N N . LEU A 1 837 ? -6.151 17.073 23.116 1.00 75.50 837 LEU A N 1
ATOM 6685 C CA . LEU A 1 837 ? -6.429 18.119 22.124 1.00 75.50 837 LEU A CA 1
ATOM 6686 C C . LEU A 1 837 ? -7.733 18.873 22.427 1.00 75.50 837 LEU A C 1
ATOM 6688 O O . LEU A 1 837 ? -8.232 19.608 21.580 1.00 75.50 837 LEU A O 1
ATOM 6692 N N . GLU A 1 838 ? -8.293 18.681 23.623 1.00 76.94 838 GLU A N 1
ATOM 6693 C CA . GLU A 1 838 ? -9.564 19.259 24.058 1.00 76.94 838 GLU A CA 1
ATOM 6694 C C . GLU A 1 838 ? -10.769 18.861 23.196 1.00 76.94 838 GLU A C 1
ATOM 6696 O O . GLU A 1 838 ? -11.759 19.589 23.114 1.00 76.94 838 GLU A O 1
ATOM 6701 N N . ARG A 1 839 ? -10.717 17.681 22.572 1.00 78.19 839 ARG A N 1
ATOM 6702 C CA . ARG A 1 839 ? -11.859 17.094 21.866 1.00 78.19 839 ARG A CA 1
ATOM 6703 C C . ARG A 1 839 ? -12.683 16.255 22.837 1.00 78.19 839 ARG A C 1
ATOM 6705 O O . ARG A 1 839 ? -12.135 15.573 23.704 1.00 78.19 839 ARG A O 1
ATOM 6712 N N . TYR A 1 840 ? -14.003 16.304 22.679 1.00 81.50 840 TYR A N 1
ATOM 6713 C CA . TYR A 1 840 ? -14.962 15.683 23.591 1.00 81.50 840 TYR A CA 1
ATOM 6714 C C . TYR A 1 840 ? -15.698 14.526 22.922 1.00 81.50 840 TYR A C 1
ATOM 6716 O O . TYR A 1 840 ? -16.173 14.640 21.788 1.00 81.50 840 TYR A O 1
ATOM 6724 N N . TYR A 1 841 ? -15.862 13.434 23.662 1.00 83.44 841 TYR A N 1
ATOM 6725 C CA . TYR A 1 841 ? -16.469 12.209 23.153 1.00 83.44 841 TYR A CA 1
ATOM 6726 C C . TYR A 1 841 ? -17.508 11.669 24.122 1.00 83.44 841 TYR A C 1
ATOM 6728 O O . TYR A 1 841 ? -17.298 11.675 25.335 1.00 83.44 841 TYR A O 1
ATOM 6736 N N . SER A 1 842 ? -18.627 11.191 23.586 1.00 85.00 842 SER A N 1
ATOM 6737 C CA . SER A 1 842 ? -19.665 10.516 24.357 1.00 85.00 842 SER A CA 1
ATOM 6738 C C . SER A 1 842 ? -19.363 9.025 24.432 1.00 85.00 842 SER A C 1
ATOM 6740 O O . SER A 1 842 ? -19.282 8.371 23.388 1.00 85.00 842 SER A O 1
ATOM 6742 N N . ILE A 1 843 ? -19.264 8.489 25.646 1.00 86.38 843 ILE A N 1
ATOM 6743 C CA . ILE A 1 843 ? -19.125 7.056 25.901 1.00 86.38 843 ILE A CA 1
ATOM 6744 C C . ILE A 1 843 ? -20.465 6.509 26.388 1.00 86.38 843 ILE A C 1
ATOM 6746 O O . ILE A 1 843 ? -20.985 6.926 27.428 1.00 86.38 843 ILE A O 1
ATOM 6750 N N . LEU A 1 844 ? -21.035 5.590 25.612 1.00 84.69 844 LEU A N 1
ATOM 6751 C CA . LEU A 1 844 ? -22.329 4.962 25.871 1.00 84.69 844 LEU A CA 1
ATOM 6752 C C . LEU A 1 844 ? -22.144 3.540 26.427 1.00 84.69 844 LEU A C 1
ATOM 6754 O O . LEU A 1 844 ? -21.062 2.965 26.355 1.00 84.69 844 LEU A O 1
ATOM 6758 N N . LEU A 1 845 ? -23.222 2.934 26.946 1.00 82.00 845 LEU A N 1
ATOM 6759 C CA . LEU A 1 845 ? -23.189 1.541 27.427 1.00 82.00 845 LEU A CA 1
ATOM 6760 C C . LEU A 1 845 ? -22.846 0.550 26.308 1.00 82.00 845 LEU A C 1
ATOM 6762 O O . LEU A 1 845 ? -22.282 -0.506 26.574 1.00 82.00 845 LEU A O 1
ATOM 6766 N N . ASN A 1 846 ? -23.204 0.891 25.066 1.00 74.56 846 ASN A N 1
ATOM 6767 C CA . ASN A 1 846 ? -22.816 0.145 23.880 1.00 74.56 846 ASN A CA 1
ATOM 6768 C C . ASN A 1 846 ? -21.663 0.887 23.172 1.00 74.56 846 ASN A C 1
ATOM 6770 O O . ASN A 1 846 ? -21.929 1.899 22.512 1.00 74.56 846 ASN A O 1
ATOM 6774 N N . PRO A 1 847 ? -20.417 0.388 23.280 1.00 64.81 847 PRO A N 1
ATOM 6775 C CA . PRO A 1 847 ? -19.222 1.060 22.766 1.00 64.81 847 PRO A CA 1
ATOM 6776 C C . PRO A 1 847 ? -19.252 1.288 21.253 1.00 64.81 847 PRO A C 1
ATOM 6778 O O . PRO A 1 847 ? -18.731 2.289 20.772 1.00 64.81 847 PRO A O 1
ATOM 6781 N N . SER A 1 848 ? -19.964 0.442 20.496 1.00 63.56 848 SER A N 1
ATOM 6782 C CA . SER A 1 848 ? -20.131 0.572 19.040 1.00 63.56 848 SER A CA 1
ATOM 6783 C C . SER A 1 848 ? -20.881 1.840 18.605 1.00 63.56 848 SER A C 1
ATOM 6785 O O . SER A 1 848 ? -21.051 2.074 17.411 1.00 63.56 848 SER A O 1
ATOM 6787 N N . LYS A 1 849 ? -21.383 2.637 19.557 1.00 64.81 849 LYS A N 1
ATOM 6788 C CA . LYS A 1 849 ? -22.086 3.905 19.323 1.00 64.81 849 LYS A CA 1
ATOM 6789 C C . LYS A 1 849 ? -21.360 5.112 19.915 1.00 64.81 849 LYS A C 1
ATOM 6791 O O . LYS A 1 849 ? -21.954 6.187 19.979 1.00 64.81 849 LYS A O 1
ATOM 6796 N N . ASN A 1 850 ? -20.122 4.952 20.374 1.00 72.19 850 ASN A N 1
ATOM 6797 C CA . ASN A 1 850 ? -19.335 6.084 20.838 1.00 72.19 850 ASN A CA 1
ATOM 6798 C C . ASN A 1 850 ? -19.091 7.036 19.661 1.00 72.19 850 ASN A C 1
ATOM 6800 O O . ASN A 1 850 ? -18.727 6.618 18.565 1.00 72.19 850 ASN A O 1
ATOM 6804 N N . THR A 1 851 ? -19.320 8.326 19.870 1.00 67.88 851 THR A N 1
ATOM 6805 C CA . THR A 1 851 ? -19.209 9.334 18.812 1.00 67.88 851 THR A CA 1
ATOM 6806 C C . THR A 1 851 ? -18.515 10.581 19.337 1.00 67.88 851 THR A C 1
ATOM 6808 O O . THR A 1 851 ? -18.683 10.915 20.514 1.00 67.88 851 THR A O 1
ATOM 6811 N N . PRO A 1 852 ? -17.786 11.317 18.480 1.00 70.00 852 PRO A N 1
ATOM 6812 C CA . PRO A 1 852 ? -17.443 12.702 18.766 1.00 70.00 852 PRO A CA 1
ATOM 6813 C C . PRO A 1 852 ? -18.718 13.472 19.096 1.00 70.00 852 PRO A C 1
ATOM 6815 O O . PRO A 1 852 ? -19.696 13.433 18.339 1.00 70.00 852 PRO A O 1
ATOM 6818 N N . THR A 1 853 ? -18.737 14.129 20.251 1.00 69.69 853 THR A N 1
ATOM 6819 C CA . THR A 1 853 ? -19.952 14.800 20.701 1.00 69.69 853 THR A CA 1
ATOM 6820 C C . THR A 1 853 ? -20.164 16.056 19.867 1.00 69.69 853 THR A C 1
ATOM 6822 O O . THR A 1 853 ? -19.294 16.923 19.794 1.00 69.69 853 THR A O 1
ATOM 6825 N N . LYS A 1 854 ? -21.347 16.197 19.258 1.00 64.62 854 LYS A N 1
ATOM 6826 C CA . LYS A 1 854 ? -21.766 17.484 18.696 1.00 64.62 854 LYS A CA 1
ATOM 6827 C C . LYS A 1 854 ? -22.044 18.441 19.842 1.00 64.62 854 LYS A C 1
ATOM 6829 O O . LYS A 1 854 ? -22.908 18.175 20.673 1.00 64.62 854 LYS A O 1
ATOM 6834 N N . THR A 1 855 ? -21.335 19.558 19.862 1.00 65.81 855 THR A N 1
ATOM 6835 C CA . THR A 1 855 ? -21.639 20.621 20.805 1.00 65.81 855 THR A CA 1
ATOM 6836 C C . THR A 1 855 ? -22.977 21.274 20.455 1.00 65.81 855 THR A C 1
ATOM 6838 O O . THR A 1 855 ? -23.298 21.524 19.288 1.00 65.81 855 THR A O 1
ATOM 6841 N N . ILE A 1 856 ? -23.787 21.517 21.476 1.00 66.25 856 ILE A N 1
ATOM 6842 C CA . ILE A 1 856 ? -25.114 22.125 21.383 1.00 66.25 856 ILE A CA 1
ATOM 6843 C C . ILE A 1 856 ? -25.085 23.517 22.008 1.00 66.25 856 ILE A C 1
ATOM 6845 O O . ILE A 1 856 ? -24.236 23.811 22.846 1.00 66.25 856 ILE A O 1
ATOM 6849 N N . ASN A 1 857 ? -26.004 24.401 21.615 1.00 65.81 857 ASN A N 1
ATOM 6850 C CA . ASN A 1 857 ? -26.098 25.700 22.275 1.00 65.81 857 ASN A CA 1
ATOM 6851 C C . ASN A 1 857 ? -26.901 25.562 23.576 1.00 65.81 857 ASN A C 1
ATOM 6853 O O . ASN A 1 857 ? -28.058 25.141 23.523 1.00 65.81 857 ASN A O 1
ATOM 6857 N N . CYS A 1 858 ? -26.332 25.936 24.728 1.00 66.88 858 CYS A N 1
ATOM 6858 C CA . CYS A 1 858 ? -27.056 25.971 26.010 1.00 66.88 858 CYS A CA 1
ATOM 6859 C C . CYS A 1 858 ? -27.975 27.210 26.115 1.00 66.88 858 CYS A C 1
ATOM 6861 O O . CYS A 1 858 ? -28.079 27.824 27.175 1.00 66.88 858 CYS A O 1
ATOM 6863 N N . ASP A 1 859 ? -28.625 27.614 25.019 1.00 64.31 859 ASP A N 1
ATOM 6864 C CA . ASP A 1 859 ? -29.457 28.815 24.997 1.00 64.31 859 ASP A CA 1
ATOM 6865 C C . ASP A 1 859 ? -30.743 28.622 25.807 1.00 64.31 859 ASP A C 1
ATOM 6867 O O . ASP A 1 859 ? -31.401 27.577 25.735 1.00 64.31 859 ASP A O 1
ATOM 6871 N N . ASN A 1 860 ? -31.153 29.705 26.475 1.00 57.44 860 ASN A N 1
ATOM 6872 C CA . ASN A 1 860 ? -32.243 29.821 27.454 1.00 57.44 860 ASN A CA 1
ATOM 6873 C C . ASN A 1 860 ? -33.647 29.361 27.004 1.00 57.44 860 ASN A C 1
ATOM 6875 O O . ASN A 1 860 ? -34.608 29.558 27.737 1.00 57.44 860 ASN A O 1
ATOM 6879 N N . ASN A 1 861 ? -33.820 28.786 25.812 1.00 58.09 861 ASN A N 1
ATOM 6880 C CA . ASN A 1 861 ? -35.105 28.254 25.349 1.00 58.09 861 ASN A CA 1
ATOM 6881 C C . ASN A 1 861 ? -35.039 26.829 24.767 1.00 58.09 861 ASN A C 1
ATOM 6883 O O . ASN A 1 861 ? -36.101 26.233 24.632 1.00 58.09 861 ASN A O 1
ATOM 6887 N N . ASN A 1 862 ? -33.852 26.283 24.449 1.00 60.06 862 ASN A N 1
ATOM 6888 C CA . ASN A 1 862 ? -33.693 24.998 23.740 1.00 60.06 862 ASN A CA 1
ATOM 6889 C C . ASN A 1 862 ? -32.491 24.142 24.217 1.00 60.06 862 ASN A C 1
ATOM 6891 O O . ASN A 1 862 ? -32.171 23.150 23.566 1.00 60.06 862 ASN A O 1
ATOM 6895 N N . GLY A 1 863 ? -31.804 24.496 25.309 1.00 64.31 863 GLY A N 1
ATOM 6896 C CA . GLY A 1 863 ? -30.669 23.709 25.807 1.00 64.31 863 GLY A CA 1
ATOM 6897 C C . GLY A 1 863 ? -31.069 22.294 26.259 1.00 64.31 863 GLY A C 1
ATOM 6898 O O . GLY A 1 863 ? -32.008 22.112 27.039 1.00 64.31 863 GLY A O 1
ATOM 6899 N N . THR A 1 864 ? -30.340 21.276 25.809 1.00 76.75 864 THR A N 1
ATOM 6900 C CA . THR A 1 864 ? -30.527 19.885 26.252 1.00 76.75 864 THR A CA 1
ATOM 6901 C C . THR A 1 864 ? -29.719 19.650 27.528 1.00 76.75 864 THR A C 1
ATOM 6903 O O . THR A 1 864 ? -28.491 19.734 27.510 1.00 76.75 864 THR A O 1
ATOM 6906 N N . VAL A 1 865 ? -30.393 19.373 28.651 1.00 80.19 865 VAL A N 1
ATOM 6907 C CA . VAL A 1 865 ? -29.710 19.106 29.931 1.00 80.19 865 VAL A CA 1
ATOM 6908 C C . VAL A 1 865 ? -28.831 17.865 29.805 1.00 80.19 865 VAL A C 1
ATOM 6910 O O . VAL A 1 865 ? -29.256 16.828 29.292 1.00 80.19 865 VAL A O 1
ATOM 6913 N N . GLY A 1 866 ? -27.593 17.977 30.278 1.00 78.25 866 GLY A N 1
ATOM 6914 C CA . GLY A 1 866 ? -26.589 16.927 30.126 1.00 78.25 866 GLY A CA 1
ATOM 6915 C C . GLY A 1 866 ? -25.908 16.901 28.752 1.00 78.25 866 GLY A C 1
ATOM 6916 O O . GLY A 1 866 ? -25.166 15.962 28.485 1.00 78.25 866 GLY A O 1
ATOM 6917 N N . GLY A 1 867 ? -26.133 17.889 27.876 1.00 79.81 867 GLY A N 1
ATOM 6918 C CA . GLY A 1 867 ? -25.343 18.090 26.652 1.00 79.81 867 GLY A CA 1
ATOM 6919 C C . GLY A 1 867 ? -24.171 19.063 26.845 1.00 79.81 867 GLY A C 1
ATOM 6920 O O . GLY A 1 867 ? -24.153 19.821 27.812 1.00 79.81 867 GLY A O 1
ATOM 6921 N N . LEU A 1 868 ? -23.192 19.044 25.932 1.00 77.44 868 LEU A N 1
ATOM 6922 C CA . LEU A 1 868 ? -21.998 19.908 25.966 1.00 77.44 868 LEU A CA 1
ATOM 6923 C C . LEU A 1 868 ? -22.206 21.213 25.175 1.00 77.44 868 LEU A C 1
ATOM 6925 O O . LEU A 1 868 ? -22.595 21.171 24.009 1.00 77.44 868 LEU A O 1
ATOM 6929 N N . SER A 1 869 ? -21.909 22.356 25.795 1.00 75.25 869 SER A N 1
ATOM 6930 C CA . SER A 1 869 ? -22.008 23.708 25.228 1.00 75.25 869 SER A CA 1
ATOM 6931 C C . SER A 1 869 ? -21.044 23.924 24.064 1.00 75.25 869 SER A C 1
ATOM 6933 O O . SER A 1 869 ? -19.879 23.549 24.143 1.00 75.25 869 SER A O 1
ATOM 6935 N N . LYS A 1 870 ? -21.496 24.603 23.007 1.00 71.69 870 LYS A N 1
ATOM 6936 C CA . LYS A 1 870 ? -20.673 24.964 21.842 1.00 71.69 870 LYS A CA 1
ATOM 6937 C C . LYS A 1 870 ? -19.673 26.085 22.086 1.00 71.69 870 LYS A C 1
ATOM 6939 O O . LYS A 1 870 ? -18.643 26.098 21.421 1.00 71.69 870 LYS A O 1
ATOM 6944 N N . GLU A 1 871 ? -19.977 27.015 22.984 1.00 68.31 871 GLU A N 1
ATOM 6945 C CA . GLU A 1 871 ? -19.117 28.183 23.209 1.00 68.31 871 GLU A CA 1
ATOM 6946 C C . GLU A 1 871 ? -17.948 27.851 24.141 1.00 68.31 871 GLU A C 1
ATOM 6948 O O . GLU A 1 871 ? -16.813 28.211 23.843 1.00 68.31 871 GLU A O 1
ATOM 6953 N N . ASP A 1 872 ? -18.219 27.087 25.205 1.00 68.69 872 ASP A N 1
ATOM 6954 C CA . ASP A 1 872 ? -17.260 26.880 26.297 1.00 68.69 872 ASP A CA 1
ATOM 6955 C C . ASP A 1 872 ? -17.019 25.395 26.651 1.00 68.69 872 ASP A C 1
ATOM 6957 O O . ASP A 1 872 ? -16.345 25.111 27.636 1.00 68.69 872 ASP A O 1
ATOM 6961 N N . ASN A 1 873 ? -17.600 24.436 25.912 1.00 68.50 873 ASN A N 1
ATOM 6962 C CA . ASN A 1 873 ? -17.515 22.985 26.179 1.00 68.50 873 ASN A CA 1
ATOM 6963 C C . ASN A 1 873 ? -17.939 22.536 27.593 1.00 68.50 873 ASN A C 1
ATOM 6965 O O . ASN A 1 873 ? -17.569 21.464 28.070 1.00 68.50 873 ASN A O 1
ATOM 6969 N N . ASN A 1 874 ? -18.751 23.345 28.262 1.00 75.19 874 ASN A N 1
ATOM 6970 C CA . ASN A 1 874 ? -19.305 23.057 29.581 1.00 75.19 874 ASN A CA 1
ATOM 6971 C C . ASN A 1 874 ? -20.655 22.340 29.469 1.00 75.19 874 ASN A C 1
ATOM 6973 O O . ASN A 1 874 ? -21.346 22.496 28.466 1.00 75.19 874 ASN A O 1
ATOM 6977 N N . ILE A 1 875 ? -21.083 21.587 30.483 1.00 77.50 875 ILE A N 1
ATOM 6978 C CA . ILE A 1 875 ? -22.356 20.854 30.402 1.00 77.50 875 ILE A CA 1
ATOM 6979 C C . ILE A 1 875 ? -23.517 21.778 30.726 1.00 77.50 875 ILE A C 1
ATOM 6981 O O . ILE A 1 875 ? -23.487 22.514 31.713 1.00 77.50 875 ILE A O 1
ATOM 6985 N N . CYS A 1 876 ? -24.561 21.709 29.904 1.00 78.75 876 CYS A N 1
ATOM 6986 C CA . CYS A 1 876 ? -25.801 22.417 30.153 1.00 78.75 876 CYS A CA 1
ATOM 6987 C C . CYS A 1 876 ? -26.503 21.775 31.362 1.00 78.75 876 CYS A C 1
ATOM 6989 O O . CYS A 1 876 ? -27.069 20.682 31.256 1.00 78.75 876 CYS A O 1
ATOM 6991 N N . ILE A 1 877 ? -26.499 22.457 32.507 1.00 78.25 877 ILE A N 1
ATOM 6992 C CA . ILE A 1 877 ? -27.271 22.066 33.692 1.00 78.25 877 ILE A CA 1
ATOM 6993 C C . ILE A 1 877 ? -28.429 23.049 33.839 1.00 78.25 877 ILE A C 1
ATOM 6995 O O . ILE A 1 877 ? -28.241 24.262 33.806 1.00 78.25 877 ILE A O 1
ATOM 6999 N N . LYS A 1 878 ? -29.651 22.551 34.003 1.00 75.12 878 LYS A N 1
ATOM 7000 C CA . LYS A 1 878 ? -30.817 23.415 34.214 1.00 75.12 878 LYS A CA 1
ATOM 7001 C C . LYS A 1 878 ? -30.810 23.970 35.640 1.00 75.12 878 LYS A C 1
ATOM 7003 O O . LYS A 1 878 ? -30.868 23.191 36.591 1.00 75.12 878 LYS A O 1
ATOM 7008 N N . ILE A 1 879 ? -30.810 25.298 35.798 1.00 68.75 879 ILE A N 1
ATOM 7009 C CA . ILE A 1 879 ? -31.147 25.933 37.080 1.00 68.75 879 ILE A CA 1
ATOM 7010 C C . ILE A 1 879 ? -32.587 26.416 36.993 1.00 68.75 879 ILE A C 1
ATOM 7012 O O . ILE A 1 879 ? -32.951 27.190 36.113 1.00 68.75 879 ILE A O 1
ATOM 7016 N N . ASN A 1 880 ? -33.417 26.015 37.948 1.00 59.34 880 ASN A N 1
ATOM 7017 C CA . ASN A 1 880 ? -34.705 26.671 38.122 1.00 59.34 880 ASN A CA 1
ATOM 7018 C C . ASN A 1 880 ? -34.490 28.016 38.839 1.00 59.34 880 ASN A C 1
ATOM 7020 O O . ASN A 1 880 ? -34.368 28.048 40.062 1.00 59.34 880 ASN A O 1
ATOM 7024 N N . THR A 1 881 ? -34.438 29.124 38.093 1.00 59.03 881 THR A N 1
ATOM 7025 C CA . THR A 1 881 ? -34.534 30.490 38.645 1.00 59.03 881 THR A CA 1
ATOM 7026 C C . THR A 1 881 ? -35.868 31.144 38.252 1.00 59.03 881 THR A C 1
ATOM 7028 O O . THR A 1 881 ? -36.626 30.620 37.439 1.00 59.03 881 THR A O 1
ATOM 7031 N N . ASN A 1 882 ? -36.222 32.259 38.899 1.00 49.69 882 ASN A N 1
ATOM 7032 C CA . ASN A 1 882 ? -37.567 32.849 38.852 1.00 49.69 882 ASN A CA 1
ATOM 7033 C C . ASN A 1 882 ? -37.974 33.526 37.533 1.00 49.69 882 ASN A C 1
ATOM 7035 O O . ASN A 1 882 ? -39.164 33.773 37.366 1.00 49.69 882 ASN A O 1
ATOM 7039 N N . ASP A 1 883 ? -37.050 33.827 36.614 1.00 49.22 883 ASP A N 1
ATOM 7040 C CA . ASP A 1 883 ? -37.372 34.735 35.499 1.00 49.22 883 ASP A CA 1
ATOM 7041 C C . ASP A 1 883 ? -37.022 34.228 34.090 1.00 49.22 883 ASP A C 1
ATOM 7043 O O . ASP A 1 883 ? -37.551 34.787 33.126 1.00 49.22 883 ASP A O 1
ATOM 7047 N N . LYS A 1 884 ? -36.222 33.163 33.923 1.00 54.97 884 LYS A N 1
ATOM 7048 C CA . LYS A 1 884 ? -35.907 32.515 32.630 1.00 54.97 884 LYS A CA 1
ATOM 7049 C C . LYS A 1 884 ? -35.462 31.064 32.863 1.00 54.97 884 LYS A C 1
ATOM 7051 O O . LYS A 1 884 ? -34.977 30.749 33.945 1.00 54.97 884 LYS A O 1
ATOM 7056 N N . ASN A 1 885 ? -35.603 30.193 31.856 1.00 54.91 885 ASN A N 1
ATOM 7057 C CA . ASN A 1 885 ? -34.906 28.898 31.812 1.00 54.91 885 ASN A CA 1
ATOM 7058 C C . ASN A 1 885 ? -33.398 29.171 31.654 1.00 54.91 885 ASN A C 1
ATOM 7060 O O . ASN A 1 885 ? -32.850 29.039 30.562 1.00 54.91 885 ASN A O 1
ATOM 7064 N N . ASP A 1 886 ? -32.747 29.651 32.708 1.00 59.03 886 ASP A N 1
ATOM 7065 C CA . ASP A 1 886 ? -31.316 29.919 32.691 1.00 59.03 886 ASP A CA 1
ATOM 7066 C C . ASP A 1 886 ? -30.569 28.596 32.910 1.00 59.03 886 ASP A C 1
ATOM 7068 O O . ASP A 1 886 ? -30.787 27.873 33.888 1.00 59.03 886 ASP A O 1
ATOM 7072 N N . TYR A 1 887 ? -29.691 28.262 31.969 1.00 65.31 887 TYR A N 1
ATOM 7073 C CA . TYR A 1 887 ? -28.793 27.122 32.090 1.00 65.31 887 TYR A CA 1
ATOM 7074 C C . TYR A 1 887 ? -27.530 27.571 32.826 1.00 65.31 887 TYR A C 1
ATOM 7076 O O . TYR A 1 887 ? -26.939 28.600 32.493 1.00 65.31 887 TYR A O 1
ATOM 7084 N N . TYR A 1 888 ? -27.110 26.807 33.835 1.00 64.69 888 TYR A N 1
ATOM 7085 C CA . TYR A 1 888 ? -25.763 26.930 34.371 1.00 64.69 888 TYR A CA 1
ATOM 7086 C C . TYR A 1 888 ? -24.788 26.250 33.431 1.00 64.69 888 TYR A C 1
ATOM 7088 O O . TYR A 1 888 ? -25.007 25.120 32.991 1.00 64.69 888 TYR A O 1
ATOM 7096 N N . ILE A 1 889 ? -23.683 26.937 33.212 1.00 60.56 889 ILE A N 1
ATOM 7097 C CA . ILE A 1 889 ? -22.486 26.420 32.578 1.00 60.56 889 ILE A CA 1
ATOM 7098 C C . ILE A 1 889 ? -21.527 26.122 33.739 1.00 60.56 889 ILE A C 1
ATOM 7100 O O . ILE A 1 889 ? -20.917 27.042 34.285 1.00 60.56 889 ILE A O 1
ATOM 7104 N N . ALA A 1 890 ? -21.445 24.857 34.164 1.00 61.56 890 ALA A N 1
ATOM 7105 C CA . ALA A 1 890 ? -20.457 24.434 35.160 1.00 61.56 890 ALA A CA 1
ATOM 7106 C C . ALA A 1 890 ? -19.061 24.497 34.522 1.00 61.56 890 ALA A C 1
ATOM 7108 O O . ALA A 1 890 ? -18.849 23.886 33.477 1.00 61.56 890 ALA A O 1
ATOM 7109 N N . LYS A 1 891 ? -18.163 25.314 35.090 1.00 55.06 891 LYS A N 1
ATOM 7110 C CA . LYS A 1 891 ? -16.953 25.811 34.409 1.00 55.06 891 LYS A CA 1
ATOM 7111 C C . LYS A 1 891 ? -15.662 25.059 34.767 1.00 55.06 891 LYS A C 1
ATOM 7113 O O . LYS A 1 891 ? -14.694 25.171 34.023 1.00 55.06 891 LYS A O 1
ATOM 7118 N N . GLU A 1 892 ? -15.641 24.309 35.871 1.00 57.34 892 GLU A N 1
ATOM 7119 C CA . GLU A 1 892 ? -14.480 23.552 36.370 1.00 57.34 892 GLU A CA 1
ATOM 7120 C C . GLU A 1 892 ? -14.986 22.236 37.006 1.00 57.34 892 GLU A C 1
ATOM 7122 O O . GLU A 1 892 ? -15.897 22.267 37.828 1.00 57.34 892 GLU A O 1
ATOM 7127 N N . TRP A 1 893 ? -14.466 21.078 36.574 1.00 64.31 893 TRP A N 1
ATOM 7128 C CA . TRP A 1 893 ? -15.024 19.732 36.843 1.00 64.31 893 TRP A CA 1
ATOM 7129 C C . TRP A 1 893 ? -14.388 19.021 38.053 1.00 64.31 893 TRP A C 1
ATOM 7131 O O . TRP A 1 893 ? -14.310 17.791 38.084 1.00 64.31 893 TRP A O 1
ATOM 7141 N N . ASP A 1 894 ? -13.904 19.774 39.040 1.00 60.19 894 ASP A N 1
ATOM 7142 C CA . ASP A 1 894 ? -13.039 19.255 40.106 1.00 60.19 894 ASP A CA 1
ATOM 7143 C C . ASP A 1 894 ? -13.803 18.393 41.128 1.00 60.19 894 ASP A C 1
ATOM 7145 O O . ASP A 1 894 ? -14.208 18.865 42.185 1.00 60.19 894 ASP A O 1
ATOM 7149 N N . ASN A 1 895 ? -13.966 17.095 40.842 1.00 68.62 895 ASN A N 1
ATOM 7150 C CA . ASN A 1 895 ? -14.466 16.062 41.767 1.00 68.62 895 ASN A CA 1
ATOM 7151 C C . ASN A 1 895 ? -15.827 16.357 42.439 1.00 68.62 895 ASN A C 1
ATOM 7153 O O . ASN A 1 895 ? -16.190 15.709 43.426 1.00 68.62 895 ASN A O 1
ATOM 7157 N N . GLU A 1 896 ? -16.600 17.307 41.914 1.00 79.12 896 GLU A N 1
ATOM 7158 C CA . GLU A 1 896 ? -17.908 17.661 42.454 1.00 79.12 896 GLU A CA 1
ATOM 7159 C C . GLU A 1 896 ? -18.990 16.660 42.029 1.00 79.12 896 GLU A C 1
ATOM 7161 O O . GLU A 1 896 ? -18.939 16.023 40.972 1.00 79.12 896 GLU A O 1
ATOM 7166 N N . THR A 1 897 ? -19.997 16.520 42.893 1.00 84.44 897 THR A N 1
ATOM 7167 C CA . THR A 1 897 ? -21.175 15.683 42.655 1.00 84.44 897 THR A CA 1
ATOM 7168 C C . THR A 1 897 ? -22.344 16.573 42.276 1.00 84.44 897 THR A C 1
ATOM 7170 O O . THR A 1 897 ? -22.745 17.430 43.065 1.00 84.44 897 THR A O 1
ATOM 7173 N N . TYR A 1 898 ? -22.918 16.336 41.100 1.00 85.69 898 TYR A N 1
ATOM 7174 C CA . TYR A 1 898 ? -24.068 17.076 40.601 1.00 85.69 898 TYR A CA 1
ATOM 7175 C C . TYR A 1 898 ? -25.302 16.187 40.501 1.00 85.69 898 TYR A C 1
ATOM 7177 O O . TYR A 1 898 ? -25.207 14.972 40.318 1.00 85.69 898 TYR A O 1
ATOM 7185 N N . ILE A 1 899 ? -26.473 16.814 40.552 1.00 86.12 899 ILE A N 1
ATOM 7186 C CA . ILE A 1 899 ? -27.736 16.189 40.175 1.00 86.12 899 ILE A CA 1
ATOM 7187 C C . ILE A 1 899 ? -28.231 16.733 38.834 1.00 86.12 899 ILE A C 1
ATOM 7189 O O . ILE A 1 899 ? -28.324 17.943 38.628 1.00 86.12 899 ILE A O 1
ATOM 7193 N N . LEU A 1 900 ? -28.561 15.832 37.911 1.00 84.50 900 LEU A N 1
ATOM 7194 C CA . LEU A 1 900 ? -29.181 16.183 36.637 1.00 84.50 900 LEU A CA 1
ATOM 7195 C C . LEU A 1 900 ? -30.673 15.859 36.659 1.00 84.50 900 LEU A C 1
ATOM 7197 O O . LEU A 1 900 ? -31.053 14.695 36.766 1.00 84.50 900 LEU A O 1
ATOM 7201 N N . ASP A 1 901 ? -31.493 16.896 36.489 1.00 80.12 901 ASP A N 1
ATOM 7202 C CA . ASP A 1 901 ? -32.909 16.805 36.106 1.00 80.12 901 ASP A CA 1
ATOM 7203 C C . ASP A 1 901 ? -32.978 16.673 34.578 1.00 80.12 901 ASP A C 1
ATOM 7205 O O . ASP A 1 901 ? -32.955 17.680 33.864 1.00 80.12 901 ASP A O 1
ATOM 7209 N N . ILE A 1 902 ? -32.934 15.439 34.066 1.00 69.12 902 ILE A N 1
ATOM 7210 C CA . ILE A 1 902 ? -32.850 15.169 32.624 1.00 69.12 902 ILE A CA 1
ATOM 7211 C C . ILE A 1 902 ? -34.257 15.254 32.018 1.00 69.12 902 ILE A C 1
ATOM 7213 O O . ILE A 1 902 ? -35.080 14.390 32.302 1.00 69.12 902 ILE A O 1
ATOM 7217 N N . PRO A 1 903 ? -34.558 16.234 31.149 1.00 62.00 903 PRO A N 1
ATOM 7218 C CA . PRO A 1 903 ? -35.811 16.276 30.415 1.00 62.00 903 PRO A CA 1
ATOM 7219 C C . PRO A 1 903 ? -35.784 15.287 29.239 1.00 62.00 903 PRO A C 1
ATOM 7221 O O . PRO A 1 903 ? -34.709 14.936 28.748 1.00 62.00 903 PRO A O 1
ATOM 7224 N N . ASP A 1 904 ? -36.968 14.912 28.737 1.00 60.75 904 ASP A N 1
ATOM 7225 C CA . ASP A 1 904 ? -37.211 14.047 27.562 1.00 60.75 904 ASP A CA 1
ATOM 7226 C C . ASP A 1 904 ? -36.654 14.630 26.239 1.00 60.75 904 ASP A C 1
ATOM 7228 O O . ASP A 1 904 ? -37.387 14.939 25.299 1.00 60.75 904 ASP A O 1
ATOM 7232 N N . SER A 1 905 ? -35.340 14.824 26.157 1.00 63.53 905 SER A N 1
ATOM 7233 C CA . SER A 1 905 ? -34.633 15.400 25.013 1.00 63.53 905 SER A CA 1
ATOM 7234 C C . SER A 1 905 ? -33.703 14.367 24.376 1.00 63.53 905 SER A C 1
ATOM 7236 O O . SER A 1 905 ? -32.984 13.639 25.059 1.00 63.53 905 SER A O 1
ATOM 7238 N N . ASN A 1 906 ? -33.721 14.300 23.042 1.00 68.19 906 ASN A N 1
ATOM 7239 C CA . ASN A 1 906 ? -33.016 13.268 22.271 1.00 68.19 906 ASN A CA 1
ATOM 7240 C C . ASN A 1 906 ? -31.490 13.454 22.209 1.00 68.19 906 ASN A C 1
ATOM 7242 O O . ASN A 1 906 ? -30.794 12.511 21.825 1.00 68.19 906 ASN A O 1
ATOM 7246 N N . ASP A 1 907 ? -30.985 14.634 22.579 1.00 74.75 907 ASP A N 1
ATOM 7247 C CA . ASP A 1 907 ? -29.590 15.031 22.348 1.00 74.75 907 ASP A CA 1
ATOM 7248 C C . ASP A 1 907 ? -28.675 14.832 23.573 1.00 74.75 907 ASP A C 1
ATOM 7250 O O . ASP A 1 907 ? -27.475 15.075 23.485 1.00 74.75 907 ASP A O 1
ATOM 7254 N N . SER A 1 908 ? -29.212 14.387 24.716 1.00 82.31 908 SER A N 1
ATOM 7255 C CA . SER A 1 908 ? -28.414 14.067 25.910 1.00 82.31 908 SER A CA 1
ATOM 7256 C C . SER A 1 908 ? -27.899 12.631 25.845 1.00 82.31 908 SER A C 1
ATOM 7258 O O . SER A 1 908 ? -28.662 11.715 25.523 1.00 82.31 908 SER A O 1
ATOM 7260 N N . ILE A 1 909 ? -26.641 12.389 26.232 1.00 84.19 909 ILE A N 1
ATOM 7261 C CA . ILE A 1 909 ? -26.133 11.011 26.391 1.00 84.19 909 ILE A CA 1
ATOM 7262 C C . ILE A 1 909 ? -26.891 10.250 27.483 1.00 84.19 909 ILE A C 1
ATOM 7264 O O . ILE A 1 909 ? -26.972 9.027 27.440 1.00 84.19 909 ILE A O 1
ATOM 7268 N N . PHE A 1 910 ? -27.496 10.977 28.427 1.00 86.31 910 PHE A N 1
ATOM 7269 C CA . PHE A 1 910 ? -28.261 10.422 29.537 1.00 86.31 910 PHE A CA 1
ATOM 7270 C C . PHE A 1 910 ? -29.760 10.288 29.225 1.00 86.31 910 PHE A C 1
ATOM 7272 O O . PHE A 1 910 ? -30.552 10.064 30.135 1.00 86.31 910 PHE A O 1
ATOM 7279 N N . LYS A 1 911 ? -30.184 10.417 27.961 1.00 84.06 911 LYS A N 1
ATOM 7280 C CA . LYS A 1 911 ? -31.607 10.369 27.567 1.00 84.06 911 LYS A CA 1
ATOM 7281 C C . LYS A 1 911 ? -32.344 9.104 28.013 1.00 84.06 911 LYS A C 1
ATOM 7283 O O . LYS A 1 911 ? -33.536 9.167 28.285 1.00 84.06 911 LYS A O 1
ATOM 7288 N N . ASP A 1 912 ? -31.643 7.979 28.149 1.00 82.31 912 ASP A N 1
ATOM 7289 C CA . ASP A 1 912 ? -32.237 6.723 28.628 1.00 82.31 912 ASP A CA 1
ATOM 7290 C C . ASP A 1 912 ? -32.693 6.824 30.103 1.00 82.31 912 ASP A C 1
ATOM 7292 O O . ASP A 1 912 ? -33.437 5.976 30.596 1.00 82.31 912 ASP A O 1
ATOM 7296 N N . TYR A 1 913 ? -32.300 7.901 30.793 1.00 84.62 913 TYR A N 1
ATOM 7297 C CA . TYR A 1 913 ? -32.684 8.255 32.156 1.00 84.62 913 TYR A CA 1
ATOM 7298 C C . TYR A 1 913 ? -33.640 9.460 32.223 1.00 84.62 913 TYR A C 1
ATOM 7300 O O . TYR A 1 913 ? -33.853 9.980 33.312 1.00 84.62 913 TYR A O 1
ATOM 7308 N N . SER A 1 914 ? -34.264 9.893 31.118 1.00 79.94 914 SER A N 1
ATOM 7309 C CA . SER A 1 914 ? -35.096 11.118 31.055 1.00 79.94 914 SER A CA 1
ATOM 7310 C C . SER A 1 914 ? -36.327 11.156 31.976 1.00 79.94 914 SER A C 1
ATOM 7312 O O . SER A 1 914 ? -36.975 12.184 32.133 1.00 79.94 914 SER A O 1
ATOM 7314 N N . SER A 1 915 ? -36.662 10.034 32.613 1.00 78.62 915 SER A N 1
ATOM 7315 C CA . SER A 1 915 ? -37.734 9.942 33.614 1.00 78.62 915 SER A CA 1
ATOM 7316 C C . SER A 1 915 ? -37.238 10.054 35.061 1.00 78.62 915 SER A C 1
ATOM 7318 O O . SER A 1 915 ? -38.030 9.923 35.998 1.00 78.62 915 SER A O 1
ATOM 7320 N N . LYS A 1 916 ? -35.932 10.244 35.264 1.00 84.38 916 LYS A N 1
ATOM 7321 C CA . LYS A 1 916 ? -35.265 10.177 36.566 1.00 84.38 916 LYS A CA 1
ATOM 7322 C C . LYS A 1 916 ? -34.318 11.360 36.734 1.00 84.38 916 LYS A C 1
ATOM 7324 O O . LYS A 1 916 ? -33.712 11.826 35.776 1.00 84.38 916 LYS A O 1
ATOM 7329 N N . ASN A 1 917 ? -34.137 11.790 37.981 1.00 87.38 917 ASN A N 1
ATOM 7330 C CA . ASN A 1 917 ? -32.967 12.596 38.312 1.00 87.38 917 ASN A CA 1
ATOM 7331 C C . ASN A 1 917 ? -31.807 11.636 38.558 1.00 87.38 917 ASN A C 1
ATOM 7333 O O . ASN A 1 917 ? -32.012 10.602 39.201 1.00 87.38 917 ASN A O 1
ATOM 7337 N N . ILE A 1 918 ? -30.614 11.957 38.075 1.00 89.88 918 ILE A N 1
ATOM 7338 C CA . ILE A 1 918 ? -29.436 11.108 38.283 1.00 89.88 918 ILE A CA 1
ATOM 7339 C C . ILE A 1 918 ? -28.291 11.885 38.914 1.00 89.88 918 ILE A C 1
ATOM 7341 O O . ILE A 1 918 ? -28.152 13.090 38.697 1.00 89.88 918 ILE A O 1
ATOM 7345 N N . ILE A 1 919 ? -27.460 11.175 39.669 1.00 89.06 919 ILE A N 1
ATOM 7346 C CA . ILE A 1 919 ? -26.192 11.690 40.168 1.00 89.06 919 ILE A CA 1
ATOM 7347 C C . ILE A 1 919 ? -25.124 11.531 39.105 1.00 89.06 919 ILE A C 1
ATOM 7349 O O . ILE A 1 919 ? -24.937 10.454 38.540 1.00 89.06 919 ILE A O 1
ATOM 7353 N N . VAL A 1 920 ? -24.395 12.609 38.872 1.00 88.62 920 VAL A N 1
ATOM 7354 C CA . VAL A 1 920 ? -23.249 12.625 37.979 1.00 88.62 920 VAL A CA 1
ATOM 7355 C C . VAL A 1 920 ? -22.041 13.248 38.663 1.00 88.62 920 VAL A C 1
ATOM 7357 O O . VAL A 1 920 ? -22.181 14.084 39.555 1.00 88.62 920 VAL A O 1
ATOM 7360 N N . LYS A 1 921 ? -20.846 12.840 38.247 1.00 87.25 921 LYS A N 1
ATOM 7361 C CA . LYS A 1 921 ? -19.570 13.322 38.788 1.00 87.25 921 LYS A CA 1
ATOM 7362 C C . LYS A 1 921 ? -18.585 13.615 37.664 1.00 87.25 921 LYS A C 1
ATOM 7364 O O . LYS A 1 921 ? -18.625 12.939 36.639 1.00 87.25 921 LYS A O 1
ATOM 7369 N N . GLY A 1 922 ? -17.705 14.590 37.870 1.00 80.44 922 GLY A N 1
ATOM 7370 C CA . GLY A 1 922 ? -16.507 14.805 37.050 1.00 80.44 922 GLY A CA 1
ATOM 7371 C C . GLY A 1 922 ? -15.266 14.260 37.761 1.00 80.44 922 GLY A C 1
ATOM 7372 O O . GLY A 1 922 ? -15.218 14.265 38.990 1.00 80.44 922 GLY A O 1
ATOM 7373 N N . LYS A 1 923 ? -14.288 13.743 37.010 1.00 82.50 923 LYS A N 1
ATOM 7374 C CA . LYS A 1 923 ? -12.964 13.351 37.525 1.00 82.50 923 LYS A CA 1
ATOM 7375 C C . LYS A 1 923 ? -11.941 13.392 36.390 1.00 82.50 923 LYS A C 1
ATOM 7377 O O . LYS A 1 923 ? -12.087 12.665 35.407 1.00 82.50 923 LYS A O 1
ATOM 7382 N N . ASP A 1 924 ? -10.886 14.186 36.554 1.00 79.75 924 ASP A N 1
ATOM 7383 C CA . ASP A 1 924 ? -9.793 14.325 35.583 1.00 79.75 924 ASP A CA 1
ATOM 7384 C C . ASP A 1 924 ? -10.317 14.644 34.162 1.00 79.75 924 ASP A C 1
ATOM 7386 O O . ASP A 1 924 ? -11.074 15.594 33.967 1.00 79.75 924 ASP A O 1
ATOM 7390 N N . ASN A 1 925 ? -9.947 13.838 33.161 1.00 75.62 925 ASN A N 1
ATOM 7391 C CA . ASN A 1 925 ? -10.427 13.963 31.784 1.00 75.62 925 ASN A CA 1
ATOM 7392 C C . ASN A 1 925 ? -11.789 13.286 31.533 1.00 75.62 925 ASN A C 1
ATOM 7394 O O . ASN A 1 925 ? -12.302 13.339 30.413 1.00 75.62 925 ASN A O 1
ATOM 7398 N N . VAL A 1 926 ? -12.405 12.660 32.542 1.00 77.81 926 VAL A N 1
ATOM 7399 C CA . VAL A 1 926 ? -13.824 12.287 32.483 1.00 77.81 926 VAL A CA 1
ATOM 7400 C C . VAL A 1 926 ? -14.637 13.483 32.952 1.00 77.81 926 VAL A C 1
ATOM 7402 O O . VAL A 1 926 ? -14.813 13.721 34.146 1.00 77.81 926 VAL A O 1
ATOM 7405 N N . VAL A 1 927 ? -15.143 14.229 31.978 1.00 73.75 927 VAL A N 1
ATOM 7406 C CA . VAL A 1 927 ? -15.871 15.484 32.185 1.00 73.75 927 VAL A CA 1
ATOM 7407 C C . VAL A 1 927 ? -17.108 15.243 33.043 1.00 73.75 927 VAL A C 1
ATOM 7409 O O . VAL A 1 927 ? -17.371 15.986 33.980 1.00 73.75 927 VAL A O 1
ATOM 7412 N N . LEU A 1 928 ? -17.861 14.180 32.748 1.00 78.88 928 LEU A N 1
ATOM 7413 C CA . LEU A 1 928 ? -19.055 13.830 33.508 1.00 78.88 928 LEU A CA 1
ATOM 7414 C C . LEU A 1 928 ? -19.443 12.375 33.286 1.00 78.88 928 LEU A C 1
ATOM 7416 O O . LEU A 1 928 ? -19.563 11.961 32.137 1.00 78.88 928 LEU A O 1
ATOM 7420 N N . TYR A 1 929 ? -19.717 11.624 34.348 1.00 81.56 929 TYR A N 1
ATOM 7421 C CA . TYR A 1 929 ? -20.256 10.266 34.268 1.00 81.56 929 TYR A CA 1
ATOM 7422 C C . TYR A 1 929 ? -21.396 10.044 35.262 1.00 81.56 929 TYR A C 1
ATOM 7424 O O . TYR A 1 929 ? -21.478 10.724 36.282 1.00 81.56 929 TYR A O 1
ATOM 7432 N N . TYR A 1 930 ? -22.268 9.080 34.970 1.00 85.88 930 TYR A N 1
ATOM 7433 C CA . TYR A 1 930 ? -23.346 8.658 35.867 1.00 85.88 930 TYR A CA 1
ATOM 7434 C C . TYR A 1 930 ? -22.796 7.833 37.044 1.00 85.88 930 TYR A C 1
ATOM 7436 O O . TYR A 1 930 ? -22.226 6.754 36.850 1.00 85.88 930 TYR A O 1
ATOM 7444 N N . ASP A 1 931 ? -22.962 8.324 38.274 1.00 86.56 931 ASP A N 1
ATOM 7445 C CA . ASP A 1 931 ? -22.480 7.645 39.481 1.00 86.56 931 ASP A CA 1
ATOM 7446 C C . ASP A 1 931 ? -23.471 6.567 39.940 1.00 86.56 931 ASP A C 1
ATOM 7448 O O . ASP A 1 931 ? -24.290 6.747 40.841 1.00 86.56 931 ASP A O 1
ATOM 7452 N N . ASN A 1 932 ? -23.387 5.407 39.297 1.00 83.50 932 ASN A N 1
ATOM 7453 C CA . ASN A 1 932 ? -24.214 4.240 39.596 1.00 83.50 932 ASN A CA 1
ATOM 7454 C C . ASN A 1 932 ? -23.718 3.383 40.785 1.00 83.50 932 ASN A C 1
ATOM 7456 O O . ASN A 1 932 ? -24.274 2.302 41.026 1.00 83.50 932 ASN A O 1
ATOM 7460 N N . LEU A 1 933 ? -22.709 3.854 41.529 1.00 85.44 933 LEU A N 1
ATOM 7461 C CA . LEU A 1 933 ? -22.208 3.289 42.793 1.00 85.44 933 LEU A CA 1
ATOM 7462 C C . LEU A 1 933 ? -22.229 4.351 43.904 1.00 85.44 933 LEU A C 1
ATOM 7464 O O . LEU A 1 933 ? -21.304 4.483 44.706 1.00 85.44 933 LEU A O 1
ATOM 7468 N N . TYR A 1 934 ? -23.307 5.128 43.952 1.00 84.31 934 TYR A N 1
ATOM 7469 C CA . TYR A 1 934 ? -23.414 6.258 44.858 1.00 84.31 934 TYR A CA 1
ATOM 7470 C C . TYR A 1 934 ? -23.489 5.807 46.330 1.00 84.31 934 TYR A C 1
ATOM 7472 O O . TYR A 1 934 ? -24.518 5.314 46.804 1.00 84.31 934 TYR A O 1
ATOM 7480 N N . LYS A 1 935 ? -22.377 5.989 47.061 1.00 80.88 935 LYS A N 1
ATOM 7481 C CA . LYS A 1 935 ? -22.208 5.559 48.466 1.00 80.88 935 LYS A CA 1
ATOM 7482 C C . LYS A 1 935 ? -23.060 6.353 49.460 1.00 80.88 935 LYS A C 1
ATOM 7484 O O . LYS A 1 935 ? -23.408 5.844 50.521 1.00 80.88 935 LYS A O 1
ATOM 7489 N N . GLU A 1 936 ? -23.442 7.576 49.113 1.00 79.75 936 GLU A N 1
ATOM 7490 C CA . GLU A 1 936 ? -24.262 8.462 49.950 1.00 79.75 936 GLU A CA 1
ATOM 7491 C C . GLU A 1 936 ? -25.763 8.291 49.659 1.00 79.75 936 GLU A C 1
ATOM 7493 O O . GLU A 1 936 ? -26.545 9.244 49.656 1.00 79.75 936 GLU A O 1
ATOM 7498 N N . ALA A 1 937 ? -26.196 7.059 49.379 1.00 77.38 937 ALA A N 1
ATOM 7499 C CA . ALA A 1 937 ? -27.608 6.759 49.196 1.00 77.38 937 ALA A CA 1
ATOM 7500 C C . ALA A 1 937 ? -28.425 7.226 50.410 1.00 77.38 937 ALA A C 1
ATOM 7502 O O . ALA A 1 937 ? -28.054 7.027 51.568 1.00 77.38 937 ALA A O 1
ATOM 7503 N N . GLY A 1 938 ? -29.585 7.818 50.146 1.00 81.19 938 GLY A N 1
ATOM 7504 C CA . GLY A 1 938 ? -30.397 8.451 51.168 1.00 81.19 938 GLY A CA 1
ATOM 7505 C C . GLY A 1 938 ? -30.760 9.877 50.803 1.00 81.19 938 GLY A C 1
ATOM 7506 O O . GLY A 1 938 ? -31.001 10.198 49.642 1.00 81.19 938 GLY A O 1
ATOM 7507 N N . LEU A 1 939 ? -30.929 10.695 51.836 1.00 79.94 939 LEU A N 1
ATOM 7508 C CA . LEU A 1 939 ? -31.315 12.083 51.676 1.00 79.94 939 LEU A CA 1
ATOM 7509 C C . LEU A 1 939 ? -30.070 12.940 51.479 1.00 79.94 939 LEU A C 1
ATOM 7511 O O . LEU A 1 939 ? -29.295 13.083 52.420 1.00 79.94 939 LEU A O 1
ATOM 7515 N N . ASN A 1 940 ? -29.987 13.581 50.316 1.00 82.44 940 ASN A N 1
ATOM 7516 C CA . ASN A 1 940 ? -28.985 14.586 50.014 1.00 82.44 940 ASN A CA 1
ATOM 7517 C C . ASN A 1 940 ? -29.609 15.947 49.694 1.00 82.44 940 ASN A C 1
ATOM 7519 O O . ASN A 1 940 ? -30.723 16.066 49.164 1.00 82.44 940 ASN A O 1
ATOM 7523 N N . MET A 1 941 ? -28.871 16.984 50.067 1.00 82.38 941 MET A N 1
ATOM 7524 C CA . MET A 1 941 ? -29.204 18.378 49.831 1.00 82.38 941 MET A CA 1
ATOM 7525 C C . MET A 1 941 ? -28.301 18.906 48.724 1.00 82.38 941 MET A C 1
ATOM 7527 O O . MET A 1 941 ? -27.092 18.697 48.767 1.00 82.38 941 MET A O 1
ATOM 7531 N N . TYR A 1 942 ? -28.894 19.594 47.750 1.00 79.88 942 TYR A N 1
ATOM 7532 C CA . TYR A 1 942 ? -28.147 20.162 46.635 1.00 79.88 942 TYR A CA 1
ATOM 7533 C C . TYR A 1 942 ? -28.398 21.657 46.533 1.00 79.88 942 TYR A C 1
ATOM 7535 O O . TYR A 1 942 ? -29.552 22.101 46.518 1.00 79.88 942 TYR A O 1
ATOM 7543 N N . LEU A 1 943 ? -27.319 22.420 46.423 1.00 78.31 943 LEU A N 1
ATOM 7544 C CA . LEU A 1 943 ? -27.323 23.853 46.196 1.00 78.31 943 LEU A CA 1
ATOM 7545 C C . LEU A 1 943 ? -26.916 24.113 44.743 1.00 78.31 943 LEU A C 1
ATOM 7547 O O . LEU A 1 943 ? -25.859 23.679 44.330 1.00 78.31 943 LEU A O 1
ATOM 7551 N N . TYR A 1 944 ? -27.747 24.771 43.927 1.00 72.44 944 TYR A N 1
ATOM 7552 C CA . TYR A 1 944 ? -27.480 24.897 42.474 1.00 72.44 944 TYR A CA 1
ATOM 7553 C C . TYR A 1 944 ? -27.177 23.558 41.770 1.00 72.44 944 TYR A C 1
ATOM 7555 O O . TYR A 1 944 ? -26.422 23.509 40.803 1.00 72.44 944 TYR A O 1
ATOM 7563 N N . ASN A 1 945 ? -27.793 22.475 42.247 1.00 75.25 945 ASN A N 1
ATOM 7564 C CA . ASN A 1 945 ? -27.548 21.102 41.810 1.00 75.25 945 ASN A CA 1
ATOM 7565 C C . ASN A 1 945 ? -26.171 20.512 42.175 1.00 75.25 945 ASN A C 1
ATOM 7567 O O . ASN A 1 945 ? -25.934 19.372 41.789 1.00 75.25 945 ASN A O 1
ATOM 7571 N N . THR A 1 946 ? -25.300 21.192 42.929 1.00 81.31 946 THR A N 1
ATOM 7572 C CA . THR A 1 946 ? -24.106 20.581 43.544 1.00 81.31 946 THR A CA 1
ATOM 7573 C C . THR A 1 946 ? -24.418 20.073 44.941 1.00 81.31 946 THR A C 1
ATOM 7575 O O . THR A 1 946 ? -25.208 20.673 45.669 1.00 81.31 946 THR A O 1
ATOM 7578 N N . LEU A 1 947 ? -23.835 18.935 45.313 1.00 78.44 947 LEU A N 1
ATOM 7579 C CA . LEU A 1 947 ? -23.942 18.403 46.667 1.00 78.44 947 LEU A CA 1
ATOM 7580 C C . LEU A 1 947 ? -23.248 19.367 47.641 1.00 78.44 947 LEU A C 1
ATOM 7582 O O . LEU A 1 947 ? -22.053 19.615 47.501 1.00 78.44 947 LEU A O 1
ATOM 7586 N N . ASP A 1 948 ? -23.982 19.886 48.626 1.00 76.00 948 ASP A N 1
ATOM 7587 C CA . ASP A 1 948 ? -23.439 20.808 49.628 1.00 76.00 948 ASP A CA 1
ATOM 7588 C C . ASP A 1 948 ? -23.858 20.381 51.040 1.00 76.00 948 ASP A C 1
ATOM 7590 O O . ASP A 1 948 ? -25.001 19.983 51.285 1.00 76.00 948 ASP A O 1
ATOM 7594 N N . ASN A 1 949 ? -22.915 20.476 51.975 1.00 68.75 949 ASN A N 1
ATOM 7595 C CA . ASN A 1 949 ? -23.097 20.129 53.381 1.00 68.75 949 ASN A CA 1
ATOM 7596 C C . ASN A 1 949 ? -23.240 21.368 54.280 1.00 68.75 949 ASN A C 1
ATOM 7598 O O . ASN A 1 949 ? -23.617 21.225 55.446 1.00 68.75 949 ASN A O 1
ATOM 7602 N N . GLU A 1 950 ? -22.979 22.576 53.770 1.00 74.12 950 GLU A N 1
ATOM 7603 C CA . GLU A 1 950 ? -23.073 23.822 54.533 1.00 74.12 950 GLU A CA 1
ATOM 7604 C C . GLU A 1 950 ? -24.112 24.779 53.934 1.00 74.12 950 GLU A C 1
ATOM 7606 O O . GLU A 1 950 ? -24.209 24.976 52.730 1.00 74.12 950 GLU A O 1
ATOM 7611 N N . ILE A 1 951 ? -24.927 25.408 54.787 1.00 71.38 951 ILE A N 1
ATOM 7612 C CA . ILE A 1 951 ? -26.001 26.299 54.331 1.00 71.38 951 ILE A CA 1
ATOM 7613 C C . ILE A 1 951 ? -25.630 27.755 54.613 1.00 71.38 951 ILE A C 1
ATOM 7615 O O . ILE A 1 951 ? -25.732 28.231 55.747 1.00 71.38 951 ILE A O 1
ATOM 7619 N N . SER A 1 952 ? -25.295 28.508 53.565 1.00 75.62 952 SER A N 1
ATOM 7620 C CA . SER A 1 952 ? -25.258 29.974 53.639 1.00 75.62 952 SER A CA 1
ATOM 7621 C C . SER A 1 952 ? -26.672 30.559 53.527 1.00 75.62 952 SER A C 1
ATOM 7623 O O . SER A 1 952 ? -27.437 30.194 52.632 1.00 75.62 952 SER A O 1
ATOM 7625 N N . ASN A 1 953 ? -27.023 31.502 54.411 1.00 69.88 953 ASN A N 1
ATOM 7626 C CA . ASN A 1 953 ? -28.351 32.135 54.449 1.00 69.88 953 ASN A CA 1
ATOM 7627 C C . ASN A 1 953 ? -28.755 32.784 53.110 1.00 69.88 953 ASN A C 1
ATOM 7629 O O . ASN A 1 953 ? -29.933 32.775 52.757 1.00 69.88 953 ASN A O 1
ATOM 7633 N N . ASP A 1 954 ? -27.793 33.292 52.334 1.00 72.00 954 ASP A N 1
ATOM 7634 C CA . ASP A 1 954 ? -28.060 33.977 51.061 1.00 72.00 954 ASP A CA 1
ATOM 7635 C C . ASP A 1 954 ? -28.411 33.014 49.908 1.00 72.00 954 ASP A C 1
ATOM 7637 O O . ASP A 1 954 ? -28.910 33.436 48.858 1.00 72.00 954 ASP A O 1
ATOM 7641 N N . LEU A 1 955 ? -28.175 31.712 50.099 1.00 74.88 955 LEU A N 1
ATOM 7642 C CA . LEU A 1 955 ? -28.236 30.688 49.054 1.00 74.88 955 LEU A CA 1
ATOM 7643 C C . LEU A 1 955 ? -29.416 29.716 49.209 1.00 74.88 955 LEU A C 1
ATOM 7645 O O . LEU A 1 955 ? -29.688 28.920 48.313 1.00 74.88 955 LEU A O 1
ATOM 7649 N N . ILE A 1 956 ? -30.203 29.843 50.280 1.00 74.06 956 ILE A N 1
ATOM 7650 C CA . ILE A 1 956 ? -31.309 28.926 50.605 1.00 74.06 956 ILE A CA 1
ATOM 7651 C C . ILE A 1 956 ? -32.382 28.827 49.511 1.00 74.06 956 ILE A C 1
ATOM 7653 O O . ILE A 1 956 ? -33.000 27.776 49.321 1.00 74.06 956 ILE A O 1
ATOM 7657 N N . LYS A 1 957 ? -32.594 29.894 48.736 1.00 70.31 957 LYS A N 1
ATOM 7658 C CA . LYS A 1 957 ? -33.543 29.883 47.609 1.00 70.31 957 LYS A CA 1
ATOM 7659 C C . LYS A 1 957 ? -33.149 28.940 46.462 1.00 70.31 957 LYS A C 1
ATOM 7661 O O . LYS A 1 957 ? -33.983 28.687 45.607 1.00 70.31 957 LYS A O 1
ATOM 7666 N N . TYR A 1 958 ? -31.918 28.428 46.448 1.00 74.62 958 TYR A N 1
ATOM 7667 C CA . TYR A 1 958 ? -31.416 27.504 45.426 1.00 74.62 958 TYR A CA 1
ATOM 7668 C C . TYR A 1 958 ? -31.226 26.077 45.947 1.00 74.62 958 TYR A C 1
ATOM 7670 O O . TYR A 1 958 ? -30.653 25.240 45.250 1.00 74.62 958 TYR A O 1
ATOM 7678 N N . ILE A 1 959 ? -31.691 25.801 47.170 1.00 81.38 959 ILE A N 1
ATOM 7679 C CA . ILE A 1 959 ? -31.628 24.467 47.760 1.00 81.38 959 ILE A CA 1
ATOM 7680 C C . ILE A 1 959 ? -32.742 23.591 47.199 1.00 81.38 959 ILE A C 1
ATOM 7682 O O . ILE A 1 959 ? -33.908 23.989 47.125 1.00 81.38 959 ILE A O 1
ATOM 7686 N N . SER A 1 960 ? -32.370 22.360 46.885 1.00 82.75 960 SER A N 1
ATOM 7687 C CA . SER A 1 960 ? -33.253 21.277 46.479 1.00 82.75 960 SER A CA 1
ATOM 7688 C C . SER A 1 960 ? -32.939 20.017 47.286 1.00 82.75 960 SER A C 1
ATOM 7690 O O . SER A 1 960 ? -31.819 19.825 47.763 1.00 82.75 960 SER A O 1
ATOM 7692 N N . LEU A 1 961 ? -33.957 19.183 47.500 1.00 84.56 961 LEU A N 1
ATOM 7693 C CA . LEU A 1 961 ? -33.865 17.972 48.311 1.00 84.56 961 LEU A CA 1
ATOM 7694 C C . LEU A 1 961 ? -34.168 16.750 47.464 1.00 84.56 961 LEU A C 1
ATOM 7696 O O . LEU A 1 961 ? -35.234 16.660 46.852 1.00 84.56 961 LEU A O 1
ATOM 7700 N N . TYR A 1 962 ? -33.264 15.782 47.492 1.00 85.69 962 TYR A N 1
ATOM 7701 C CA . TYR A 1 962 ? -33.434 14.557 46.737 1.00 85.69 962 TYR A CA 1
ATOM 7702 C C . TYR A 1 962 ? -33.230 13.341 47.619 1.00 85.69 962 TYR A C 1
ATOM 7704 O O . TYR A 1 962 ? -32.382 13.307 48.511 1.00 85.69 962 TYR A O 1
ATOM 7712 N N . LEU A 1 963 ? -34.045 12.328 47.351 1.00 85.75 963 LEU A N 1
ATOM 7713 C CA . LEU A 1 963 ? -33.870 11.003 47.899 1.00 85.75 963 LEU A CA 1
ATOM 7714 C C . LEU A 1 963 ? -33.260 10.113 46.819 1.00 85.75 963 LEU A C 1
ATOM 7716 O O . LEU A 1 963 ? -33.935 9.785 45.844 1.00 85.75 963 LEU A O 1
ATOM 7720 N N . CYS A 1 964 ? -32.006 9.727 47.013 1.00 87.31 964 CYS A N 1
ATOM 7721 C CA . CYS A 1 964 ? -31.228 8.953 46.056 1.00 87.31 964 CYS A CA 1
ATOM 7722 C C . CYS A 1 964 ? -31.055 7.502 46.514 1.00 87.31 964 CYS A C 1
ATOM 7724 O O . CYS A 1 964 ? -30.941 7.225 47.711 1.00 87.31 964 CYS A O 1
ATOM 7726 N N . ASN A 1 965 ? -31.037 6.562 45.571 1.00 87.94 965 ASN A N 1
ATOM 7727 C CA . ASN A 1 965 ? -30.675 5.168 45.830 1.00 87.94 965 ASN A CA 1
ATOM 7728 C C . ASN A 1 965 ? -29.173 4.922 45.569 1.00 87.94 965 ASN A C 1
ATOM 7730 O O . ASN A 1 965 ? -28.459 5.806 45.104 1.00 87.94 965 ASN A O 1
ATOM 7734 N N . MET A 1 966 ? -28.690 3.707 45.854 1.00 85.38 966 MET A N 1
ATOM 7735 C CA . MET A 1 966 ? -27.280 3.324 45.633 1.00 85.38 966 MET A CA 1
ATOM 7736 C C . MET A 1 966 ? -26.886 3.235 44.150 1.00 85.38 966 MET A C 1
ATOM 7738 O O . MET A 1 966 ? -25.710 3.104 43.833 1.00 85.38 966 MET A O 1
ATOM 7742 N N . ASN A 1 967 ? -27.855 3.294 43.233 1.00 86.25 967 ASN A N 1
ATOM 7743 C CA . ASN A 1 967 ? -27.591 3.416 41.804 1.00 86.25 967 ASN A CA 1
ATOM 7744 C C . ASN A 1 967 ? -27.514 4.892 41.378 1.00 86.25 967 ASN A C 1
ATOM 7746 O O . ASN A 1 967 ? -27.530 5.160 40.188 1.00 86.25 967 ASN A O 1
ATOM 7750 N N . GLY A 1 968 ? -27.510 5.860 42.298 1.00 87.44 968 GLY A N 1
ATOM 7751 C CA . GLY A 1 968 ? -27.476 7.280 41.941 1.00 87.44 968 GLY A CA 1
ATOM 7752 C C . GLY A 1 968 ? -28.745 7.774 41.241 1.00 87.44 968 GLY A C 1
ATOM 7753 O O . GLY A 1 968 ? -28.726 8.836 40.632 1.00 87.44 968 GLY A O 1
ATOM 7754 N N . GLU A 1 969 ? -29.851 7.025 41.295 1.00 90.06 969 GLU A N 1
ATOM 7755 C CA . GLU A 1 969 ? -31.151 7.506 40.823 1.00 90.06 969 GLU A CA 1
ATOM 7756 C C . GLU A 1 969 ? -31.858 8.232 41.965 1.00 90.06 969 GLU A C 1
ATOM 7758 O O . GLU A 1 969 ? -31.953 7.713 43.082 1.00 90.06 969 GLU A O 1
ATOM 7763 N N . CYS A 1 970 ? -32.388 9.414 41.674 1.00 87.88 970 CYS A N 1
ATOM 7764 C CA . CYS A 1 970 ? -32.899 10.343 42.663 1.00 87.88 970 CYS A CA 1
ATOM 7765 C C . CYS A 1 970 ? -34.336 10.775 42.370 1.00 87.88 970 CYS A C 1
ATOM 7767 O O . CYS A 1 970 ? -34.737 11.049 41.234 1.00 87.88 970 CYS A O 1
ATOM 7769 N N . GLN A 1 971 ? -35.112 10.901 43.442 1.00 86.44 971 GLN A N 1
ATOM 7770 C CA . GLN A 1 971 ? -36.454 11.465 43.423 1.00 86.44 971 GLN A CA 1
ATOM 7771 C C . GLN A 1 971 ? -36.450 12.800 44.170 1.00 86.44 971 GLN A C 1
ATOM 7773 O O . GLN A 1 971 ? -36.044 12.853 45.332 1.00 86.44 971 GLN A O 1
ATOM 7778 N N . GLY A 1 972 ? -36.926 13.866 43.521 1.00 83.56 972 GLY A N 1
ATOM 7779 C CA . GLY A 1 972 ? -37.171 15.143 44.190 1.00 83.56 972 GLY A CA 1
ATOM 7780 C C . GLY A 1 972 ? -38.210 14.976 45.298 1.00 83.56 972 GLY A C 1
ATOM 7781 O O . GLY A 1 972 ? -39.254 14.351 45.097 1.00 83.56 972 GLY A O 1
ATOM 7782 N N . VAL A 1 973 ? -37.908 15.495 46.485 1.00 85.06 973 VAL A N 1
ATOM 7783 C CA . VAL A 1 973 ? -38.756 15.370 47.677 1.00 85.06 973 VAL A CA 1
ATOM 7784 C C . VAL A 1 973 ? -38.963 16.723 48.349 1.00 85.06 973 VAL A C 1
ATOM 7786 O O . VAL A 1 973 ? -38.164 17.642 48.188 1.00 85.06 973 VAL A O 1
ATOM 7789 N N . GLU A 1 974 ? -40.057 16.871 49.089 1.00 86.12 974 GLU A N 1
ATOM 7790 C CA . GLU A 1 974 ? -40.363 18.093 49.835 1.00 86.12 974 GLU A CA 1
ATOM 7791 C C . GLU A 1 974 ? -39.967 17.938 51.304 1.00 86.12 974 GLU A C 1
ATOM 7793 O O . GLU A 1 974 ? -40.076 16.851 51.886 1.00 86.12 974 GLU A O 1
ATOM 7798 N N . GLY A 1 975 ? -39.556 19.030 51.944 1.00 87.62 975 GLY A N 1
ATOM 7799 C CA . GLY A 1 975 ? -39.071 18.946 53.314 1.00 87.62 975 GLY A CA 1
ATOM 7800 C C . GLY A 1 975 ? -38.956 20.266 54.053 1.00 87.62 975 GLY A C 1
ATOM 7801 O O . GLY A 1 975 ? -39.257 21.335 53.533 1.00 87.62 975 GLY A O 1
ATOM 7802 N N . TYR A 1 976 ? -38.512 20.168 55.298 1.00 86.69 976 TYR A N 1
ATOM 7803 C CA . TYR A 1 976 ? -38.141 21.283 56.149 1.00 86.69 976 TYR A CA 1
ATOM 7804 C C . TYR A 1 976 ? -36.649 21.221 56.439 1.00 86.69 976 TYR A C 1
ATOM 7806 O O . TYR A 1 976 ? -36.136 20.159 56.780 1.00 86.69 976 TYR A O 1
ATOM 7814 N N . ILE A 1 977 ? -35.974 22.359 56.371 1.00 86.06 977 ILE A N 1
ATOM 7815 C CA . ILE A 1 977 ? -34.571 22.500 56.749 1.00 86.06 977 ILE A CA 1
ATOM 7816 C C . ILE A 1 977 ? -34.473 23.531 57.867 1.00 86.06 977 ILE A C 1
ATOM 7818 O O . ILE A 1 977 ? -35.157 24.556 57.842 1.00 86.06 977 ILE A O 1
ATOM 7822 N N . LYS A 1 978 ? -33.627 23.255 58.853 1.00 85.19 978 LYS A N 1
ATOM 7823 C CA . LYS A 1 978 ? -33.224 24.197 59.888 1.00 85.19 978 LYS A CA 1
ATOM 7824 C C . LYS A 1 978 ? -31.843 24.742 59.531 1.00 85.19 978 LYS A C 1
ATOM 7826 O O . LYS A 1 978 ? -30.896 23.970 59.442 1.00 85.19 978 LYS A O 1
ATOM 7831 N N . ASN A 1 979 ? -31.716 26.055 59.372 1.00 82.06 979 ASN A N 1
ATOM 7832 C CA . ASN A 1 979 ? -30.411 26.704 59.285 1.00 82.06 979 ASN A CA 1
ATOM 7833 C C . ASN A 1 979 ? -30.284 27.722 60.413 1.00 82.06 979 ASN A C 1
ATOM 7835 O O . ASN A 1 979 ? -31.086 28.651 60.502 1.00 82.06 979 ASN A O 1
ATOM 7839 N N . ASN A 1 980 ? -29.295 27.546 61.287 1.00 81.31 980 ASN A N 1
ATOM 7840 C CA . ASN A 1 980 ? -29.172 28.319 62.524 1.00 81.31 980 ASN A CA 1
ATOM 7841 C C . ASN A 1 980 ? -30.484 28.285 63.347 1.00 81.31 980 ASN A C 1
ATOM 7843 O O . ASN A 1 980 ? -30.955 27.205 63.710 1.00 81.31 980 ASN A O 1
ATOM 7847 N N . ASP A 1 981 ? -31.080 29.446 63.632 1.00 81.25 981 ASP A N 1
ATOM 7848 C CA . ASP A 1 981 ? -32.344 29.581 64.375 1.00 81.25 981 ASP A CA 1
ATOM 7849 C C . ASP A 1 981 ? -33.586 29.669 63.468 1.00 81.25 981 ASP A C 1
ATOM 7851 O O . ASP A 1 981 ? -34.709 29.833 63.953 1.00 81.25 981 ASP A O 1
ATOM 7855 N N . GLU A 1 982 ? -33.408 29.547 62.153 1.00 83.56 982 GLU A N 1
ATOM 7856 C CA . GLU A 1 982 ? -34.466 29.707 61.160 1.00 83.56 982 GLU A CA 1
ATOM 7857 C C . GLU A 1 982 ? -34.880 28.373 60.527 1.00 83.56 982 GLU A C 1
ATOM 7859 O O . GLU A 1 982 ? -34.101 27.421 60.437 1.00 83.56 982 GLU A O 1
ATOM 7864 N N . TYR A 1 983 ? -36.136 28.313 60.077 1.00 84.31 983 TYR A N 1
ATOM 7865 C CA . TYR A 1 983 ? -36.727 27.135 59.449 1.00 84.31 983 TYR A CA 1
ATOM 7866 C C . TYR A 1 983 ? -37.257 27.481 58.065 1.00 84.31 983 TYR A C 1
ATOM 7868 O O . TYR A 1 983 ? -37.937 28.492 57.874 1.00 84.31 983 TYR A O 1
ATOM 7876 N N . TYR A 1 984 ? -36.998 26.594 57.118 1.00 83.69 984 TYR A N 1
ATOM 7877 C CA . TYR A 1 984 ? -37.328 26.763 55.714 1.00 83.69 984 TYR A CA 1
ATOM 7878 C C . TYR A 1 984 ? -38.113 25.553 55.241 1.00 83.69 984 TYR A C 1
ATOM 7880 O O . TYR A 1 984 ? -37.747 24.422 55.548 1.00 83.69 984 TYR A O 1
ATOM 7888 N N . TYR A 1 985 ? -39.197 25.781 54.506 1.00 85.38 985 TYR A N 1
ATOM 7889 C CA . TYR A 1 985 ? -39.873 24.717 53.769 1.00 85.38 985 TYR A CA 1
ATOM 7890 C C . TYR A 1 985 ? -39.362 24.718 52.330 1.00 85.38 985 TYR A C 1
ATOM 7892 O O . TYR A 1 985 ? -39.400 25.759 51.672 1.00 85.38 985 TYR A O 1
ATOM 7900 N N . ILE A 1 986 ? -38.892 23.561 51.873 1.00 82.25 986 ILE A N 1
ATOM 7901 C CA . ILE A 1 986 ? -38.336 23.336 50.541 1.00 82.25 986 ILE A CA 1
ATOM 7902 C C . ILE A 1 986 ? -39.341 22.527 49.730 1.00 82.25 986 ILE A C 1
ATOM 7904 O O . ILE A 1 986 ? -39.710 21.413 50.115 1.00 82.25 986 ILE A O 1
ATOM 7908 N N . ASN A 1 987 ? -39.774 23.088 48.603 1.00 78.19 987 ASN A N 1
ATOM 7909 C CA . ASN A 1 987 ? -40.664 22.419 47.664 1.00 78.19 987 ASN A CA 1
ATOM 7910 C C . ASN A 1 987 ? -39.926 22.194 46.343 1.00 78.19 987 ASN A C 1
ATOM 7912 O O . ASN A 1 987 ? -39.714 23.127 45.578 1.00 78.19 987 ASN A O 1
ATOM 7916 N N . THR A 1 988 ? -39.556 20.952 46.056 1.00 65.81 988 THR A N 1
ATOM 7917 C CA . THR A 1 988 ? -38.793 20.604 44.848 1.00 65.81 988 THR A CA 1
ATOM 7918 C C . THR A 1 988 ? -39.623 20.560 43.570 1.00 65.81 988 THR A C 1
ATOM 7920 O O . THR A 1 988 ? -39.058 20.678 42.489 1.00 65.81 988 THR A O 1
ATOM 7923 N N . LEU A 1 989 ? -40.955 20.490 43.662 1.00 60.50 989 LEU A N 1
ATOM 7924 C CA . LEU A 1 989 ? -41.853 20.626 42.506 1.00 60.50 989 LEU A CA 1
ATOM 7925 C C . LEU A 1 989 ? -42.019 22.094 42.069 1.00 60.50 989 LEU A C 1
ATOM 7927 O O . LEU A 1 989 ? -42.591 22.386 41.019 1.00 60.50 989 LEU A O 1
ATOM 7931 N N . SER A 1 990 ? -41.546 23.041 42.881 1.00 55.59 990 SER A N 1
ATOM 7932 C CA . SER A 1 990 ? -41.477 24.471 42.580 1.00 55.59 990 SER A CA 1
ATOM 7933 C C . SER A 1 990 ? -40.368 25.104 43.431 1.00 55.59 990 SER A C 1
ATOM 7935 O O . SER A 1 990 ? -40.687 25.783 44.412 1.00 55.59 990 SER A O 1
ATOM 7937 N N . PRO A 1 991 ? -39.079 24.898 43.084 1.00 50.84 991 PRO A N 1
ATOM 7938 C CA . PRO A 1 991 ? -37.921 25.303 43.906 1.00 50.84 991 PRO A CA 1
ATOM 7939 C C . PRO A 1 991 ? -37.887 26.805 44.235 1.00 50.84 991 PRO A C 1
ATOM 7941 O O . PRO A 1 991 ? -37.289 27.240 45.213 1.00 50.84 991 PRO A O 1
ATOM 7944 N N . ASN A 1 992 ? -38.646 27.600 43.488 1.00 51.34 992 ASN A N 1
ATOM 7945 C CA . ASN A 1 992 ? -38.857 29.023 43.710 1.00 51.34 992 ASN A CA 1
ATOM 7946 C C . ASN A 1 992 ? -39.782 29.379 44.898 1.00 51.34 992 ASN A C 1
ATOM 7948 O O . ASN A 1 992 ? -39.940 30.558 45.212 1.00 51.34 992 ASN A O 1
ATOM 7952 N N . ASN A 1 993 ? -40.385 28.394 45.572 1.00 51.56 993 ASN A N 1
ATOM 7953 C CA . ASN A 1 993 ? -41.221 28.577 46.766 1.00 51.56 993 ASN A CA 1
ATOM 7954 C C . ASN A 1 993 ? -40.513 28.153 48.064 1.00 51.56 993 ASN A C 1
ATOM 7956 O O . ASN A 1 993 ? -41.186 27.837 49.053 1.00 51.56 993 ASN A O 1
ATOM 7960 N N . ASN A 1 994 ? -39.175 28.172 48.099 1.00 59.38 994 ASN A N 1
ATOM 7961 C CA . ASN A 1 994 ? -38.430 28.009 49.347 1.00 59.38 994 ASN A CA 1
ATOM 7962 C C . ASN A 1 994 ? -38.782 29.169 50.282 1.00 59.38 994 ASN A C 1
ATOM 7964 O O . ASN A 1 994 ? -38.358 30.309 50.096 1.00 59.38 994 ASN A O 1
ATOM 7968 N N . THR A 1 995 ? -39.643 28.890 51.256 1.00 64.88 995 THR A N 1
ATOM 7969 C CA . THR A 1 995 ? -40.286 29.931 52.056 1.00 64.88 995 THR A CA 1
ATOM 7970 C C . THR A 1 995 ? -39.726 29.891 53.467 1.00 64.88 995 THR A C 1
ATOM 7972 O O . THR A 1 995 ? -39.862 28.881 54.162 1.00 64.88 995 THR A O 1
ATOM 7975 N N . LEU A 1 996 ? -39.123 31.003 53.896 1.00 66.88 996 LEU A N 1
ATOM 7976 C CA . LEU A 1 996 ? -38.761 31.216 55.294 1.00 66.88 996 LEU A CA 1
ATOM 7977 C C . LEU A 1 996 ? -40.035 31.191 56.148 1.00 66.88 996 LEU A C 1
ATOM 7979 O O . LEU A 1 996 ? -40.973 31.968 55.935 1.00 66.88 996 LEU A O 1
ATOM 7983 N N . ILE A 1 997 ? -40.063 30.307 57.139 1.00 67.62 997 ILE A N 1
ATOM 7984 C CA . ILE A 1 997 ? -41.208 30.130 58.025 1.00 67.62 997 ILE A CA 1
ATOM 7985 C C . ILE A 1 997 ? -41.111 31.180 59.137 1.00 67.62 997 ILE A C 1
ATOM 7987 O O . ILE A 1 997 ? -40.463 30.978 60.157 1.00 67.62 997 ILE A O 1
ATOM 7991 N N . THR A 1 998 ? -41.750 32.334 58.937 1.00 57.66 998 THR A N 1
ATOM 7992 C CA . THR A 1 998 ? -41.664 33.486 59.863 1.00 57.66 998 THR A CA 1
ATOM 7993 C C . THR A 1 998 ? -42.896 33.692 60.741 1.00 57.66 998 THR A C 1
ATOM 7995 O O . THR A 1 998 ? -42.878 34.523 61.647 1.00 57.66 998 THR A O 1
ATOM 7998 N N . SER A 1 999 ? -43.999 32.983 60.481 1.00 54.69 999 SER A N 1
ATOM 7999 C CA . SER A 1 999 ? -45.282 33.253 61.142 1.00 54.69 999 SER A CA 1
ATOM 8000 C C . SER A 1 999 ? -46.083 31.989 61.457 1.00 54.69 999 SER A C 1
ATOM 8002 O O . SER A 1 999 ? -45.997 30.978 60.759 1.00 54.69 999 SER A O 1
ATOM 8004 N N . VAL A 1 1000 ? -46.863 32.055 62.540 1.00 56.25 1000 VAL A N 1
ATOM 8005 C CA . VAL A 1 1000 ? -47.796 31.002 62.966 1.00 56.25 1000 VAL A CA 1
ATOM 8006 C C . VAL A 1 1000 ? -49.106 31.146 62.185 1.00 56.25 1000 VAL A C 1
ATOM 8008 O O . VAL A 1 1000 ? -49.666 32.240 62.111 1.00 56.25 1000 VAL A O 1
ATOM 8011 N N . GLU A 1 1001 ? -49.599 30.058 61.590 1.00 64.12 1001 GLU A N 1
ATOM 8012 C CA . GLU A 1 1001 ? -50.873 30.026 60.866 1.00 64.12 1001 GLU A CA 1
ATOM 8013 C C . GLU A 1 1001 ? -52.044 30.205 61.839 1.00 64.12 1001 GLU A C 1
ATOM 8015 O O . GLU A 1 1001 ? -52.195 29.452 62.803 1.00 64.12 1001 GLU A O 1
ATOM 8020 N N . SER A 1 1002 ? -52.884 31.212 61.589 1.00 51.84 1002 SER A N 1
ATOM 8021 C CA . SER A 1 1002 ? -54.075 31.483 62.400 1.00 51.84 1002 SER A CA 1
ATOM 8022 C C . SER A 1 1002 ? -55.279 30.630 61.985 1.00 51.84 1002 SER A C 1
ATOM 8024 O O . SER A 1 1002 ? -56.187 30.429 62.793 1.00 51.84 1002 SER A O 1
ATOM 8026 N N . ASP A 1 1003 ? -55.282 30.092 60.759 1.00 58.66 1003 ASP A N 1
ATOM 8027 C CA . ASP A 1 1003 ? -56.325 29.196 60.254 1.00 58.66 1003 ASP A CA 1
ATOM 8028 C C . ASP A 1 1003 ? -55.965 27.714 60.461 1.00 58.66 1003 ASP A C 1
ATOM 8030 O O . ASP A 1 1003 ? -55.316 27.065 59.641 1.00 58.66 1003 ASP A O 1
ATOM 8034 N N . ILE A 1 1004 ? -56.455 27.159 61.571 1.00 59.28 1004 ILE A N 1
ATOM 8035 C CA . ILE A 1 1004 ? -56.269 25.752 61.967 1.00 59.28 1004 ILE A CA 1
ATOM 8036 C C . ILE A 1 1004 ? -56.975 24.782 60.990 1.00 59.28 1004 ILE A C 1
ATOM 8038 O O . ILE A 1 1004 ? -56.723 23.576 61.008 1.00 59.28 1004 ILE A O 1
ATOM 8042 N N . ASN A 1 1005 ? -57.880 25.262 60.127 1.00 56.84 1005 ASN A N 1
ATOM 8043 C CA . ASN A 1 1005 ? -58.655 24.389 59.248 1.00 56.84 1005 ASN A CA 1
ATOM 8044 C C . ASN A 1 1005 ? -57.983 24.073 57.914 1.00 56.84 1005 ASN A C 1
ATOM 8046 O O . ASN A 1 1005 ? -58.377 23.070 57.307 1.00 56.84 1005 ASN A O 1
ATOM 8050 N N . ASN A 1 1006 ? -57.000 24.866 57.479 1.00 63.78 1006 ASN A N 1
ATOM 8051 C CA . ASN A 1 1006 ? -56.262 24.632 56.241 1.00 63.78 1006 ASN A CA 1
ATOM 8052 C C . ASN A 1 1006 ? -54.797 25.107 56.346 1.00 63.78 1006 ASN A C 1
ATOM 8054 O O . ASN A 1 1006 ? -54.431 26.116 55.737 1.00 63.78 1006 ASN A O 1
ATOM 8058 N N . PRO A 1 1007 ? -53.956 24.400 57.123 1.00 60.75 1007 PRO A N 1
ATOM 8059 C CA . PRO A 1 1007 ? -52.578 24.811 57.344 1.00 60.75 1007 PRO A CA 1
ATOM 8060 C C . PRO A 1 1007 ? -51.770 24.810 56.043 1.00 60.75 1007 PRO A C 1
ATOM 8062 O O . PRO A 1 1007 ? -51.853 23.887 55.222 1.00 60.75 1007 PRO A O 1
ATOM 8065 N N . LYS A 1 1008 ? -50.981 25.869 55.856 1.00 71.44 1008 LYS A N 1
ATOM 8066 C CA . LYS A 1 1008 ? -50.050 26.023 54.737 1.00 71.44 1008 LYS A CA 1
ATOM 8067 C C . LYS A 1 1008 ? -48.674 25.481 55.136 1.00 71.44 1008 LYS A C 1
ATOM 8069 O O . LYS A 1 1008 ? -48.236 25.757 56.250 1.00 71.44 1008 LYS A O 1
ATOM 8074 N N . PRO A 1 1009 ? -47.984 24.726 54.262 1.00 60.44 1009 PRO A N 1
ATOM 8075 C CA . PRO A 1 1009 ? -46.747 24.028 54.629 1.00 60.44 1009 PRO A CA 1
ATOM 8076 C C . PRO A 1 1009 ? -45.604 24.975 55.022 1.00 60.44 1009 PRO A C 1
ATOM 8078 O O . PRO A 1 1009 ? -44.709 24.567 55.746 1.00 60.44 1009 PRO A O 1
ATOM 8081 N N . TYR A 1 1010 ? -45.684 26.247 54.632 1.00 68.88 1010 TYR A N 1
ATOM 8082 C CA . TYR A 1 1010 ? -44.709 27.304 54.906 1.00 68.88 1010 TYR A CA 1
ATOM 8083 C C . TYR A 1 1010 ? -45.035 28.191 56.127 1.00 68.88 1010 TYR A C 1
ATOM 8085 O O . TYR A 1 1010 ? -44.481 29.281 56.272 1.00 68.88 1010 TYR A O 1
ATOM 8093 N N . LYS A 1 1011 ? -45.955 27.771 57.003 1.00 72.88 1011 LYS A N 1
ATOM 8094 C CA . LYS A 1 1011 ? -46.237 28.448 58.278 1.00 72.88 1011 LYS A CA 1
ATOM 8095 C C . LYS A 1 1011 ? -46.130 27.477 59.443 1.00 72.88 1011 LYS A C 1
ATOM 8097 O O . LYS A 1 1011 ? -46.402 26.288 59.290 1.00 72.88 1011 LYS A O 1
ATOM 8102 N N . PHE A 1 1012 ? -45.797 27.996 60.623 1.00 77.25 1012 PHE A N 1
ATOM 8103 C CA . PHE A 1 1012 ? -45.832 27.188 61.837 1.00 77.25 1012 PHE A CA 1
ATOM 8104 C C . PHE A 1 1012 ? -47.274 26.863 62.226 1.00 77.25 1012 PHE A C 1
ATOM 8106 O O . PHE A 1 1012 ? -48.138 27.739 62.187 1.00 77.25 1012 PHE A O 1
ATOM 8113 N N . VAL A 1 1013 ? -47.530 25.647 62.700 1.00 79.62 1013 VAL A N 1
ATOM 8114 C CA . VAL A 1 1013 ? -48.762 25.332 63.441 1.00 79.62 1013 VAL A CA 1
ATOM 8115 C C . VAL A 1 1013 ? -48.500 25.439 64.948 1.00 79.62 1013 VAL A C 1
ATOM 8117 O O . VAL A 1 1013 ? -47.387 25.221 65.421 1.00 79.62 1013 VAL A O 1
ATOM 8120 N N . SER A 1 1014 ? -49.494 25.865 65.730 1.00 77.56 1014 SER A N 1
ATOM 8121 C CA . SER A 1 1014 ? -49.306 26.157 67.165 1.00 77.56 1014 SER A CA 1
ATOM 8122 C C . SER A 1 1014 ? -49.263 24.903 68.046 1.00 77.56 1014 SER A C 1
ATOM 8124 O O . SER A 1 1014 ? -48.678 24.922 69.128 1.00 77.56 1014 SER A O 1
ATOM 8126 N N . ASN A 1 1015 ? -49.878 23.811 67.594 1.00 80.88 1015 ASN A N 1
ATOM 8127 C CA . ASN A 1 1015 ? -49.852 22.494 68.220 1.00 80.88 1015 ASN A CA 1
ATOM 8128 C C . ASN A 1 1015 ? -50.200 21.400 67.196 1.00 80.88 1015 ASN A C 1
ATOM 8130 O O . ASN A 1 1015 ? -50.745 21.676 66.123 1.00 80.88 1015 ASN A O 1
ATOM 8134 N N . CYS A 1 1016 ? -49.935 20.143 67.548 1.00 80.00 1016 CYS A N 1
ATOM 8135 C CA . CYS A 1 1016 ? -50.586 19.015 66.890 1.00 80.00 1016 CYS A CA 1
ATOM 8136 C C . CYS A 1 1016 ? -52.033 18.995 67.394 1.00 80.00 1016 CYS A C 1
ATOM 8138 O O . CYS A 1 1016 ? -52.303 18.626 68.533 1.00 80.00 1016 CYS A O 1
ATOM 8140 N N . SER A 1 1017 ? -52.945 19.557 66.602 1.00 69.50 1017 SER A N 1
ATOM 8141 C CA . SER A 1 1017 ? -54.364 19.677 66.946 1.00 69.50 1017 SER A CA 1
ATOM 8142 C C . SER A 1 1017 ? -55.003 18.298 67.173 1.00 69.50 1017 SER A C 1
ATOM 8144 O O . SER A 1 1017 ? -54.535 17.288 66.653 1.00 69.50 1017 SER A O 1
ATOM 8146 N N . SER A 1 1018 ? -56.133 18.244 67.889 1.00 63.25 1018 SER A N 1
ATOM 8147 C CA . SER A 1 1018 ? -56.922 17.016 68.092 1.00 63.25 1018 SER A CA 1
ATOM 8148 C C . SER A 1 1018 ? -57.534 16.428 66.807 1.00 63.25 1018 SER A C 1
ATOM 8150 O O . SER A 1 1018 ? -58.123 15.348 66.858 1.00 63.25 1018 SER A O 1
ATOM 8152 N N . ASN A 1 1019 ? -57.383 17.101 65.662 1.00 67.06 1019 ASN A N 1
ATOM 8153 C CA . ASN A 1 1019 ? -57.786 16.630 64.337 1.00 67.06 1019 ASN A CA 1
ATOM 8154 C C . ASN A 1 1019 ? -56.540 16.383 63.462 1.00 67.06 1019 ASN A C 1
ATOM 8156 O O . ASN A 1 1019 ? -55.580 17.144 63.550 1.00 67.06 1019 ASN A O 1
ATOM 8160 N N . ASP A 1 1020 ? -56.578 15.392 62.559 1.00 71.94 1020 ASP A N 1
ATOM 8161 C CA . ASP A 1 1020 ? -55.450 14.955 61.692 1.00 71.94 1020 ASP A CA 1
ATOM 8162 C C . ASP A 1 1020 ? -54.919 16.026 60.709 1.00 71.94 1020 ASP A C 1
ATOM 8164 O O . ASP A 1 1020 ? -54.030 15.777 59.900 1.00 71.94 1020 ASP A O 1
ATOM 8168 N N . LYS A 1 1021 ? -55.444 17.254 60.771 1.00 77.25 1021 LYS A N 1
ATOM 8169 C CA . LYS A 1 1021 ? -55.151 18.342 59.831 1.00 77.25 1021 LYS A CA 1
ATOM 8170 C C . LYS A 1 1021 ? -53.737 18.914 59.949 1.00 77.25 1021 LYS A C 1
ATOM 8172 O O . LYS A 1 1021 ? -53.235 19.424 58.954 1.00 77.25 1021 LYS A O 1
ATOM 8177 N N . ASN A 1 1022 ? -53.122 18.836 61.132 1.00 80.56 1022 ASN A N 1
ATOM 8178 C CA . ASN A 1 1022 ? -51.786 19.392 61.393 1.00 80.56 1022 ASN A CA 1
ATOM 8179 C C . ASN A 1 1022 ? -50.668 18.350 61.245 1.00 80.56 1022 ASN A C 1
ATOM 8181 O O . ASN A 1 1022 ? -49.501 18.686 61.427 1.00 80.56 1022 ASN A O 1
ATOM 8185 N N . VAL A 1 1023 ? -50.999 17.093 60.934 1.00 81.75 1023 VAL A N 1
ATOM 8186 C CA . VAL A 1 1023 ? -50.001 16.032 60.774 1.00 81.75 1023 VAL A CA 1
ATOM 8187 C C . VAL A 1 1023 ? -49.181 16.287 59.501 1.00 81.75 1023 VAL A C 1
ATOM 8189 O O . VAL A 1 1023 ? -49.738 16.535 58.431 1.00 81.75 1023 VAL A O 1
ATOM 8192 N N . GLY A 1 1024 ? -47.855 16.264 59.633 1.00 80.50 1024 GLY A N 1
ATOM 8193 C CA . GLY A 1 1024 ? -46.881 16.596 58.595 1.00 80.50 1024 GLY A CA 1
ATOM 8194 C C . GLY A 1 1024 ? -46.441 18.065 58.554 1.00 80.50 1024 GLY A C 1
ATOM 8195 O O . GLY A 1 1024 ? -45.677 18.413 57.661 1.00 80.50 1024 GLY A O 1
ATOM 8196 N N . TYR A 1 1025 ? -46.897 18.916 59.483 1.00 84.62 1025 TYR A N 1
ATOM 8197 C CA . TYR A 1 1025 ? -46.545 20.344 59.541 1.00 84.62 1025 TYR A CA 1
ATOM 8198 C C . TYR A 1 1025 ? -45.612 20.669 60.716 1.00 84.62 1025 TYR A C 1
ATOM 8200 O O . TYR A 1 1025 ? -45.670 20.029 61.771 1.00 84.62 1025 TYR A O 1
ATOM 8208 N N . LEU A 1 1026 ? -44.773 21.694 60.535 1.00 85.69 1026 LEU A N 1
ATOM 8209 C CA . LEU A 1 1026 ? -43.784 22.143 61.516 1.00 85.69 1026 LEU A CA 1
ATOM 8210 C C . LEU A 1 1026 ? -44.397 23.062 62.594 1.00 85.69 1026 LEU A C 1
ATOM 8212 O O . LEU A 1 1026 ? -45.154 23.987 62.300 1.00 85.69 1026 LEU A O 1
ATOM 8216 N N . LEU A 1 1027 ? -44.049 22.828 63.858 1.00 86.00 1027 LEU A N 1
ATOM 8217 C CA . LEU A 1 1027 ? -44.401 23.637 65.025 1.00 86.00 1027 LEU A CA 1
ATOM 8218 C C . LEU A 1 1027 ? -43.406 24.780 65.227 1.00 86.00 1027 LEU A C 1
ATOM 8220 O O . LEU A 1 1027 ? -42.222 24.638 64.931 1.00 86.00 1027 LEU A O 1
ATOM 8224 N N . SER A 1 1028 ? -43.850 25.877 65.846 1.00 82.44 1028 SER A N 1
ATOM 8225 C CA . SER A 1 1028 ? -42.987 27.031 66.176 1.00 82.44 1028 SER A CA 1
ATOM 8226 C C . SER A 1 1028 ? -41.816 26.701 67.107 1.00 82.44 1028 SER A C 1
ATOM 8228 O O . SER A 1 1028 ? -40.851 27.454 67.174 1.00 82.44 1028 SER A O 1
ATOM 8230 N N . LYS A 1 1029 ? -41.884 25.569 67.815 1.00 84.44 1029 LYS A N 1
ATOM 8231 C CA . LYS A 1 1029 ? -40.795 25.031 68.642 1.00 84.44 1029 LYS A CA 1
ATOM 8232 C C . LYS A 1 1029 ? -39.794 24.150 67.874 1.00 84.44 1029 LYS A C 1
ATOM 8234 O O . LYS A 1 1029 ? -38.944 23.536 68.506 1.00 84.44 1029 LYS A O 1
ATOM 8239 N N . GLY A 1 1030 ? -39.894 24.064 66.543 1.00 82.94 1030 GLY A N 1
ATOM 8240 C CA . GLY A 1 1030 ? -38.982 23.267 65.714 1.00 82.94 1030 GLY A CA 1
ATOM 8241 C C . GLY A 1 1030 ? -39.249 21.762 65.761 1.00 82.94 1030 GLY A C 1
ATOM 8242 O O . GLY A 1 1030 ? -38.322 20.961 65.671 1.00 82.94 1030 GLY A O 1
ATOM 8243 N N . GLU A 1 1031 ? -40.507 21.362 65.933 1.00 89.31 1031 GLU A N 1
ATOM 8244 C CA . GLU A 1 1031 ? -40.911 19.952 65.932 1.00 89.31 1031 GLU A CA 1
ATOM 8245 C C . GLU A 1 1031 ? -41.968 19.702 64.858 1.00 89.31 1031 GLU A C 1
ATOM 8247 O O . GLU A 1 1031 ? -42.821 20.554 64.649 1.00 89.31 1031 GLU A O 1
ATOM 8252 N N . ILE A 1 1032 ? -41.972 18.546 64.202 1.00 88.00 1032 ILE A N 1
ATOM 8253 C CA . ILE A 1 1032 ? -42.983 18.186 63.199 1.00 88.00 1032 ILE A CA 1
ATOM 8254 C C . ILE A 1 1032 ? -44.034 17.252 63.792 1.00 88.00 1032 ILE A C 1
ATOM 8256 O O . ILE A 1 1032 ? -43.701 16.305 64.502 1.00 88.00 1032 ILE A O 1
ATOM 8260 N N . CYS A 1 1033 ? -45.312 17.508 63.520 1.00 87.62 1033 CYS A N 1
ATOM 8261 C CA . CYS A 1 1033 ? -46.396 16.643 63.986 1.00 87.62 1033 CYS A CA 1
ATOM 8262 C C . CYS A 1 1033 ? -46.450 15.342 63.179 1.00 87.62 1033 CYS A C 1
ATOM 8264 O O . CYS A 1 1033 ? -46.665 15.388 61.972 1.00 87.62 1033 CYS A O 1
ATOM 8266 N N . ILE A 1 1034 ? -46.343 14.186 63.835 1.00 86.38 1034 ILE A N 1
ATOM 8267 C CA . ILE A 1 1034 ? -46.531 12.860 63.207 1.00 86.38 1034 ILE A CA 1
ATOM 8268 C C . ILE A 1 1034 ? -47.845 12.184 63.603 1.00 86.38 1034 ILE A C 1
ATOM 8270 O O . ILE A 1 1034 ? -48.251 11.199 62.996 1.00 86.38 1034 ILE A O 1
ATOM 8274 N N . SER A 1 1035 ? -48.551 12.727 64.594 1.00 85.25 1035 SER A N 1
ATOM 8275 C CA . SER A 1 1035 ? -49.911 12.312 64.931 1.00 85.25 1035 SER A CA 1
ATOM 8276 C C . SER A 1 1035 ? -50.692 13.462 65.575 1.00 85.25 1035 SER A C 1
ATOM 8278 O O . SER A 1 1035 ? -50.168 14.558 65.775 1.00 85.25 1035 SER A O 1
ATOM 8280 N N . LYS A 1 1036 ? -51.948 13.207 65.968 1.00 83.12 1036 LYS A N 1
ATOM 8281 C CA . LYS A 1 1036 ? -52.795 14.154 66.726 1.00 83.12 1036 LYS A CA 1
ATOM 8282 C C . LYS A 1 1036 ? -52.193 14.620 68.052 1.00 83.12 1036 LYS A C 1
ATOM 8284 O O . LYS A 1 1036 ? -52.698 15.566 68.645 1.00 83.12 1036 LYS A O 1
ATOM 8289 N N . ARG A 1 1037 ? -51.219 13.892 68.606 1.00 83.88 1037 ARG A N 1
ATOM 8290 C CA . ARG A 1 1037 ? -50.687 14.145 69.958 1.00 83.88 1037 ARG A CA 1
ATOM 8291 C C . ARG A 1 1037 ? -49.170 14.102 70.040 1.00 83.88 1037 ARG A C 1
ATOM 8293 O O . ARG A 1 1037 ? -48.632 14.415 71.095 1.00 83.88 1037 ARG A O 1
ATOM 8300 N N . GLU A 1 1038 ? -48.507 13.707 68.964 1.00 87.50 1038 GLU A N 1
ATOM 8301 C CA . GLU A 1 1038 ? -47.078 13.451 68.958 1.00 87.50 1038 GLU A CA 1
ATOM 8302 C C . GLU A 1 1038 ? -46.398 14.297 67.892 1.00 87.50 1038 GLU A C 1
ATOM 8304 O O . GLU A 1 1038 ? -46.837 14.365 66.737 1.00 87.50 1038 GLU A O 1
ATOM 8309 N N . SER A 1 1039 ? -45.321 14.944 68.313 1.00 89.19 1039 SER A N 1
ATOM 8310 C CA . SER A 1 1039 ? -44.404 15.678 67.462 1.00 89.19 1039 SER A CA 1
ATOM 8311 C C . SER A 1 1039 ? -42.978 15.250 67.749 1.00 89.19 1039 SER A C 1
ATOM 8313 O O . SER A 1 1039 ? -42.671 14.768 68.840 1.00 89.19 1039 SER A O 1
ATOM 8315 N N . ILE A 1 1040 ? -42.113 15.422 66.758 1.00 87.00 1040 ILE A N 1
ATOM 8316 C CA . ILE A 1 1040 ? -40.708 15.034 66.834 1.00 87.00 1040 ILE A CA 1
ATOM 8317 C C . ILE A 1 1040 ? -39.841 16.262 66.556 1.00 87.00 1040 ILE A C 1
ATOM 8319 O O . ILE A 1 1040 ? -40.072 16.931 65.548 1.00 87.00 1040 ILE A O 1
ATOM 8323 N N . PRO A 1 1041 ? -38.859 16.584 67.416 1.00 87.25 1041 PRO A N 1
ATOM 8324 C CA . PRO A 1 1041 ? -37.895 17.652 67.158 1.00 87.25 1041 PRO A CA 1
ATOM 8325 C C . PRO A 1 1041 ? -36.931 17.272 66.042 1.00 87.25 1041 PRO A C 1
ATOM 8327 O O . PRO A 1 1041 ? -36.675 16.086 65.826 1.00 87.25 1041 PRO A O 1
ATOM 8330 N N . PHE A 1 1042 ? -36.344 18.271 65.377 1.00 79.88 1042 PHE A N 1
ATOM 8331 C CA . PHE A 1 1042 ? -35.139 18.029 64.579 1.00 79.88 1042 PHE A CA 1
ATOM 8332 C C . PHE A 1 1042 ? -34.120 17.285 65.453 1.00 79.88 1042 PHE A C 1
ATOM 8334 O O . PHE A 1 1042 ? -33.752 17.755 66.533 1.00 79.88 1042 PHE A O 1
ATOM 8341 N N . THR A 1 1043 ? -33.723 16.089 65.027 1.00 66.62 1043 THR A N 1
ATOM 8342 C CA . THR A 1 1043 ? -32.711 15.302 65.731 1.00 66.62 1043 THR A CA 1
ATOM 8343 C C . THR A 1 1043 ? -31.341 15.917 65.463 1.00 66.62 1043 THR A C 1
ATOM 8345 O O . THR A 1 1043 ? -31.130 16.539 64.427 1.00 66.62 1043 THR A O 1
ATOM 8348 N N . THR A 1 1044 ? -30.402 15.786 66.399 1.00 56.94 1044 THR A N 1
ATOM 8349 C CA . THR A 1 1044 ? -29.038 16.314 66.225 1.00 56.94 1044 THR A CA 1
ATOM 8350 C C . THR A 1 1044 ? -28.016 15.241 65.858 1.00 56.94 1044 THR A C 1
ATOM 8352 O O . THR A 1 1044 ? -26.888 15.591 65.539 1.00 56.94 1044 THR A O 1
ATOM 8355 N N . THR A 1 1045 ? -28.366 13.948 65.925 1.00 66.12 1045 THR A N 1
ATOM 8356 C CA . THR A 1 1045 ? -27.363 12.867 65.838 1.00 66.12 1045 THR A CA 1
ATOM 8357 C C . THR A 1 1045 ? -27.769 11.624 65.048 1.00 66.12 1045 THR A C 1
ATOM 8359 O O . THR A 1 1045 ? -26.893 10.832 64.727 1.00 66.12 1045 THR A O 1
ATOM 8362 N N . GLU A 1 1046 ? -29.051 11.399 64.744 1.00 73.50 1046 GLU A N 1
ATOM 8363 C CA . GLU A 1 1046 ? -29.496 10.137 64.131 1.00 73.50 1046 GLU A CA 1
ATOM 8364 C C . GLU A 1 1046 ? -30.591 10.340 63.088 1.00 73.50 1046 GLU A C 1
ATOM 8366 O O . GLU A 1 1046 ? -31.529 11.125 63.290 1.00 73.50 1046 GLU A O 1
ATOM 8371 N N . ASN A 1 1047 ? -30.498 9.539 62.024 1.00 78.25 1047 ASN A N 1
ATOM 8372 C CA . ASN A 1 1047 ? -31.534 9.396 61.016 1.00 78.25 1047 ASN A CA 1
ATOM 8373 C C . ASN A 1 1047 ? -32.667 8.511 61.551 1.00 78.25 1047 ASN A C 1
ATOM 8375 O O . ASN A 1 1047 ? -32.422 7.387 61.993 1.00 78.25 1047 ASN A O 1
ATOM 8379 N N . LYS A 1 1048 ? -33.913 8.994 61.515 1.00 80.88 1048 LYS A N 1
ATOM 8380 C CA . LYS A 1 1048 ? -35.094 8.229 61.957 1.00 80.88 1048 LYS A CA 1
ATOM 8381 C C . LYS A 1 1048 ? -36.206 8.293 60.920 1.00 80.88 1048 LYS A C 1
ATOM 8383 O O . LYS A 1 1048 ? -36.403 9.312 60.265 1.00 80.88 1048 LYS A O 1
ATOM 8388 N N . ASN A 1 1049 ? -36.941 7.192 60.799 1.00 83.12 1049 ASN A N 1
ATOM 8389 C CA . ASN A 1 1049 ? -38.060 7.049 59.876 1.00 83.12 1049 ASN A CA 1
ATOM 8390 C C . ASN A 1 1049 ? -39.364 6.934 60.668 1.00 83.12 1049 ASN A C 1
ATOM 8392 O O . ASN A 1 1049 ? -39.459 6.116 61.583 1.00 83.12 1049 ASN A O 1
ATOM 8396 N N . TYR A 1 1050 ? -40.372 7.710 60.285 1.00 85.06 1050 TYR A N 1
ATOM 8397 C CA . TYR A 1 1050 ? -41.704 7.675 60.880 1.00 85.06 1050 TYR A CA 1
ATOM 8398 C C . TYR A 1 1050 ? -42.750 7.542 59.781 1.00 85.06 1050 TYR A C 1
ATOM 8400 O O . TYR A 1 1050 ? -42.667 8.209 58.755 1.00 85.06 1050 TYR A O 1
ATOM 8408 N N . LEU A 1 1051 ? -43.748 6.691 59.994 1.00 83.38 1051 LEU A N 1
ATOM 8409 C CA . LEU A 1 1051 ? -44.904 6.585 59.110 1.00 83.38 1051 LEU A CA 1
ATOM 8410 C C . LEU A 1 1051 ? -46.072 7.338 59.733 1.00 83.38 1051 LEU A C 1
ATOM 8412 O O . LEU A 1 1051 ? -46.366 7.151 60.914 1.00 83.38 1051 LEU A O 1
ATOM 8416 N N . PHE A 1 1052 ? -46.747 8.167 58.943 1.00 83.06 1052 PHE A N 1
ATOM 8417 C CA . PHE A 1 1052 ? -47.931 8.883 59.400 1.00 83.06 1052 PHE A CA 1
ATOM 8418 C C . PHE A 1 1052 ? -48.991 9.007 58.304 1.00 83.06 1052 PHE A C 1
ATOM 8420 O O . PHE A 1 1052 ? -48.681 9.027 57.113 1.00 83.06 1052 PHE A O 1
ATOM 8427 N N . TYR A 1 1053 ? -50.250 9.117 58.727 1.00 81.12 1053 TYR A N 1
ATOM 8428 C CA . TYR A 1 1053 ? -51.368 9.451 57.848 1.00 81.12 1053 TYR A CA 1
ATOM 8429 C C . TYR A 1 1053 ? -51.546 10.961 57.820 1.00 81.12 1053 TYR A C 1
ATOM 8431 O O . TYR A 1 1053 ? -51.633 11.590 58.877 1.00 81.12 1053 TYR A O 1
ATOM 8439 N N . ASP A 1 1054 ? -51.604 11.547 56.628 1.00 76.94 1054 ASP A N 1
ATOM 8440 C CA . ASP A 1 1054 ? -51.975 12.953 56.508 1.00 76.94 1054 ASP A CA 1
ATOM 8441 C C . ASP A 1 1054 ? -53.494 13.147 56.382 1.00 76.94 1054 ASP A C 1
ATOM 8443 O O . ASP A 1 1054 ? -54.285 12.201 56.380 1.00 76.94 1054 ASP A O 1
ATOM 8447 N N . LYS A 1 1055 ? -53.915 14.412 56.285 1.00 72.62 1055 LYS A N 1
ATOM 8448 C CA . LYS A 1 1055 ? -55.328 14.807 56.197 1.00 72.62 1055 LYS A CA 1
ATOM 8449 C C . LYS A 1 1055 ? -56.080 14.227 54.992 1.00 72.62 1055 LYS A C 1
ATOM 8451 O O . LYS A 1 1055 ? -57.307 14.252 54.999 1.00 72.62 1055 LYS A O 1
ATOM 8456 N N . ASN A 1 1056 ? -55.361 13.755 53.973 1.00 78.12 1056 ASN A N 1
ATOM 8457 C CA . ASN A 1 1056 ? -55.921 13.130 52.778 1.00 78.12 1056 ASN A CA 1
ATOM 8458 C C . ASN A 1 1056 ? -55.927 11.596 52.888 1.00 78.12 1056 ASN A C 1
ATOM 8460 O O . ASN A 1 1056 ? -56.131 10.923 51.883 1.00 78.12 1056 ASN A O 1
ATOM 8464 N N . GLU A 1 1057 ? -55.673 11.051 54.085 1.00 77.19 1057 GLU A N 1
ATOM 8465 C CA . GLU A 1 1057 ? -55.522 9.615 54.343 1.00 77.19 1057 GLU A CA 1
ATOM 8466 C C . GLU A 1 1057 ? -54.373 8.982 53.533 1.00 77.19 1057 GLU A C 1
ATOM 8468 O O . GLU A 1 1057 ? -54.360 7.775 53.305 1.00 77.19 1057 GLU A O 1
ATOM 8473 N N . GLN A 1 1058 ? -53.385 9.783 53.116 1.00 79.50 1058 GLN A N 1
ATOM 8474 C CA . GLN A 1 1058 ? -52.191 9.288 52.437 1.00 79.50 1058 GLN A CA 1
ATOM 8475 C C . GLN A 1 1058 ? -51.140 8.865 53.461 1.00 79.50 1058 GLN A C 1
ATOM 8477 O O . GLN A 1 1058 ? -50.917 9.558 54.462 1.00 79.50 1058 GLN A O 1
ATOM 8482 N N . ILE A 1 1059 ? -50.469 7.744 53.193 1.00 81.12 1059 ILE A N 1
ATOM 8483 C CA . ILE A 1 1059 ? -49.361 7.275 54.025 1.00 81.12 1059 ILE A CA 1
ATOM 8484 C C . ILE A 1 1059 ? -48.096 7.977 53.574 1.00 81.12 1059 ILE A C 1
ATOM 8486 O O . ILE A 1 1059 ? -47.647 7.841 52.433 1.00 81.12 1059 ILE A O 1
ATOM 8490 N N . ASN A 1 1060 ? -47.512 8.714 54.507 1.00 81.62 1060 ASN A N 1
ATOM 8491 C CA . ASN A 1 1060 ? -46.294 9.461 54.292 1.00 81.62 1060 ASN A CA 1
ATOM 8492 C C . ASN A 1 1060 ? -45.166 8.886 55.150 1.00 81.62 1060 ASN A C 1
ATOM 8494 O O . ASN A 1 1060 ? -45.355 8.597 56.334 1.00 81.62 1060 ASN A O 1
ATOM 8498 N N . LEU A 1 1061 ? -43.986 8.758 54.547 1.00 83.06 1061 LEU A N 1
ATOM 8499 C CA . LEU A 1 1061 ? -42.726 8.581 55.251 1.00 83.06 1061 LEU A CA 1
ATOM 8500 C C . LEU A 1 1061 ? -42.205 9.956 55.635 1.00 83.06 1061 LEU A C 1
ATOM 8502 O O . LEU A 1 1061 ? -41.890 10.768 54.765 1.00 83.06 1061 LEU A O 1
ATOM 8506 N N . LEU A 1 1062 ? -42.083 10.202 56.930 1.00 83.75 1062 LEU A N 1
ATOM 8507 C CA . LEU A 1 1062 ? -41.230 11.253 57.442 1.00 83.75 1062 LEU A CA 1
ATOM 8508 C C . LEU A 1 1062 ? -39.835 10.676 57.675 1.00 83.75 1062 LEU A C 1
ATOM 8510 O O . LEU A 1 1062 ? -39.669 9.813 58.538 1.00 83.75 1062 LEU A O 1
ATOM 8514 N N . ARG A 1 1063 ? -38.829 11.177 56.963 1.00 83.44 1063 ARG A N 1
ATOM 8515 C CA . ARG A 1 1063 ? -37.422 10.921 57.301 1.00 83.44 1063 ARG A CA 1
ATOM 8516 C C . ARG A 1 1063 ? -36.861 12.138 58.022 1.00 83.44 1063 ARG A C 1
ATOM 8518 O O . ARG A 1 1063 ? -36.977 13.249 57.509 1.00 83.44 1063 ARG A O 1
ATOM 8525 N N . SER A 1 1064 ? -36.290 11.949 59.206 1.00 83.19 1064 SER A N 1
ATOM 8526 C CA . SER A 1 1064 ? -35.547 12.989 59.920 1.00 83.19 1064 SER A CA 1
ATOM 8527 C C . SER A 1 1064 ? -34.052 12.745 59.774 1.00 83.19 1064 SER A C 1
ATOM 8529 O O . SER A 1 1064 ? -33.615 11.618 59.993 1.00 83.19 1064 SER A O 1
ATOM 8531 N N . SER A 1 1065 ? -33.298 13.791 59.464 1.00 81.31 1065 SER A N 1
ATOM 8532 C CA . SER A 1 1065 ? -31.830 13.845 59.433 1.00 81.31 1065 SER A CA 1
ATOM 8533 C C . SER A 1 1065 ? -31.382 15.069 60.252 1.00 81.31 1065 SER A C 1
ATOM 8535 O O . SER A 1 1065 ? -32.228 15.938 60.506 1.00 81.31 1065 SER A O 1
ATOM 8537 N N . PRO A 1 1066 ? -30.123 15.180 60.724 1.00 81.38 1066 PRO A N 1
ATOM 8538 C CA . PRO A 1 1066 ? -29.661 16.389 61.397 1.00 81.38 1066 PRO A CA 1
ATOM 8539 C C . PRO A 1 1066 ? -30.053 17.662 60.638 1.00 81.38 1066 PRO A C 1
ATOM 8541 O O . PRO A 1 1066 ? -29.701 17.843 59.479 1.00 81.38 1066 PRO A O 1
ATOM 8544 N N . ASN A 1 1067 ? -30.837 18.523 61.296 1.00 82.88 1067 ASN A N 1
ATOM 8545 C CA . ASN A 1 1067 ? -31.389 19.767 60.741 1.00 82.88 1067 ASN A CA 1
ATOM 8546 C C . ASN A 1 1067 ? -32.351 19.628 59.540 1.00 82.88 1067 ASN A C 1
ATOM 8548 O O . ASN A 1 1067 ? -32.693 20.638 58.930 1.00 82.88 1067 ASN A O 1
ATOM 8552 N N . MET A 1 1068 ? -32.851 18.432 59.214 1.00 86.62 1068 MET A N 1
ATOM 8553 C CA . MET A 1 1068 ? -33.743 18.224 58.065 1.00 86.62 1068 MET A CA 1
ATOM 8554 C C . MET A 1 1068 ? -34.909 17.270 58.367 1.00 86.62 1068 MET A C 1
ATOM 8556 O O . MET A 1 1068 ? -34.766 16.260 59.056 1.00 86.62 1068 MET A O 1
ATOM 8560 N N . PHE A 1 1069 ? -36.071 17.555 57.786 1.00 85.06 1069 PHE A N 1
ATOM 8561 C CA . PHE A 1 1069 ? -37.227 16.661 57.731 1.00 85.06 1069 PHE A CA 1
ATOM 8562 C C . PHE A 1 1069 ? -37.716 16.532 56.307 1.00 85.06 1069 PHE A C 1
ATOM 8564 O O . PHE A 1 1069 ? -37.826 17.533 55.613 1.00 85.06 1069 PHE A O 1
ATOM 8571 N N . ILE A 1 1070 ? -38.108 15.331 55.899 1.00 82.50 1070 ILE A N 1
ATOM 8572 C CA . ILE A 1 1070 ? -38.639 15.101 54.556 1.00 82.50 1070 ILE A CA 1
ATOM 8573 C C . ILE A 1 1070 ? -39.900 14.300 54.597 1.00 82.50 1070 ILE A C 1
ATOM 8575 O O . ILE A 1 1070 ? -39.960 13.268 55.259 1.00 82.50 1070 ILE A O 1
ATOM 8579 N N . LYS A 1 1071 ? -40.873 14.765 53.823 1.00 82.38 1071 LYS A N 1
ATOM 8580 C CA . LYS A 1 1071 ? -42.145 14.102 53.617 1.00 82.38 1071 LYS A CA 1
ATOM 8581 C C . LYS A 1 1071 ? -42.135 13.441 52.238 1.00 82.38 1071 LYS A C 1
ATOM 8583 O O . LYS A 1 1071 ? -42.129 14.125 51.221 1.00 82.38 1071 LYS A O 1
ATOM 8588 N N . GLN A 1 1072 ? -42.177 12.112 52.207 1.00 81.50 1072 GLN A N 1
ATOM 8589 C CA . GLN A 1 1072 ? -42.363 11.328 50.984 1.00 81.50 1072 GLN A CA 1
ATOM 8590 C C . GLN A 1 1072 ? -43.714 10.612 51.041 1.00 81.50 1072 GLN A C 1
ATOM 8592 O O . GLN A 1 1072 ? -43.991 9.883 51.992 1.00 81.50 1072 GLN A O 1
ATOM 8597 N N . ASN A 1 1073 ? -44.552 10.785 50.023 1.00 79.44 1073 ASN A N 1
ATOM 8598 C CA . ASN A 1 1073 ? -45.772 9.994 49.883 1.00 79.44 1073 ASN A CA 1
ATOM 8599 C C . ASN A 1 1073 ? -45.396 8.580 49.406 1.00 79.44 1073 ASN A C 1
ATOM 8601 O O . ASN A 1 1073 ? -44.786 8.447 48.348 1.00 79.44 1073 ASN A O 1
ATOM 8605 N N . ILE A 1 1074 ? -45.719 7.541 50.183 1.00 78.44 1074 ILE A N 1
ATOM 8606 C CA . ILE A 1 1074 ? -45.424 6.144 49.809 1.00 78.44 1074 ILE A CA 1
ATOM 8607 C C . ILE A 1 1074 ? -46.652 5.465 49.191 1.00 78.44 1074 ILE A C 1
ATOM 8609 O O . ILE A 1 1074 ? -46.513 4.528 48.408 1.00 78.44 1074 ILE A O 1
ATOM 8613 N N . TYR A 1 1075 ? -47.864 5.901 49.552 1.00 74.81 1075 TYR A N 1
ATOM 8614 C CA . TYR A 1 1075 ? -49.091 5.248 49.108 1.00 74.81 1075 TYR A CA 1
ATOM 8615 C C . TYR A 1 1075 ? -50.286 6.204 49.040 1.00 74.81 1075 TYR A C 1
ATOM 8617 O O . TYR A 1 1075 ? -50.622 6.908 49.998 1.00 74.81 1075 TYR A O 1
ATOM 8625 N N . SER A 1 1076 ? -50.972 6.156 47.896 1.00 57.25 1076 SER A N 1
ATOM 8626 C CA . SER A 1 1076 ? -52.189 6.909 47.591 1.00 57.25 1076 SER A CA 1
ATOM 8627 C C . SER A 1 1076 ? -53.410 5.986 47.663 1.00 57.25 1076 SER A C 1
ATOM 8629 O O . SER A 1 1076 ? -53.962 5.592 46.640 1.00 57.25 1076 SER A O 1
ATOM 8631 N N . GLY A 1 1077 ? -53.822 5.595 48.867 1.00 55.84 1077 GLY A N 1
ATOM 8632 C CA . GLY A 1 1077 ? -55.001 4.753 49.069 1.00 55.84 1077 GLY A CA 1
ATOM 8633 C C . GLY A 1 1077 ? -55.253 4.444 50.543 1.00 55.84 1077 GLY A C 1
ATOM 8634 O O . GLY A 1 1077 ? -54.370 4.620 51.378 1.00 55.84 1077 GLY A O 1
ATOM 8635 N N . LYS A 1 1078 ? -56.457 3.957 50.863 1.00 49.56 1078 LYS A N 1
ATOM 8636 C CA . LYS A 1 1078 ? -56.743 3.380 52.185 1.00 49.56 1078 LYS A CA 1
ATOM 8637 C C . LYS A 1 1078 ? -56.077 2.010 52.283 1.00 49.56 1078 LYS A C 1
ATOM 8639 O O . LYS A 1 1078 ? -56.328 1.173 51.417 1.00 49.56 1078 LYS A O 1
ATOM 8644 N N . ILE A 1 1079 ? -55.242 1.811 53.302 1.00 47.78 1079 ILE A N 1
ATOM 8645 C CA . ILE A 1 1079 ? -54.842 0.474 53.767 1.00 47.78 1079 ILE A CA 1
ATOM 8646 C C . ILE A 1 1079 ? -55.940 -0.083 54.667 1.00 47.78 1079 ILE A C 1
ATOM 8648 O O . ILE A 1 1079 ? -56.470 0.700 55.492 1.00 47.78 1079 ILE A O 1
#

Radius of gyration: 50.61 Å; chains: 1; bounding box: 113×71×159 Å

pLDDT: mean 79.77, std 12.19, range [38.28, 95.12]

Secondary structure (DSSP, 8-state):
-----SS--S-GGG--EEEEETTEEEEE-EEEEEE-TTS-EEEEEE-SS--EEEETTTS-S-STTS---SSS-----------EEEEEE--SSTT-TTGGGTT-EEEEEEETTEEEE-TT-SS-EEEEEETTEEE-GGG--S--S-EEEEEE-TTSEEEEEEEEEEETTEEEEE-TTS-EEE--SSSS-TTSS-BSS--GGGTTPBBTTT--EEEETTEEEPPB-SS--EEEEEESSTT-EEEEEEEBTEEEEEEE---SEEEEEETTT-PBP-TTT--HHHHHHTGGGEEEEEEEE-SS-EEEEEE-EEEE-TTS-EEEE-TTS--EEE-S----SS-S---S-EEEEEGGGT-TT-S-TT-EEEEEEETTEEEE-S-PPSEEEEEETTEEE-SGGGGG-S-GGGEEEEEEPTTSEEEE-EEEEEETTEEEEEPTTS-EEE--TT-TTEESS--GGGTTPEESSSS-BB-SSSB--GGGT--EEEEETTEEEEEEEETTTEEEEEE--TT---SSEEEEETTTTEEEPSSBPSGGGGS-GGGEEEEEEEGGGTEEEEE-EEEEBS-SSS--EEEE-SSGGG-EEE-TTS------S----SEEEEEES--SSS-TTGGGTTSEEEEEEETTEEEE-SS-TT-SEEEEETTEEPSSGGG--HHHHHHHEEEEEE-TTSEEEE-EEEEEETTEEEEE-SS-GGG-EEPPTTTSBS-S-SGGGGTTPBBTTSPEE-SSS-EEPPBSSGGG-EEEEEE-TTS-EEEEEEEBTEEEEEEPPTTPPPP-SEEEEEE--SSS-EEEPTTS----S-GGGEEEEEEETTTTEEEEE-EEEE-TT--EEEEPSSGGG-EEPPPB---TTT--TTPBBTTT--BEEE---SSS-PEEE----SS-EEEEE--S-TT-TTGGGTTSEEEEEEETTEEEEE-TT-TT-EEEEEETTEE-S---GGGGGGEEEEEE-TTSEEEE-EEEEEETTEEEEE-TTSGGG-EE--SB-S-TTS--TTSBBSS--SSGGGTT-BBTTSEEESSSS-EEEPPSS--EEEEEE-TTS-EEEEEEETTEEEEEEEESS--

Foldseek 3Di:
DPPQCQDDDPPCFPDWDWADDPNDIDTWWKWFWYAYPVRAIWIWTHDPPGTDIDHPVSLVQDDDPANRQDDPDGPPLPPDQDKWKWWHQADDAPRDSCNVQHRWIFIWIDGNRMIITQQQDPVAAKFKDQAGTTDDLQPDDPDRQQIWIWGAHRGRTTQTFWKWFDHPPWIWTADSVRTIDTADDDDDDQARHADCFAALVHAQHAHPPQRFGRQKGRDGHHQDQDQDWDWAWGASDQQWIWIWIGGHRMTTTDTERDGAFKFKAQQRVRYTDDQQAFDPVRCVVRVLRIWIWHWHDPVRGIHIDTWWWWFAHNVGWIKGQDPVSPIDGDDPPQPLPDDSFFDQFKFKAQCLRGPPPDPDRQKIFIWGTDRTIIIGDQADDFAKFKDASRTTDDLVCLQVDPDCQRIWIWGAARRRTIFTFWWKFAYPVGIWTQHSVRGIDGDDPPDPLEDCFAALVQAQGAHPVARWGRQHHDTDDLPQQKWKWAQDPNWIWIWTHDHRTIITTHTAPNDDDDQFKWKAQQNVSYTADPPHAPPCPPPQQQRIWMWGHHVVSRMIITWWWKFWHPPPPDIWIWTDARRSVPIDIDDPPDDDDPPPVDQQDFFKFKDAQDDCPDDSCNVQNNFIFIWGTDRTIIITQQQDPPQAKFKAFPRTTDDDLQPDDQVRQAAGIWIWHAHRGRTTDTFWWWFDDPLWIWTCDPVCNNRTHTDDLVQADQALQDALAQQQGAHNVQWHHQFNHDTGHADCAQVRWAWGWHQHNVRFIWIWIGHHRMITIAHADPPADDDDAFKWKWQVPGHHIHTDDLQADPPDNNQLRIWMWHDDSPRRGIDTWWAWFAHPVRFIWTHASRSNPIDRADADDLDQPDHFAQGAHPPQRFGFAFADDDPTRDTDRPRDQDFWKFKHQGDCDPRHSCNVQNVWIFIWHGDRRGSIITQQQDPPQAKFKAQSRTTDDDDDPVRLLRIWIWHAHRGRTTDTFWKWFDDPPWIWTADNVRSNPGATADEEDPDQPADDQSYAHCALACDLAQAQHAHPVQWGHQHSHDTGHQDQDDWDWGWHQHPQRFIWIWIHDRRMTTTDGPDDDHD